Protein 5WHM (pdb70)

Foldseek 3Di:
DDDAQLLDDDPDDDDPPDDNLVVLLVVLLVVADPVRFWAALVVSCVVNVNDSVSSVVSVVVCCVVFQWPADPPPRIIGGGCVVVVVLVVLVVDLCVVVVVLLVLQQVLQFKKFDDDDHQKFTSDIDGHPVGPPDRGGPIFGQQQAQQNLQLLLPDPVVSVVSLVVVCVVCVVCSVVSVVLSVVQNVCCVVPQKGKRCCRRHNQKIKIKHWDADPPPGIDMMMTMDGCVSPPPCCCRPPSVVSNVVNVSSNVVDD/DDDAQLQDPCPCVVPVPDDVLVVLLVVLLVPADPVRFKAALVVSCVVNVHDSVSSVVSVVVCCVVFQWPADPPPRIIGGGCVVVVVLVCLVVDLCVVVVVLLVLLQVLQWKKFDDDDHQWFTSDIDHYCHPDGGGPIFGQQQAQQNLQQLLPPVVVSVVSLVVVCVVCVDCSVVSVVLSVVQSVCCVVPQKGWRCCRRPNQKIKIKHWDQDPPPGIDMMMTMDGCVSCPPCCCVVPSVVSNVVNVSSNVDD/DDDAQLQDPQPCPVPVPDDNLVVLLVLLVVVDDPVRFKAALVRSCVSNVNDSVSSVVSVVVCCVVFQWPADPVPRIIGGGDVVVVVPVVCLPDLCVVVVVLLVLQQVLQWKKFDDDDHQKFTSDIDHHDVHADDDGGDIAGQQQAQQNLQNLLPDPVVSVVSLVVVCVVDVPCSVVSVVLSVVQSVCCVVPQKGKRCCRRPNQKIKIKHWDADPPPGIDMMMTMDGCVSCPPCCCRPPSVVSNVVNVSSVVVRD/DAAQLLDPCPCVVPVPDDVLVVLLVLLLVVADPVRFKAALVVSCVVNVNDSVSSVVSVVVCCVQFQWPADPPVRIIGGGPSVCVVPVVCLPDLCVVVVVLLVLQQVLQFKKFDDDDHQWFTSDIDGHCQDDDGGDIFGQQQAQQNLQLLLPDPVVNCVSLVVVCVPPVPCNVVSVVLSVVQSVVCVVPQKGWRQCRRPNQKIKIKHWDQDPPPGIDMMMTMDGCVSCPPVCCVPPSVVSNVCNVSSVVVDD

Structure (mmCIF, N/CA/C/O backbone):
data_5WHM
#
_entry.id   5WHM
#
_cell.length_a   74.152
_cell.length_b   112.462
_cell.length_c   83.649
_cell.angle_alpha   90.00
_cell.angle_beta   115.86
_cell.angle_gamma   90.00
#
_symmetry.space_group_name_H-M   'P 1 21 1'
#
loop_
_entity.id
_entity.type
_entity.pdbx_description
1 polymer 'IclR family transcriptional regulator'
2 non-polymer 'ACETIC ACID'
3 non-polymer 'CALCIUM ION'
4 non-polymer 1,2-ETHANEDIOL
5 water water
#
loop_
_atom_site.group_PDB
_atom_site.id
_atom_site.type_symbol
_atom_site.label_atom_id
_atom_site.label_alt_id
_atom_site.label_comp_id
_atom_site.label_asym_id
_atom_site.label_entity_id
_atom_site.label_seq_id
_atom_site.pdbx_PDB_ins_code
_atom_site.Cartn_x
_atom_site.Cartn_y
_atom_site.Cartn_z
_atom_site.occupancy
_atom_site.B_iso_or_equiv
_atom_site.auth_seq_id
_atom_site.auth_comp_id
_atom_site.auth_asym_id
_atom_site.auth_atom_id
_atom_site.pdbx_PDB_model_num
ATOM 1 N N . LYS A 1 4 ? 61.022 30.748 51.789 1.00 73.63 21 LYS A N 1
ATOM 2 C CA . LYS A 1 4 ? 60.655 31.925 52.577 1.00 73.44 21 LYS A CA 1
ATOM 3 C C . LYS A 1 4 ? 60.213 33.107 51.685 1.00 69.51 21 LYS A C 1
ATOM 4 O O . LYS A 1 4 ? 59.084 33.583 51.850 1.00 65.07 21 LYS A O 1
ATOM 10 N N . PRO A 1 5 ? 61.050 33.579 50.744 1.00 67.88 22 PRO A N 1
ATOM 11 C CA . PRO A 1 5 ? 60.572 34.637 49.841 1.00 63.13 22 PRO A CA 1
ATOM 12 C C . PRO A 1 5 ? 59.477 34.110 48.925 1.00 57.46 22 PRO A C 1
ATOM 13 O O . PRO A 1 5 ? 59.428 32.922 48.597 1.00 56.06 22 PRO A O 1
ATOM 17 N N . THR A 1 6 ? 58.570 35.008 48.536 1.00 49.97 23 THR A N 1
ATOM 18 C CA . THR A 1 6 ? 57.528 34.662 47.576 1.00 42.43 23 THR A CA 1
ATOM 19 C C . THR A 1 6 ? 58.131 34.136 46.279 1.00 44.24 23 THR A C 1
ATOM 20 O O . THR A 1 6 ? 59.123 34.683 45.763 1.00 43.24 23 THR A O 1
ATOM 32 N N . LEU A 1 8 ? 58.905 33.448 42.582 1.00 43.67 25 LEU A N 1
ATOM 33 C CA . LEU A 1 8 ? 58.904 34.221 41.353 1.00 44.49 25 LEU A CA 1
ATOM 34 C C . LEU A 1 8 ? 58.436 33.390 40.172 1.00 52.92 25 LEU A C 1
ATOM 35 O O . LEU A 1 8 ? 57.906 33.945 39.201 1.00 43.80 25 LEU A O 1
ATOM 40 N N . THR A 1 9 ? 58.660 32.074 40.223 1.00 44.98 26 THR A N 1
ATOM 41 C CA . THR A 1 9 ? 58.493 31.199 39.059 1.00 51.96 26 THR A CA 1
ATOM 42 C C . THR A 1 9 ? 57.944 29.870 39.544 1.00 48.22 26 THR A C 1
ATOM 43 O O . THR A 1 9 ? 58.636 28.842 39.533 1.00 47.58 26 THR A O 1
ATOM 47 N N . PRO A 1 10 ? 56.679 29.846 39.954 1.00 40.91 27 PRO A N 1
ATOM 48 C CA . PRO A 1 10 ? 56.163 28.663 40.664 1.00 40.70 27 PRO A CA 1
ATOM 49 C C . PRO A 1 10 ? 55.942 27.449 39.779 1.00 40.57 27 PRO A C 1
ATOM 50 O O . PRO A 1 10 ? 55.741 26.351 40.321 1.00 45.29 27 PRO A O 1
ATOM 54 N N . LEU A 1 11 ? 55.903 27.610 38.459 1.00 41.62 28 LEU A N 1
ATOM 55 C CA . LEU A 1 11 ? 55.789 26.470 37.553 1.00 56.20 28 LEU A CA 1
ATOM 56 C C . LEU A 1 11 ? 57.149 25.889 37.176 1.00 64.17 28 LEU A C 1
ATOM 57 O O . LEU A 1 11 ? 57.199 24.888 36.453 1.00 67.88 28 LEU A O 1
ATOM 62 N N . GLU A 1 12 ? 58.243 26.495 37.637 1.00 67.22 29 GLU A N 1
ATOM 63 C CA . GLU A 1 12 ? 59.599 26.053 37.325 1.00 75.81 29 GLU A CA 1
ATOM 64 C C . GLU A 1 12 ? 60.192 25.326 38.523 1.00 73.03 29 GLU A C 1
ATOM 65 O O . GLU A 1 12 ? 60.195 25.860 39.637 1.00 67.56 29 GLU A O 1
ATOM 71 N N . ALA A 1 13 ? 60.714 24.125 38.291 1.00 75.75 30 ALA A N 1
ATOM 72 C CA . ALA A 1 13 ? 61.542 23.473 39.295 1.00 79.04 30 ALA A CA 1
ATOM 73 C C . ALA A 1 13 ? 62.947 24.070 39.255 1.00 86.99 30 ALA A C 1
ATOM 74 O O . ALA A 1 13 ? 63.476 24.392 38.184 1.00 90.76 30 ALA A O 1
ATOM 76 N N . GLY A 1 14 ? 63.541 24.245 40.428 1.00 90.48 31 GLY A N 1
ATOM 77 C CA . GLY A 1 14 ? 64.878 24.814 40.540 1.00 95.84 31 GLY A CA 1
ATOM 78 C C . GLY A 1 14 ? 65.633 24.203 41.684 1.00 100.70 31 GLY A C 1
ATOM 79 O O . GLY A 1 14 ? 65.476 23.009 41.977 1.00 98.45 31 GLY A O 1
ATOM 80 N N . VAL A 1 15 ? 66.456 25.018 42.348 1.00 110.26 32 VAL A N 1
ATOM 81 C CA . VAL A 1 15 ? 67.270 24.532 43.457 1.00 119.22 32 VAL A CA 1
ATOM 82 C C . VAL A 1 15 ? 66.428 24.282 44.705 1.00 116.15 32 VAL A C 1
ATOM 83 O O . VAL A 1 15 ? 66.894 23.613 45.637 1.00 118.23 32 VAL A O 1
ATOM 87 N N . GLU A 1 16 ? 65.198 24.802 44.735 1.00 110.16 33 GLU A N 1
ATOM 88 C CA . GLU A 1 16 ? 64.272 24.625 45.852 1.00 105.48 33 GLU A CA 1
ATOM 89 C C . GLU A 1 16 ? 64.161 23.164 46.268 1.00 99.76 33 GLU A C 1
ATOM 90 O O . GLU A 1 16 ? 63.822 22.302 45.451 1.00 98.46 33 GLU A O 1
ATOM 96 N N . GLU A 1 17 ? 64.438 22.884 47.540 1.00 91.91 34 GLU A N 1
ATOM 97 C CA . GLU A 1 17 ? 64.189 21.544 48.046 1.00 84.16 34 GLU A CA 1
ATOM 98 C C . GLU A 1 17 ? 62.686 21.270 48.060 1.00 71.68 34 GLU A C 1
ATOM 99 O O . GLU A 1 17 ? 61.858 22.183 48.089 1.00 60.71 34 GLU A O 1
ATOM 105 N N . GLU A 1 18 ? 62.339 19.990 48.012 1.00 53.87 35 GLU A N 1
ATOM 106 C CA . GLU A 1 18 ? 60.976 19.617 47.718 1.00 50.30 35 GLU A CA 1
ATOM 107 C C . GLU A 1 18 ? 60.056 20.080 48.846 1.00 47.30 35 GLU A C 1
ATOM 108 O O . GLU A 1 18 ? 60.461 20.270 49.996 1.00 48.14 35 GLU A O 1
ATOM 114 N N . ASP A 1 19 ? 58.824 20.329 48.485 1.00 44.20 36 ASP A N 1
ATOM 115 C CA . ASP A 1 19 ? 57.842 20.830 49.429 1.00 41.58 36 ASP A CA 1
ATOM 116 C C . ASP A 1 19 ? 56.636 19.920 49.282 1.00 39.41 36 ASP A C 1
ATOM 117 O O . ASP A 1 19 ? 55.901 20.026 48.298 1.00 38.00 36 ASP A O 1
ATOM 122 N N . ARG A 1 20 ? 56.449 19.019 50.240 1.00 39.47 37 ARG A N 1
ATOM 123 C CA . ARG A 1 20 ? 55.356 18.067 50.137 1.00 37.88 37 ARG A CA 1
ATOM 124 C C . ARG A 1 20 ? 54.011 18.664 50.535 1.00 36.68 37 ARG A C 1
ATOM 125 O O . ARG A 1 20 ? 52.983 18.020 50.306 1.00 34.80 37 ARG A O 1
ATOM 133 N N A GLN A 1 21 ? 53.992 19.870 51.103 0.45 37.21 38 GLN A N 1
ATOM 134 N N B GLN A 1 21 ? 53.998 19.876 51.110 0.55 37.41 38 GLN A N 1
ATOM 135 C CA A GLN A 1 21 ? 52.752 20.571 51.409 0.45 33.73 38 GLN A CA 1
ATOM 136 C CA B GLN A 1 21 ? 52.757 20.589 51.402 0.55 33.68 38 GLN A CA 1
ATOM 137 C C A GLN A 1 21 ? 52.251 21.430 50.249 0.45 32.05 38 GLN A C 1
ATOM 138 C C B GLN A 1 21 ? 52.209 21.329 50.185 0.55 32.23 38 GLN A C 1
ATOM 139 O O A GLN A 1 21 ? 51.112 21.903 50.297 0.45 29.95 38 GLN A O 1
ATOM 140 O O B GLN A 1 21 ? 51.007 21.618 50.135 0.55 29.55 38 GLN A O 1
ATOM 151 N N . PHE A 1 22 ? 53.058 21.638 49.212 1.00 32.21 39 PHE A N 1
ATOM 152 C CA . PHE A 1 22 ? 52.678 22.531 48.124 1.00 31.24 39 PHE A CA 1
ATOM 153 C C . PHE A 1 22 ? 51.630 21.871 47.226 1.00 30.60 39 PHE A C 1
ATOM 154 O O . PHE A 1 22 ? 51.809 20.726 46.795 1.00 31.08 39 PHE A O 1
ATOM 162 N N . VAL A 1 23 ? 50.557 22.601 46.913 1.00 28.44 40 VAL A N 1
ATOM 163 C CA . VAL A 1 23 ? 49.444 22.047 46.136 1.00 29.76 40 VAL A CA 1
ATOM 164 C C . VAL A 1 23 ? 49.583 22.532 44.700 1.00 32.83 40 VAL A C 1
ATOM 165 O O . VAL A 1 23 ? 49.105 23.612 44.335 1.00 27.08 40 VAL A O 1
ATOM 169 N N . THR A 1 24 ? 50.183 21.680 43.874 1.00 22.21 41 THR A N 1
ATOM 170 C CA . THR A 1 24 ? 50.575 22.049 42.517 1.00 25.22 41 THR A CA 1
ATOM 171 C C . THR A 1 24 ? 49.380 22.456 41.654 1.00 26.06 41 THR A C 1
ATOM 172 O O . THR A 1 24 ? 49.479 23.411 40.872 1.00 23.51 41 THR A O 1
ATOM 176 N N . ALA A 1 25 ? 48.236 21.755 41.778 1.00 26.08 42 ALA A N 1
ATOM 177 C CA . ALA A 1 25 ? 47.085 22.062 40.928 1.00 27.41 42 ALA A CA 1
ATOM 178 C C . ALA A 1 25 ? 46.530 23.451 41.214 1.00 26.47 42 ALA A C 1
ATOM 179 O O . ALA A 1 25 ? 46.002 24.113 40.307 1.00 23.65 42 ALA A O 1
ATOM 181 N N . LEU A 1 26 ? 46.602 23.885 42.470 1.00 26.10 43 LEU A N 1
ATOM 182 C CA . LEU A 1 26 ? 46.150 25.224 42.825 1.00 25.13 43 LEU A CA 1
ATOM 183 C C . LEU A 1 26 ? 47.062 26.261 42.190 1.00 26.82 43 LEU A C 1
ATOM 184 O O . LEU A 1 26 ? 46.588 27.235 41.586 1.00 25.87 43 LEU A O 1
ATOM 189 N N . ALA A 1 27 ? 48.375 26.050 42.301 1.00 25.54 44 ALA A N 1
ATOM 190 C CA . ALA A 1 27 ? 49.341 26.962 41.688 1.00 26.29 44 ALA A CA 1
ATOM 191 C C . ALA A 1 27 ? 49.070 27.101 40.200 1.00 26.14 44 ALA A C 1
ATOM 192 O O . ALA A 1 27 ? 48.964 28.212 39.681 1.00 21.70 44 ALA A O 1
ATOM 194 N N . ARG A 1 28 ? 48.887 25.969 39.510 1.00 23.32 45 ARG A N 1
ATOM 195 C CA . ARG A 1 28 ? 48.722 25.994 38.065 1.00 23.05 45 ARG A CA 1
ATOM 196 C C . ARG A 1 28 ? 47.445 26.712 37.652 1.00 24.11 45 ARG A C 1
ATOM 197 O O . ARG A 1 28 ? 47.445 27.470 36.679 1.00 22.66 45 ARG A O 1
ATOM 205 N N . GLY A 1 29 ? 46.321 26.397 38.312 1.00 22.14 46 GLY A N 1
ATOM 206 C CA . GLY A 1 29 ? 45.055 27.033 37.949 1.00 24.41 46 GLY A CA 1
ATOM 207 C C . GLY A 1 29 ? 45.077 28.543 38.136 1.00 24.78 46 GLY A C 1
ATOM 208 O O . GLY A 1 29 ? 44.550 29.284 37.302 1.00 24.83 46 GLY A O 1
ATOM 209 N N . LEU A 1 30 ? 45.700 29.026 39.219 1.00 22.97 47 LEU A N 1
ATOM 210 C CA . LEU A 1 30 ? 45.834 30.485 39.362 1.00 25.30 47 LEU A CA 1
ATOM 211 C C . LEU A 1 30 ? 46.784 31.074 38.309 1.00 27.50 47 LEU A C 1
ATOM 212 O O . LEU A 1 30 ? 46.545 32.185 37.814 1.00 25.69 47 LEU A O 1
ATOM 217 N N . GLU A 1 31 ? 47.837 30.340 37.917 1.00 24.20 48 GLU A N 1
ATOM 218 C CA . GLU A 1 31 ? 48.703 30.820 36.839 1.00 25.54 48 GLU A CA 1
ATOM 219 C C . GLU A 1 31 ? 47.951 30.953 35.530 1.00 27.62 48 GLU A C 1
ATOM 220 O O . GLU A 1 31 ? 48.293 31.812 34.707 1.00 25.55 48 GLU A O 1
ATOM 226 N N . VAL A 1 32 ? 46.970 30.079 35.281 1.00 25.56 49 VAL A N 1
ATOM 227 C CA . VAL A 1 32 ? 46.177 30.205 34.060 1.00 24.96 49 VAL A CA 1
ATOM 228 C C . VAL A 1 32 ? 45.484 31.577 34.018 1.00 22.26 49 VAL A C 1
ATOM 229 O O . VAL A 1 32 ? 45.494 32.275 32.994 1.00 23.90 49 VAL A O 1
ATOM 233 N N . LEU A 1 33 ? 44.890 31.985 35.138 1.00 20.21 50 LEU A N 1
ATOM 234 C CA . LEU A 1 33 ? 44.209 33.286 35.175 1.00 24.45 50 LEU A CA 1
ATOM 235 C C . LEU A 1 33 ? 45.178 34.429 34.885 1.00 28.69 50 LEU A C 1
ATOM 236 O O . LEU A 1 33 ? 44.807 35.422 34.239 1.00 27.31 50 LEU A O 1
ATOM 241 N N . ARG A 1 34 ? 46.428 34.301 35.339 1.00 26.38 51 ARG A N 1
ATOM 242 C CA . ARG A 1 34 ? 47.452 35.319 35.099 1.00 31.83 51 ARG A CA 1
ATOM 243 C C . ARG A 1 34 ? 47.909 35.417 33.651 1.00 36.56 51 ARG A C 1
ATOM 244 O O . ARG A 1 34 ? 48.581 36.401 33.325 1.00 32.45 51 ARG A O 1
ATOM 252 N N . CYS A 1 35 ? 47.574 34.448 32.778 1.00 34.22 52 CYS A N 1
ATOM 253 C CA . CYS A 1 35 ? 47.927 34.557 31.356 1.00 34.32 52 CYS A CA 1
ATOM 254 C C . CYS A 1 35 ? 47.177 35.667 30.631 1.00 35.40 52 CYS A C 1
ATOM 255 O O . CYS A 1 35 ? 47.645 36.135 29.586 1.00 34.44 52 CYS A O 1
ATOM 258 N N . PHE A 1 36 ? 46.010 36.054 31.117 1.00 28.74 53 PHE A N 1
ATOM 259 C CA . PHE A 1 36 ? 45.166 36.985 30.384 1.00 35.13 53 PHE A CA 1
ATOM 260 C C . PHE A 1 36 ? 45.655 38.412 30.618 1.00 36.99 53 PHE A C 1
ATOM 261 O O . PHE A 1 36 ? 45.954 38.793 31.748 1.00 32.72 53 PHE A O 1
ATOM 269 N N . THR A 1 37 ? 45.739 39.190 29.546 1.00 39.04 54 THR A N 1
ATOM 270 C CA . THR A 1 37 ? 46.220 40.564 29.563 1.00 42.10 54 THR A CA 1
ATOM 271 C C . THR A 1 37 ? 45.279 41.406 28.737 1.00 44.31 54 THR A C 1
ATOM 272 O O . THR A 1 37 ? 44.476 40.873 27.947 1.00 45.17 54 THR A O 1
ATOM 276 N N . PRO A 1 38 ? 45.305 42.738 28.893 1.00 45.96 55 PRO A N 1
ATOM 277 C CA . PRO A 1 38 ? 44.388 43.582 28.114 1.00 49.00 55 PRO A CA 1
ATOM 278 C C . PRO A 1 38 ? 44.453 43.329 26.611 1.00 54.56 55 PRO A C 1
ATOM 279 O O . PRO A 1 38 ? 43.406 43.296 25.950 1.00 58.95 55 PRO A O 1
ATOM 283 N N . THR A 1 39 ? 45.641 43.118 26.045 1.00 56.53 56 THR A N 1
ATOM 284 C CA . THR A 1 39 ? 45.677 42.806 24.617 1.00 62.79 56 THR A CA 1
ATOM 285 C C . THR A 1 39 ? 45.389 41.335 24.343 1.00 65.01 56 THR A C 1
ATOM 286 O O . THR A 1 39 ? 44.735 41.017 23.342 1.00 67.28 56 THR A O 1
ATOM 290 N N . GLU A 1 40 ? 45.817 40.432 25.223 1.00 61.12 57 GLU A N 1
ATOM 291 C CA . GLU A 1 40 ? 45.566 39.000 25.054 1.00 59.97 57 GLU A CA 1
ATOM 292 C C . GLU A 1 40 ? 44.486 38.575 26.049 1.00 53.10 57 GLU A C 1
ATOM 293 O O . GLU A 1 40 ? 44.756 37.924 27.066 1.00 43.97 57 GLU A O 1
ATOM 299 N N . ASN A 1 41 ? 43.244 38.949 25.738 1.00 49.41 58 ASN A N 1
ATOM 300 C CA . ASN A 1 41 ? 42.129 38.868 26.670 1.00 47.69 58 ASN A CA 1
ATOM 301 C C . ASN A 1 41 ? 41.200 37.716 26.352 1.00 44.79 58 ASN A C 1
ATOM 302 O O . ASN A 1 41 ? 40.249 37.463 27.104 1.00 43.44 58 ASN A O 1
ATOM 307 N N . THR A 1 42 ? 41.452 37.011 25.256 1.00 43.32 59 THR A N 1
ATOM 308 C CA . THR A 1 42 ? 40.650 35.868 24.859 1.00 48.28 59 THR A CA 1
ATOM 309 C C . THR A 1 42 ? 41.605 34.754 24.424 1.00 48.67 59 THR A C 1
ATOM 310 O O . THR A 1 42 ? 42.359 34.920 23.461 1.00 51.29 59 THR A O 1
ATOM 314 N N . LEU A 1 43 ? 41.612 33.638 25.156 1.00 40.39 60 LEU A N 1
ATOM 315 C CA . LEU A 1 43 ? 42.655 32.625 24.975 1.00 40.93 60 LEU A CA 1
ATOM 316 C C . LEU A 1 43 ? 42.064 31.224 24.949 1.00 40.96 60 LEU A C 1
ATOM 317 O O . LEU A 1 43 ? 41.105 30.936 25.665 1.00 47.17 60 LEU A O 1
ATOM 322 N N . GLY A 1 44 ? 42.650 30.343 24.131 1.00 41.49 61 GLY A N 1
ATOM 323 C CA . GLY A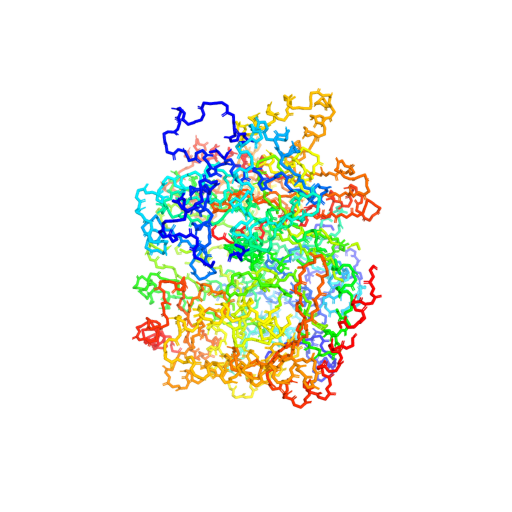 1 44 ? 42.322 28.936 24.154 1.00 39.48 61 GLY A CA 1
ATOM 324 C C . GLY A 1 44 ? 43.346 28.100 24.933 1.00 36.87 61 GLY A C 1
ATOM 325 O O . GLY A 1 44 ? 44.351 28.596 25.435 1.00 39.72 61 GLY A O 1
ATOM 326 N N . ASN A 1 45 ? 43.073 26.790 25.004 1.00 37.32 62 ASN A N 1
ATOM 327 C CA . ASN A 1 45 ? 43.947 25.893 25.761 1.00 39.39 62 ASN A CA 1
ATOM 328 C C . ASN A 1 45 ? 45.357 25.853 25.182 1.00 38.72 62 ASN A C 1
ATOM 329 O O . ASN A 1 45 ? 46.331 25.752 25.934 1.00 39.38 62 ASN A O 1
ATOM 334 N N . GLN A 1 46 ? 45.483 25.956 23.857 1.00 40.65 63 GLN A N 1
ATOM 335 C CA . GLN A 1 46 ? 46.795 25.880 23.221 1.00 46.05 63 GLN A CA 1
ATOM 336 C C . GLN A 1 46 ? 47.662 27.076 23.593 1.00 45.39 63 GLN A C 1
ATOM 337 O O . GLN A 1 46 ? 48.830 26.912 23.963 1.00 42.61 63 GLN A O 1
ATOM 343 N N . GLU A 1 47 ? 47.113 28.293 23.508 1.00 42.79 64 GLU A N 1
ATOM 344 C CA . GLU A 1 47 ? 47.914 29.456 23.859 1.00 42.46 64 GLU A CA 1
ATOM 345 C C . GLU A 1 47 ? 48.250 29.461 25.335 1.00 37.99 64 GLU A C 1
ATOM 346 O O . GLU A 1 47 ? 49.352 29.870 25.720 1.00 41.36 64 GLU A O 1
ATOM 352 N N . ILE A 1 48 ? 47.311 29.038 26.184 1.00 35.20 65 ILE A N 1
ATOM 353 C CA . ILE A 1 48 ? 47.609 28.990 27.614 1.00 34.06 65 ILE A CA 1
ATOM 354 C C . ILE A 1 48 ? 48.711 27.969 27.886 1.00 35.92 65 ILE A C 1
ATOM 355 O O . ILE A 1 48 ? 49.600 28.202 28.713 1.00 35.20 65 ILE A O 1
ATOM 360 N N . ALA A 1 49 ? 48.689 26.839 27.173 1.00 35.69 66 ALA A N 1
ATOM 361 C CA . ALA A 1 49 ? 49.737 25.834 27.362 1.00 36.24 66 ALA A CA 1
ATOM 362 C C . ALA A 1 49 ? 51.094 26.362 26.916 1.00 37.04 66 ALA A C 1
ATOM 363 O O . ALA A 1 49 ? 52.103 26.147 27.594 1.00 36.53 66 ALA A O 1
ATOM 365 N N . HIS A 1 50 ? 51.136 27.056 25.776 1.00 40.49 67 HIS A N 1
ATOM 366 C CA . HIS A 1 50 ? 52.379 27.687 25.331 1.00 41.57 67 HIS A CA 1
ATOM 367 C C . HIS A 1 50 ? 52.851 28.755 26.319 1.00 41.90 67 HIS A C 1
ATOM 368 O O . HIS A 1 50 ? 54.053 28.869 26.585 1.00 43.90 67 HIS A O 1
ATOM 375 N N . LYS A 1 51 ? 51.925 29.527 26.907 1.00 38.66 68 LYS A N 1
ATOM 376 C CA . LYS A 1 51 ? 52.349 30.575 27.840 1.00 39.87 68 LYS A CA 1
ATOM 377 C C . LYS A 1 51 ? 52.858 29.999 29.158 1.00 42.10 68 LYS A C 1
ATOM 378 O O . LYS A 1 51 ? 53.830 30.507 29.726 1.00 43.98 68 LYS A O 1
ATOM 384 N N . THR A 1 52 ? 52.173 28.990 29.696 1.00 35.73 69 THR A N 1
ATOM 385 C CA . THR A 1 52 ? 52.534 28.417 30.984 1.00 29.93 69 THR A CA 1
ATOM 386 C C . THR A 1 52 ? 53.572 27.311 30.865 1.00 34.04 69 THR A C 1
ATOM 387 O O . THR A 1 52 ? 54.171 26.937 31.877 1.00 38.40 69 THR A O 1
ATOM 391 N N . GLY A 1 53 ? 53.791 26.777 29.670 1.00 35.91 70 GLY A N 1
ATOM 392 C CA . GLY A 1 53 ? 54.624 25.594 29.521 1.00 36.08 70 GLY A CA 1
ATOM 393 C C . GLY A 1 53 ? 53.985 24.302 29.997 1.00 36.59 70 GLY A C 1
ATOM 394 O O . GLY A 1 53 ? 54.652 23.259 29.993 1.00 35.43 70 GLY A O 1
ATOM 395 N N . LEU A 1 54 ? 52.703 24.332 30.384 1.00 32.70 71 LEU A N 1
ATOM 396 C CA . LEU A 1 54 ? 51.991 23.142 30.856 1.00 35.12 71 LEU A CA 1
ATOM 397 C C . LEU A 1 54 ? 51.499 22.304 29.684 1.00 34.79 71 LEU A C 1
ATOM 398 O O . LEU A 1 54 ? 51.202 22.842 28.611 1.00 36.06 71 LEU A O 1
ATOM 403 N N . PRO A 1 55 ? 51.375 20.985 29.869 1.00 34.40 72 PRO A N 1
ATOM 404 C CA . PRO A 1 55 ? 50.766 20.156 28.818 1.00 37.82 72 PRO A CA 1
ATOM 405 C C . PRO A 1 55 ? 49.354 20.642 28.518 1.00 29.71 72 PRO A C 1
ATOM 406 O O . PRO A 1 55 ? 48.626 21.023 29.420 1.00 28.27 72 PRO A O 1
ATOM 410 N N . LYS A 1 56 ? 48.982 20.634 27.242 1.00 31.29 73 LYS A N 1
ATOM 411 C CA . LYS A 1 56 ? 47.624 21.028 26.865 1.00 42.92 73 LYS A CA 1
ATOM 412 C C . LYS A 1 56 ? 46.535 20.221 27.572 1.00 37.02 73 LYS A C 1
ATOM 413 O O . LYS A 1 56 ? 45.548 20.838 28.015 1.00 31.54 73 LYS A O 1
ATOM 419 N N . PRO A 1 57 ? 46.626 18.887 27.724 1.00 33.22 74 PRO A N 1
ATOM 420 C CA . PRO A 1 57 ? 45.588 18.187 28.508 1.00 35.60 74 PRO A CA 1
ATOM 421 C C . PRO A 1 57 ? 45.508 18.649 29.952 1.00 33.69 74 PRO A C 1
ATOM 422 O O . PRO A 1 57 ? 44.426 18.618 30.555 1.00 32.30 74 PRO A O 1
ATOM 426 N N . THR A 1 58 ? 46.616 19.099 30.528 1.00 27.42 75 THR A N 1
ATOM 427 C CA . THR A 1 58 ? 46.562 19.644 31.876 1.00 28.38 75 THR A CA 1
ATOM 428 C C . THR A 1 58 ? 45.835 20.986 31.890 1.00 27.05 75 THR A C 1
ATOM 429 O O . THR A 1 58 ? 44.984 21.234 32.751 1.00 24.40 75 THR A O 1
ATOM 433 N N . VAL A 1 59 ? 46.210 21.877 30.975 1.00 26.63 76 VAL A N 1
ATOM 434 C CA . VAL A 1 59 ? 45.499 23.143 30.802 1.00 26.86 76 VAL A CA 1
ATOM 435 C C . VAL A 1 59 ? 44.002 22.896 30.605 1.00 29.19 76 VAL A C 1
ATOM 436 O O . VAL A 1 59 ? 43.153 23.586 31.178 1.00 28.68 76 VAL A O 1
ATOM 440 N N . SER A 1 60 ? 43.656 21.920 29.768 1.00 31.22 77 SER A N 1
ATOM 441 C CA . SER A 1 60 ? 42.248 21.633 29.501 1.00 31.07 77 SER A CA 1
ATOM 442 C C . SER A 1 60 ? 41.459 21.341 30.779 1.00 30.47 77 SER A C 1
ATOM 443 O O . SER A 1 60 ? 40.325 21.820 30.937 1.00 33.15 77 SER A O 1
ATOM 446 N N . ARG A 1 61 ? 42.027 20.566 31.704 1.00 28.81 78 ARG A N 1
ATOM 447 C CA . ARG A 1 61 ? 41.338 20.328 32.976 1.00 30.33 78 ARG A CA 1
ATOM 448 C C . ARG A 1 61 ? 41.193 21.616 33.783 1.00 31.49 78 ARG A C 1
ATOM 449 O O . ARG A 1 61 ? 40.173 21.827 34.459 1.00 25.38 78 ARG A O 1
ATOM 457 N N . LEU A 1 62 ? 42.233 22.460 33.785 1.00 26.36 79 LEU A N 1
ATOM 458 C CA . LEU A 1 62 ? 42.167 23.666 34.603 1.00 24.04 79 LEU A CA 1
ATOM 459 C C . LEU A 1 62 ? 41.135 24.646 34.063 1.00 26.04 79 LEU A C 1
ATOM 460 O O . LEU A 1 62 ? 40.394 25.251 34.842 1.00 25.19 79 LEU A O 1
ATOM 465 N N . THR A 1 63 ? 41.094 24.859 32.745 1.00 26.65 80 THR A N 1
ATOM 466 C CA . THR A 1 63 ? 40.135 25.836 32.236 1.00 28.55 80 THR A CA 1
ATOM 467 C C . THR A 1 63 ? 38.713 25.314 32.372 1.00 31.05 80 THR A C 1
ATOM 468 O O . THR A 1 63 ? 37.794 26.090 32.644 1.00 34.38 80 THR A O 1
ATOM 472 N N . HIS A 1 64 ? 38.504 24.014 32.159 1.00 30.40 81 HIS A N 1
ATOM 473 C CA . HIS A 1 64 ? 37.190 23.426 32.416 1.00 33.52 81 HIS A CA 1
ATOM 474 C C . HIS A 1 64 ? 36.754 23.686 33.851 1.00 33.67 81 HIS A C 1
ATOM 475 O O . HIS A 1 64 ? 35.621 24.104 34.106 1.00 33.36 81 HIS A O 1
ATOM 482 N N . THR A 1 65 ? 37.651 23.441 34.802 1.00 24.36 82 THR A N 1
ATOM 483 C CA . THR A 1 65 ? 37.349 23.667 36.214 1.00 30.58 82 THR A CA 1
ATOM 484 C C . THR A 1 65 ? 37.111 25.154 36.500 1.00 31.32 82 THR A C 1
ATOM 485 O O . THR A 1 65 ? 36.160 25.509 37.206 1.00 28.88 82 THR A O 1
ATOM 489 N N . LEU A 1 66 ? 37.958 26.044 35.958 1.00 29.98 83 LEU A N 1
ATOM 490 C CA . LEU A 1 66 ? 37.760 27.466 36.229 1.00 31.15 83 LEU A CA 1
ATOM 491 C C . LEU A 1 66 ? 36.422 27.956 35.681 1.00 30.04 83 LEU A C 1
ATOM 492 O O . LEU A 1 66 ? 35.778 28.815 36.290 1.00 28.58 83 LEU A O 1
ATOM 497 N N . VAL A 1 67 ? 35.984 27.425 34.541 1.00 27.04 84 VAL A N 1
ATOM 498 C CA . VAL A 1 67 ? 34.675 27.798 34.029 1.00 29.94 84 VAL A CA 1
ATOM 499 C C . VAL A 1 67 ? 33.587 27.337 34.992 1.00 35.90 84 VAL A C 1
ATOM 500 O O . VAL A 1 67 ? 32.689 28.108 35.357 1.00 34.70 84 VAL A O 1
ATOM 504 N N . ARG A 1 68 ? 33.669 26.090 35.461 1.00 32.62 85 ARG A N 1
ATOM 505 C CA . ARG A 1 68 ? 32.614 25.608 36.349 1.00 37.60 85 ARG A CA 1
ATOM 506 C C . ARG A 1 68 ? 32.565 26.393 37.659 1.00 38.02 85 ARG A C 1
ATOM 507 O O . ARG A 1 68 ? 31.500 26.486 38.276 1.00 37.90 85 ARG A O 1
ATOM 515 N N . LEU A 1 69 ? 33.687 26.970 38.092 1.00 33.55 86 LEU A N 1
ATOM 516 C CA . LEU A 1 69 ? 33.719 27.740 39.329 1.00 30.60 86 LEU A CA 1
ATOM 517 C C . LEU A 1 69 ? 33.418 29.215 39.127 1.00 32.84 86 LEU A C 1
ATOM 518 O O . LEU A 1 69 ? 33.341 29.951 40.116 1.00 33.55 86 LEU A O 1
ATOM 523 N N . GLY A 1 70 ? 33.277 29.678 37.889 1.00 34.19 87 GLY A N 1
ATOM 524 C CA . GLY A 1 70 ? 32.933 31.079 37.659 1.00 30.22 87 GLY A CA 1
ATOM 525 C C . GLY A 1 70 ? 34.099 32.028 37.520 1.00 31.98 87 GLY A C 1
ATOM 526 O O . GLY A 1 70 ? 33.883 33.243 37.547 1.00 31.09 87 GLY A O 1
ATOM 527 N N . TYR A 1 71 ? 35.337 31.526 37.367 1.00 28.15 88 TYR A N 1
ATOM 528 C CA . TYR A 1 71 ? 36.475 32.413 37.158 1.00 25.06 88 TYR A CA 1
ATOM 529 C C . TYR A 1 71 ? 36.824 32.609 35.683 1.00 29.90 88 TYR A C 1
ATOM 530 O O . TYR A 1 71 ? 37.445 33.618 35.346 1.00 29.38 88 TYR A O 1
ATOM 539 N N . LEU A 1 72 ? 36.439 31.683 34.806 1.00 28.27 89 LEU A N 1
ATOM 540 C CA . LEU A 1 72 ? 36.470 31.876 33.363 1.00 29.57 89 LEU A CA 1
ATOM 541 C C . LEU A 1 72 ? 35.076 31.697 32.786 1.00 30.35 89 LEU A C 1
ATOM 542 O O . LEU A 1 72 ? 34.213 31.051 33.376 1.00 31.14 89 LEU A O 1
ATOM 547 N N . ARG A 1 73 ? 34.891 32.208 31.580 1.00 32.40 90 ARG A N 1
ATOM 548 C CA . ARG A 1 73 ? 33.729 31.859 30.796 1.00 40.22 90 ARG A CA 1
ATOM 549 C C . ARG A 1 73 ? 34.189 31.496 29.396 1.00 39.57 90 ARG A C 1
ATOM 550 O O . ARG A 1 73 ? 35.222 31.975 28.929 1.00 41.95 90 ARG A O 1
ATOM 558 N N . GLN A 1 74 ? 33.420 30.631 28.735 1.00 44.33 91 GLN A N 1
ATOM 559 C CA . GLN A 1 74 ? 33.799 30.093 27.435 1.00 47.43 91 GLN A CA 1
ATOM 560 C C . GLN A 1 74 ? 32.771 30.532 26.401 1.00 50.59 91 GLN A C 1
ATOM 561 O O . GLN A 1 74 ? 31.567 30.312 26.580 1.00 50.13 91 GLN A O 1
ATOM 567 N N . ASP A 1 75 ? 33.247 31.177 25.341 1.00 53.32 92 ASP A N 1
ATOM 568 C CA . ASP A 1 75 ? 32.380 31.562 24.239 1.00 56.32 92 ASP A CA 1
ATOM 569 C C . ASP A 1 75 ? 31.846 30.317 23.532 1.00 62.04 92 ASP A C 1
ATOM 570 O O . ASP A 1 75 ? 32.580 29.353 23.287 1.00 64.68 92 ASP A O 1
ATOM 575 N N . ALA A 1 76 ? 30.549 30.333 23.212 1.00 66.72 93 ALA A N 1
ATOM 576 C CA . ALA A 1 76 ? 29.916 29.147 22.637 1.00 71.35 93 ALA A CA 1
ATOM 577 C C . ALA A 1 76 ? 30.469 28.823 21.251 1.00 73.42 93 ALA A C 1
ATOM 578 O O . ALA A 1 76 ? 30.669 27.652 20.909 1.00 72.11 93 ALA A O 1
ATOM 580 N N . LEU A 1 77 ? 30.719 29.850 20.436 1.00 78.67 94 LEU A N 1
ATOM 581 C CA . LEU A 1 77 ? 31.085 29.637 19.038 1.00 80.09 94 LEU A CA 1
ATOM 582 C C . LEU A 1 77 ? 32.561 29.297 18.887 1.00 78.24 94 LEU A C 1
ATOM 583 O O . LEU A 1 77 ? 32.920 28.338 18.195 1.00 78.15 94 LEU A O 1
ATOM 588 N N . SER A 1 78 ? 33.429 30.083 19.525 1.00 76.32 95 SER A N 1
ATOM 589 C CA . SER A 1 78 ? 34.865 29.996 19.310 1.00 73.68 95 SER A CA 1
ATOM 590 C C . SER A 1 78 ? 35.549 28.977 20.202 1.00 70.21 95 SER A C 1
ATOM 591 O O . SER A 1 78 ? 36.624 28.487 19.841 1.00 73.07 95 SER A O 1
ATOM 594 N N . GLY A 1 79 ? 34.957 28.650 21.350 1.00 63.85 96 GLY A N 1
ATOM 595 C CA . GLY A 1 79 ? 35.622 27.865 22.364 1.00 59.21 96 GLY A CA 1
ATOM 596 C C . GLY A 1 79 ? 36.628 28.615 23.217 1.00 51.57 96 GLY A C 1
ATOM 597 O O . GLY A 1 79 ? 37.108 28.053 24.204 1.00 53.43 96 GLY A O 1
ATOM 598 N N . LEU A 1 80 ? 36.968 29.852 22.871 1.00 49.07 97 LEU A N 1
ATOM 599 C CA . LEU A 1 80 ? 37.959 30.619 23.610 1.00 49.37 97 LEU A CA 1
ATOM 600 C C . LEU A 1 80 ? 37.435 31.008 24.992 1.00 49.98 97 LEU A C 1
ATOM 601 O O . LEU A 1 80 ? 36.222 31.111 25.221 1.00 49.61 97 LEU A O 1
ATOM 606 N N . TYR A 1 81 ? 38.372 31.243 25.917 1.00 42.06 98 TYR A N 1
ATOM 607 C CA . TYR A 1 81 ? 38.054 31.625 27.286 1.00 38.82 98 TYR A CA 1
ATOM 608 C C . TYR A 1 81 ? 38.320 33.110 27.522 1.00 37.90 98 TYR A C 1
ATOM 609 O O . TYR A 1 81 ? 39.129 33.744 26.841 1.00 41.13 98 TYR A O 1
ATOM 618 N N . GLN A 1 82 ? 37.643 33.639 28.539 1.00 36.69 99 GLN A N 1
ATOM 619 C CA . GLN A 1 82 ? 37.813 34.996 29.044 1.00 28.74 99 GLN A CA 1
ATOM 620 C C . GLN A 1 82 ? 37.614 34.970 30.545 1.00 26.95 99 GLN A C 1
ATOM 621 O O . GLN A 1 82 ? 36.904 34.109 31.071 1.00 30.08 99 GLN A O 1
ATOM 627 N N . LEU A 1 83 ? 38.208 35.955 31.221 1.00 32.35 100 LEU A N 1
ATOM 628 C CA . LEU A 1 83 ? 38.050 36.107 32.660 1.00 30.54 100 LEU A CA 1
ATOM 629 C C . LEU A 1 83 ? 36.586 36.395 32.983 1.00 31.40 100 LEU A C 1
ATOM 630 O O . LEU A 1 83 ? 35.884 37.023 32.199 1.00 28.39 100 LEU A O 1
ATOM 635 N N . ASP A 1 84 ? 36.120 35.909 34.133 1.00 31.16 101 ASP A N 1
ATOM 636 C CA . ASP A 1 84 ? 34.758 36.187 34.568 1.00 33.12 101 ASP A CA 1
ATOM 637 C C . ASP A 1 84 ? 34.784 36.943 35.897 1.00 30.48 101 ASP A C 1
ATOM 638 O O . ASP A 1 84 ? 35.834 37.106 36.525 1.00 29.23 101 ASP A O 1
ATOM 643 N N . ILE A 1 85 ? 33.615 37.407 36.345 1.00 29.19 102 ILE A N 1
ATOM 644 C CA . ILE A 1 85 ? 33.617 38.513 37.299 1.00 34.14 102 ILE A CA 1
ATOM 645 C C . ILE A 1 85 ? 33.857 38.097 38.745 1.00 25.96 102 ILE A C 1
ATOM 646 O O . ILE A 1 85 ? 34.117 38.972 39.588 1.00 31.81 102 ILE A O 1
ATOM 651 N N . GLY A 1 86 ? 33.819 36.807 39.050 1.00 25.99 103 GLY A N 1
ATOM 652 C CA . GLY A 1 86 ? 34.384 36.293 40.291 1.00 32.45 103 GLY A CA 1
ATOM 653 C C . GLY A 1 86 ? 35.772 36.845 40.629 1.00 32.64 103 GLY A C 1
ATOM 654 O O . GLY A 1 86 ? 36.119 37.020 41.808 1.00 28.40 103 GLY A O 1
ATOM 655 N N . ILE A 1 87 ? 36.585 37.099 39.602 1.00 28.54 104 ILE A N 1
ATOM 656 C CA . ILE A 1 87 ? 37.925 37.644 39.830 1.00 27.50 104 ILE A CA 1
ATOM 657 C C . ILE A 1 87 ? 37.840 39.073 40.355 1.00 24.39 104 ILE A C 1
ATOM 658 O O . ILE A 1 87 ? 38.652 39.499 41.195 1.00 24.17 104 ILE A O 1
ATOM 663 N N . LEU A 1 88 ? 36.848 39.842 39.874 1.00 20.58 105 LEU A N 1
ATOM 664 C CA . LEU A 1 88 ? 36.695 41.206 40.361 1.00 20.69 105 LEU A CA 1
ATOM 665 C C . LEU A 1 88 ? 36.274 41.195 41.821 1.00 24.91 105 LEU A C 1
ATOM 666 O O . LEU A 1 88 ? 36.706 42.033 42.624 1.00 22.74 105 LEU A O 1
ATOM 671 N N . ARG A 1 89 ? 35.463 40.225 42.195 1.00 25.62 106 ARG A N 1
ATOM 672 C CA . ARG A 1 89 ? 35.000 40.137 43.575 1.00 27.08 106 ARG A CA 1
ATOM 673 C C . ARG A 1 89 ? 36.160 39.808 44.509 1.00 21.87 106 ARG A C 1
ATOM 674 O O . ARG A 1 89 ? 36.264 40.360 45.614 1.00 22.75 106 ARG A O 1
ATOM 682 N N . LEU A 1 90 ? 37.003 38.862 44.097 1.00 19.76 107 LEU A N 1
ATOM 683 C CA . LEU A 1 90 ? 38.207 38.541 44.848 1.00 22.45 107 LEU A CA 1
ATOM 684 C C . LEU A 1 90 ? 39.114 39.777 45.015 1.00 22.61 107 LEU A C 1
ATOM 685 O O . LEU A 1 90 ? 39.614 40.046 46.107 1.00 21.01 107 LEU A O 1
ATOM 690 N N . GLY A 1 91 ? 39.316 40.548 43.945 1.00 20.32 108 GLY A N 1
ATOM 691 C CA . GLY A 1 91 ? 40.204 41.712 44.028 1.00 20.48 108 GLY A CA 1
ATOM 692 C C . GLY A 1 91 ? 39.714 42.765 44.992 1.00 22.39 108 GLY A C 1
ATOM 693 O O . GLY A 1 91 ? 40.498 43.342 45.759 1.00 20.62 108 GLY A O 1
ATOM 694 N N . TYR A 1 92 ? 38.407 43.045 44.966 1.00 19.70 109 TYR A N 1
ATOM 695 C CA . TYR A 1 92 ? 37.838 43.998 45.905 1.00 19.96 109 TYR A CA 1
ATOM 696 C C . TYR A 1 92 ? 37.958 43.513 47.346 1.00 23.84 109 TYR A C 1
ATOM 697 O O . TYR A 1 92 ? 38.217 44.320 48.242 1.00 20.85 109 TYR A O 1
ATOM 706 N N . ALA A 1 93 ? 37.732 42.201 47.600 1.00 21.93 110 ALA A N 1
ATOM 707 C CA . ALA A 1 93 ? 37.946 41.675 48.953 1.00 25.67 110 ALA A CA 1
ATOM 708 C C . ALA A 1 93 ? 39.390 41.941 49.407 1.00 24.21 110 ALA A C 1
ATOM 709 O O . ALA A 1 93 ? 39.636 42.319 50.564 1.00 21.85 110 ALA A O 1
ATOM 719 N N . LEU A 1 95 ? 41.535 44.468 48.214 1.00 25.30 112 LEU A N 1
ATOM 720 C CA . LEU A 1 95 ? 41.666 45.914 48.390 1.00 26.30 112 LEU A CA 1
ATOM 721 C C . LEU A 1 95 ? 41.048 46.384 49.689 1.00 25.84 112 LEU A C 1
ATOM 722 O O . LEU A 1 95 ? 41.536 47.343 50.300 1.00 25.59 112 LEU A O 1
ATOM 727 N N A SER A 1 96 ? 39.990 45.710 50.147 0.52 23.31 113 SER A N 1
ATOM 728 N N B SER A 1 96 ? 39.990 45.713 50.150 0.48 23.40 113 SER A N 1
ATOM 729 C CA A SER A 1 96 ? 39.276 46.161 51.331 0.52 24.51 113 SER A CA 1
ATOM 730 C CA B SER A 1 96 ? 39.292 46.178 51.338 0.48 24.47 113 SER A CA 1
ATOM 731 C C A SER A 1 96 ? 40.053 45.917 52.614 0.52 24.60 113 SER A C 1
ATOM 732 C C B SER A 1 96 ? 40.107 45.979 52.602 0.48 24.48 113 SER A C 1
ATOM 733 O O A SER A 1 96 ? 39.680 46.482 53.638 0.52 27.61 113 SER A O 1
ATOM 734 O O B SER A 1 96 ? 39.820 46.637 53.600 0.48 27.12 113 SER A O 1
ATOM 739 N N . ASN A 1 97 ? 41.105 45.088 52.599 1.00 22.97 114 ASN A N 1
ATOM 740 C CA . ASN A 1 97 ? 41.914 44.921 53.811 1.00 27.80 114 ASN A CA 1
ATOM 741 C C . ASN A 1 97 ? 43.010 45.991 53.934 1.00 26.08 114 ASN A C 1
ATOM 742 O O . ASN A 1 97 ? 43.727 46.003 54.934 1.00 27.84 114 ASN A O 1
ATOM 747 N N . LEU A 1 98 ? 43.137 46.904 52.962 1.00 24.90 115 LEU A N 1
ATOM 748 C CA . LEU A 1 98 ? 44.161 47.968 53.021 1.00 26.75 115 LEU A CA 1
ATOM 749 C C . LEU A 1 98 ? 43.609 49.135 53.841 1.00 27.65 115 LEU A C 1
ATOM 750 O O . LEU A 1 98 ? 43.202 50.170 53.318 1.00 28.32 115 LEU A O 1
ATOM 763 N N . ILE A 1 100 ? 45.124 51.252 55.576 1.00 29.63 117 ILE A N 1
ATOM 764 C CA . ILE A 1 100 ? 45.993 52.420 55.464 1.00 28.44 117 ILE A CA 1
ATOM 765 C C . ILE A 1 100 ? 45.398 53.457 54.513 1.00 31.03 117 ILE A C 1
ATOM 766 O O . ILE A 1 100 ? 45.685 54.653 54.642 1.00 31.68 117 ILE A O 1
ATOM 771 N N . ARG A 1 101 ? 44.542 53.019 53.575 1.00 31.54 118 ARG A N 1
ATOM 772 C CA . ARG A 1 101 ? 44.011 53.941 52.567 1.00 31.33 118 ARG A CA 1
ATOM 773 C C . ARG A 1 101 ? 43.211 55.063 53.191 1.00 31.92 118 ARG A C 1
ATOM 774 O O . ARG A 1 101 ? 43.187 56.167 52.643 1.00 33.05 118 ARG A O 1
ATOM 782 N N . THR A 1 102 ? 42.580 54.834 54.345 1.00 35.53 119 THR A N 1
ATOM 783 C CA . THR A 1 102 ? 41.781 55.924 54.898 1.00 39.24 119 THR A CA 1
ATOM 784 C C . THR A 1 102 ? 42.653 57.048 55.412 1.00 39.81 119 THR A C 1
ATOM 785 O O . THR A 1 102 ? 42.232 58.200 55.361 1.00 33.26 119 THR A O 1
ATOM 789 N N . VAL A 1 103 ? 43.854 56.739 55.919 1.00 41.15 120 VAL A N 1
ATOM 790 C CA . VAL A 1 103 ? 44.793 57.789 56.310 1.00 40.76 120 VAL A CA 1
ATOM 791 C C . VAL A 1 103 ? 45.487 58.373 55.082 1.00 39.44 120 VAL A C 1
ATOM 792 O O . VAL A 1 103 ? 45.661 59.591 54.975 1.00 36.92 120 VAL A O 1
ATOM 796 N N . ALA A 1 104 ? 45.904 57.511 54.147 1.00 32.51 121 ALA A N 1
ATOM 797 C CA . ALA A 1 104 ? 46.788 57.938 53.063 1.00 30.54 121 ALA A CA 1
ATOM 798 C C . ALA A 1 104 ? 46.041 58.727 51.989 1.00 30.95 121 ALA A C 1
ATOM 799 O O . ALA A 1 104 ? 46.567 59.720 51.478 1.00 30.09 121 ALA A O 1
ATOM 801 N N . SER A 1 105 ? 44.833 58.285 51.605 1.00 30.21 122 SER A N 1
ATOM 802 C CA . SER A 1 105 ? 44.139 58.903 50.469 1.00 36.87 122 SER A CA 1
ATOM 803 C C . SER A 1 105 ? 43.915 60.403 50.595 1.00 36.42 122 SER A C 1
ATOM 804 O O . SER A 1 105 ? 44.137 61.116 49.597 1.00 33.97 122 SER A O 1
ATOM 807 N N . PRO A 1 106 ? 43.410 60.940 51.718 1.00 37.84 123 PRO A N 1
ATOM 808 C CA . PRO A 1 106 ? 43.261 62.406 51.807 1.00 37.39 123 PRO A CA 1
ATOM 809 C C . PRO A 1 106 ? 44.572 63.145 51.629 1.00 35.99 123 PRO A C 1
ATOM 810 O O . PRO A 1 106 ? 44.609 64.202 50.982 1.00 32.04 123 PRO A O 1
ATOM 814 N N . LEU A 1 107 ? 45.659 62.599 52.190 1.00 34.81 124 LEU A N 1
ATOM 815 C CA . LEU A 1 107 ? 46.970 63.224 52.072 1.00 32.16 124 LEU A CA 1
ATOM 816 C C . LEU A 1 107 ? 47.496 63.155 50.643 1.00 31.44 124 LEU A C 1
ATOM 817 O O . LEU A 1 107 ? 48.164 64.089 50.176 1.00 30.88 124 LEU A O 1
ATOM 830 N N . GLN A 1 109 ? 45.545 63.091 47.928 1.00 30.24 126 GLN A N 1
ATOM 831 C CA . GLN A 1 109 ? 44.768 64.070 47.164 1.00 31.23 126 GLN A CA 1
ATOM 832 C C . GLN A 1 109 ? 45.323 65.487 47.332 1.00 31.99 126 GLN A C 1
ATOM 833 O O . GLN A 1 109 ? 45.338 66.278 46.375 1.00 30.45 126 GLN A O 1
ATOM 839 N N . VAL A 1 110 ? 45.780 65.837 48.538 1.00 31.26 127 VAL A N 1
ATOM 840 C CA . VAL A 1 110 ? 46.372 67.160 48.738 1.00 31.71 127 VAL A CA 1
ATOM 841 C C . VAL A 1 110 ? 47.640 67.305 47.899 1.00 32.89 127 VAL A C 1
ATOM 842 O O . VAL A 1 110 ? 47.855 68.328 47.231 1.00 33.28 127 VAL A O 1
ATOM 846 N N . LEU A 1 111 ? 48.478 66.274 47.877 1.00 28.95 128 LEU A N 1
ATOM 847 C CA . LEU A 1 111 ? 49.678 66.374 47.054 1.00 30.36 128 LEU A CA 1
ATOM 848 C C . LEU A 1 111 ? 49.319 66.384 45.574 1.00 29.67 128 LEU A C 1
ATOM 849 O O . LEU A 1 111 ? 49.871 67.180 44.808 1.00 33.13 128 LEU A O 1
ATOM 854 N N . ALA A 1 112 ? 48.385 65.511 45.157 1.00 27.25 129 ALA A N 1
ATOM 855 C CA . ALA A 1 112 ? 47.987 65.482 43.751 1.00 30.19 129 ALA A CA 1
ATOM 856 C C . ALA A 1 112 ? 47.441 66.826 43.309 1.00 34.64 129 ALA A C 1
ATOM 857 O O . ALA A 1 112 ? 47.716 67.272 42.191 1.00 34.18 129 ALA A O 1
ATOM 859 N N . ASP A 1 113 ? 46.705 67.509 44.191 1.00 31.52 130 ASP A N 1
ATOM 860 C CA . ASP A 1 113 ? 46.152 68.818 43.835 1.00 36.21 130 ASP A CA 1
ATOM 861 C C . ASP A 1 113 ? 47.250 69.870 43.712 1.00 37.10 130 ASP A C 1
ATOM 862 O O . ASP A 1 113 ? 47.221 70.694 42.795 1.00 36.57 130 ASP A O 1
ATOM 867 N N . TYR A 1 114 ? 48.243 69.837 44.605 1.00 40.26 131 TYR A N 1
ATOM 868 C CA . TYR A 1 114 ? 49.363 70.764 44.512 1.00 39.12 131 TYR A CA 1
ATOM 869 C C . TYR A 1 114 ? 50.175 70.556 43.237 1.00 37.20 131 TYR A C 1
ATOM 870 O O . TYR A 1 114 ? 50.525 71.520 42.553 1.00 36.28 131 TYR A O 1
ATOM 879 N N . ALA A 1 115 ? 50.544 69.308 42.940 1.00 32.95 132 ALA A N 1
ATOM 880 C CA . ALA A 1 115 ? 51.436 69.021 41.816 1.00 36.07 132 ALA A CA 1
ATOM 881 C C . ALA A 1 115 ? 50.698 68.978 40.489 1.00 38.39 132 ALA A C 1
ATOM 882 O O . ALA A 1 115 ? 51.349 68.857 39.440 1.00 37.50 132 ALA A O 1
ATOM 884 N N . LYS A 1 116 ? 49.365 69.000 40.535 1.00 35.14 133 LYS A N 1
ATOM 885 C CA . LYS A 1 116 ? 48.508 68.789 39.376 1.00 37.82 133 LYS A CA 1
ATOM 886 C C . LYS A 1 116 ? 48.937 67.532 38.609 1.00 35.38 133 LYS A C 1
ATOM 887 O O . LYS A 1 116 ? 49.146 67.538 37.403 1.00 38.82 133 LYS A O 1
ATOM 893 N N . ALA A 1 117 ? 49.026 66.425 39.338 1.00 34.93 134 ALA A N 1
ATOM 894 C CA . ALA A 1 117 ? 49.547 65.175 38.803 1.00 34.22 134 ALA A CA 1
ATOM 895 C C . ALA A 1 117 ? 49.020 64.033 39.652 1.00 32.28 134 ALA A C 1
ATOM 896 O O . ALA A 1 117 ? 48.505 64.246 40.743 1.00 38.02 134 ALA A O 1
ATOM 898 N N . ALA A 1 118 ? 49.227 62.805 39.174 1.00 31.27 135 ALA A N 1
ATOM 899 C CA . ALA A 1 118 ? 48.697 61.637 39.851 1.00 28.71 135 ALA A CA 1
ATOM 900 C C . ALA A 1 118 ? 49.602 61.254 41.017 1.00 32.38 135 ALA A C 1
ATOM 901 O O . ALA A 1 118 ? 50.832 61.336 40.907 1.00 28.08 135 ALA A O 1
ATOM 903 N N . VAL A 1 119 ? 48.992 60.830 42.126 1.00 24.69 136 VAL A N 1
ATOM 904 C CA . VAL A 1 119 ? 49.708 60.252 43.259 1.00 27.81 136 VAL A CA 1
ATOM 905 C C . VAL A 1 119 ? 49.147 58.856 43.500 1.00 29.20 136 VAL A C 1
ATOM 906 O O . VAL A 1 119 ? 47.925 58.670 43.504 1.00 25.78 136 VAL A O 1
ATOM 910 N N . ALA A 1 120 ? 50.029 57.870 43.665 1.00 25.40 137 ALA A N 1
ATOM 911 C CA . ALA A 1 120 ? 49.575 56.485 43.759 1.00 26.38 137 ALA A CA 1
ATOM 912 C C . ALA A 1 120 ? 50.294 55.779 44.895 1.00 26.12 137 ALA A C 1
ATOM 913 O O . ALA A 1 120 ? 51.354 56.206 45.352 1.00 23.47 137 ALA A O 1
ATOM 923 N N . ALA A 1 122 ? 51.589 51.778 45.799 1.00 21.05 139 ALA A N 1
ATOM 924 C CA . ALA A 1 122 ? 51.886 50.545 45.065 1.00 20.02 139 ALA A CA 1
ATOM 925 C C . ALA A 1 122 ? 52.569 49.537 45.993 1.00 20.63 139 ALA A C 1
ATOM 926 O O . ALA A 1 122 ? 53.125 49.902 47.022 1.00 24.77 139 ALA A O 1
ATOM 928 N N . ALA A 1 123 ? 52.539 48.253 45.601 1.00 22.70 140 ALA A N 1
ATOM 929 C CA . ALA A 1 123 ? 53.314 47.210 46.271 1.00 24.50 140 ALA A CA 1
ATOM 930 C C . ALA A 1 123 ? 53.735 46.181 45.234 1.00 23.80 140 ALA A C 1
ATOM 931 O O . ALA A 1 123 ? 53.138 46.068 44.164 1.00 22.82 140 ALA A O 1
ATOM 933 N N . ARG A 1 124 ? 54.768 45.421 45.570 1.00 21.53 141 ARG A N 1
ATOM 934 C CA . ARG A 1 124 ? 55.368 44.490 44.622 1.00 24.75 141 ARG A CA 1
ATOM 935 C C . ARG A 1 124 ? 54.600 43.175 44.568 1.00 25.90 141 ARG A C 1
ATOM 936 O O . ARG A 1 124 ? 54.094 42.684 45.584 1.00 25.49 141 ARG A O 1
ATOM 944 N N . ASP A 1 125 ? 54.487 42.628 43.363 1.00 23.88 142 ASP A N 1
ATOM 945 C CA . ASP A 1 125 ? 54.164 41.213 43.192 1.00 27.32 142 ASP A CA 1
ATOM 946 C C . ASP A 1 125 ? 55.089 40.660 42.123 1.00 23.70 142 ASP A C 1
ATOM 947 O O . ASP A 1 125 ? 55.096 41.160 40.993 1.00 23.35 142 ASP A O 1
ATOM 952 N N . ARG A 1 126 ? 55.924 39.692 42.508 1.00 24.62 143 ARG A N 1
ATOM 953 C CA . ARG A 1 126 ? 56.922 39.073 41.626 1.00 24.23 143 ARG A CA 1
ATOM 954 C C . ARG A 1 126 ? 57.837 40.165 41.082 1.00 25.34 143 ARG A C 1
ATOM 955 O O . ARG A 1 126 ? 58.505 40.829 41.888 1.00 29.20 143 ARG A O 1
ATOM 963 N N . LEU A 1 127 ? 57.910 40.373 39.766 1.00 24.89 144 LEU A N 1
ATOM 964 C CA . LEU A 1 127 ? 58.769 41.373 39.141 1.00 26.47 144 LEU A CA 1
ATOM 965 C C . LEU A 1 127 ? 57.995 42.634 38.722 1.00 28.28 144 LEU A C 1
ATOM 966 O O . LEU A 1 127 ? 58.449 43.372 37.845 1.00 30.46 144 LEU A O 1
ATOM 971 N N . SER A 1 128 ? 56.849 42.913 39.339 1.00 25.18 145 SER A N 1
ATOM 972 C CA . SER A 1 128 ? 56.083 44.107 38.994 1.00 27.25 145 SER A CA 1
ATOM 973 C C . SER A 1 128 ? 55.682 44.853 40.251 1.00 25.24 145 SER A C 1
ATOM 974 O O . SER A 1 128 ? 55.556 44.274 41.323 1.00 24.42 145 SER A O 1
ATOM 985 N N . VAL A 1 130 ? 52.328 46.898 41.638 1.00 20.59 147 VAL A N 1
ATOM 986 C CA . VAL A 1 130 ? 50.895 46.895 41.363 1.00 19.03 147 VAL A CA 1
ATOM 987 C C . VAL A 1 130 ? 50.285 48.123 42.026 1.00 18.99 147 VAL A C 1
ATOM 988 O O . VAL A 1 130 ? 50.462 48.320 43.228 1.00 22.03 147 VAL A O 1
ATOM 992 N N . TYR A 1 131 ? 49.589 48.954 41.256 1.00 19.27 148 TYR A N 1
ATOM 993 C CA . TYR A 1 131 ? 48.862 50.086 41.849 1.00 20.02 148 TYR A CA 1
ATOM 994 C C . TYR A 1 131 ? 47.708 49.618 42.736 1.00 25.20 148 TYR A C 1
ATOM 995 O O . TYR A 1 131 ? 46.854 48.848 42.300 1.00 20.98 148 TYR A O 1
ATOM 1004 N N . LEU A 1 132 ? 47.684 50.100 43.986 1.00 23.65 149 LEU A N 1
ATOM 1005 C CA . LEU A 1 132 ? 46.662 49.767 44.964 1.00 24.18 149 LEU A CA 1
ATOM 1006 C C . LEU A 1 132 ? 45.680 50.894 45.192 1.00 27.70 149 LEU A C 1
ATOM 1007 O O . LEU A 1 132 ? 44.542 50.637 45.620 1.00 27.63 149 LEU A O 1
ATOM 1012 N N . ASP A 1 133 ? 46.081 52.127 44.898 1.00 21.79 150 ASP A N 1
ATOM 1013 C CA . ASP A 1 133 ? 45.204 53.286 45.053 1.00 24.14 150 ASP A CA 1
ATOM 1014 C C . ASP A 1 133 ? 45.831 54.410 44.245 1.00 26.23 150 ASP A C 1
ATOM 1015 O O . ASP A 1 133 ? 47.069 54.533 44.216 1.00 25.57 150 ASP A O 1
ATOM 1020 N N . VAL A 1 134 ? 45.008 55.148 43.517 1.00 25.41 151 VAL A N 1
ATOM 1021 C CA . VAL A 1 134 ? 45.465 56.211 42.628 1.00 29.46 151 VAL A CA 1
ATOM 1022 C C . VAL A 1 134 ? 44.553 57.413 42.813 1.00 31.66 151 VAL A C 1
ATOM 1023 O O . VAL A 1 134 ? 43.334 57.273 42.700 1.00 27.42 151 VAL A O 1
ATOM 1027 N N . VAL A 1 135 ? 45.128 58.604 43.049 1.00 22.90 152 VAL A N 1
ATOM 1028 C CA . VAL A 1 135 ? 44.333 59.840 43.047 1.00 31.85 152 VAL A CA 1
ATOM 1029 C C . VAL A 1 135 ? 44.884 60.753 41.963 1.00 34.15 152 VAL A C 1
ATOM 1030 O O . VAL A 1 135 ? 46.091 60.758 41.674 1.00 33.50 152 VAL A O 1
ATOM 1034 N N . GLN A 1 136 ? 43.998 61.526 41.350 1.00 39.60 153 GLN A N 1
ATOM 1035 C CA . GLN A 1 136 ? 44.373 62.421 40.265 1.00 43.22 153 GLN A CA 1
ATOM 1036 C C . GLN A 1 136 ? 44.253 63.864 40.721 1.00 50.07 153 GLN A C 1
ATOM 1037 O O . GLN A 1 136 ? 43.423 64.195 41.576 1.00 56.05 153 GLN A O 1
ATOM 1043 N N . GLY A 1 137 ? 45.092 64.729 40.146 1.00 52.95 154 GLY A N 1
ATOM 1044 C CA . GLY A 1 137 ? 44.901 66.155 40.344 1.00 64.84 154 GLY A CA 1
ATOM 1045 C C . GLY A 1 137 ? 43.482 66.507 39.955 1.00 77.48 154 GLY A C 1
ATOM 1046 O O . GLY A 1 137 ? 42.889 65.817 39.119 1.00 78.76 154 GLY A O 1
ATOM 1047 N N . GLU A 1 138 ? 42.898 67.549 40.550 1.00 89.39 155 GLU A N 1
ATOM 1048 C CA . GLU A 1 138 ? 41.520 67.875 40.196 1.00 101.71 155 GLU A CA 1
ATOM 1049 C C . GLU A 1 138 ? 41.363 68.168 38.704 1.00 106.34 155 GLU A C 1
ATOM 1050 O O . GLU A 1 138 ? 40.243 68.098 38.185 1.00 110.13 155 GLU A O 1
ATOM 1056 N N . GLY A 1 139 ? 42.461 68.469 38.004 1.00 105.82 156 GLY A N 1
ATOM 1057 C CA . GLY A 1 139 ? 42.534 68.306 36.561 1.00 104.13 156 GLY A CA 1
ATOM 1058 C C . GLY A 1 139 ? 42.708 66.835 36.234 1.00 98.13 156 GLY A C 1
ATOM 1059 O O . GLY A 1 139 ? 43.837 66.338 36.118 1.00 91.39 156 GLY A O 1
ATOM 1060 N N . ASN A 1 140 ? 41.581 66.140 36.084 1.00 99.63 157 ASN A N 1
ATOM 1061 C CA . ASN A 1 140 ? 41.497 64.681 36.234 1.00 96.31 157 ASN A CA 1
ATOM 1062 C C . ASN A 1 140 ? 42.013 63.866 35.034 1.00 92.94 157 ASN A C 1
ATOM 1063 O O . ASN A 1 140 ? 42.592 62.777 35.195 1.00 86.91 157 ASN A O 1
ATOM 1068 N N . THR A 1 142 ? 41.883 58.507 33.365 1.00 68.65 159 THR A N 1
ATOM 1069 C CA . THR A 1 142 ? 40.658 58.983 32.712 1.00 66.47 159 THR A CA 1
ATOM 1070 C C . THR A 1 142 ? 39.554 57.914 32.859 1.00 51.99 159 THR A C 1
ATOM 1071 O O . THR A 1 142 ? 39.338 57.434 33.984 1.00 52.58 159 THR A O 1
ATOM 1083 N N . ARG A 1 144 ? 39.785 54.800 31.801 1.00 36.58 161 ARG A N 1
ATOM 1084 C CA . ARG A 1 144 ? 40.492 53.577 32.189 1.00 33.63 161 ARG A CA 1
ATOM 1085 C C . ARG A 1 144 ? 40.838 53.606 33.671 1.00 36.46 161 ARG A C 1
ATOM 1086 O O . ARG A 1 144 ? 41.499 54.533 34.148 1.00 36.72 161 ARG A O 1
ATOM 1094 N N . ARG A 1 145 ? 40.407 52.588 34.404 1.00 30.82 162 ARG A N 1
ATOM 1095 C CA . ARG A 1 145 ? 40.752 52.496 35.816 1.00 29.33 162 ARG A CA 1
ATOM 1096 C C . ARG A 1 145 ? 42.134 51.870 35.976 1.00 26.82 162 ARG A C 1
ATOM 1097 O O . ARG A 1 145 ? 42.513 50.978 35.213 1.00 30.59 162 ARG A O 1
ATOM 1105 N N . GLN A 1 146 ? 42.906 52.371 36.951 1.00 25.95 163 GLN A N 1
ATOM 1106 C CA . GLN A 1 146 ? 44.303 51.991 37.082 1.00 26.71 163 GLN A CA 1
ATOM 1107 C C . GLN A 1 146 ? 44.601 51.143 38.296 1.00 22.57 163 GLN A C 1
ATOM 1108 O O . GLN A 1 146 ? 45.732 50.693 38.428 1.00 22.72 163 GLN A O 1
ATOM 1114 N N . ILE A 1 147 ? 43.647 50.948 39.204 1.00 22.61 164 ILE A N 1
ATOM 1115 C CA . ILE A 1 147 ? 43.907 50.097 40.361 1.00 23.71 164 ILE A CA 1
ATOM 1116 C C . ILE A 1 147 ? 44.074 48.660 39.882 1.00 23.39 164 ILE A C 1
ATOM 1117 O O . ILE A 1 147 ? 43.305 48.164 39.046 1.00 21.60 164 ILE A O 1
ATOM 1122 N N . GLY A 1 148 ? 45.158 48.016 40.328 1.00 23.35 165 GLY A N 1
ATOM 1123 C CA . GLY A 1 148 ? 45.537 46.714 39.826 1.00 17.44 165 GLY A CA 1
ATOM 1124 C C . GLY A 1 148 ? 46.374 46.713 38.565 1.00 24.14 165 GLY A C 1
ATOM 1125 O O . GLY A 1 148 ? 46.751 45.633 38.093 1.00 24.57 165 GLY A O 1
ATOM 1126 N N . SER A 1 149 ? 46.627 47.857 37.947 1.00 22.91 166 SER A N 1
ATOM 1127 C CA . SER A 1 149 ? 47.545 47.785 36.815 1.00 22.68 166 SER A CA 1
ATOM 1128 C C . SER A 1 149 ? 48.987 47.678 37.329 1.00 23.32 166 SER A C 1
ATOM 1129 O O . SER A 1 149 ? 49.265 47.865 38.518 1.00 20.25 166 SER A O 1
ATOM 1132 N N . THR A 1 150 ? 49.914 47.343 36.423 1.00 24.22 167 THR A N 1
ATOM 1133 C CA . THR A 1 150 ? 51.255 46.962 36.845 1.00 26.88 167 THR A CA 1
ATOM 1134 C C . THR A 1 150 ? 52.311 47.776 36.101 1.00 24.41 167 THR A C 1
ATOM 1135 O O . THR A 1 150 ? 52.074 48.281 35.004 1.00 25.44 167 THR A O 1
ATOM 1139 N N . LEU A 1 151 ? 53.464 47.927 36.735 1.00 23.83 168 LEU A N 1
ATOM 1140 C CA . LEU A 1 151 ? 54.642 48.579 36.174 1.00 22.69 168 LEU A CA 1
ATOM 1141 C C . LEU A 1 151 ? 55.858 47.686 36.402 1.00 23.03 168 LEU A C 1
ATOM 1142 O O . LEU A 1 151 ? 55.948 47.031 37.438 1.00 23.21 168 LEU A O 1
ATOM 1147 N N . PRO A 1 152 ? 56.829 47.675 35.487 1.00 27.20 169 PRO A N 1
ATOM 1148 C CA . PRO A 1 152 ? 58.056 46.904 35.735 1.00 32.04 169 PRO A CA 1
ATOM 1149 C C . PRO A 1 152 ? 58.890 47.497 36.867 1.00 28.54 169 PRO A C 1
ATOM 1150 O O . PRO A 1 152 ? 58.893 48.703 37.125 1.00 32.19 169 PRO A O 1
ATOM 1154 N N . LEU A 1 153 ? 59.645 46.613 37.517 1.00 29.81 170 LEU A N 1
ATOM 1155 C CA . LEU A 1 153 ? 60.402 46.949 38.719 1.00 27.90 170 LEU A CA 1
ATOM 1156 C C . LEU A 1 153 ? 61.570 47.891 38.414 1.00 30.66 170 LEU A C 1
ATOM 1157 O O . LEU A 1 153 ? 61.771 48.890 39.113 1.00 33.17 170 LEU A O 1
ATOM 1162 N N . ALA A 1 154 ? 62.363 47.592 37.379 1.00 28.00 171 ALA A N 1
ATOM 1163 C CA . ALA A 1 154 ? 63.690 48.211 37.310 1.00 30.41 171 ALA A CA 1
ATOM 1164 C C . ALA A 1 154 ? 63.657 49.652 36.821 1.00 30.56 171 ALA A C 1
ATOM 1165 O O . ALA A 1 154 ? 64.541 50.438 37.191 1.00 32.94 171 ALA A O 1
ATOM 1167 N N . GLY A 1 155 ? 62.699 49.994 35.957 1.00 27.84 172 GLY A N 1
ATOM 1168 C CA . GLY A 1 155 ? 62.674 51.290 35.306 1.00 28.91 172 GLY A CA 1
ATOM 1169 C C . GLY A 1 155 ? 61.662 52.277 35.873 1.00 27.74 172 GLY A C 1
ATOM 1170 O O . GLY A 1 155 ? 61.736 53.460 35.551 1.00 28.44 172 GLY A O 1
ATOM 1171 N N . SER A 1 156 ? 60.721 51.831 36.708 1.00 22.70 173 SER A N 1
ATOM 1172 C CA . SER A 1 156 ? 59.773 52.781 37.286 1.00 24.63 173 SER A CA 1
ATOM 1173 C C . SER A 1 156 ? 60.292 53.353 38.599 1.00 28.74 173 SER A C 1
ATOM 1174 O O . SER A 1 156 ? 60.984 52.675 39.356 1.00 21.66 173 SER A O 1
ATOM 1177 N N . SER A 1 157 ? 59.810 54.556 38.951 1.00 24.57 174 SER A N 1
ATOM 1178 C CA . SER A 1 157 ? 60.207 55.098 40.247 1.00 22.99 174 SER A CA 1
ATOM 1179 C C . SER A 1 157 ? 59.677 54.230 41.386 1.00 19.11 174 SER A C 1
ATOM 1180 O O . SER A 1 157 ? 60.406 53.993 42.359 1.00 20.66 174 SER A O 1
ATOM 1183 N N . VAL A 1 158 ? 58.451 53.691 41.260 1.00 21.17 175 VAL A N 1
ATOM 1184 C CA . VAL A 1 158 ? 57.924 52.866 42.352 1.00 19.77 175 VAL A CA 1
ATOM 1185 C C . VAL A 1 158 ? 58.753 51.592 42.528 1.00 18.24 175 VAL A C 1
ATOM 1186 O O . VAL A 1 158 ? 58.968 51.152 43.652 1.00 22.35 175 VAL A O 1
ATOM 1190 N N . GLY A 1 159 ? 59.138 50.935 41.440 1.00 20.37 176 GLY A N 1
ATOM 1191 C CA . GLY A 1 159 ? 59.946 49.715 41.587 1.00 20.85 176 GLY A CA 1
ATOM 1192 C C . GLY A 1 159 ? 61.334 50.007 42.129 1.00 23.18 176 GLY A C 1
ATOM 1193 O O . GLY A 1 159 ? 61.879 49.247 42.929 1.00 21.86 176 GLY A O 1
ATOM 1194 N N . ARG A 1 160 ? 61.927 51.123 41.707 1.00 24.18 177 ARG A N 1
ATOM 1195 C CA . ARG A 1 160 ? 63.248 51.480 42.200 1.00 24.18 177 ARG A CA 1
ATOM 1196 C C . ARG A 1 160 ? 63.202 51.756 43.683 1.00 24.27 177 ARG A C 1
ATOM 1197 O O . ARG A 1 160 ? 64.076 51.316 44.420 1.00 23.12 177 ARG A O 1
ATOM 1205 N N . ALA A 1 161 ? 62.165 52.445 44.156 1.00 22.42 178 ALA A N 1
ATOM 1206 C CA . ALA A 1 161 ? 62.099 52.684 45.594 1.00 23.82 178 ALA A CA 1
ATOM 1207 C C . ALA A 1 161 ? 61.841 51.398 46.356 1.00 21.52 178 ALA A C 1
ATOM 1208 O O . ALA A 1 161 ? 62.292 51.249 47.492 1.00 25.90 178 ALA A O 1
ATOM 1210 N N . CYS A 1 162 ? 61.049 50.497 45.784 1.00 23.94 179 CYS A N 1
ATOM 1211 C CA . CYS A 1 162 ? 60.793 49.216 46.435 1.00 22.41 179 CYS A CA 1
ATOM 1212 C C . CYS A 1 162 ? 62.091 48.423 46.567 1.00 23.65 179 CYS A C 1
ATOM 1213 O O . CYS A 1 162 ? 62.403 47.883 47.629 1.00 25.81 179 CYS A O 1
ATOM 1216 N N . LEU A 1 163 ? 62.853 48.335 45.475 1.00 24.19 180 LEU A N 1
ATOM 1217 C CA . LEU A 1 163 ? 64.167 47.677 45.511 1.00 26.09 180 LEU A CA 1
ATOM 1218 C C . LEU A 1 163 ? 65.114 48.370 46.479 1.00 30.74 180 LEU A C 1
ATOM 1219 O O . LEU A 1 163 ? 65.927 47.713 47.153 1.00 30.63 180 LEU A O 1
ATOM 1224 N N . ALA A 1 164 ? 65.040 49.704 46.559 1.00 30.71 181 ALA A N 1
ATOM 1225 C CA . ALA A 1 164 ? 65.959 50.423 47.433 1.00 26.95 181 ALA A CA 1
ATOM 1226 C C . ALA A 1 164 ? 65.701 50.081 48.887 1.00 33.42 181 ALA A C 1
ATOM 1227 O O . ALA A 1 164 ? 66.634 49.981 49.679 1.00 36.05 181 ALA A O 1
ATOM 1229 N N . ALA A 1 165 ? 64.441 49.890 49.257 1.00 31.67 182 ALA A N 1
ATOM 1230 C CA . ALA A 1 165 ? 64.089 49.683 50.652 1.00 36.62 182 ALA A CA 1
ATOM 1231 C C . ALA A 1 165 ? 64.237 48.232 51.054 1.00 46.01 182 ALA A C 1
ATOM 1232 O O . ALA A 1 165 ? 64.125 47.908 52.242 1.00 49.94 182 ALA A O 1
ATOM 1242 N N . PRO A 1 167 ? 66.121 44.591 51.726 1.00 61.15 184 PRO A N 1
ATOM 1243 C CA . PRO A 1 167 ? 67.403 44.017 52.164 1.00 57.98 184 PRO A CA 1
ATOM 1244 C C . PRO A 1 167 ? 68.320 43.695 50.988 1.00 59.22 184 PRO A C 1
ATOM 1245 O O . PRO A 1 167 ? 67.866 43.396 49.887 1.00 55.73 184 PRO A O 1
ATOM 1249 N N . GLU A 1 168 ? 69.628 43.704 51.248 1.00 67.75 185 GLU A N 1
ATOM 1250 C CA . GLU A 1 168 ? 70.603 43.611 50.161 1.00 72.87 185 GLU A CA 1
ATOM 1251 C C . GLU A 1 168 ? 70.552 42.254 49.457 1.00 70.00 185 GLU A C 1
ATOM 1252 O O . GLU A 1 168 ? 70.627 42.186 48.222 1.00 63.65 185 GLU A O 1
ATOM 1258 N N . ASP A 1 169 ? 70.451 41.158 50.218 1.00 71.23 186 ASP A N 1
ATOM 1259 C CA . ASP A 1 169 ? 70.429 39.844 49.578 1.00 69.36 186 ASP A CA 1
ATOM 1260 C C . ASP A 1 169 ? 69.152 39.643 48.762 1.00 61.47 186 ASP A C 1
ATOM 1261 O O . ASP A 1 169 ? 69.196 39.069 47.669 1.00 54.21 186 ASP A O 1
ATOM 1266 N N . GLU A 1 170 ? 68.016 40.163 49.246 1.00 58.91 187 GLU A N 1
ATOM 1267 C CA . GLU A 1 170 ? 66.754 39.986 48.527 1.00 59.84 187 GLU A CA 1
ATOM 1268 C C . GLU A 1 170 ? 66.718 40.800 47.241 1.00 51.34 187 GLU A C 1
ATOM 1269 O O . GLU A 1 170 ? 66.233 40.325 46.207 1.00 49.74 187 GLU A O 1
ATOM 1275 N N . ARG A 1 171 ? 67.177 42.045 47.296 1.00 47.88 188 ARG A N 1
ATOM 1276 C CA . ARG A 1 171 ? 67.358 42.801 46.067 1.00 43.25 188 ARG A CA 1
ATOM 1277 C C . ARG A 1 171 ? 68.269 42.045 45.094 1.00 46.61 188 ARG A C 1
ATOM 1278 O O . ARG A 1 171 ? 67.946 41.908 43.909 1.00 46.28 188 ARG A O 1
ATOM 1286 N N . THR A 1 172 ? 69.388 41.493 45.592 1.00 45.86 189 THR A N 1
ATOM 1287 C CA . THR A 1 172 ? 70.294 40.764 44.709 1.00 46.79 189 THR A CA 1
ATOM 1288 C C . THR A 1 172 ? 69.589 39.596 44.027 1.00 48.27 189 THR A C 1
ATOM 1289 O O . THR A 1 172 ? 69.726 39.402 42.816 1.00 48.13 189 THR A O 1
ATOM 1293 N N . PHE A 1 173 ? 68.800 38.831 44.779 1.00 42.95 190 PHE A N 1
ATOM 1294 C CA . PHE A 1 173 ? 68.091 37.699 44.198 1.00 48.22 190 PHE A CA 1
ATOM 1295 C C . PHE A 1 173 ? 67.125 38.145 43.097 1.00 47.77 190 PHE A C 1
ATOM 1296 O O . PHE A 1 173 ? 67.118 37.588 41.991 1.00 41.09 190 PHE A O 1
ATOM 1304 N N . ILE A 1 174 ? 66.279 39.134 43.390 1.00 37.70 191 ILE A N 1
ATOM 1305 C CA . ILE A 1 174 ? 65.338 39.598 42.372 1.00 37.84 191 ILE A CA 1
ATOM 1306 C C . ILE A 1 174 ? 66.091 40.138 41.164 1.00 34.39 191 ILE A C 1
ATOM 1307 O O . ILE A 1 174 ? 65.757 39.815 40.015 1.00 34.74 191 ILE A O 1
ATOM 1312 N N . LEU A 1 175 ? 67.186 40.872 41.412 1.00 33.48 192 LEU A N 1
ATOM 1313 C CA . LEU A 1 175 ? 67.996 41.442 40.328 1.00 39.01 192 LEU A CA 1
ATOM 1314 C C . LEU A 1 175 ? 68.672 40.363 39.483 1.00 37.23 192 LEU A C 1
ATOM 1315 O O . LEU A 1 175 ? 68.797 40.521 38.263 1.00 36.68 192 LEU A O 1
ATOM 1320 N N . GLU A 1 176 ? 69.117 39.264 40.104 1.00 38.39 193 GLU A N 1
ATOM 1321 C CA . GLU A 1 176 ? 69.559 38.104 39.329 1.00 48.16 193 GLU A CA 1
ATOM 1322 C C . GLU A 1 176 ? 68.493 37.686 38.324 1.00 48.07 193 GLU A C 1
ATOM 1323 O O . GLU A 1 176 ? 68.787 37.389 37.157 1.00 43.65 193 GLU A O 1
ATOM 1329 N N . HIS A 1 177 ? 67.243 37.624 38.780 1.00 48.18 194 HIS A N 1
ATOM 1330 C CA . HIS A 1 177 ? 66.159 37.186 37.911 1.00 44.71 194 HIS A CA 1
ATOM 1331 C C . HIS A 1 177 ? 66.005 38.108 36.720 1.00 38.16 194 HIS A C 1
ATOM 1332 O O . HIS A 1 177 ? 65.889 37.658 35.576 1.00 54.93 194 HIS A O 1
ATOM 1339 N N . ILE A 1 178 ? 65.988 39.406 36.981 1.00 35.09 195 ILE A N 1
ATOM 1340 C CA . ILE A 1 178 ? 65.851 40.380 35.906 1.00 38.30 195 ILE A CA 1
ATOM 1341 C C . ILE A 1 178 ? 67.042 40.299 34.962 1.00 42.02 195 ILE A C 1
ATOM 1342 O O . ILE A 1 178 ? 66.894 40.343 33.734 1.00 46.26 195 ILE A O 1
ATOM 1347 N N . ARG A 1 179 ? 68.234 40.143 35.529 1.00 39.06 196 ARG A N 1
ATOM 1348 C CA . ARG A 1 179 ? 69.454 40.086 34.724 1.00 40.19 196 ARG A CA 1
ATOM 1349 C C . ARG A 1 179 ? 69.412 38.903 33.761 1.00 49.85 196 ARG A C 1
ATOM 1350 O O . ARG A 1 179 ? 69.679 39.055 32.564 1.00 55.24 196 ARG A O 1
ATOM 1358 N N . GLU A 1 180 ? 69.027 37.721 34.254 1.00 53.11 197 GLU A N 1
ATOM 1359 C CA . GLU A 1 180 ? 69.041 36.551 33.383 1.00 57.07 197 GLU A CA 1
ATOM 1360 C C . GLU A 1 180 ? 67.915 36.582 32.350 1.00 59.09 197 GLU A C 1
ATOM 1361 O O . GLU A 1 180 ? 68.020 35.894 31.329 1.00 66.62 197 GLU A O 1
ATOM 1367 N N . ARG A 1 181 ? 66.877 37.394 32.558 1.00 59.87 198 ARG A N 1
ATOM 1368 C CA . ARG A 1 181 ? 65.777 37.530 31.601 1.00 69.36 198 ARG A CA 1
ATOM 1369 C C . ARG A 1 181 ? 66.017 38.586 30.529 1.00 71.28 198 ARG A C 1
ATOM 1370 O O . ARG A 1 181 ? 65.322 38.578 29.507 1.00 74.13 198 ARG A O 1
ATOM 1378 N N . GLU A 1 182 ? 66.942 39.516 30.738 1.00 71.38 199 GLU A N 1
ATOM 1379 C CA . GLU A 1 182 ? 67.199 40.577 29.764 1.00 73.37 199 GLU A CA 1
ATOM 1380 C C . GLU A 1 182 ? 68.700 40.762 29.613 1.00 67.93 199 GLU A C 1
ATOM 1381 O O . GLU A 1 182 ? 69.245 41.823 29.919 1.00 64.35 199 GLU A O 1
ATOM 1387 N N . PRO A 1 183 ? 69.401 39.738 29.128 1.00 65.12 200 PRO A N 1
ATOM 1388 C CA . PRO A 1 183 ? 70.871 39.816 29.133 1.00 63.03 200 PRO A CA 1
ATOM 1389 C C . PRO A 1 183 ? 71.422 40.927 28.253 1.00 66.16 200 PRO A C 1
ATOM 1390 O O . PRO A 1 183 ? 72.426 41.549 28.623 1.00 65.60 200 PRO A O 1
ATOM 1394 N N . GLU A 1 184 ? 70.789 41.205 27.108 1.00 65.18 201 GLU A N 1
ATOM 1395 C CA . GLU A 1 184 ? 71.298 42.228 26.196 1.00 65.09 201 GLU A CA 1
ATOM 1396 C C . GLU A 1 184 ? 71.304 43.617 26.837 1.00 54.89 201 GLU A C 1
ATOM 1397 O O . GLU A 1 184 ? 72.295 44.348 26.746 1.00 54.31 201 GLU A O 1
ATOM 1403 N N . ASN A 1 185 ? 70.217 44.003 27.493 1.00 40.73 202 ASN A N 1
ATOM 1404 C CA . ASN A 1 185 ? 70.060 45.361 28.000 1.00 47.65 202 ASN A CA 1
ATOM 1405 C C . ASN A 1 185 ? 70.441 45.528 29.466 1.00 44.83 202 ASN A C 1
ATOM 1406 O O . ASN A 1 185 ? 70.370 46.645 29.983 1.00 45.25 202 ASN A O 1
ATOM 1411 N N . TRP A 1 186 ? 70.799 44.456 30.160 1.00 45.08 203 TRP A N 1
ATOM 1412 C CA . TRP A 1 186 ? 71.027 44.551 31.601 1.00 43.12 203 TRP A CA 1
ATOM 1413 C C . TRP A 1 186 ? 72.052 45.616 32.033 1.00 40.22 203 TRP A C 1
ATOM 1414 O O . TRP A 1 186 ? 71.776 46.315 33.026 1.00 41.56 203 TRP A O 1
ATOM 1425 N N . PRO A 1 187 ? 73.211 45.804 31.381 1.00 38.66 204 PRO A N 1
ATOM 1426 C CA . PRO A 1 187 ? 74.126 46.870 31.871 1.00 37.09 204 PRO A CA 1
ATOM 1427 C C . PRO A 1 187 ? 73.451 48.234 31.928 1.00 39.15 204 PRO A C 1
ATOM 1428 O O . PRO A 1 187 ? 73.601 48.973 32.912 1.00 37.11 204 PRO A O 1
ATOM 1432 N N . SER A 1 188 ? 72.674 48.571 30.897 1.00 39.26 205 SER A N 1
ATOM 1433 C CA . SER A 1 188 ? 71.941 49.833 30.891 1.00 42.03 205 SER A CA 1
ATOM 1434 C C . SER A 1 188 ? 70.860 49.849 31.962 1.00 37.49 205 SER A C 1
ATOM 1435 O O . SER A 1 188 ? 70.704 50.846 32.680 1.00 35.55 205 SER A O 1
ATOM 1438 N N . ILE A 1 189 ? 70.111 48.751 32.091 1.00 32.41 206 ILE A N 1
ATOM 1439 C CA . ILE A 1 189 ? 69.088 48.678 33.129 1.00 36.45 206 ILE A CA 1
ATOM 1440 C C . ILE A 1 189 ? 69.718 48.884 34.498 1.00 35.04 206 ILE A C 1
ATOM 1441 O O . ILE A 1 189 ? 69.224 49.664 35.323 1.00 33.57 206 ILE A O 1
ATOM 1446 N N . ARG A 1 190 ? 70.824 48.189 34.753 1.00 33.86 207 ARG A N 1
ATOM 1447 C CA . ARG A 1 190 ? 71.490 48.268 36.051 1.00 36.23 207 ARG A CA 1
ATOM 1448 C C . ARG A 1 190 ? 72.052 49.662 36.328 1.00 36.98 207 ARG A C 1
ATOM 1449 O O . ARG A 1 190 ? 72.024 50.124 37.471 1.00 39.30 207 ARG A O 1
ATOM 1457 N N . LYS A 1 191 ? 72.576 50.350 35.315 1.00 37.55 208 LYS A N 1
ATOM 1458 C CA . LYS A 1 191 ? 73.090 51.695 35.587 1.00 35.31 208 LYS A CA 1
ATOM 1459 C C . LYS A 1 191 ? 71.960 52.617 36.042 1.00 38.00 208 LYS A C 1
ATOM 1460 O O . LYS A 1 191 ? 72.129 53.402 36.986 1.00 32.89 208 LYS A O 1
ATOM 1466 N N . GLY A 1 192 ? 70.793 52.510 35.391 1.00 33.23 209 GLY A N 1
ATOM 1467 C CA . GLY A 1 192 ? 69.642 53.306 35.799 1.00 39.07 209 GLY A CA 1
ATOM 1468 C C . GLY A 1 192 ? 69.227 53.014 37.223 1.00 37.47 209 GLY A C 1
ATOM 1469 O O . GLY A 1 192 ? 68.880 53.923 37.988 1.00 34.22 209 GLY A O 1
ATOM 1470 N N . LEU A 1 193 ? 69.269 51.749 37.596 1.00 33.75 210 LEU A N 1
ATOM 1471 C CA . LEU A 1 193 ? 68.966 51.346 38.958 1.00 36.10 210 LEU A CA 1
ATOM 1472 C C . LEU A 1 193 ? 70.001 51.870 39.935 1.00 36.99 210 LEU A C 1
ATOM 1473 O O . LEU A 1 193 ? 69.642 52.385 41.004 1.00 36.86 210 LEU A O 1
ATOM 1478 N N . ASP A 1 194 ? 71.297 51.734 39.592 1.00 32.64 211 ASP A N 1
ATOM 1479 C CA . ASP A 1 194 ? 72.344 52.215 40.484 1.00 36.61 211 ASP A CA 1
ATOM 1480 C C . ASP A 1 194 ? 72.164 53.698 40.763 1.00 30.77 211 ASP A C 1
ATOM 1481 O O . ASP A 1 194 ? 72.306 54.136 41.906 1.00 38.54 211 ASP A O 1
ATOM 1486 N N . ARG A 1 195 ? 71.861 54.488 39.729 1.00 34.43 212 ARG A N 1
ATOM 1487 C CA . ARG A 1 195 ? 71.624 55.912 39.958 1.00 38.35 212 ARG A CA 1
ATOM 1488 C C . ARG A 1 195 ? 70.474 56.127 40.928 1.00 37.75 212 ARG A C 1
ATOM 1489 O O . ARG A 1 195 ? 70.576 56.958 41.838 1.00 37.83 212 ARG A O 1
ATOM 1497 N N . ALA A 1 196 ? 69.372 55.374 40.760 1.00 33.23 213 ALA A N 1
ATOM 1498 C CA . ALA A 1 196 ? 68.222 55.546 41.645 1.00 32.10 213 ALA A CA 1
ATOM 1499 C C . ALA A 1 196 ? 68.562 55.149 43.085 1.00 34.74 213 ALA A C 1
ATOM 1500 O O . ALA A 1 196 ? 68.139 55.829 44.039 1.00 32.05 213 ALA A O 1
ATOM 1502 N N . LEU A 1 197 ? 69.389 54.107 43.262 1.00 35.53 214 LEU A N 1
ATOM 1503 C CA . LEU A 1 197 ? 69.827 53.708 44.600 1.00 32.87 214 LEU A CA 1
ATOM 1504 C C . LEU A 1 197 ? 70.682 54.793 45.268 1.00 33.86 214 LEU A C 1
ATOM 1505 O O . LEU A 1 197 ? 70.612 54.977 46.486 1.00 33.48 214 LEU A O 1
ATOM 1510 N N . ARG A 1 198 ? 71.521 55.490 44.501 1.00 34.75 215 ARG A N 1
ATOM 1511 C CA . ARG A 1 198 ? 72.293 56.590 45.083 1.00 40.30 215 ARG A CA 1
ATOM 1512 C C . ARG A 1 198 ? 71.361 57.704 45.544 1.00 37.61 215 ARG A C 1
ATOM 1513 O O . ARG A 1 198 ? 71.540 58.262 46.637 1.00 35.77 215 ARG A O 1
ATOM 1521 N N . ASP A 1 199 ? 70.363 58.045 44.711 1.00 37.08 216 ASP A N 1
ATOM 1522 C CA . ASP A 1 199 ? 69.390 59.049 45.114 1.00 38.27 216 ASP A CA 1
ATOM 1523 C C . ASP A 1 199 ? 68.686 58.634 46.392 1.00 35.13 216 ASP A C 1
ATOM 1524 O O . ASP A 1 199 ? 68.470 59.469 47.280 1.00 31.62 216 ASP A O 1
ATOM 1529 N N . PHE A 1 200 ? 68.363 57.345 46.536 1.00 30.86 217 PHE A N 1
ATOM 1530 C CA . PHE A 1 200 ? 67.676 56.926 47.757 1.00 35.14 217 PHE A CA 1
ATOM 1531 C C . PHE A 1 200 ? 68.551 57.157 48.975 1.00 37.40 217 PHE A C 1
ATOM 1532 O O . PHE A 1 200 ? 68.103 57.713 49.981 1.00 34.08 217 PHE A O 1
ATOM 1540 N N . GLU A 1 201 ? 69.812 56.725 48.905 1.00 37.11 218 GLU A N 1
ATOM 1541 C CA . GLU A 1 201 ? 70.731 56.957 50.009 1.00 38.85 218 GLU A CA 1
ATOM 1542 C C . GLU A 1 201 ? 70.944 58.446 50.253 1.00 39.12 218 GLU A C 1
ATOM 1543 O O . GLU A 1 201 ? 71.008 58.887 51.405 1.00 39.25 218 GLU A O 1
ATOM 1549 N N . ASP A 1 202 ? 71.048 59.245 49.191 1.00 39.43 219 ASP A N 1
ATOM 1550 C CA . ASP A 1 202 ? 71.389 60.654 49.404 1.00 39.23 219 ASP A CA 1
ATOM 1551 C C . ASP A 1 202 ? 70.185 61.481 49.843 1.00 41.13 219 ASP A C 1
ATOM 1552 O O . ASP A 1 202 ? 70.329 62.413 50.638 1.00 40.26 219 ASP A O 1
ATOM 1557 N N . TYR A 1 203 ? 69.004 61.187 49.295 1.00 33.41 220 TYR A N 1
ATOM 1558 C CA . TYR A 1 203 ? 67.853 62.066 49.430 1.00 37.80 220 TYR A CA 1
ATOM 1559 C C . TYR A 1 203 ? 66.587 61.369 49.901 1.00 41.99 220 TYR A C 1
ATOM 1560 O O . TYR A 1 203 ? 65.608 62.065 50.193 1.00 40.00 220 TYR A O 1
ATOM 1569 N N . GLY A 1 204 ? 66.554 60.038 49.958 1.00 35.42 221 GLY A N 1
ATOM 1570 C CA . GLY A 1 204 ? 65.352 59.336 50.407 1.00 34.85 221 GLY A CA 1
ATOM 1571 C C . GLY A 1 204 ? 64.238 59.161 49.391 1.00 29.36 221 GLY A C 1
ATOM 1572 O O . GLY A 1 204 ? 63.130 58.766 49.770 1.00 31.86 221 GLY A O 1
ATOM 1573 N N . TYR A 1 205 ? 64.477 59.412 48.113 1.00 26.34 222 TYR A N 1
ATOM 1574 C CA . TYR A 1 205 ? 63.485 59.064 47.104 1.00 24.52 222 TYR A CA 1
ATOM 1575 C C . TYR A 1 205 ? 64.203 58.406 45.930 1.00 24.08 222 TYR A C 1
ATOM 1576 O O . TYR A 1 205 ? 65.434 58.401 45.854 1.00 28.53 222 TYR A O 1
ATOM 1585 N N . CYS A 1 206 ? 63.426 57.849 45.000 1.00 24.08 223 CYS A N 1
ATOM 1586 C CA . CYS A 1 206 ? 63.963 57.423 43.711 1.00 25.38 223 CYS A CA 1
ATOM 1587 C C . CYS A 1 206 ? 63.187 58.126 42.609 1.00 22.81 223 CYS A C 1
ATOM 1588 O O . CYS A 1 206 ? 61.985 58.315 42.722 1.00 22.43 223 CYS A O 1
ATOM 1591 N N . LEU A 1 207 ? 63.876 58.425 41.512 1.00 21.42 224 LEU A N 1
ATOM 1592 C CA . LEU A 1 207 ? 63.311 59.054 40.335 1.00 22.76 224 LEU A CA 1
ATOM 1593 C C . LEU A 1 207 ? 63.217 58.047 39.207 1.00 24.79 224 LEU A C 1
ATOM 1594 O O . LEU A 1 207 ? 63.987 57.091 39.141 1.00 25.19 224 LEU A O 1
ATOM 1599 N N . SER A 1 208 ? 62.279 58.306 38.295 1.00 23.83 225 SER A N 1
ATOM 1600 C CA . SER A 1 208 ? 62.322 57.751 36.949 1.00 25.46 225 SER A CA 1
ATOM 1601 C C . SER A 1 208 ? 62.039 58.899 35.999 1.00 26.37 225 SER A C 1
ATOM 1602 O O . SER A 1 208 ? 60.888 59.343 35.886 1.00 28.30 225 SER A O 1
ATOM 1605 N N . ILE A 1 209 ? 63.079 59.362 35.322 1.00 23.28 226 ILE A N 1
ATOM 1606 C CA . ILE A 1 209 ? 63.010 60.536 34.446 1.00 27.06 226 ILE A CA 1
ATOM 1607 C C . ILE A 1 209 ? 62.916 59.973 33.033 1.00 28.71 226 ILE A C 1
ATOM 1608 O O . ILE A 1 209 ? 63.911 59.771 32.357 1.00 29.66 226 ILE A O 1
ATOM 1613 N N . GLY A 1 210 ? 61.699 59.681 32.586 1.00 24.57 227 GLY A N 1
ATOM 1614 C CA . GLY A 1 210 ? 61.558 59.134 31.252 1.00 27.12 227 GLY A CA 1
ATOM 1615 C C . GLY A 1 210 ? 62.041 57.709 31.071 1.00 28.74 227 GLY A C 1
ATOM 1616 O O . GLY A 1 210 ? 62.197 57.272 29.930 1.00 29.25 227 GLY A O 1
ATOM 1617 N N . GLU A 1 211 ? 62.233 56.954 32.152 1.00 27.55 228 GLU A N 1
ATOM 1618 C CA . GLU A 1 211 ? 62.809 55.615 32.049 1.00 31.37 228 GLU A CA 1
ATOM 1619 C C . GLU A 1 211 ? 61.779 54.496 32.125 1.00 33.70 228 GLU A C 1
ATOM 1620 O O . GLU A 1 211 ? 62.136 53.335 31.907 1.00 35.85 228 GLU A O 1
ATOM 1626 N N . TRP A 1 212 ? 60.529 54.812 32.440 1.00 29.84 229 TRP A N 1
ATOM 1627 C CA . TRP A 1 212 ? 59.408 53.895 32.266 1.00 29.13 229 TRP A CA 1
ATOM 1628 C C . TRP A 1 212 ? 58.678 54.219 30.966 1.00 30.31 229 TRP A C 1
ATOM 1629 O O . TRP A 1 212 ? 58.668 53.409 30.040 1.00 33.56 229 TRP A O 1
ATOM 1640 N N . HIS A 1 213 ? 58.132 55.433 30.856 1.00 29.19 230 HIS A N 1
ATOM 1641 C CA . HIS A 1 213 ? 57.678 55.991 29.585 1.00 30.95 230 HIS A CA 1
ATOM 1642 C C . HIS A 1 213 ? 58.457 57.266 29.294 1.00 28.28 230 HIS A C 1
ATOM 1643 O O . HIS A 1 213 ? 58.624 58.102 30.188 1.00 26.96 230 HIS A O 1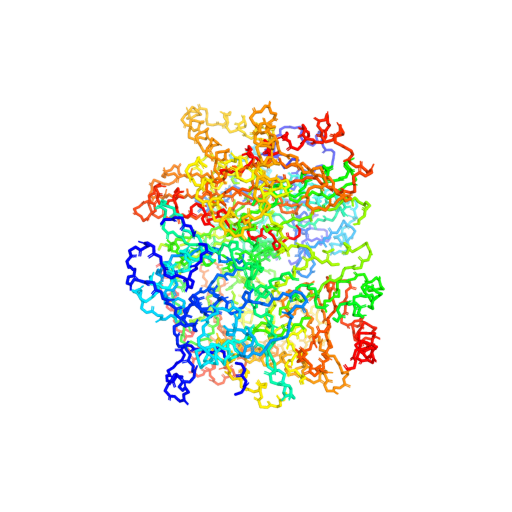
ATOM 1650 N N . ARG A 1 214 ? 58.862 57.442 28.033 1.00 28.14 231 ARG A N 1
ATOM 1651 C CA . ARG A 1 214 ? 59.758 58.547 27.679 1.00 35.00 231 ARG A CA 1
ATOM 1652 C C . ARG A 1 214 ? 59.171 59.917 28.019 1.00 36.62 231 ARG A C 1
ATOM 1653 O O . ARG A 1 214 ? 59.924 60.851 28.283 1.00 29.06 231 ARG A O 1
ATOM 1661 N N . ASP A 1 215 ? 57.844 60.077 27.984 1.00 28.83 232 ASP A N 1
ATOM 1662 C CA . ASP A 1 215 ? 57.226 61.381 28.194 1.00 29.31 232 ASP A CA 1
ATOM 1663 C C . ASP A 1 215 ? 56.818 61.618 29.637 1.00 26.58 232 ASP A C 1
ATOM 1664 O O . ASP A 1 215 ? 56.094 62.590 29.908 1.00 32.59 232 ASP A O 1
ATOM 1669 N N . VAL A 1 216 ? 57.177 60.711 30.538 1.00 24.16 233 VAL A N 1
ATOM 1670 C CA . VAL A 1 216 ? 56.692 60.668 31.911 1.00 26.11 233 VAL A CA 1
ATOM 1671 C C . VAL A 1 216 ? 57.889 60.734 32.862 1.00 26.19 233 VAL A C 1
ATOM 1672 O O . VAL A 1 216 ? 58.883 60.010 32.686 1.00 26.41 233 VAL A O 1
ATOM 1676 N N . ASN A 1 217 ? 57.778 61.588 33.877 1.00 24.64 234 ASN A N 1
ATOM 1677 C CA . ASN A 1 217 ? 58.673 61.641 35.019 1.00 22.65 234 ASN A CA 1
ATOM 1678 C C . ASN A 1 217 ? 57.913 61.332 36.306 1.00 23.21 234 ASN A C 1
ATOM 1679 O O . ASN A 1 217 ? 56.769 61.765 36.499 1.00 24.46 234 ASN A O 1
ATOM 1684 N N . SER A 1 218 ? 58.611 60.731 37.253 1.00 20.89 235 SER A N 1
ATOM 1685 C CA . SER A 1 218 ? 57.957 60.422 38.507 1.00 23.88 235 SER A CA 1
ATOM 1686 C C . SER A 1 218 ? 58.995 60.293 39.618 1.00 25.17 235 SER A C 1
ATOM 1687 O O . SER A 1 218 ? 60.188 60.026 39.368 1.00 22.06 235 SER A O 1
ATOM 1690 N N . VAL A 1 219 ? 58.546 60.535 40.843 1.00 22.58 236 VAL A N 1
ATOM 1691 C CA . VAL A 1 219 ? 59.380 60.365 42.031 1.00 23.00 236 VAL A CA 1
ATOM 1692 C C . VAL A 1 219 ? 58.614 59.453 42.985 1.00 20.14 236 VAL A C 1
ATOM 1693 O O . VAL A 1 219 ? 57.386 59.526 43.059 1.00 19.06 236 VAL A O 1
ATOM 1697 N N . ALA A 1 220 ? 59.344 58.664 43.786 1.00 21.25 237 ALA A N 1
ATOM 1698 C CA . ALA A 1 220 ? 58.684 57.687 44.661 1.00 22.15 237 ALA A CA 1
ATOM 1699 C C . ALA A 1 220 ? 59.438 57.533 45.986 1.00 20.88 237 ALA A C 1
ATOM 1700 O O . ALA A 1 220 ? 60.664 57.680 46.049 1.00 24.39 237 ALA A O 1
ATOM 1702 N N . VAL A 1 221 ? 58.682 57.228 47.044 1.00 23.12 238 VAL A N 1
ATOM 1703 C CA . VAL A 1 221 ? 59.217 57.092 48.401 1.00 21.33 238 VAL A CA 1
ATOM 1704 C C . VAL A 1 221 ? 58.636 55.832 49.023 1.00 22.41 238 VAL A C 1
ATOM 1705 O O . VAL A 1 221 ? 57.405 55.672 49.006 1.00 22.65 238 VAL A O 1
ATOM 1709 N N . PRO A 1 222 ? 59.450 54.921 49.569 1.00 22.94 239 PRO A N 1
ATOM 1710 C CA . PRO A 1 222 ? 58.906 53.693 50.158 1.00 24.21 239 PRO A CA 1
ATOM 1711 C C . PRO A 1 222 ? 58.472 53.895 51.607 1.00 28.57 239 PRO A C 1
ATOM 1712 O O . PRO A 1 222 ? 58.904 54.804 52.306 1.00 25.73 239 PRO A O 1
ATOM 1716 N N . LEU A 1 223 ? 57.588 53.017 52.050 1.00 26.99 240 LEU A N 1
ATOM 1717 C CA . LEU A 1 223 ? 57.185 52.914 53.450 1.00 29.65 240 LEU A CA 1
ATOM 1718 C C . LEU A 1 223 ? 57.221 51.431 53.786 1.00 34.45 240 LEU A C 1
ATOM 1719 O O . LEU A 1 223 ? 56.418 50.661 53.255 1.00 33.94 240 LEU A O 1
ATOM 1724 N N . VAL A 1 224 ? 58.132 51.023 54.661 1.00 41.24 241 VAL A N 1
ATOM 1725 C CA . VAL A 1 224 ? 58.196 49.623 55.070 1.00 42.19 241 VAL A CA 1
ATOM 1726 C C . VAL A 1 224 ? 57.181 49.418 56.180 1.00 46.59 241 VAL A C 1
ATOM 1727 O O . VAL A 1 224 ? 57.248 50.084 57.214 1.00 49.27 241 VAL A O 1
ATOM 1731 N N . HIS A 1 225 ? 56.229 48.510 55.966 1.00 46.71 242 HIS A N 1
ATOM 1732 C CA . HIS A 1 225 ? 55.162 48.280 56.929 1.00 50.85 242 HIS A CA 1
ATOM 1733 C C . HIS A 1 225 ? 55.134 46.812 57.331 1.00 52.94 242 HIS A C 1
ATOM 1734 O O . HIS A 1 225 ? 55.225 45.928 56.473 1.00 49.44 242 HIS A O 1
ATOM 1741 N N . LYS A 1 226 ? 54.993 46.564 58.639 1.00 61.66 243 LYS A N 1
ATOM 1742 C CA . LYS A 1 226 ? 55.065 45.203 59.167 1.00 68.87 243 LYS A CA 1
ATOM 1743 C C . LYS A 1 226 ? 53.955 44.317 58.611 1.00 68.26 243 LYS A C 1
ATOM 1744 O O . LYS A 1 226 ? 54.192 43.147 58.291 1.00 70.98 243 LYS A O 1
ATOM 1750 N N . GLN A 1 227 ? 52.735 44.849 58.500 1.00 65.23 244 GLN A N 1
ATOM 1751 C CA . GLN A 1 227 ? 51.618 44.062 57.984 1.00 64.73 244 GLN A CA 1
ATOM 1752 C C . GLN A 1 227 ? 51.612 44.030 56.456 1.00 56.79 244 GLN A C 1
ATOM 1753 O O . GLN A 1 227 ? 51.587 42.954 55.847 1.00 57.57 244 GLN A O 1
ATOM 1759 N N . TYR A 1 228 ? 51.630 45.197 55.825 1.00 46.59 245 TYR A N 1
ATOM 1760 C CA . TYR A 1 228 ? 51.456 45.282 54.378 1.00 52.58 245 TYR A CA 1
ATOM 1761 C C . TYR A 1 228 ? 52.714 44.933 53.579 1.00 49.28 245 TYR A C 1
ATOM 1762 O O . TYR A 1 228 ? 52.600 44.660 52.380 1.00 48.88 245 TYR A O 1
ATOM 1771 N N . GLY A 1 229 ? 53.895 44.936 54.195 1.00 46.61 246 GLY A N 1
ATOM 1772 C CA . GLY A 1 229 ? 55.139 44.828 53.441 1.00 43.06 246 GLY A CA 1
ATOM 1773 C C . GLY A 1 229 ? 55.616 46.201 53.005 1.00 41.65 246 GLY A C 1
ATOM 1774 O O . GLY A 1 229 ? 55.244 47.226 53.584 1.00 45.19 246 GLY A O 1
ATOM 1775 N N . VAL A 1 230 ? 56.425 46.231 51.951 1.00 37.56 247 VAL A N 1
ATOM 1776 C CA . VAL A 1 230 ? 56.949 47.505 51.466 1.00 35.64 247 VAL A CA 1
ATOM 1777 C C . VAL A 1 230 ? 55.899 48.157 50.564 1.00 36.33 247 VAL A C 1
ATOM 1778 O O . VAL A 1 230 ? 55.637 47.690 49.452 1.00 36.71 247 VAL A O 1
ATOM 1782 N N . LEU A 1 231 ? 55.311 49.243 51.039 1.00 28.17 248 LEU A N 1
ATOM 1783 C CA . LEU A 1 231 ? 54.435 50.089 50.246 1.00 28.61 248 LEU A CA 1
ATOM 1784 C C . LEU A 1 231 ? 55.261 51.216 49.644 1.00 29.43 248 LEU A C 1
ATOM 1785 O O . LEU A 1 231 ? 56.199 51.707 50.272 1.00 34.33 248 LEU A O 1
ATOM 1790 N N . VAL A 1 232 ? 54.912 51.634 48.433 1.00 24.38 249 VAL A N 1
ATOM 1791 C CA . VAL A 1 232 ? 55.627 52.727 47.780 1.00 20.59 249 VAL A CA 1
ATOM 1792 C C . VAL A 1 232 ? 54.598 53.751 47.311 1.00 19.82 249 VAL A C 1
ATOM 1793 O O . VAL A 1 232 ? 53.575 53.374 46.738 1.00 21.33 249 VAL A O 1
ATOM 1797 N N . PHE A 1 233 ? 54.859 55.025 47.572 1.00 22.18 250 PHE A N 1
ATOM 1798 C CA . PHE A 1 233 ? 54.007 56.126 47.116 1.00 19.97 250 PHE A CA 1
ATOM 1799 C C . PHE A 1 233 ? 54.734 56.893 46.025 1.00 23.52 250 PHE A C 1
ATOM 1800 O O . PHE A 1 233 ? 55.934 57.144 46.148 1.00 24.95 250 PHE A O 1
ATOM 1808 N N . ASN A 1 234 ? 54.033 57.296 44.959 1.00 22.56 251 ASN A N 1
ATOM 1809 C CA . ASN A 1 234 ? 54.750 58.052 43.930 1.00 20.77 251 ASN A CA 1
ATOM 1810 C C . ASN A 1 234 ? 53.921 59.263 43.531 1.00 27.63 251 ASN A C 1
ATOM 1811 O O . ASN A 1 234 ? 52.754 59.406 43.911 1.00 24.67 251 ASN A O 1
ATOM 1816 N N . CYS A 1 235 ? 54.568 60.178 42.811 1.00 25.40 252 CYS A N 1
ATOM 1817 C CA . CYS A 1 235 ? 53.858 61.280 42.179 1.00 26.70 252 CYS A CA 1
ATOM 1818 C C . CYS A 1 235 ? 54.498 61.448 40.812 1.00 28.09 252 CYS A C 1
ATOM 1819 O O . CYS A 1 235 ? 55.718 61.587 40.724 1.00 25.59 252 CYS A O 1
ATOM 1822 N N . GLY A 1 236 ? 53.702 61.420 39.753 1.00 25.34 253 GLY A N 1
ATOM 1823 C CA . GLY A 1 236 ? 54.291 61.437 38.426 1.00 27.99 253 GLY A CA 1
ATOM 1824 C C . GLY A 1 236 ? 53.298 61.927 37.398 1.00 33.30 253 GLY A C 1
ATOM 1825 O O . GLY A 1 236 ? 52.120 62.137 37.688 1.00 29.98 253 GLY A O 1
ATOM 1826 N N . GLY A 1 237 ? 53.798 62.129 36.184 1.00 31.05 254 GLY A N 1
ATOM 1827 C CA . GLY A 1 237 ? 52.979 62.658 35.123 1.00 30.48 254 GLY A CA 1
ATOM 1828 C C . GLY A 1 237 ? 53.853 63.097 33.972 1.00 26.18 254 GLY A C 1
ATOM 1829 O O . GLY A 1 237 ? 55.045 62.745 33.893 1.00 31.06 254 GLY A O 1
ATOM 1830 N N . PRO A 1 238 ? 53.275 63.887 33.068 1.00 28.45 255 PRO A N 1
ATOM 1831 C CA . PRO A 1 238 ? 54.030 64.351 31.902 1.00 30.52 255 PRO A CA 1
ATOM 1832 C C . PRO A 1 238 ? 55.290 65.068 32.345 1.00 32.76 255 PRO A C 1
ATOM 1833 O O . PRO A 1 238 ? 55.262 65.906 33.254 1.00 28.30 255 PRO A O 1
ATOM 1837 N N . SER A 1 239 ? 56.403 64.717 31.697 1.00 31.42 256 SER A N 1
ATOM 1838 C CA . SER A 1 239 ? 57.682 65.343 32.012 1.00 33.50 256 SER A CA 1
ATOM 1839 C C . SER A 1 239 ? 57.648 66.847 31.761 1.00 38.30 256 SER A C 1
ATOM 1840 O O . SER A 1 239 ? 58.418 67.589 32.379 1.00 41.23 256 SER A O 1
ATOM 1843 N N . PHE A 1 240 ? 56.766 67.319 30.871 1.00 36.79 257 PHE A N 1
ATOM 1844 C CA . PHE A 1 240 ? 56.623 68.759 30.684 1.00 41.72 257 PHE A CA 1
ATOM 1845 C C . PHE A 1 240 ? 56.021 69.422 31.922 1.00 42.03 257 PHE A C 1
ATOM 1846 O O . PHE A 1 240 ? 56.415 70.530 32.290 1.00 40.79 257 PHE A O 1
ATOM 1854 N N . GLN A 1 241 ? 55.054 68.768 32.565 1.00 41.91 258 GLN A N 1
ATOM 1855 C CA . GLN A 1 241 ? 54.487 69.286 33.805 1.00 46.34 258 GLN A CA 1
ATOM 1856 C C . GLN A 1 241 ? 55.408 69.033 34.995 1.00 42.74 258 GLN A C 1
ATOM 1857 O O . GLN A 1 241 ? 55.415 69.835 35.940 1.00 41.88 258 GLN A O 1
ATOM 1863 N N . LEU A 1 242 ? 56.201 67.952 34.970 1.00 30.23 259 LEU A N 1
ATOM 1864 C CA . LEU A 1 242 ? 57.025 67.558 36.116 1.00 31.30 259 LEU A CA 1
ATOM 1865 C C . LEU A 1 242 ? 58.480 67.351 35.713 1.00 27.53 259 LEU A C 1
ATOM 1866 O O . LEU A 1 242 ? 58.979 66.216 35.741 1.00 29.51 259 LEU A O 1
ATOM 1871 N N . PRO A 1 243 ? 59.209 68.422 35.404 1.00 33.70 260 PRO A N 1
ATOM 1872 C CA . PRO A 1 243 ? 60.639 68.259 35.098 1.00 30.59 260 PRO A CA 1
ATOM 1873 C C . PRO A 1 243 ? 61.425 67.733 36.290 1.00 29.71 260 PRO A C 1
ATOM 1874 O O . PRO A 1 243 ? 61.030 67.862 37.449 1.00 29.51 260 PRO A O 1
ATOM 1878 N N . ARG A 1 244 ? 62.593 67.168 35.987 1.00 30.40 261 ARG A N 1
ATOM 1879 C CA . ARG A 1 244 ? 63.429 66.568 37.025 1.00 28.74 261 ARG A CA 1
ATOM 1880 C C . ARG A 1 244 ? 63.682 67.532 38.189 1.00 31.17 261 ARG A C 1
ATOM 1881 O O . ARG A 1 244 ? 63.558 67.142 39.352 1.00 30.69 261 ARG A O 1
ATOM 1889 N N . GLU A 1 245 ? 64.035 68.794 37.895 1.00 30.92 262 GLU A N 1
ATOM 1890 C CA . GLU A 1 245 ? 64.320 69.770 38.960 1.00 37.20 262 GLU A CA 1
ATOM 1891 C C . GLU A 1 245 ? 63.112 70.000 39.865 1.00 33.81 262 GLU A C 1
ATOM 1892 O O . GLU A 1 245 ? 63.269 70.277 41.061 1.00 30.43 262 GLU A O 1
ATOM 1898 N N . LYS A 1 246 ? 61.904 69.953 39.302 1.00 32.90 263 LYS A N 1
ATOM 1899 C CA . LYS A 1 246 ? 60.708 70.094 40.118 1.00 31.30 263 LYS A CA 1
ATOM 1900 C C . LYS A 1 246 ? 60.564 68.915 41.066 1.00 27.33 263 LYS A C 1
ATOM 1901 O O . LYS A 1 246 ? 60.216 69.085 42.237 1.00 30.62 263 LYS A O 1
ATOM 1907 N N . LEU A 1 247 ? 60.785 67.697 40.561 1.00 26.98 264 LEU A N 1
ATOM 1908 C CA . LEU A 1 247 ? 60.709 66.524 41.432 1.00 29.91 264 LEU A CA 1
ATOM 1909 C C . LEU A 1 247 ? 61.792 66.556 42.499 1.00 29.15 264 LEU A C 1
ATOM 1910 O O . LEU A 1 247 ? 61.546 66.198 43.653 1.00 28.94 264 LEU A O 1
ATOM 1915 N N . GLU A 1 248 ? 63.009 66.971 42.134 1.00 25.89 265 GLU A N 1
ATOM 1916 C CA . GLU A 1 248 ? 64.090 66.968 43.115 1.00 29.04 265 GLU A CA 1
ATOM 1917 C C . GLU A 1 248 ? 63.899 68.063 44.156 1.00 33.11 265 GLU A C 1
ATOM 1918 O O . GLU A 1 248 ? 64.212 67.870 45.336 1.00 32.70 265 GLU A O 1
ATOM 1924 N N . ASP A 1 249 ? 63.445 69.243 43.734 1.00 27.85 266 ASP A N 1
ATOM 1925 C CA . ASP A 1 249 ? 63.505 70.400 44.614 1.00 30.13 266 ASP A CA 1
ATOM 1926 C C . ASP A 1 249 ? 62.206 70.642 45.376 1.00 29.04 266 ASP A C 1
ATOM 1927 O O . ASP A 1 249 ? 62.204 71.464 46.308 1.00 32.22 266 ASP A O 1
ATOM 1932 N N . ASP A 1 250 ? 61.104 69.994 44.970 1.00 28.86 267 ASP A N 1
ATOM 1933 C CA . ASP A 1 250 ? 59.779 70.389 45.446 1.00 31.23 267 ASP A CA 1
ATOM 1934 C C . ASP A 1 250 ? 58.897 69.164 45.734 1.00 28.64 267 ASP A C 1
ATOM 1935 O O . ASP A 1 250 ? 58.529 68.930 46.888 1.00 30.59 267 ASP A O 1
ATOM 1940 N N . ILE A 1 251 ? 58.579 68.365 44.711 1.00 26.18 268 ILE A N 1
ATOM 1941 C CA . ILE A 1 251 ? 57.638 67.249 44.870 1.00 27.08 268 ILE A CA 1
ATOM 1942 C C . ILE A 1 251 ? 58.254 66.118 45.700 1.00 30.43 268 ILE A C 1
ATOM 1943 O O . ILE A 1 251 ? 57.603 65.539 46.582 1.00 29.56 268 ILE A O 1
ATOM 1948 N N . GLY A 1 252 ? 59.492 65.743 45.398 1.00 25.32 269 GLY A N 1
ATOM 1949 C CA . GLY A 1 252 ? 60.171 64.738 46.182 1.00 25.84 269 GLY A CA 1
ATOM 1950 C C . GLY A 1 252 ? 60.169 65.039 47.673 1.00 31.48 269 GLY A C 1
ATOM 1951 O O . GLY A 1 252 ? 59.783 64.187 48.480 1.00 28.61 269 GLY A O 1
ATOM 1952 N N . PRO A 1 253 ? 60.620 66.244 48.078 1.00 30.08 270 PRO A N 1
ATOM 1953 C CA . PRO A 1 253 ? 60.528 66.595 49.508 1.00 30.81 270 PRO A CA 1
ATOM 1954 C C . PRO A 1 253 ? 59.108 66.560 50.059 1.00 31.01 270 PRO A C 1
ATOM 1955 O O . PRO A 1 253 ? 58.907 66.140 51.207 1.00 29.11 270 PRO A O 1
ATOM 1959 N N . ARG A 1 254 ? 58.116 67.019 49.292 1.00 32.49 271 ARG A N 1
ATOM 1960 C CA . ARG A 1 254 ? 56.741 66.944 49.774 1.00 29.67 271 ARG A CA 1
ATOM 1961 C C . ARG A 1 254 ? 56.285 65.495 49.907 1.00 29.46 271 ARG A C 1
ATOM 1962 O O . ARG A 1 254 ? 55.514 65.165 50.816 1.00 31.57 271 ARG A O 1
ATOM 1970 N N . LEU A 1 255 ? 56.722 64.622 48.990 1.00 27.55 272 LEU A N 1
ATOM 1971 C CA . LEU A 1 255 ? 56.326 63.222 49.062 1.00 25.55 272 LEU A CA 1
ATOM 1972 C C . LEU A 1 255 ? 56.944 62.553 50.283 1.00 28.05 272 LEU A C 1
ATOM 1973 O O . LEU A 1 255 ? 56.273 61.791 50.978 1.00 23.99 272 LEU A O 1
ATOM 1978 N N . ILE A 1 256 ? 58.229 62.851 50.563 1.00 26.72 273 ILE A N 1
ATOM 1979 C CA . ILE A 1 256 ? 58.889 62.370 51.780 1.00 27.47 273 ILE A CA 1
ATOM 1980 C C . ILE A 1 256 ? 58.105 62.769 53.022 1.00 33.10 273 ILE A C 1
ATOM 1981 O O . ILE A 1 256 ? 57.817 61.931 53.890 1.00 37.51 273 ILE A O 1
ATOM 1986 N N . GLU A 1 257 ? 57.778 64.066 53.155 1.00 28.88 274 GLU A N 1
ATOM 1987 C CA . GLU A 1 257 ? 57.002 64.492 54.312 1.00 31.33 274 GLU A CA 1
ATOM 1988 C C . GLU A 1 257 ? 55.624 63.797 54.353 1.00 32.07 274 GLU A C 1
ATOM 1989 O O . GLU A 1 257 ? 55.118 63.452 55.434 1.00 30.92 274 GLU A O 1
ATOM 2003 N N . VAL A 1 259 ? 54.895 60.772 53.340 1.00 32.47 276 VAL A N 1
ATOM 2004 C CA . VAL A 1 259 ? 55.065 59.387 53.784 1.00 29.75 276 VAL A CA 1
ATOM 2005 C C . VAL A 1 259 ? 55.373 59.325 55.277 1.00 32.46 276 VAL A C 1
ATOM 2006 O O . VAL A 1 259 ? 54.875 58.435 55.983 1.00 33.42 276 VAL A O 1
ATOM 2010 N N A HIS A 1 260 ? 56.185 60.265 55.792 0.58 30.35 277 HIS A N 1
ATOM 2011 N N B HIS A 1 260 ? 56.198 60.258 55.776 0.42 30.49 277 HIS A N 1
ATOM 2012 C CA A HIS A 1 260 ? 56.410 60.328 57.239 0.58 33.34 277 HIS A CA 1
ATOM 2013 C CA B HIS A 1 260 ? 56.430 60.364 57.215 0.42 33.81 277 HIS A CA 1
ATOM 2014 C C A HIS A 1 260 ? 55.104 60.560 57.986 0.58 36.80 277 HIS A C 1
ATOM 2015 C C B HIS A 1 260 ? 55.119 60.562 57.970 0.42 36.67 277 HIS A C 1
ATOM 2016 O O A HIS A 1 260 ? 54.886 59.995 59.069 0.58 38.84 277 HIS A O 1
ATOM 2017 O O B HIS A 1 260 ? 54.907 59.962 59.033 0.42 38.86 277 HIS A O 1
ATOM 2030 N N . ASN A 1 261 ? 54.232 61.413 57.442 1.00 36.27 278 ASN A N 1
ATOM 2031 C CA . ASN A 1 261 ? 52.942 61.635 58.082 1.00 37.29 278 ASN A CA 1
ATOM 2032 C C . ASN A 1 261 ? 52.109 60.353 58.067 1.00 36.08 278 ASN A C 1
ATOM 2033 O O . ASN A 1 261 ? 51.550 59.944 59.089 1.00 39.63 278 ASN A O 1
ATOM 2038 N N . ILE A 1 262 ? 52.036 59.694 56.920 1.00 33.06 279 ILE A N 1
ATOM 2039 C CA . ILE A 1 262 ? 51.291 58.434 56.857 1.00 35.08 279 ILE A CA 1
ATOM 2040 C C . ILE A 1 262 ? 51.891 57.425 57.834 1.00 34.78 279 ILE A C 1
ATOM 2041 O O . ILE A 1 262 ? 51.191 56.838 58.661 1.00 37.52 279 ILE A O 1
ATOM 2046 N N . SER A 1 263 ? 53.220 57.280 57.805 1.00 39.04 280 SER A N 1
ATOM 2047 C CA . SER A 1 263 ? 53.894 56.314 58.666 1.00 41.91 280 SER A CA 1
ATOM 2048 C C . SER A 1 263 ? 53.667 56.598 60.148 1.00 46.78 280 SER A C 1
ATOM 2049 O O . SER A 1 263 ? 53.554 55.666 60.951 1.00 51.99 280 SER A O 1
ATOM 2052 N N . SER A 1 264 ? 53.584 57.869 60.538 1.00 45.70 281 SER A N 1
ATOM 2053 C CA . SER A 1 264 ? 53.386 58.166 61.951 1.00 55.29 281 SER A CA 1
ATOM 2054 C C . SER A 1 264 ? 51.956 57.917 62.403 1.00 59.17 281 SER A C 1
ATOM 2055 O O . SER A 1 264 ? 51.722 57.737 63.602 1.00 60.97 281 SER A O 1
ATOM 2058 N N . ALA A 1 265 ? 51.002 57.884 61.476 1.00 59.94 282 ALA A N 1
ATOM 2059 C CA . ALA A 1 265 ? 49.598 57.719 61.828 1.00 63.34 282 ALA A CA 1
ATOM 2060 C C . ALA A 1 265 ? 49.141 56.262 61.829 1.00 66.57 282 ALA A C 1
ATOM 2061 O O . ALA A 1 265 ? 48.069 55.968 62.368 1.00 71.75 282 ALA A O 1
ATOM 2063 N N . VAL A 1 266 ? 49.924 55.358 61.257 1.00 65.93 283 VAL A N 1
ATOM 2064 C CA . VAL A 1 266 ? 49.558 53.963 61.020 1.00 65.79 283 VAL A CA 1
ATOM 2065 C C . VAL A 1 266 ? 50.293 53.102 62.044 1.00 67.25 283 VAL A C 1
ATOM 2066 O O . VAL A 1 266 ? 51.529 53.133 62.088 1.00 69.32 283 VAL A O 1
ATOM 2070 N N . PRO A 1 267 ? 49.592 52.300 62.869 1.00 67.45 284 PRO A N 1
ATOM 2071 C CA . PRO A 1 267 ? 50.293 51.612 63.972 1.00 69.24 284 PRO A CA 1
ATOM 2072 C C . PRO A 1 267 ? 51.354 50.578 63.539 1.00 68.23 284 PRO A C 1
ATOM 2073 O O . PRO A 1 267 ? 51.355 50.062 62.413 1.00 65.61 284 PRO A O 1
ATOM 2077 N N . LYS B 1 4 ? -6.544 61.558 89.892 1.00 86.32 21 LYS B N 1
ATOM 2078 C CA . LYS B 1 4 ? -6.384 60.182 90.359 1.00 89.00 21 LYS B CA 1
ATOM 2079 C C . LYS B 1 4 ? -5.789 59.283 89.253 1.00 89.34 21 LYS B C 1
ATOM 2080 O O . LYS B 1 4 ? -4.736 58.678 89.475 1.00 87.05 21 LYS B O 1
ATOM 2086 N N . PRO B 1 5 ? -6.426 59.184 88.075 1.00 92.32 22 PRO B N 1
ATOM 2087 C CA . PRO B 1 5 ? -5.806 58.407 86.996 1.00 88.35 22 PRO B CA 1
ATOM 2088 C C . PRO B 1 5 ? -4.680 59.194 86.345 1.00 79.67 22 PRO B C 1
ATOM 2089 O O . PRO B 1 5 ? -4.662 60.428 86.360 1.00 78.06 22 PRO B O 1
ATOM 2093 N N . THR B 1 6 ? -3.715 58.462 85.791 1.00 72.09 23 THR B N 1
ATOM 2094 C CA . THR B 1 6 ? -2.680 59.105 84.989 1.00 64.15 23 THR B CA 1
ATOM 2095 C C . THR B 1 6 ? -3.328 59.910 83.865 1.00 59.16 23 THR B C 1
ATOM 2096 O O . THR B 1 6 ? -4.265 59.443 83.204 1.00 57.41 23 THR B O 1
ATOM 2108 N N . LEU B 1 8 ? -4.333 61.428 80.486 1.00 46.53 25 LEU B N 1
ATOM 2109 C CA . LEU B 1 8 ? -4.277 61.025 79.089 1.00 47.66 25 LEU B CA 1
ATOM 2110 C C . LEU B 1 8 ? -3.833 62.179 78.192 1.00 52.11 25 LEU B C 1
ATOM 2111 O O . LEU B 1 8 ? -3.258 61.940 77.124 1.00 50.09 25 LEU B O 1
ATOM 2116 N N . THR B 1 9 ? -4.078 63.426 78.608 1.00 54.37 26 THR B N 1
ATOM 2117 C CA . THR B 1 9 ? -3.810 64.608 77.785 1.00 57.34 26 THR B CA 1
ATOM 2118 C C . THR B 1 9 ? -3.258 65.720 78.669 1.00 54.97 26 THR B C 1
ATOM 2119 O O . THR B 1 9 ? -3.970 66.671 79.036 1.00 54.49 26 THR B O 1
ATOM 2123 N N . PRO B 1 10 ? -1.967 65.652 79.002 1.00 52.52 27 PRO B N 1
ATOM 2124 C CA . PRO B 1 10 ? -1.404 66.561 80.015 1.00 51.43 27 PRO B CA 1
ATOM 2125 C C . PRO B 1 10 ? -1.250 68.002 79.564 1.00 54.91 27 PRO B C 1
ATOM 2126 O O . PRO B 1 10 ? -0.970 68.859 80.413 1.00 59.14 27 PRO B O 1
ATOM 2130 N N . LEU B 1 11 ? -1.347 68.294 78.271 1.00 54.34 28 LEU B N 1
ATOM 2131 C CA . LEU B 1 11 ? -1.275 69.671 77.799 1.00 60.24 28 LEU B CA 1
ATOM 2132 C C . LEU B 1 11 ? -2.649 70.334 77.774 1.00 66.00 28 LEU B C 1
ATOM 2133 O O . LEU B 1 11 ? -2.810 71.396 77.160 1.00 67.56 28 LEU B O 1
ATOM 2138 N N . GLU B 1 12 ? -3.626 69.727 78.450 1.00 68.83 29 GLU B N 1
ATOM 2139 C CA . GLU B 1 12 ? -4.978 70.258 78.562 1.00 74.65 29 GLU B CA 1
ATOM 2140 C C . GLU B 1 12 ? -4.989 71.627 79.229 1.00 72.88 29 GLU B C 1
ATOM 2141 O O . GLU B 1 12 ? -4.136 71.949 80.062 1.00 68.48 29 GLU B O 1
ATOM 2147 N N . ALA B 1 13 ? -6.009 72.415 78.894 1.00 77.31 30 ALA B N 1
ATOM 2148 C CA . ALA B 1 13 ? -6.177 73.722 79.507 1.00 78.94 30 ALA B CA 1
ATOM 2149 C C . ALA B 1 13 ? -6.634 73.574 80.954 1.00 83.47 30 ALA B C 1
ATOM 2150 O O . ALA B 1 13 ? -7.468 72.723 81.276 1.00 85.96 30 ALA B O 1
ATOM 2152 N N . GLY B 1 14 ? -6.069 74.402 81.832 1.00 83.44 31 GLY B N 1
ATOM 2153 C CA . GLY B 1 14 ? -6.534 74.475 83.205 1.00 86.10 31 GLY B CA 1
ATOM 2154 C C . GLY B 1 14 ? -6.069 73.367 84.124 1.00 83.53 31 GLY B C 1
ATOM 2155 O O . GLY B 1 14 ? -6.713 73.119 85.148 1.00 85.07 31 GLY B O 1
ATOM 2156 N N . VAL B 1 15 ? -4.972 72.684 83.796 1.00 77.39 32 VAL B N 1
ATOM 2157 C CA . VAL B 1 15 ? -4.395 71.725 84.735 1.00 73.12 32 VAL B CA 1
ATOM 2158 C C . VAL B 1 15 ? -3.819 72.453 85.942 1.00 75.40 32 VAL B C 1
ATOM 2159 O O . VAL B 1 15 ? -4.240 72.233 87.086 1.00 73.68 32 VAL B O 1
ATOM 2163 N N . GLU B 1 16 ? -2.843 73.332 85.692 1.00 80.12 33 GLU B N 1
ATOM 2164 C CA . GLU B 1 16 ? -2.206 74.109 86.751 1.00 89.39 33 GLU B CA 1
ATOM 2165 C C . GLU B 1 16 ? -3.217 74.954 87.529 1.00 95.13 33 GLU B C 1
ATOM 2166 O O . GLU B 1 16 ? -2.997 75.253 88.710 1.00 96.08 33 GLU B O 1
ATOM 2172 N N . GLU B 1 17 ? -4.330 75.334 86.894 1.00 101.01 34 GLU B N 1
ATOM 2173 C CA . GLU B 1 17 ? -5.372 76.076 87.601 1.00 108.62 34 GLU B CA 1
ATOM 2174 C C . GLU B 1 17 ? -5.990 75.237 88.716 1.00 104.27 34 GLU B C 1
ATOM 2175 O O . GLU B 1 17 ? -6.196 75.727 89.832 1.00 108.12 34 GLU B O 1
ATOM 2181 N N . GLU B 1 18 ? -6.303 73.975 88.426 1.00 95.45 35 GLU B N 1
ATOM 2182 C CA . GLU B 1 18 ? -6.869 73.057 89.403 1.00 92.61 35 GLU B CA 1
ATOM 2183 C C . GLU B 1 18 ? -5.820 72.354 90.249 1.00 84.04 35 GLU B C 1
ATOM 2184 O O . GLU B 1 18 ? -6.184 71.722 91.247 1.00 84.07 35 GLU B O 1
ATOM 2190 N N . ASP B 1 19 ? -4.536 72.434 89.868 1.00 74.59 36 ASP B N 1
ATOM 2191 C CA . ASP B 1 19 ? -3.451 71.709 90.538 1.00 63.71 36 ASP B CA 1
ATOM 2192 C C . ASP B 1 19 ? -2.240 72.642 90.588 1.00 57.79 36 ASP B C 1
ATOM 2193 O O . ASP B 1 19 ? -1.425 72.683 89.661 1.00 50.20 36 ASP B O 1
ATOM 2198 N N . ARG B 1 20 ? -2.126 73.387 91.687 1.00 60.35 37 ARG B N 1
ATOM 2199 C CA . ARG B 1 20 ? -1.032 74.338 91.830 1.00 61.50 37 ARG B CA 1
ATOM 2200 C C . ARG B 1 20 ? 0.320 73.650 91.963 1.00 55.22 37 ARG B C 1
ATOM 2201 O O . ARG B 1 20 ? 1.351 74.313 91.812 1.00 56.07 37 ARG B O 1
ATOM 2209 N N . GLN B 1 21 ? 0.342 72.342 92.238 1.00 52.29 38 GLN B N 1
ATOM 2210 C CA . GLN B 1 21 ? 1.591 71.595 92.316 1.00 47.66 38 GLN B CA 1
ATOM 2211 C C . GLN B 1 21 ? 2.081 71.113 90.962 1.00 42.25 38 GLN B C 1
ATOM 2212 O O . GLN B 1 21 ? 3.178 70.551 90.885 1.00 42.21 38 GLN B O 1
ATOM 2218 N N . PHE B 1 22 ? 1.302 71.297 89.899 1.00 42.29 39 PHE B N 1
ATOM 2219 C CA . PHE B 1 22 ? 1.659 70.767 88.587 1.00 39.65 39 PHE B CA 1
ATOM 2220 C C . PHE B 1 22 ? 2.660 71.693 87.901 1.00 38.31 39 PHE B C 1
ATOM 2221 O O . PHE B 1 22 ? 2.406 72.888 87.756 1.00 39.64 39 PHE B O 1
ATOM 2229 N N . VAL B 1 23 ? 3.796 71.152 87.477 1.00 33.03 40 VAL B N 1
ATOM 2230 C CA . VAL B 1 23 ? 4.863 71.956 86.888 1.00 34.64 40 VAL B CA 1
ATOM 2231 C C . VAL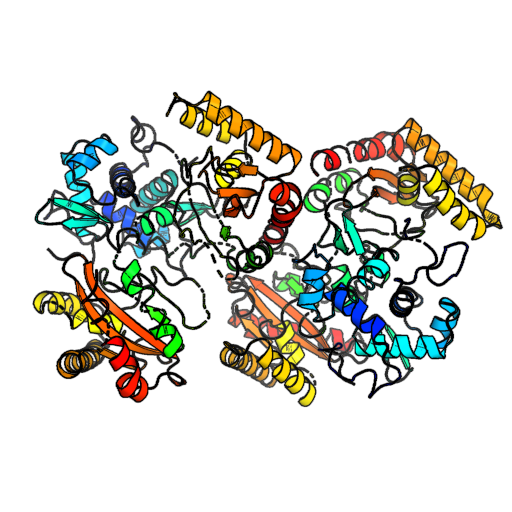 B 1 23 ? 4.745 71.864 85.369 1.00 32.94 40 VAL B C 1
ATOM 2232 O O . VAL B 1 23 ? 5.261 70.934 84.735 1.00 31.80 40 VAL B O 1
ATOM 2236 N N . THR B 1 24 ? 4.098 72.874 84.780 1.00 35.22 41 THR B N 1
ATOM 2237 C CA . THR B 1 24 ? 3.736 72.827 83.365 1.00 36.67 41 THR B CA 1
ATOM 2238 C C . THR B 1 24 ? 4.957 72.698 82.456 1.00 34.88 41 THR B C 1
ATOM 2239 O O . THR B 1 24 ? 4.920 71.961 81.463 1.00 33.81 41 THR B O 1
ATOM 2243 N N . ALA B 1 25 ? 6.037 73.432 82.751 1.00 33.47 42 ALA B N 1
ATOM 2244 C CA . ALA B 1 25 ? 7.200 73.406 81.856 1.00 34.45 42 ALA B CA 1
ATOM 2245 C C . ALA B 1 25 ? 7.816 72.018 81.787 1.00 31.95 42 ALA B C 1
ATOM 2246 O O . ALA B 1 25 ? 8.333 71.613 80.738 1.00 32.15 42 ALA B O 1
ATOM 2248 N N . LEU B 1 26 ? 7.787 71.277 82.895 1.00 30.37 43 LEU B N 1
ATOM 2249 C CA . LEU B 1 26 ? 8.266 69.903 82.863 1.00 26.96 43 LEU B CA 1
ATOM 2250 C C . LEU B 1 26 ? 7.380 69.039 81.977 1.00 29.97 43 LEU B C 1
ATOM 2251 O O . LEU B 1 26 ? 7.890 68.295 81.125 1.00 28.58 43 LEU B O 1
ATOM 2256 N N . ALA B 1 27 ? 6.052 69.159 82.132 1.00 32.77 44 ALA B N 1
ATOM 2257 C CA . ALA B 1 27 ? 5.127 68.398 81.297 1.00 30.75 44 ALA B CA 1
ATOM 2258 C C . ALA B 1 27 ? 5.324 68.720 79.824 1.00 29.71 44 ALA B C 1
ATOM 2259 O O . ALA B 1 27 ? 5.349 67.821 78.982 1.00 29.31 44 ALA B O 1
ATOM 2261 N N . ARG B 1 28 ? 5.460 70.006 79.489 1.00 31.97 45 ARG B N 1
ATOM 2262 C CA . ARG B 1 28 ? 5.642 70.375 78.090 1.00 31.83 45 ARG B CA 1
ATOM 2263 C C . ARG B 1 28 ? 6.947 69.828 77.523 1.00 29.75 45 ARG B C 1
ATOM 2264 O O . ARG B 1 28 ? 6.974 69.330 76.393 1.00 30.70 45 ARG B O 1
ATOM 2272 N N . GLY B 1 29 ? 8.043 69.925 78.278 1.00 28.05 46 GLY B N 1
ATOM 2273 C CA . GLY B 1 29 ? 9.313 69.432 77.760 1.00 27.21 46 GLY B CA 1
ATOM 2274 C C . GLY B 1 29 ? 9.313 67.931 77.537 1.00 27.33 46 GLY B C 1
ATOM 2275 O O . GLY B 1 29 ? 9.874 67.433 76.551 1.00 32.22 46 GLY B O 1
ATOM 2276 N N . LEU B 1 30 ? 8.697 67.181 78.445 1.00 29.45 47 LEU B N 1
ATOM 2277 C CA . LEU B 1 30 ? 8.576 65.743 78.214 1.00 29.79 47 LEU B CA 1
ATOM 2278 C C . LEU B 1 30 ? 7.624 65.425 77.053 1.00 32.11 47 LEU B C 1
ATOM 2279 O O . LEU B 1 30 ? 7.837 64.441 76.316 1.00 29.74 47 LEU B O 1
ATOM 2284 N N . GLU B 1 31 ? 6.564 66.228 76.866 1.00 31.71 48 GLU B N 1
ATOM 2285 C CA . GLU B 1 31 ? 5.691 66.005 75.723 1.00 34.53 48 GLU B CA 1
ATOM 2286 C C . GLU B 1 31 ? 6.418 66.273 74.400 1.00 34.74 48 GLU B C 1
ATOM 2287 O O . GLU B 1 31 ? 6.099 65.647 73.384 1.00 36.47 48 GLU B O 1
ATOM 2293 N N . VAL B 1 32 ? 7.413 67.165 74.395 1.00 32.28 49 VAL B N 1
ATOM 2294 C CA . VAL B 1 32 ? 8.264 67.343 73.213 1.00 30.65 49 VAL B CA 1
ATOM 2295 C C . VAL B 1 32 ? 8.992 66.043 72.865 1.00 32.03 49 VAL B C 1
ATOM 2296 O O . VAL B 1 32 ? 9.024 65.618 71.700 1.00 32.80 49 VAL B O 1
ATOM 2300 N N . LEU B 1 33 ? 9.586 65.379 73.868 1.00 28.44 50 LEU B N 1
ATOM 2301 C CA . LEU B 1 33 ? 10.303 64.132 73.581 1.00 30.73 50 LEU B CA 1
ATOM 2302 C C . LEU B 1 33 ? 9.361 63.074 73.041 1.00 32.64 50 LEU B C 1
ATOM 2303 O O . LEU B 1 33 ? 9.742 62.269 72.180 1.00 34.35 50 LEU B O 1
ATOM 2308 N N . ARG B 1 34 ? 8.113 63.076 73.503 1.00 31.11 51 ARG B N 1
ATOM 2309 C CA . ARG B 1 34 ? 7.156 62.084 73.028 1.00 32.81 51 ARG B CA 1
ATOM 2310 C C . ARG B 1 34 ? 6.788 62.261 71.557 1.00 33.43 51 ARG B C 1
ATOM 2311 O O . ARG B 1 34 ? 6.240 61.329 70.969 1.00 34.97 51 ARG B O 1
ATOM 2319 N N . CYS B 1 35 ? 7.051 63.440 70.963 1.00 36.86 52 CYS B N 1
ATOM 2320 C CA . CYS B 1 35 ? 6.719 63.702 69.560 1.00 36.38 52 CYS B CA 1
ATOM 2321 C C . CYS B 1 35 ? 7.474 62.816 68.593 1.00 39.09 52 CYS B C 1
ATOM 2322 O O . CYS B 1 35 ? 7.032 62.629 67.457 1.00 42.02 52 CYS B O 1
ATOM 2325 N N . PHE B 1 36 ? 8.646 62.336 68.978 1.00 39.69 53 PHE B N 1
ATOM 2326 C CA . PHE B 1 36 ? 9.484 61.599 68.050 1.00 38.80 53 PHE B CA 1
ATOM 2327 C C . PHE B 1 36 ? 9.000 60.159 67.933 1.00 43.99 53 PHE B C 1
ATOM 2328 O O . PHE B 1 36 ? 8.682 59.525 68.937 1.00 49.44 53 PHE B O 1
ATOM 2336 N N . THR B 1 37 ? 8.922 59.672 66.708 1.00 46.08 54 THR B N 1
ATOM 2337 C CA . THR B 1 37 ? 8.501 58.291 66.395 1.00 52.17 54 THR B CA 1
ATOM 2338 C C . THR B 1 37 ? 9.508 57.685 65.449 1.00 59.04 54 THR B C 1
ATOM 2339 O O . THR B 1 37 ? 10.370 58.384 64.894 1.00 61.69 54 THR B O 1
ATOM 2343 N N . PRO B 1 38 ? 9.468 56.358 65.250 1.00 58.54 55 PRO B N 1
ATOM 2344 C CA . PRO B 1 38 ? 10.354 55.752 64.246 1.00 60.39 55 PRO B CA 1
ATOM 2345 C C . PRO B 1 38 ? 10.232 56.380 62.871 1.00 64.17 55 PRO B C 1
ATOM 2346 O O . PRO B 1 38 ? 11.253 56.585 62.202 1.00 64.98 55 PRO B O 1
ATOM 2350 N N . THR B 1 39 ? 9.010 56.695 62.428 1.00 67.59 56 THR B N 1
ATOM 2351 C CA . THR B 1 39 ? 8.829 57.345 61.133 1.00 71.22 56 THR B CA 1
ATOM 2352 C C . THR B 1 39 ? 9.212 58.817 61.174 1.00 71.51 56 THR B C 1
ATOM 2353 O O . THR B 1 39 ? 9.760 59.339 60.195 1.00 74.20 56 THR B O 1
ATOM 2357 N N . GLU B 1 40 ? 8.967 59.491 62.298 1.00 67.25 57 GLU B N 1
ATOM 2358 C CA . GLU B 1 40 ? 9.255 60.915 62.451 1.00 64.89 57 GLU B CA 1
ATOM 2359 C C . GLU B 1 40 ? 10.319 61.069 63.537 1.00 59.57 57 GLU B C 1
ATOM 2360 O O . GLU B 1 40 ? 10.037 61.458 64.672 1.00 56.27 57 GLU B O 1
ATOM 2366 N N . ASN B 1 41 ? 11.558 60.755 63.168 1.00 56.70 58 ASN B N 1
ATOM 2367 C CA . ASN B 1 41 ? 12.685 60.719 64.087 1.00 48.95 58 ASN B CA 1
ATOM 2368 C C . ASN B 1 41 ? 13.518 61.994 64.054 1.00 46.40 58 ASN B C 1
ATOM 2369 O O . ASN B 1 41 ? 14.398 62.159 64.904 1.00 44.51 58 ASN B O 1
ATOM 2374 N N . THR B 1 42 ? 13.265 62.883 63.092 1.00 46.92 59 THR B N 1
ATOM 2375 C CA . THR B 1 42 ? 13.955 64.159 62.940 1.00 50.61 59 THR B CA 1
ATOM 2376 C C . THR B 1 42 ? 12.894 65.243 62.808 1.00 51.76 59 THR B C 1
ATOM 2377 O O . THR B 1 42 ? 12.020 65.143 61.940 1.00 53.86 59 THR B O 1
ATOM 2381 N N . LEU B 1 43 ? 12.956 66.267 63.660 1.00 45.53 60 LEU B N 1
ATOM 2382 C CA . LEU B 1 43 ? 11.872 67.237 63.732 1.00 45.76 60 LEU B CA 1
ATOM 2383 C C . LEU B 1 43 ? 12.423 68.615 64.052 1.00 44.28 60 LEU B C 1
ATOM 2384 O O . LEU B 1 43 ? 13.360 68.743 64.842 1.00 40.43 60 LEU B O 1
ATOM 2389 N N . GLY B 1 44 ? 11.807 69.648 63.469 1.00 44.59 61 GLY B N 1
ATOM 2390 C CA . GLY B 1 44 ? 12.138 71.018 63.796 1.00 46.80 61 GLY B CA 1
ATOM 2391 C C . GLY B 1 44 ? 11.150 71.618 64.792 1.00 44.88 61 GLY B C 1
ATOM 2392 O O . GLY B 1 44 ? 10.143 71.018 65.146 1.00 43.97 61 GLY B O 1
ATOM 2393 N N . ASN B 1 45 ? 11.452 72.848 65.215 1.00 44.81 62 ASN B N 1
ATOM 2394 C CA . ASN B 1 45 ? 10.619 73.529 66.203 1.00 43.12 62 ASN B CA 1
ATOM 2395 C C . ASN B 1 45 ? 9.187 73.707 65.708 1.00 45.46 62 ASN B C 1
ATOM 2396 O O . ASN B 1 45 ? 8.234 73.520 66.474 1.00 47.35 62 ASN B O 1
ATOM 2401 N N . GLN B 1 46 ? 9.012 74.057 64.431 1.00 42.72 63 GLN B N 1
ATOM 2402 C CA . GLN B 1 46 ? 7.670 74.309 63.918 1.00 50.54 63 GLN B CA 1
ATOM 2403 C C . GLN B 1 46 ? 6.817 73.042 63.918 1.00 48.87 63 GLN B C 1
ATOM 2404 O O . GLN B 1 46 ? 5.648 73.080 64.307 1.00 51.28 63 GLN B O 1
ATOM 2410 N N . GLU B 1 47 ? 7.374 71.915 63.466 1.00 50.52 64 GLU B N 1
ATOM 2411 C CA . GLU B 1 47 ? 6.613 70.660 63.485 1.00 53.90 64 GLU B CA 1
ATOM 2412 C C . GLU B 1 47 ? 6.301 70.215 64.907 1.00 47.34 64 GLU B C 1
ATOM 2413 O O . GLU B 1 47 ? 5.206 69.714 65.183 1.00 48.11 64 GLU B O 1
ATOM 2419 N N . ILE B 1 48 ? 7.255 70.367 65.826 1.00 43.88 65 ILE B N 1
ATOM 2420 C CA . ILE B 1 48 ? 6.964 70.058 67.223 1.00 39.69 65 ILE B CA 1
ATOM 2421 C C . ILE B 1 48 ? 5.843 70.956 67.739 1.00 43.51 65 ILE B C 1
ATOM 2422 O O . ILE B 1 48 ? 4.927 70.502 68.431 1.00 46.35 65 ILE B O 1
ATOM 2427 N N . ALA B 1 49 ? 5.899 72.242 67.406 1.00 44.03 66 ALA B N 1
ATOM 2428 C CA . ALA B 1 49 ? 4.816 73.149 67.765 1.00 41.29 66 ALA B CA 1
ATOM 2429 C C . ALA B 1 49 ? 3.481 72.652 67.215 1.00 46.29 66 ALA B C 1
ATOM 2430 O O . ALA B 1 49 ? 2.474 72.626 67.930 1.00 47.66 66 ALA B O 1
ATOM 2432 N N . HIS B 1 50 ? 3.459 72.215 65.953 1.00 47.07 67 HIS B N 1
ATOM 2433 C CA . HIS B 1 50 ? 2.212 71.720 65.370 1.00 50.53 67 HIS B CA 1
ATOM 2434 C C . HIS B 1 50 ? 1.734 70.434 66.050 1.00 48.87 67 HIS B C 1
ATOM 2435 O O . HIS B 1 50 ? 0.533 70.261 66.279 1.00 53.11 67 HIS B O 1
ATOM 2442 N N . LYS B 1 51 ? 2.652 69.532 66.400 1.00 45.94 68 LYS B N 1
ATOM 2443 C CA . LYS B 1 51 ? 2.245 68.287 67.051 1.00 49.76 68 LYS B CA 1
ATOM 2444 C C . LYS B 1 51 ? 1.756 68.516 68.483 1.00 50.38 68 LYS B C 1
ATOM 2445 O O . LYS B 1 51 ? 0.757 67.922 68.896 1.00 48.00 68 LYS B O 1
ATOM 2451 N N . THR B 1 52 ? 2.444 69.362 69.261 1.00 46.34 69 THR B N 1
ATOM 2452 C CA . THR B 1 52 ? 2.063 69.589 70.654 1.00 44.21 69 THR B CA 1
ATOM 2453 C C . THR B 1 52 ? 0.960 70.629 70.842 1.00 46.54 69 THR B C 1
ATOM 2454 O O . THR B 1 52 ? 0.422 70.725 71.949 1.00 49.69 69 THR B O 1
ATOM 2458 N N . GLY B 1 53 ? 0.628 71.418 69.822 1.00 43.24 70 GLY B N 1
ATOM 2459 C CA . GLY B 1 53 ? -0.250 72.551 70.009 1.00 48.74 70 GLY B CA 1
ATOM 2460 C C . GLY B 1 53 ? 0.352 73.719 70.768 1.00 50.78 70 GLY B C 1
ATOM 2461 O O . GLY B 1 53 ? -0.367 74.677 71.053 1.00 53.96 70 GLY B O 1
ATOM 2462 N N . LEU B 1 54 ? 1.651 73.675 71.100 1.00 47.45 71 LEU B N 1
ATOM 2463 C CA . LEU B 1 54 ? 2.340 74.728 71.836 1.00 45.95 71 LEU B CA 1
ATOM 2464 C C . LEU B 1 54 ? 2.839 75.811 70.888 1.00 47.49 71 LEU B C 1
ATOM 2465 O O . LEU B 1 54 ? 3.166 75.527 69.733 1.00 50.18 71 LEU B O 1
ATOM 2470 N N . PRO B 1 55 ? 2.919 77.063 71.348 1.00 50.53 72 PRO B N 1
ATOM 2471 C CA . PRO B 1 55 ? 3.503 78.114 70.500 1.00 50.68 72 PRO B CA 1
ATOM 2472 C C . PRO B 1 55 ? 4.938 77.764 70.128 1.00 47.38 72 PRO B C 1
ATOM 2473 O O . PRO B 1 55 ? 5.684 77.197 70.929 1.00 43.92 72 PRO B O 1
ATOM 2477 N N . LYS B 1 56 ? 5.314 78.078 68.890 1.00 49.66 73 LYS B N 1
ATOM 2478 C CA . LYS B 1 56 ? 6.675 77.781 68.450 1.00 51.43 73 LYS B CA 1
ATOM 2479 C C . LYS B 1 56 ? 7.740 78.438 69.323 1.00 51.07 73 LYS B C 1
ATOM 2480 O O . LYS B 1 56 ? 8.762 77.780 69.591 1.00 49.28 73 LYS B O 1
ATOM 2486 N N . PRO B 1 57 ? 7.595 79.689 69.783 1.00 52.68 74 PRO B N 1
ATOM 2487 C CA . PRO B 1 57 ? 8.616 80.241 70.691 1.00 54.09 74 PRO B CA 1
ATOM 2488 C C . PRO B 1 57 ? 8.659 79.549 72.046 1.00 51.08 74 PRO B C 1
ATOM 2489 O O . PRO B 1 57 ? 9.682 79.639 72.739 1.00 48.85 74 PRO B O 1
ATOM 2493 N N . THR B 1 58 ? 7.584 78.871 72.457 1.00 46.32 75 THR B N 1
ATOM 2494 C CA . THR B 1 58 ? 7.668 78.052 73.658 1.00 42.41 75 THR B CA 1
ATOM 2495 C C . THR B 1 58 ? 8.489 76.797 73.389 1.00 40.73 75 THR B C 1
ATOM 2496 O O . THR B 1 58 ? 9.333 76.412 74.209 1.00 37.40 75 THR B O 1
ATOM 2500 N N . VAL B 1 59 ? 8.243 76.151 72.237 1.00 41.61 76 VAL B N 1
ATOM 2501 C CA . VAL B 1 59 ? 8.965 74.940 71.846 1.00 37.40 76 VAL B CA 1
ATOM 2502 C C . VAL B 1 59 ? 10.461 75.217 71.722 1.00 39.51 76 VAL B C 1
ATOM 2503 O O . VAL B 1 59 ? 11.299 74.397 72.122 1.00 37.73 76 VAL B O 1
ATOM 2507 N N . SER B 1 60 ? 10.825 76.373 71.173 1.00 41.93 77 SER B N 1
ATOM 2508 C CA . SER B 1 60 ? 12.235 76.596 70.891 1.00 42.62 77 SER B CA 1
ATOM 2509 C C . SER B 1 60 ? 13.053 76.640 72.174 1.00 43.49 77 SER B C 1
ATOM 2510 O O . SER B 1 60 ? 14.205 76.203 72.185 1.00 41.29 77 SER B O 1
ATOM 2513 N N . ARG B 1 61 ? 12.470 77.136 73.268 1.00 41.99 78 ARG B N 1
ATOM 2514 C CA . ARG B 1 61 ? 13.194 77.152 74.533 1.00 39.84 78 ARG B CA 1
ATOM 2515 C C . ARG B 1 61 ? 13.256 75.763 75.150 1.00 37.71 78 ARG B C 1
ATOM 2516 O O . ARG B 1 61 ? 14.250 75.415 75.795 1.00 36.64 78 ARG B O 1
ATOM 2524 N N . LEU B 1 62 ? 12.201 74.958 74.970 1.00 34.82 79 LEU B N 1
ATOM 2525 C CA . LEU B 1 62 ? 12.233 73.586 75.464 1.00 33.22 79 LEU B CA 1
ATOM 2526 C C . LEU B 1 62 ? 13.280 72.759 74.722 1.00 32.72 79 LEU B C 1
ATOM 2527 O O . LEU B 1 62 ? 14.055 72.030 75.349 1.00 30.69 79 LEU B O 1
ATOM 2532 N N . THR B 1 63 ? 13.305 72.834 73.386 1.00 30.43 80 THR B N 1
ATOM 2533 C CA . THR B 1 63 ? 14.252 71.998 72.646 1.00 32.16 80 THR B CA 1
ATOM 2534 C C . THR B 1 63 ? 15.683 72.448 72.904 1.00 35.98 80 THR B C 1
ATOM 2535 O O . THR B 1 63 ? 16.587 71.613 73.044 1.00 37.03 80 THR B O 1
ATOM 2539 N N . HIS B 1 64 ? 15.902 73.769 72.954 1.00 35.49 81 HIS B N 1
ATOM 2540 C CA . HIS B 1 64 ? 17.191 74.308 73.382 1.00 36.57 81 HIS B CA 1
ATOM 2541 C C . HIS B 1 64 ? 17.641 73.676 74.694 1.00 40.22 81 HIS B C 1
ATOM 2542 O O . HIS B 1 64 ? 18.776 73.192 74.809 1.00 35.49 81 HIS B O 1
ATOM 2549 N N . THR B 1 65 ? 16.754 73.676 75.699 1.00 37.50 82 THR B N 1
ATOM 2550 C CA . THR B 1 65 ? 1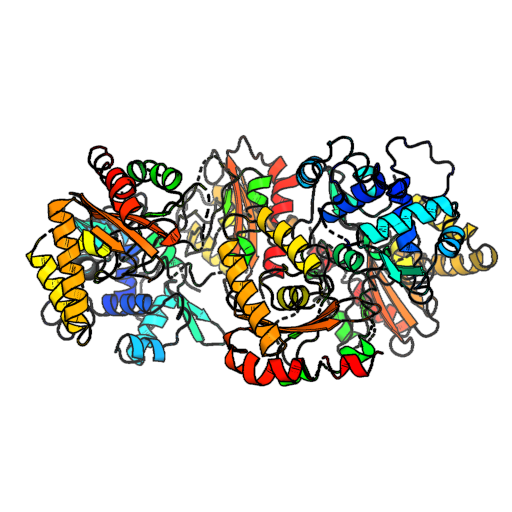7.098 73.121 77.006 1.00 34.03 82 THR B CA 1
ATOM 2551 C C . THR B 1 65 ? 17.365 71.619 76.918 1.00 34.47 82 THR B C 1
ATOM 2552 O O . THR B 1 65 ? 18.311 71.123 77.534 1.00 36.30 82 THR B O 1
ATOM 2556 N N . LEU B 1 66 ? 16.552 70.882 76.148 1.00 31.63 83 LEU B N 1
ATOM 2557 C CA . LEU B 1 66 ? 16.775 69.441 76.009 1.00 31.07 83 LEU B CA 1
ATOM 2558 C C . LEU B 1 66 ? 18.106 69.144 75.325 1.00 32.88 83 LEU B C 1
ATOM 2559 O O . LEU B 1 66 ? 18.776 68.163 75.674 1.00 34.56 83 LEU B O 1
ATOM 2564 N N . VAL B 1 67 ? 18.502 69.959 74.337 1.00 31.59 84 VAL B N 1
ATOM 2565 C CA . VAL B 1 67 ? 19.830 69.782 73.748 1.00 36.99 84 VAL B CA 1
ATOM 2566 C C . VAL B 1 67 ? 20.911 69.985 74.809 1.00 40.19 84 VAL B C 1
ATOM 2567 O O . VAL B 1 67 ? 21.799 69.140 74.978 1.00 36.09 84 VAL B O 1
ATOM 2571 N N . ARG B 1 68 ? 20.847 71.097 75.562 1.00 37.18 85 ARG B N 1
ATOM 2572 C CA . ARG B 1 68 ? 21.905 71.342 76.552 1.00 38.05 85 ARG B CA 1
ATOM 2573 C C . ARG B 1 68 ? 21.965 70.239 77.614 1.00 40.46 85 ARG B C 1
ATOM 2574 O O . ARG B 1 68 ? 23.042 69.971 78.161 1.00 38.83 85 ARG B O 1
ATOM 2582 N N . LEU B 1 69 ? 20.842 69.586 77.908 1.00 36.83 86 LEU B N 1
ATOM 2583 C CA . LEU B 1 69 ? 20.802 68.508 78.891 1.00 41.05 86 LEU B CA 1
ATOM 2584 C C . LEU B 1 69 ? 21.158 67.138 78.320 1.00 42.18 86 LEU B C 1
ATOM 2585 O O . LEU B 1 69 ? 21.227 66.173 79.090 1.00 42.98 86 LEU B O 1
ATOM 2590 N N . GLY B 1 70 ? 21.320 67.017 77.001 1.00 39.44 87 GLY B N 1
ATOM 2591 C CA . GLY B 1 70 ? 21.643 65.746 76.373 1.00 34.66 87 GLY B CA 1
ATOM 2592 C C . GLY B 1 70 ? 20.472 64.830 76.059 1.00 36.41 87 GLY B C 1
ATOM 2593 O O . GLY B 1 70 ? 20.694 63.643 75.830 1.00 36.41 87 GLY B O 1
ATOM 2594 N N . TYR B 1 71 ? 19.229 65.329 76.019 1.00 31.92 88 TYR B N 1
ATOM 2595 C CA . TYR B 1 71 ? 18.105 64.483 75.620 1.00 31.87 88 TYR B CA 1
ATOM 2596 C C . TYR B 1 71 ? 17.701 64.649 74.162 1.00 30.97 88 TYR B C 1
ATOM 2597 O O . TYR B 1 71 ? 17.049 63.756 73.603 1.00 30.67 88 TYR B O 1
ATOM 2606 N N . LEU B 1 72 ? 18.050 65.770 73.549 1.00 28.81 89 LEU B N 1
ATOM 2607 C CA . LEU B 1 72 ? 17.960 65.960 72.112 1.00 30.41 89 LEU B CA 1
ATOM 2608 C C . LEU B 1 72 ? 19.356 66.304 71.624 1.00 35.63 89 LEU B C 1
ATOM 2609 O O . LEU B 1 72 ? 20.199 66.779 72.387 1.00 31.30 89 LEU B O 1
ATOM 2614 N N . ARG B 1 73 ? 19.596 66.072 70.348 1.00 38.79 90 ARG B N 1
ATOM 2615 C CA . ARG B 1 73 ? 20.776 66.605 69.700 1.00 41.01 90 ARG B CA 1
ATOM 2616 C C . ARG B 1 73 ? 20.338 67.291 68.416 1.00 43.47 90 ARG B C 1
ATOM 2617 O O . ARG B 1 73 ? 19.264 67.003 67.866 1.00 42.94 90 ARG B O 1
ATOM 2625 N N . GLN B 1 74 ? 21.164 68.224 67.953 1.00 44.64 91 GLN B N 1
ATOM 2626 C CA . GLN B 1 74 ? 20.802 69.085 66.841 1.00 50.10 91 GLN B CA 1
ATOM 2627 C C . GLN B 1 74 ? 21.842 68.973 65.735 1.00 53.95 91 GLN B C 1
ATOM 2628 O O . GLN B 1 74 ? 23.051 69.027 65.992 1.00 54.97 91 GLN B O 1
ATOM 2634 N N . ASP B 1 75 ? 21.368 68.811 64.505 1.00 57.60 92 ASP B N 1
ATOM 2635 C CA . ASP B 1 75 ? 22.269 68.681 63.373 1.00 65.21 92 ASP B CA 1
ATOM 2636 C C . ASP B 1 75 ? 22.853 70.041 62.996 1.00 68.30 92 ASP B C 1
ATOM 2637 O O . ASP B 1 75 ? 22.151 71.058 62.980 1.00 66.93 92 ASP B O 1
ATOM 2642 N N . ALA B 1 76 ? 24.154 70.048 62.697 1.00 72.36 93 ALA B N 1
ATOM 2643 C CA . ALA B 1 76 ? 24.873 71.306 62.506 1.00 77.24 93 ALA B CA 1
ATOM 2644 C C . ALA B 1 76 ? 24.290 72.119 61.354 1.00 83.00 93 ALA B C 1
ATOM 2645 O O . ALA B 1 76 ? 24.067 73.329 61.483 1.00 85.30 93 ALA B O 1
ATOM 2647 N N . LEU B 1 77 ? 24.029 71.468 60.221 1.00 83.85 94 LEU B N 1
ATOM 2648 C CA . LEU B 1 77 ? 23.575 72.176 59.029 1.00 85.42 94 LEU B CA 1
ATOM 2649 C C . LEU B 1 77 ? 22.056 72.294 58.951 1.00 80.63 94 LEU B C 1
ATOM 2650 O O . LEU B 1 77 ? 21.538 73.355 58.584 1.00 80.19 94 LEU B O 1
ATOM 2655 N N . SER B 1 78 ? 21.326 71.228 59.290 1.00 75.27 95 SER B N 1
ATOM 2656 C CA . SER B 1 78 ? 19.878 71.240 59.119 1.00 72.60 95 SER B CA 1
ATOM 2657 C C . SER B 1 78 ? 19.152 71.955 60.250 1.00 66.89 95 SER B C 1
ATOM 2658 O O . SER B 1 78 ? 18.029 72.429 60.041 1.00 66.50 95 SER B O 1
ATOM 2661 N N . GLY B 1 79 ? 19.753 72.042 61.435 1.00 61.65 96 GLY B N 1
ATOM 2662 C CA . GLY B 1 79 ? 19.060 72.575 62.585 1.00 58.21 96 GLY B CA 1
ATOM 2663 C C . GLY B 1 79 ? 17.938 71.707 63.115 1.00 53.99 96 GLY B C 1
ATOM 2664 O O . GLY B 1 79 ? 17.256 72.113 64.067 1.00 53.71 96 GLY B O 1
ATOM 2665 N N . LEU B 1 80 ? 17.720 70.531 62.541 1.00 50.37 97 LEU B N 1
ATOM 2666 C CA . LEU B 1 80 ? 16.682 69.643 63.045 1.00 48.98 97 LEU B CA 1
ATOM 2667 C C . LEU B 1 80 ? 17.169 68.866 64.268 1.00 45.66 97 LEU B C 1
ATOM 2668 O O . LEU B 1 80 ? 18.368 68.604 64.432 1.00 46.10 97 LEU B O 1
ATOM 2673 N N . TYR B 1 81 ? 16.220 68.481 65.125 1.00 40.47 98 TYR B N 1
ATOM 2674 C CA . TYR B 1 81 ? 16.512 67.738 66.343 1.00 38.38 98 TYR B CA 1
ATOM 2675 C C . TYR B 1 81 ? 16.201 66.246 66.202 1.00 40.69 98 TYR B C 1
ATOM 2676 O O . TYR B 1 81 ? 15.324 65.832 65.432 1.00 38.97 98 TYR B O 1
ATOM 2685 N N . GLN B 1 82 ? 16.919 65.447 66.991 1.00 38.44 99 GLN B N 1
ATOM 2686 C CA . GLN B 1 82 ? 16.669 64.019 67.157 1.00 38.58 99 GLN B CA 1
ATOM 2687 C C . GLN B 1 82 ? 16.870 63.656 68.622 1.00 34.46 99 GLN B C 1
ATOM 2688 O O . GLN B 1 82 ? 17.627 64.317 69.332 1.00 35.19 99 GLN B O 1
ATOM 2694 N N . LEU B 1 83 ? 16.227 62.573 69.060 1.00 33.55 100 LEU B N 1
ATOM 2695 C CA . LEU B 1 83 ? 16.474 62.040 70.405 1.00 32.15 100 LEU B CA 1
ATOM 2696 C C . LEU B 1 83 ? 17.943 61.673 70.617 1.00 34.78 100 LEU B C 1
ATOM 2697 O O . LEU B 1 83 ? 18.651 61.284 69.689 1.00 34.08 100 LEU B O 1
ATOM 2702 N N . ASP B 1 84 ? 18.405 61.786 71.863 1.00 33.83 101 ASP B N 1
ATOM 2703 C CA . ASP B 1 84 ? 19.808 61.531 72.182 1.00 34.00 101 ASP B CA 1
ATOM 2704 C C . ASP B 1 84 ? 19.841 60.626 73.406 1.00 31.95 101 ASP B C 1
ATOM 2705 O O . ASP B 1 84 ? 18.818 60.362 74.027 1.00 34.64 101 ASP B O 1
ATOM 2710 N N . ILE B 1 85 ? 21.029 60.129 73.758 1.00 37.56 102 ILE B N 1
ATOM 2711 C CA . ILE B 1 85 ? 21.060 58.878 74.508 1.00 41.20 102 ILE B CA 1
ATOM 2712 C C . ILE B 1 85 ? 20.820 59.010 76.008 1.00 37.91 102 ILE B C 1
ATOM 2713 O O . ILE B 1 85 ? 20.769 57.975 76.678 1.00 37.58 102 ILE B O 1
ATOM 2718 N N . GLY B 1 86 ? 20.623 60.215 76.566 1.00 43.83 103 GLY B N 1
ATOM 2719 C CA . GLY B 1 86 ? 20.144 60.290 77.952 1.00 41.70 103 GLY B CA 1
ATOM 2720 C C . GLY B 1 86 ? 18.878 59.472 78.165 1.00 49.30 103 GLY B C 1
ATOM 2721 O O . GLY B 1 86 ? 18.680 58.849 79.212 1.00 53.59 103 GLY B O 1
ATOM 2722 N N . ILE B 1 87 ? 18.035 59.421 77.145 1.00 42.93 104 ILE B N 1
ATOM 2723 C CA . ILE B 1 87 ? 16.744 58.759 77.228 1.00 42.92 104 ILE B CA 1
ATOM 2724 C C . ILE B 1 87 ? 16.895 57.245 77.384 1.00 46.34 104 ILE B C 1
ATOM 2725 O O . ILE B 1 87 ? 16.069 56.571 78.032 1.00 41.98 104 ILE B O 1
ATOM 2730 N N . LEU B 1 88 ? 17.899 56.677 76.714 1.00 47.44 105 LEU B N 1
ATOM 2731 C CA . LEU B 1 88 ? 18.179 55.252 76.832 1.00 46.82 105 LEU B CA 1
ATOM 2732 C C . LEU B 1 88 ? 18.507 54.900 78.261 1.00 44.47 105 LEU B C 1
ATOM 2733 O O . LEU B 1 88 ? 18.111 53.834 78.767 1.00 41.11 105 LEU B O 1
ATOM 2738 N N . ARG B 1 89 ? 19.226 55.811 78.918 1.00 39.59 106 ARG B N 1
ATOM 2739 C CA . ARG B 1 89 ? 19.676 55.619 80.283 1.00 41.89 106 ARG B CA 1
ATOM 2740 C C . ARG B 1 89 ? 18.498 55.497 81.233 1.00 37.84 106 ARG B C 1
ATOM 2741 O O . ARG B 1 89 ? 18.464 54.613 82.102 1.00 39.77 106 ARG B O 1
ATOM 2749 N N . LEU B 1 90 ? 17.552 56.426 81.129 1.00 37.29 107 LEU B N 1
ATOM 2750 C CA . LEU B 1 90 ? 16.356 56.360 81.963 1.00 39.78 107 LEU B CA 1
ATOM 2751 C C . LEU B 1 90 ? 15.609 55.048 81.729 1.00 39.26 107 LEU B C 1
ATOM 2752 O O . LEU B 1 90 ? 15.222 54.355 82.681 1.00 38.65 107 LEU B O 1
ATOM 2757 N N . GLY B 1 91 ? 15.417 54.690 80.454 1.00 39.13 108 GLY B N 1
ATOM 2758 C CA . GLY B 1 91 ? 14.627 53.512 80.129 1.00 38.04 108 GLY B CA 1
ATOM 2759 C C . GLY B 1 91 ? 15.156 52.268 80.799 1.00 39.93 108 GLY B C 1
ATOM 2760 O O . GLY B 1 91 ? 14.388 51.460 81.336 1.00 39.94 108 GLY B O 1
ATOM 2761 N N . TYR B 1 92 ? 16.474 52.108 80.807 1.00 34.82 109 TYR B N 1
ATOM 2762 C CA . TYR B 1 92 ? 17.039 50.947 81.475 1.00 30.52 109 TYR B CA 1
ATOM 2763 C C . TYR B 1 92 ? 16.946 51.044 83.000 1.00 37.37 109 TYR B C 1
ATOM 2764 O O . TYR B 1 92 ? 16.839 50.017 83.683 1.00 37.17 109 TYR B O 1
ATOM 2773 N N . ALA B 1 93 ? 17.049 52.251 83.563 1.00 35.32 110 ALA B N 1
ATOM 2774 C CA . ALA B 1 93 ? 16.846 52.391 85.004 1.00 35.25 110 ALA B CA 1
ATOM 2775 C C . ALA B 1 93 ? 15.431 51.972 85.384 1.00 33.25 110 ALA B C 1
ATOM 2776 O O . ALA B 1 93 ? 15.218 51.370 86.449 1.00 31.91 110 ALA B O 1
ATOM 2786 N N . LEU B 1 95 ? 13.187 49.784 83.433 1.00 33.40 112 LEU B N 1
ATOM 2787 C CA . LEU B 1 95 ? 13.222 48.339 83.189 1.00 36.54 112 LEU B CA 1
ATOM 2788 C C . LEU B 1 95 ? 13.865 47.573 84.339 1.00 36.46 112 LEU B C 1
ATOM 2789 O O . LEU B 1 95 ? 13.402 46.478 84.674 1.00 36.54 112 LEU B O 1
ATOM 2794 N N . SER B 1 96 ? 14.908 48.139 84.959 1.00 31.57 113 SER B N 1
ATOM 2795 C CA . SER B 1 96 ? 15.623 47.391 85.987 1.00 46.18 113 SER B CA 1
ATOM 2796 C C . SER B 1 96 ? 14.805 47.176 87.259 1.00 43.48 113 SER B C 1
ATOM 2797 O O . SER B 1 96 ? 15.156 46.294 88.053 1.00 40.18 113 SER B O 1
ATOM 2800 N N . ASN B 1 97 ? 13.740 47.949 87.496 1.00 38.67 114 ASN B N 1
ATOM 2801 C CA . ASN B 1 97 ? 12.991 47.737 88.729 1.00 42.53 114 ASN B CA 1
ATOM 2802 C C . ASN B 1 97 ? 11.907 46.670 88.552 1.00 43.94 114 ASN B C 1
ATOM 2803 O O . ASN B 1 97 ? 11.200 46.352 89.513 1.00 47.60 114 ASN B O 1
ATOM 2808 N N . LEU B 1 98 ? 11.813 46.071 87.356 1.00 39.67 115 LEU B N 1
ATOM 2809 C CA . LEU B 1 98 ? 10.920 44.937 87.087 1.00 46.04 115 LEU B CA 1
ATOM 2810 C C . LEU B 1 98 ? 11.603 43.632 87.521 1.00 47.82 115 LEU B C 1
ATOM 2811 O O . LEU B 1 98 ? 12.214 42.904 86.733 1.00 46.18 115 LEU B O 1
ATOM 2824 N N . ILE B 1 100 ? 10.279 40.957 88.336 1.00 41.99 117 ILE B N 1
ATOM 2825 C CA . ILE B 1 100 ? 9.533 39.814 87.833 1.00 41.74 117 ILE B CA 1
ATOM 2826 C C . ILE B 1 100 ? 10.206 39.150 86.632 1.00 43.56 117 ILE B C 1
ATOM 2827 O O . ILE B 1 100 ? 9.949 37.966 86.355 1.00 40.89 117 ILE B O 1
ATOM 2832 N N . ARG B 1 101 ? 11.075 39.868 85.912 1.00 40.47 118 ARG B N 1
ATOM 2833 C CA . ARG B 1 101 ? 11.655 39.305 84.692 1.00 42.01 118 ARG B CA 1
ATOM 2834 C C . ARG B 1 101 ? 12.537 38.091 84.972 1.00 45.20 118 ARG B C 1
ATOM 2835 O O . ARG B 1 101 ? 12.639 37.202 84.122 1.00 48.17 118 ARG B O 1
ATOM 2843 N N . THR B 1 102 ? 13.185 38.015 86.138 1.00 46.83 119 THR B N 1
ATOM 2844 C CA . THR B 1 102 ? 14.028 36.840 86.377 1.00 52.93 119 THR B CA 1
ATOM 2845 C C . THR B 1 102 ? 13.201 35.565 86.517 1.00 50.87 119 THR B C 1
ATOM 2846 O O . THR B 1 102 ? 13.700 34.472 86.224 1.00 49.59 119 THR B O 1
ATOM 2850 N N . VAL B 1 103 ? 11.958 35.675 86.986 1.00 48.66 120 VAL B N 1
ATOM 2851 C CA . VAL B 1 103 ? 11.060 34.521 86.986 1.00 47.54 120 VAL B CA 1
ATOM 2852 C C . VAL B 1 103 ? 10.379 34.372 85.629 1.00 45.01 120 VAL B C 1
ATOM 2853 O O . VAL B 1 103 ? 10.341 33.282 85.053 1.00 42.04 120 VAL B O 1
ATOM 2857 N N . ALA B 1 104 ? 9.848 35.475 85.087 1.00 42.31 121 ALA B N 1
ATOM 2858 C CA . ALA B 1 104 ? 8.989 35.387 83.905 1.00 38.53 121 ALA B CA 1
ATOM 2859 C C . ALA B 1 104 ? 9.778 35.031 82.643 1.00 38.09 121 ALA B C 1
ATOM 2860 O O . ALA B 1 104 ? 9.294 34.265 81.800 1.00 35.97 121 ALA B O 1
ATOM 2862 N N . SER B 1 105 ? 10.998 35.562 82.497 1.00 42.87 122 SER B N 1
ATOM 2863 C CA . SER B 1 105 ? 11.714 35.430 81.229 1.00 46.43 122 SER B CA 1
ATOM 2864 C C . SER B 1 105 ? 12.051 33.985 80.878 1.00 43.98 122 SER B C 1
ATOM 2865 O O . SER B 1 105 ? 11.828 33.590 79.717 1.00 38.30 122 SER B O 1
ATOM 2868 N N . PRO B 1 106 ? 12.569 33.149 81.783 1.00 45.04 123 PRO B N 1
ATOM 2869 C CA . PRO B 1 106 ? 12.778 31.745 81.387 1.00 45.25 123 PRO B CA 1
ATOM 2870 C C . PRO B 1 106 ? 11.481 31.002 81.101 1.00 43.88 123 PRO B C 1
ATOM 2871 O O . PRO B 1 106 ? 11.456 30.181 80.178 1.00 40.31 123 PRO B O 1
ATOM 2875 N N . LEU B 1 107 ? 10.392 31.283 81.823 1.00 40.11 124 LEU B N 1
ATOM 2876 C CA . LEU B 1 107 ? 9.125 30.636 81.486 1.00 43.17 124 LEU B CA 1
ATOM 2877 C C . LEU B 1 107 ? 8.616 31.111 80.124 1.00 40.65 124 LEU B C 1
ATOM 2878 O O . LEU B 1 107 ? 8.073 30.323 79.340 1.00 36.51 124 LEU B O 1
ATOM 2891 N N . GLN B 1 109 ? 10.524 32.045 77.611 1.00 37.92 126 GLN B N 1
ATOM 2892 C CA . GLN B 1 109 ? 11.377 31.381 76.622 1.00 45.19 126 GLN B CA 1
ATOM 2893 C C . GLN B 1 109 ? 10.866 29.986 76.286 1.00 44.16 126 GLN B C 1
ATOM 2894 O O . GLN B 1 109 ? 10.863 29.589 75.114 1.00 44.09 126 GLN B O 1
ATOM 2900 N N . VAL B 1 110 ? 10.413 29.235 77.297 1.00 43.23 127 VAL B N 1
ATOM 2901 C CA . VAL B 1 110 ? 9.900 27.884 77.070 1.00 45.65 127 VAL B CA 1
ATOM 2902 C C . VAL B 1 110 ? 8.647 27.916 76.205 1.00 47.66 127 VAL B C 1
ATOM 2903 O O . VAL B 1 110 ? 8.474 27.084 75.306 1.00 41.81 127 VAL B O 1
ATOM 2907 N N . LEU B 1 111 ? 7.746 28.866 76.456 1.00 46.02 128 LEU B N 1
ATOM 2908 C CA . LEU B 1 111 ? 6.567 28.957 75.605 1.00 37.74 128 LEU B CA 1
ATOM 2909 C C . LEU B 1 111 ? 6.940 29.413 74.200 1.00 41.18 128 LEU B C 1
ATOM 2910 O O . LEU B 1 111 ? 6.418 28.879 73.214 1.00 41.27 128 LEU B O 1
ATOM 2915 N N . ALA B 1 112 ? 7.842 30.398 74.084 1.00 38.28 129 ALA B N 1
ATOM 2916 C CA . ALA B 1 112 ? 8.244 30.875 72.760 1.00 43.03 129 ALA B CA 1
ATOM 2917 C C . ALA B 1 112 ? 8.904 29.774 71.936 1.00 50.69 129 ALA B C 1
ATOM 2918 O O . ALA B 1 112 ? 8.719 29.719 70.716 1.00 55.84 129 ALA B O 1
ATOM 2920 N N . ASP B 1 113 ? 9.670 28.889 72.577 1.00 54.32 130 ASP B N 1
ATOM 2921 C CA . ASP B 1 113 ? 10.246 27.752 71.857 1.00 57.00 130 ASP B CA 1
ATOM 2922 C C . ASP B 1 113 ? 9.165 26.781 71.397 1.00 59.37 130 ASP B C 1
ATOM 2923 O O . ASP B 1 113 ? 9.185 26.312 70.252 1.00 62.13 130 ASP B O 1
ATOM 2928 N N . TYR B 1 114 ? 8.223 26.451 72.283 1.00 56.68 131 TYR B N 1
ATOM 2929 C CA . TYR B 1 114 ? 7.170 25.507 71.923 1.00 55.31 131 TYR B CA 1
ATOM 2930 C C . TYR B 1 114 ? 6.308 26.054 70.797 1.00 56.52 131 TYR B C 1
ATOM 2931 O O . TYR B 1 114 ? 6.005 25.344 69.831 1.00 54.57 131 TYR B O 1
ATOM 2940 N N . ALA B 1 115 ? 5.867 27.313 70.929 1.00 54.15 132 ALA B N 1
ATOM 2941 C CA . ALA B 1 115 ? 4.947 27.914 69.970 1.00 54.88 132 ALA B CA 1
ATOM 2942 C C . ALA B 1 115 ? 5.638 28.338 68.682 1.00 56.94 132 ALA B C 1
ATOM 2943 O O . ALA B 1 115 ? 4.953 28.539 67.672 1.00 61.84 132 ALA B O 1
ATOM 2945 N N . LYS B 1 116 ? 6.969 28.454 68.688 1.00 53.71 133 LYS B N 1
ATOM 2946 C CA . LYS B 1 116 ? 7.704 29.081 67.595 1.00 54.95 133 LYS B CA 1
ATOM 2947 C C . LYS B 1 116 ? 7.087 30.438 67.285 1.00 55.17 133 LYS B C 1
ATOM 2948 O O . LYS B 1 116 ? 6.721 30.742 66.150 1.00 56.94 133 LYS B O 1
ATOM 2954 N N . ALA B 1 117 ? 6.946 31.250 68.331 1.00 52.16 134 ALA B N 1
ATOM 2955 C CA . ALA B 1 117 ? 6.265 32.532 68.244 1.00 50.36 134 ALA B CA 1
ATOM 2956 C C . ALA B 1 117 ? 6.750 33.403 69.389 1.00 49.34 134 ALA B C 1
ATOM 2957 O O . ALA B 1 117 ? 7.218 32.888 70.409 1.00 49.60 134 ALA B O 1
ATOM 2959 N N . ALA B 1 118 ? 6.637 34.723 69.214 1.00 45.72 135 ALA B N 1
ATOM 2960 C CA . ALA B 1 118 ? 7.100 35.649 70.238 1.00 42.39 135 ALA B CA 1
ATOM 2961 C C . ALA B 1 118 ? 6.155 35.649 71.428 1.00 41.23 135 ALA B C 1
ATOM 2962 O O . ALA B 1 118 ? 4.927 35.558 71.285 1.00 39.66 135 ALA B O 1
ATOM 2964 N N . VAL B 1 119 ? 6.740 35.755 72.611 1.00 40.14 136 VAL B N 1
ATOM 2965 C CA . VAL B 1 119 ? 6.006 35.928 73.851 1.00 36.87 136 VAL B CA 1
ATOM 2966 C C . VAL B 1 119 ? 6.480 37.239 74.465 1.00 33.32 136 VAL B C 1
ATOM 2967 O O . VAL B 1 119 ? 7.687 37.498 74.525 1.00 33.52 136 VAL B O 1
ATOM 2971 N N . ALA B 1 120 ? 5.547 38.073 74.899 1.00 30.21 137 ALA B N 1
ATOM 2972 C CA . ALA B 1 120 ? 5.930 39.371 75.432 1.00 31.54 137 ALA B CA 1
ATOM 2973 C C . ALA B 1 120 ? 5.215 39.633 76.748 1.00 31.46 137 ALA B C 1
ATOM 2974 O O . ALA B 1 120 ? 4.222 38.986 77.076 1.00 28.67 137 ALA B O 1
ATOM 2984 N N . ALA B 1 122 ? 3.693 43.064 78.814 1.00 28.00 139 ALA B N 1
ATOM 2985 C CA . ALA B 1 122 ? 3.351 44.448 78.513 1.00 28.17 139 ALA B CA 1
ATOM 2986 C C . ALA B 1 122 ? 2.581 45.054 79.675 1.00 31.79 139 ALA B C 1
ATOM 2987 O O . ALA B 1 122 ? 2.037 44.339 80.528 1.00 28.59 139 ALA B O 1
ATOM 2989 N N . ALA B 1 123 ? 2.553 46.390 79.700 1.00 27.03 140 ALA B N 1
ATOM 2990 C CA . ALA B 1 123 ? 1.774 47.157 80.658 1.00 28.32 140 ALA B CA 1
ATOM 2991 C C . ALA B 1 123 ? 1.223 48.408 79.963 1.00 26.98 140 ALA B C 1
ATOM 2992 O O . ALA B 1 123 ? 1.721 48.817 78.915 1.00 29.22 140 ALA B O 1
ATOM 2994 N N . ARG B 1 124 ? 0.179 49.010 80.547 1.00 27.73 141 ARG B N 1
ATOM 2995 C CA . ARG B 1 124 ? -0.492 50.145 79.910 1.00 28.37 141 ARG B CA 1
ATOM 2996 C C . ARG B 1 124 ? 0.217 51.456 80.233 1.00 32.53 141 ARG B C 1
ATOM 2997 O O . ARG B 1 124 ? 0.616 51.697 81.373 1.00 30.70 141 ARG B O 1
ATOM 3005 N N . ASP B 1 125 ? 0.374 52.303 79.225 1.00 29.74 142 ASP B N 1
ATOM 3006 C CA . ASP B 1 125 ? 0.682 53.712 79.452 1.00 31.61 142 ASP B CA 1
ATOM 3007 C C . ASP B 1 125 ? -0.282 54.537 78.615 1.00 32.92 142 ASP B C 1
ATOM 3008 O O . ASP B 1 125 ? -0.289 54.423 77.384 1.00 34.34 142 ASP B O 1
ATOM 3013 N N . ARG B 1 126 ? -1.057 55.376 79.285 1.00 31.92 143 ARG B N 1
ATOM 3014 C CA . ARG B 1 126 ? -2.114 56.179 78.675 1.00 35.66 143 ARG B CA 1
ATOM 3015 C C . ARG B 1 126 ? -3.026 55.280 77.853 1.00 36.80 143 ARG B C 1
ATOM 3016 O O . ARG B 1 126 ? -3.744 54.461 78.436 1.00 37.55 143 ARG B O 1
ATOM 3024 N N . LEU B 1 127 ? -3.027 55.411 76.520 1.00 37.50 144 LEU B N 1
ATOM 3025 C CA . LEU B 1 127 ? -3.978 54.659 75.698 1.00 39.92 144 LEU B CA 1
ATOM 3026 C C . LEU B 1 127 ? -3.302 53.555 74.906 1.00 39.77 144 LEU B C 1
ATOM 3027 O O . LEU B 1 127 ? -3.844 53.106 73.896 1.00 40.79 144 LEU B O 1
ATOM 3032 N N . SER B 1 128 ? -2.125 53.114 75.337 1.00 34.86 145 SER B N 1
ATOM 3033 C CA . SER B 1 128 ? -1.374 52.118 74.600 1.00 34.36 145 SER B CA 1
ATOM 3034 C C . SER B 1 128 ? -0.808 51.092 75.577 1.00 32.37 145 SER B C 1
ATOM 3035 O O . SER B 1 128 ? -0.656 51.360 76.773 1.00 33.31 145 SER B O 1
ATOM 3046 N N . VAL B 1 130 ? 2.625 48.890 76.364 1.00 28.05 147 VAL B N 1
ATOM 3047 C CA . VAL B 1 130 ? 4.062 49.024 76.100 1.00 27.38 147 VAL B CA 1
ATOM 3048 C C . VAL B 1 130 ? 4.721 47.691 76.396 1.00 26.31 147 VAL B C 1
ATOM 3049 O O . VAL B 1 130 ? 4.548 47.156 77.492 1.00 26.43 147 VAL B O 1
ATOM 3053 N N . TYR B 1 131 ? 5.526 47.193 75.465 1.00 26.67 148 TYR B N 1
ATOM 3054 C CA . TYR B 1 131 ? 6.294 45.972 75.705 1.00 27.15 148 TYR B CA 1
ATOM 3055 C C . TYR B 1 131 ? 7.430 46.216 76.707 1.00 33.26 148 TYR B C 1
ATOM 3056 O O . TYR B 1 131 ? 8.301 47.074 76.492 1.00 29.60 148 TYR B O 1
ATOM 3065 N N . LEU B 1 132 ? 7.422 45.446 77.799 1.00 29.30 149 LEU B N 1
ATOM 3066 C CA . LEU B 1 132 ? 8.455 45.477 78.822 1.00 30.30 149 LEU B CA 1
ATOM 3067 C C . LEU B 1 132 ? 9.499 44.387 78.646 1.00 31.93 149 LEU B C 1
ATOM 3068 O O . LEU B 1 132 ? 10.640 44.554 79.078 1.00 32.25 149 LEU B O 1
ATOM 3073 N N . ASP B 1 133 ? 9.143 43.277 78.022 1.00 31.65 150 ASP B N 1
ATOM 3074 C CA . ASP B 1 133 ? 10.107 42.216 77.764 1.00 30.99 150 ASP B CA 1
ATOM 3075 C C . ASP B 1 133 ? 9.522 41.398 76.634 1.00 34.82 150 ASP B C 1
ATOM 3076 O O . ASP B 1 133 ? 8.300 41.252 76.550 1.00 34.55 150 ASP B O 1
ATOM 3081 N N . VAL B 1 134 ? 10.378 40.922 75.743 1.00 36.72 151 VAL B N 1
ATOM 3082 C CA . VAL B 1 134 ? 9.967 40.137 74.584 1.00 34.02 151 VAL B CA 1
ATOM 3083 C C . VAL B 1 134 ? 10.994 39.038 74.399 1.00 41.09 151 VAL B C 1
ATOM 3084 O O . VAL B 1 134 ? 12.198 39.299 74.485 1.00 38.96 151 VAL B O 1
ATOM 3088 N N . VAL B 1 135 ? 10.532 37.820 74.120 1.00 40.80 152 VAL B N 1
ATOM 3089 C CA . VAL B 1 135 ? 11.417 36.736 73.713 1.00 47.42 152 VAL B CA 1
ATOM 3090 C C . VAL B 1 135 ? 10.863 36.119 72.444 1.00 50.25 152 VAL B C 1
ATOM 3091 O O . VAL B 1 135 ? 9.646 35.947 72.298 1.00 48.15 152 VAL B O 1
ATOM 3095 N N . GLN B 1 136 ? 11.759 35.826 71.511 1.00 55.80 153 GLN B N 1
ATOM 3096 C CA . GLN B 1 136 ? 11.414 35.164 70.265 1.00 61.98 153 GLN B CA 1
ATOM 3097 C C . GLN B 1 136 ? 11.777 33.694 70.385 1.00 66.55 153 GLN B C 1
ATOM 3098 O O . GLN B 1 136 ? 12.797 33.344 70.988 1.00 66.62 153 GLN B O 1
ATOM 3104 N N . GLY B 1 137 ? 10.938 32.836 69.817 1.00 74.10 154 GLY B N 1
ATOM 3105 C CA . GLY B 1 137 ? 11.202 31.410 69.847 1.00 80.08 154 GLY B CA 1
ATOM 3106 C C . GLY B 1 137 ? 12.534 31.026 69.230 1.00 87.41 154 GLY B C 1
ATOM 3107 O O . GLY B 1 137 ? 13.178 31.842 68.563 1.00 87.02 154 GLY B O 1
ATOM 3108 N N . GLU B 1 138 ? 12.963 29.787 69.449 1.00 95.79 155 GLU B N 1
ATOM 3109 C CA . GLU B 1 138 ? 14.185 29.290 68.824 1.00 102.07 155 GLU B CA 1
ATOM 3110 C C . GLU B 1 138 ? 14.030 29.230 67.304 1.00 102.88 155 GLU B C 1
ATOM 3111 O O . GLU B 1 138 ? 14.474 30.129 66.588 1.00 102.56 155 GLU B O 1
ATOM 3117 N N . THR B 1 142 ? 12.869 40.273 64.933 1.00 100.23 159 THR B N 1
ATOM 3118 C CA . THR B 1 142 ? 14.164 39.606 65.058 1.00 102.35 159 THR B CA 1
ATOM 3119 C C . THR B 1 142 ? 15.281 40.647 65.239 1.00 102.74 159 THR B C 1
ATOM 3120 O O . THR B 1 142 ? 15.737 40.861 66.364 1.00 102.50 159 THR B O 1
ATOM 3132 N N . ARG B 1 144 ? 15.008 44.082 64.653 1.00 93.91 161 ARG B N 1
ATOM 3133 C CA . ARG B 1 144 ? 14.420 45.239 65.323 1.00 95.51 161 ARG B CA 1
ATOM 3134 C C . ARG B 1 144 ? 14.005 44.883 66.752 1.00 91.35 161 ARG B C 1
ATOM 3135 O O . ARG B 1 144 ? 13.314 43.885 66.986 1.00 90.84 161 ARG B O 1
ATOM 3143 N N . ARG B 1 145 ? 14.449 45.697 67.711 1.00 83.63 162 ARG B N 1
ATOM 3144 C CA . ARG B 1 145 ? 14.198 45.450 69.124 1.00 71.17 162 ARG B CA 1
ATOM 3145 C C . ARG B 1 145 ? 12.856 46.048 69.515 1.00 60.29 162 ARG B C 1
ATOM 3146 O O . ARG B 1 145 ? 12.503 47.150 69.079 1.00 54.90 162 ARG B O 1
ATOM 3154 N N . GLN B 1 146 ? 12.104 45.302 70.336 1.00 48.55 163 GLN B N 1
ATOM 3155 C CA . GLN B 1 146 ? 10.704 45.598 70.580 1.00 44.50 163 GLN B CA 1
ATOM 3156 C C . GLN B 1 146 ? 10.407 46.072 71.987 1.00 39.93 163 GLN B C 1
ATOM 3157 O O . GLN B 1 146 ? 9.299 46.549 72.232 1.00 37.98 163 GLN B O 1
ATOM 3163 N N . ILE B 1 147 ? 11.339 45.947 72.928 1.00 36.83 164 ILE B N 1
ATOM 3164 C CA . ILE B 1 147 ? 11.107 46.551 74.236 1.00 36.64 164 ILE B CA 1
ATOM 3165 C C . ILE B 1 147 ? 10.875 48.051 74.067 1.00 36.73 164 ILE B C 1
ATOM 3166 O O . ILE B 1 147 ? 11.582 48.732 73.313 1.00 32.04 164 ILE B O 1
ATOM 3171 N N . GLY B 1 148 ? 9.832 48.564 74.714 1.00 31.82 165 GLY B N 1
ATOM 3172 C CA . GLY B 1 148 ? 9.419 49.931 74.515 1.00 31.30 165 GLY B CA 1
ATOM 3173 C C . GLY B 1 148 ? 8.461 50.172 73.359 1.00 33.56 165 GLY B C 1
ATOM 3174 O O . GLY B 1 148 ? 7.887 51.271 73.291 1.00 36.51 165 GLY B O 1
ATOM 3175 N N . SER B 1 149 ? 8.287 49.199 72.447 1.00 34.24 166 SER B N 1
ATOM 3176 C CA . SER B 1 149 ? 7.256 49.255 71.402 1.00 35.91 166 SER B CA 1
ATOM 3177 C C . SER B 1 149 ? 5.884 49.416 72.026 1.00 33.92 166 SER B C 1
ATOM 3178 O O . SER B 1 149 ? 5.659 49.035 73.174 1.00 31.66 166 SER B O 1
ATOM 3181 N N . THR B 1 150 ? 4.943 49.952 71.252 1.00 34.51 167 THR B N 1
ATOM 3182 C CA . THR B 1 150 ? 3.586 50.131 71.770 1.00 38.21 167 THR B CA 1
ATOM 3183 C C . THR B 1 150 ? 2.536 49.538 70.831 1.00 37.30 167 THR B C 1
ATOM 3184 O O . THR B 1 150 ? 2.740 49.403 69.629 1.00 40.29 167 THR B O 1
ATOM 3188 N N . LEU B 1 151 ? 1.390 49.206 71.412 1.00 35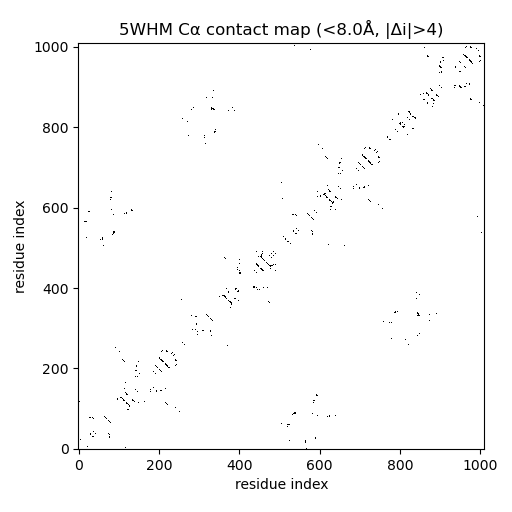.34 168 LEU B N 1
ATOM 3189 C CA . LEU B 1 151 ? 0.232 48.670 70.713 1.00 37.16 168 LEU B CA 1
ATOM 3190 C C . LEU B 1 151 ? -0.995 49.403 71.234 1.00 37.66 168 LEU B C 1
ATOM 3191 O O . LEU B 1 151 ? -1.003 49.834 72.394 1.00 36.98 168 LEU B O 1
ATOM 3196 N N . PRO B 1 152 ? -2.038 49.572 70.418 1.00 42.75 169 PRO B N 1
ATOM 3197 C CA . PRO B 1 152 ? -3.241 50.261 70.901 1.00 43.20 169 PRO B CA 1
ATOM 3198 C C . PRO B 1 152 ? -4.064 49.336 71.783 1.00 40.29 169 PRO B C 1
ATOM 3199 O O . PRO B 1 152 ? -3.978 48.110 71.697 1.00 39.39 169 PRO B O 1
ATOM 3203 N N . LEU B 1 153 ? -4.870 49.953 72.649 1.00 40.73 170 LEU B N 1
ATOM 3204 C CA . LEU B 1 153 ? -5.626 49.188 73.636 1.00 44.46 170 LEU B CA 1
ATOM 3205 C C . LEU B 1 153 ? -6.698 48.314 72.995 1.00 44.63 170 LEU B C 1
ATOM 3206 O O . LEU B 1 153 ? -6.786 47.112 73.279 1.00 42.68 170 LEU B O 1
ATOM 3211 N N . ALA B 1 154 ? -7.548 48.898 72.152 1.00 47.84 171 ALA B N 1
ATOM 3212 C CA . ALA B 1 154 ? -8.827 48.245 71.870 1.00 49.51 171 ALA B CA 1
ATOM 3213 C C . ALA B 1 154 ? -8.688 47.037 70.950 1.00 48.05 171 ALA B C 1
ATOM 3214 O O . ALA B 1 154 ? -9.484 46.094 71.044 1.00 48.79 171 ALA B O 1
ATOM 3216 N N . GLY B 1 155 ? -7.747 47.068 70.009 1.00 47.59 172 GLY B N 1
ATOM 3217 C CA . GLY B 1 155 ? -7.700 46.010 69.010 1.00 47.98 172 GLY B CA 1
ATOM 3218 C C . GLY B 1 155 ? -6.774 44.845 69.335 1.00 48.01 172 GLY B C 1
ATOM 3219 O O . GLY B 1 155 ? -6.955 43.735 68.815 1.00 48.80 172 GLY B O 1
ATOM 3220 N N . SER B 1 156 ? -5.794 45.069 70.206 1.00 37.15 173 SER B N 1
ATOM 3221 C CA . SER B 1 156 ? -4.759 44.076 70.444 1.00 35.69 173 SER B CA 1
ATOM 3222 C C . SER B 1 156 ? -5.156 43.148 71.582 1.00 38.06 173 SER B C 1
ATOM 3223 O O . SER B 1 156 ? -5.885 43.528 72.504 1.00 36.40 173 SER B O 1
ATOM 3226 N N . SER B 1 157 ? -4.599 41.934 71.555 1.00 39.03 174 SER B N 1
ATOM 3227 C CA . SER B 1 157 ? -4.924 41.002 72.626 1.00 37.64 174 SER B CA 1
ATOM 3228 C C . SER B 1 157 ? -4.386 41.507 73.958 1.00 33.32 174 SER B C 1
ATOM 3229 O O . SER B 1 157 ? -5.075 41.389 74.986 1.00 34.52 174 SER B O 1
ATOM 3232 N N . VAL B 1 158 ? -3.181 42.114 73.962 1.00 35.61 175 VAL B N 1
ATOM 3233 C CA . VAL B 1 158 ? -2.647 42.619 75.228 1.00 31.52 175 VAL B CA 1
ATOM 3234 C C . VAL B 1 158 ? -3.538 43.723 75.764 1.00 31.06 175 VAL B C 1
ATOM 3235 O O . VAL B 1 158 ? -3.826 43.769 76.959 1.00 35.54 175 VAL B O 1
ATOM 3239 N N . GLY B 1 159 ? -3.971 44.636 74.896 1.00 33.45 176 GLY B N 1
ATOM 3240 C CA . GLY B 1 159 ? -4.858 45.709 75.335 1.00 33.27 176 GLY B CA 1
ATOM 3241 C C . GLY B 1 159 ? -6.206 45.200 75.822 1.00 32.55 176 GLY B C 1
ATOM 3242 O O . GLY B 1 159 ? -6.749 45.695 76.814 1.00 34.60 176 GLY B O 1
ATOM 3243 N N . ARG B 1 160 ? -6.736 44.169 75.171 1.00 32.71 177 ARG B N 1
ATOM 3244 C CA . ARG B 1 160 ? -8.035 43.648 75.588 1.00 38.55 177 ARG B CA 1
ATOM 3245 C C . ARG B 1 160 ? -7.950 42.959 76.944 1.00 38.45 177 ARG B C 1
ATOM 3246 O O . ARG B 1 160 ? -8.812 43.174 77.813 1.00 35.55 177 ARG B O 1
ATOM 3254 N N . ALA B 1 161 ? -6.910 42.141 77.142 1.00 34.27 178 ALA B N 1
ATOM 3255 C CA . ALA B 1 161 ? -6.698 41.513 78.440 1.00 35.50 178 ALA B CA 1
ATOM 3256 C C . ALA B 1 161 ? -6.524 42.561 79.524 1.00 41.23 178 ALA B C 1
ATOM 3257 O O . ALA B 1 161 ? -7.035 42.403 80.647 1.00 40.17 178 ALA B O 1
ATOM 3259 N N . CYS B 1 162 ? -5.799 43.645 79.200 1.00 38.41 179 CYS B N 1
ATOM 3260 C CA . CYS B 1 162 ? -5.578 44.711 80.167 1.00 37.93 179 CYS B CA 1
ATOM 3261 C C . CYS B 1 162 ? -6.899 45.350 80.577 1.00 39.25 179 CYS B C 1
ATOM 3262 O O . CYS B 1 162 ? -7.171 45.536 81.773 1.00 44.54 179 CYS B O 1
ATOM 3265 N N . LEU B 1 163 ? -7.750 45.674 79.603 1.00 35.52 180 LEU B N 1
ATOM 3266 C CA . LEU B 1 163 ? -9.045 46.264 79.945 1.00 35.90 180 LEU B CA 1
ATOM 3267 C C . LEU B 1 163 ? -9.902 45.275 80.728 1.00 43.37 180 LEU B C 1
ATOM 3268 O O . LEU B 1 163 ? -10.632 45.661 81.650 1.00 46.33 180 LEU B O 1
ATOM 3273 N N . ALA B 1 164 ? -9.806 43.991 80.394 1.00 41.38 181 ALA B N 1
ATOM 3274 C CA . ALA B 1 164 ? -10.624 43.001 81.080 1.00 45.87 181 ALA B CA 1
ATOM 3275 C C . ALA B 1 164 ? -10.259 42.885 82.558 1.00 45.32 181 ALA B C 1
ATOM 3276 O O . ALA B 1 164 ? -11.133 42.617 83.380 1.00 46.87 181 ALA B O 1
ATOM 3278 N N . ALA B 1 165 ? -8.983 43.055 82.912 1.00 42.95 182 ALA B N 1
ATOM 3279 C CA . ALA B 1 165 ? -8.530 42.843 84.286 1.00 48.29 182 ALA B CA 1
ATOM 3280 C C . ALA B 1 165 ? -8.536 44.110 85.133 1.00 57.52 182 ALA B C 1
ATOM 3281 O O . ALA B 1 165 ? -8.365 44.024 86.356 1.00 55.36 182 ALA B O 1
ATOM 3291 N N . PRO B 1 167 ? -10.107 47.394 87.144 1.00 75.17 184 PRO B N 1
ATOM 3292 C CA . PRO B 1 167 ? -11.330 47.796 87.850 1.00 79.23 184 PRO B CA 1
ATOM 3293 C C . PRO B 1 167 ? -12.308 48.448 86.882 1.00 81.25 184 PRO B C 1
ATOM 3294 O O . PRO B 1 167 ? -11.908 49.181 85.975 1.00 79.78 184 PRO B O 1
ATOM 3298 N N . GLU B 1 168 ? -13.604 48.191 87.09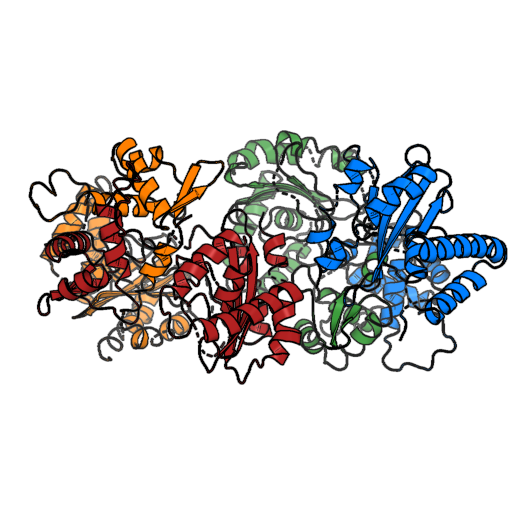7 1.00 88.21 185 GLU B N 1
ATOM 3299 C CA . GLU B 1 168 ? -14.629 48.518 86.104 1.00 91.68 185 GLU B CA 1
ATOM 3300 C C . GLU B 1 168 ? -14.808 50.021 85.907 1.00 93.61 185 GLU B C 1
ATOM 3301 O O . GLU B 1 168 ? -15.196 50.455 84.816 1.00 91.57 185 GLU B O 1
ATOM 3307 N N . ASP B 1 169 ? -14.555 50.828 86.940 1.00 97.88 186 ASP B N 1
ATOM 3308 C CA . ASP B 1 169 ? -14.645 52.278 86.776 1.00 100.23 186 ASP B CA 1
ATOM 3309 C C . ASP B 1 169 ? -13.494 52.806 85.925 1.00 94.94 186 ASP B C 1
ATOM 3310 O O . ASP B 1 169 ? -13.700 53.650 85.045 1.00 94.03 186 ASP B O 1
ATOM 3315 N N . GLU B 1 170 ? -12.277 52.313 86.175 1.00 89.57 187 GLU B N 1
ATOM 3316 C CA . GLU B 1 170 ? -11.113 52.711 85.388 1.00 85.23 187 GLU B CA 1
ATOM 3317 C C . GLU B 1 170 ? -11.245 52.294 83.923 1.00 76.12 187 GLU B C 1
ATOM 3318 O O . GLU B 1 170 ? -10.775 53.008 83.031 1.00 73.44 187 GLU B O 1
ATOM 3324 N N . ARG B 1 171 ? -11.880 51.152 83.653 1.00 71.04 188 ARG B N 1
ATOM 3325 C CA . ARG B 1 171 ? -12.106 50.739 82.272 1.00 64.99 188 ARG B CA 1
ATOM 3326 C C . ARG B 1 171 ? -13.075 51.678 81.572 1.00 68.81 188 ARG B C 1
ATOM 3327 O O . ARG B 1 171 ? -12.829 52.114 80.440 1.00 69.66 188 ARG B O 1
ATOM 3335 N N . THR B 1 172 ? -14.195 51.989 82.234 1.00 70.01 189 THR B N 1
ATOM 3336 C CA . THR B 1 172 ? -15.200 52.867 81.644 1.00 67.57 189 THR B CA 1
ATOM 3337 C C . THR B 1 172 ? -14.595 54.204 81.237 1.00 62.45 189 THR B C 1
ATOM 3338 O O . THR B 1 172 ? -14.888 54.725 80.152 1.00 57.97 189 THR B O 1
ATOM 3342 N N . PHE B 1 173 ? -13.752 54.772 82.105 1.00 64.16 190 PHE B N 1
ATOM 3343 C CA . PHE B 1 173 ? -13.117 56.062 81.842 1.00 65.86 190 PHE B CA 1
ATOM 3344 C C . PHE B 1 173 ? -12.282 56.013 80.567 1.00 59.22 190 PHE B C 1
ATOM 3345 O O . PHE B 1 173 ? -12.424 56.857 79.676 1.00 57.21 190 PHE B O 1
ATOM 3353 N N . ILE B 1 174 ? -11.428 55.003 80.454 1.00 53.65 191 ILE B N 1
ATOM 3354 C CA . ILE B 1 174 ? -10.537 54.892 79.304 1.00 51.12 191 ILE B CA 1
ATOM 3355 C C . ILE B 1 174 ? -11.338 54.729 78.022 1.00 46.87 191 ILE B C 1
ATOM 3356 O O . ILE B 1 174 ? -11.118 55.442 77.037 1.00 48.25 191 ILE B O 1
ATOM 3361 N N . LEU B 1 175 ? -12.309 53.816 78.033 1.00 48.54 192 LEU B N 1
ATOM 3362 C CA . LEU B 1 175 ? -13.166 53.627 76.868 1.00 51.76 192 LEU B CA 1
ATOM 3363 C C . LEU B 1 175 ? -13.915 54.903 76.499 1.00 51.29 192 LEU B C 1
ATOM 3364 O O . LEU B 1 175 ? -14.043 55.228 75.312 1.00 48.48 192 LEU B O 1
ATOM 3369 N N . GLU B 1 176 ? -14.412 55.648 77.496 1.00 49.67 193 GLU B N 1
ATOM 3370 C CA . GLU B 1 176 ? -15.040 56.935 77.200 1.00 60.28 193 GLU B CA 1
ATOM 3371 C C . GLU B 1 176 ? -14.098 57.812 76.392 1.00 56.76 193 GLU B C 1
ATOM 3372 O O . GLU B 1 176 ? -14.507 58.480 75.432 1.00 54.92 193 GLU B O 1
ATOM 3378 N N . HIS B 1 177 ? -12.818 57.801 76.758 1.00 53.13 194 HIS B N 1
ATOM 3379 C CA . HIS B 1 177 ? -11.844 58.613 76.049 1.00 55.85 194 HIS B CA 1
ATOM 3380 C C . HIS B 1 177 ? -11.587 58.070 74.646 1.00 52.22 194 HIS B C 1
ATOM 3381 O O . HIS B 1 177 ? -11.520 58.845 73.684 1.00 59.18 194 HIS B O 1
ATOM 3388 N N . ILE B 1 178 ? -11.431 56.750 74.510 1.00 47.97 195 ILE B N 1
ATOM 3389 C CA . ILE B 1 178 ? -11.266 56.147 73.189 1.00 47.55 195 ILE B CA 1
ATOM 3390 C C . ILE B 1 178 ? -12.520 56.372 72.344 1.00 56.52 195 ILE B C 1
ATOM 3391 O O . ILE B 1 178 ? -12.437 56.696 71.152 1.00 56.48 195 ILE B O 1
ATOM 3396 N N . ARG B 1 179 ? -13.702 56.213 72.956 1.00 54.18 196 ARG B N 1
ATOM 3397 C CA . ARG B 1 179 ? -14.958 56.496 72.260 1.00 58.11 196 ARG B CA 1
ATOM 3398 C C . ARG B 1 179 ? -14.917 57.872 71.610 1.00 62.69 196 ARG B C 1
ATOM 3399 O O . ARG B 1 179 ? -15.311 58.027 70.450 1.00 61.46 196 ARG B O 1
ATOM 3407 N N . GLU B 1 180 ? -14.375 58.870 72.320 1.00 67.49 197 GLU B N 1
ATOM 3408 C CA . GLU B 1 180 ? -14.336 60.230 71.784 1.00 75.45 197 GLU B CA 1
ATOM 3409 C C . GLU B 1 180 ? -13.378 60.361 70.607 1.00 76.49 197 GLU B C 1
ATOM 3410 O O . GLU B 1 180 ? -13.582 61.210 69.738 1.00 78.72 197 GLU B O 1
ATOM 3416 N N . ARG B 1 181 ? -12.337 59.548 70.548 1.00 80.91 198 ARG B N 1
ATOM 3417 C CA . ARG B 1 181 ? -11.396 59.680 69.448 1.00 87.90 198 ARG B CA 1
ATOM 3418 C C . ARG B 1 181 ? -11.779 58.845 68.231 1.00 89.31 198 ARG B C 1
ATOM 3419 O O . ARG B 1 181 ? -11.150 58.998 67.179 1.00 92.39 198 ARG B O 1
ATOM 3427 N N . GLU B 1 182 ? -12.811 58.003 68.338 1.00 88.61 199 GLU B N 1
ATOM 3428 C CA . GLU B 1 182 ? -13.183 57.050 67.288 1.00 88.45 199 GLU B CA 1
ATOM 3429 C C . GLU B 1 182 ? -14.643 57.227 66.886 1.00 85.20 199 GLU B C 1
ATOM 3430 O O . GLU B 1 182 ? -15.467 56.327 67.075 1.00 86.81 199 GLU B O 1
ATOM 3436 N N . PRO B 1 183 ? -14.997 58.367 66.291 1.00 78.57 200 PRO B N 1
ATOM 3437 C CA . PRO B 1 183 ? -16.423 58.607 65.996 1.00 76.03 200 PRO B CA 1
ATOM 3438 C C . PRO B 1 183 ? -16.994 57.658 64.956 1.00 76.21 200 PRO B C 1
ATOM 3439 O O . PRO B 1 183 ? -18.191 57.351 65.000 1.00 79.45 200 PRO B O 1
ATOM 3443 N N . GLU B 1 184 ? -16.175 57.175 64.025 1.00 73.19 201 GLU B N 1
ATOM 3444 C CA . GLU B 1 184 ? -16.689 56.333 62.950 1.00 80.43 201 GLU B CA 1
ATOM 3445 C C . GLU B 1 184 ? -16.833 54.879 63.386 1.00 77.24 201 GLU B C 1
ATOM 3446 O O . GLU B 1 184 ? -17.867 54.246 63.148 1.00 77.19 201 GLU B O 1
ATOM 3452 N N . ASN B 1 185 ? -15.800 54.332 64.003 1.00 65.63 202 ASN B N 1
ATOM 3453 C CA . ASN B 1 185 ? -15.682 52.897 64.200 1.00 63.46 202 ASN B CA 1
ATOM 3454 C C . ASN B 1 185 ? -15.966 52.460 65.623 1.00 62.11 202 ASN B C 1
ATOM 3455 O O . ASN B 1 185 ? -15.885 51.260 65.906 1.00 61.91 202 ASN B O 1
ATOM 3460 N N . TRP B 1 186 ? -16.297 53.383 66.523 1.00 59.75 203 TRP B N 1
ATOM 3461 C CA . TRP B 1 186 ? -16.516 52.988 67.910 1.00 58.82 203 TRP B CA 1
ATOM 3462 C C . TRP B 1 186 ? -17.542 51.865 68.095 1.00 58.71 203 TRP B C 1
ATOM 3463 O O . TRP B 1 186 ? -17.281 50.972 68.918 1.00 56.66 203 TRP B O 1
ATOM 3474 N N . PRO B 1 187 ? -18.694 51.831 67.403 1.00 61.56 204 PRO B N 1
ATOM 3475 C CA . PRO B 1 187 ? -19.583 50.660 67.566 1.00 62.70 204 PRO B CA 1
ATOM 3476 C C . PRO B 1 187 ? -18.917 49.333 67.202 1.00 62.67 204 PRO B C 1
ATOM 3477 O O . PRO B 1 187 ? -19.124 48.335 67.906 1.00 60.41 204 PRO B O 1
ATOM 3481 N N . SER B 1 188 ? -18.117 49.306 66.126 1.00 62.05 205 SER B N 1
ATOM 3482 C CA . SER B 1 188 ? -17.357 48.110 65.759 1.00 60.53 205 SER B CA 1
ATOM 3483 C C . SER B 1 188 ? -16.295 47.790 66.806 1.00 56.32 205 SER B C 1
ATOM 3484 O O . SER B 1 188 ? -16.166 46.645 67.252 1.00 55.08 205 SER B O 1
ATOM 3487 N N . ILE B 1 189 ? -15.508 48.796 67.194 1.00 54.12 206 ILE B N 1
ATOM 3488 C CA . ILE B 1 189 ? -14.485 48.592 68.211 1.00 50.43 206 ILE B CA 1
ATOM 3489 C C . ILE B 1 189 ? -15.117 48.105 69.506 1.00 53.51 206 ILE B C 1
ATOM 3490 O O . ILE B 1 189 ? -14.603 47.183 70.155 1.00 47.33 206 ILE B O 1
ATOM 3495 N N . ARG B 1 190 ? -16.256 48.698 69.894 1.00 51.06 207 ARG B N 1
ATOM 3496 C CA . ARG B 1 190 ? -16.875 48.330 71.166 1.00 50.70 207 ARG B CA 1
ATOM 3497 C C . ARG B 1 190 ? -17.339 46.880 71.159 1.00 55.98 207 ARG B C 1
ATOM 3498 O O . ARG B 1 190 ? -17.203 46.180 72.168 1.00 58.96 207 ARG B O 1
ATOM 3506 N N . LYS B 1 191 ? -17.895 46.411 70.039 1.00 54.37 208 LYS B N 1
ATOM 3507 C CA . LYS B 1 191 ? -18.387 45.035 69.985 1.00 59.58 208 LYS B CA 1
ATOM 3508 C C . LYS B 1 191 ? -17.225 44.041 70.062 1.00 57.21 208 LYS B C 1
ATOM 3509 O O . LYS B 1 191 ? -17.269 43.077 70.833 1.00 56.87 208 LYS B O 1
ATOM 3515 N N . GLY B 1 192 ? -16.162 44.278 69.291 1.00 55.44 209 GLY B N 1
ATOM 3516 C CA . GLY B 1 192 ? -14.964 43.462 69.427 1.00 56.66 209 GLY B CA 1
ATOM 3517 C C . GLY B 1 192 ? -14.445 43.429 70.849 1.00 52.68 209 GLY B C 1
ATOM 3518 O O . GLY B 1 192 ? -14.075 42.374 71.371 1.00 52.59 209 GLY B O 1
ATOM 3519 N N . LEU B 1 193 ? -14.440 44.582 71.509 1.00 48.29 210 LEU B N 1
ATOM 3520 C CA . LEU B 1 193 ? -14.038 44.641 72.910 1.00 44.06 210 LEU B CA 1
ATOM 3521 C C . LEU B 1 193 ? -14.970 43.815 73.798 1.00 52.63 210 LEU B C 1
ATOM 3522 O O . LEU B 1 193 ? -14.506 43.048 74.652 1.00 53.37 210 LEU B O 1
ATOM 3527 N N . ASP B 1 194 ? -16.293 43.948 73.599 1.00 52.56 211 ASP B N 1
ATOM 3528 C CA . ASP B 1 194 ? -17.257 43.174 74.382 1.00 55.98 211 ASP B CA 1
ATOM 3529 C C . ASP B 1 194 ? -17.011 41.675 74.229 1.00 59.16 211 ASP B C 1
ATOM 3530 O O . ASP B 1 194 ? -17.030 40.928 75.219 1.00 57.26 211 ASP B O 1
ATOM 3535 N N . ARG B 1 195 ? -16.819 41.210 72.985 1.00 51.71 212 ARG B N 1
ATOM 3536 C CA . ARG B 1 195 ? -16.579 39.784 72.765 1.00 58.53 212 ARG B CA 1
ATOM 3537 C C . ARG B 1 195 ? -15.335 39.318 73.517 1.00 51.39 212 ARG B C 1
ATOM 3538 O O . ARG B 1 195 ? -15.339 38.249 74.142 1.00 50.89 212 ARG B O 1
ATOM 3546 N N . ALA B 1 196 ? -14.271 40.126 73.493 1.00 46.65 213 ALA B N 1
ATOM 3547 C CA . ALA B 1 196 ? -13.046 39.761 74.191 1.00 48.69 213 ALA B CA 1
ATOM 3548 C C . ALA B 1 196 ? -13.263 39.725 75.703 1.00 48.55 213 ALA B C 1
ATOM 3549 O O . ALA B 1 196 ? -12.723 38.850 76.396 1.00 45.70 213 ALA B O 1
ATOM 3551 N N . LEU B 1 197 ? -14.045 40.672 76.237 1.00 45.80 214 LEU B N 1
ATOM 3552 C CA . LEU B 1 197 ? -14.315 40.672 77.673 1.00 49.99 214 LEU B CA 1
ATOM 3553 C C . LEU B 1 197 ? -15.101 39.428 78.088 1.00 50.80 214 LEU B C 1
ATOM 3554 O O . LEU B 1 197 ? -14.864 38.873 79.166 1.00 50.94 214 LEU B O 1
ATOM 3559 N N . ARG B 1 198 ? -16.031 38.967 77.240 1.00 52.92 215 ARG B N 1
ATOM 3560 C CA . ARG B 1 198 ? -16.731 37.705 77.498 1.00 58.24 215 ARG B CA 1
ATOM 3561 C C . ARG B 1 198 ? -15.763 36.521 77.518 1.00 53.57 215 ARG B C 1
ATOM 3562 O O . ARG B 1 198 ? -15.887 35.620 78.354 1.00 55.58 215 ARG B O 1
ATOM 3570 N N . ASP B 1 199 ? -14.802 36.503 76.589 1.00 51.28 216 ASP B N 1
ATOM 3571 C CA . ASP B 1 199 ? -13.778 35.456 76.573 1.00 51.96 216 ASP B CA 1
ATOM 3572 C C . ASP B 1 199 ? -12.973 35.441 77.864 1.00 48.84 216 ASP B C 1
ATOM 3573 O O . ASP B 1 199 ? -12.703 34.371 78.419 1.00 50.81 216 ASP B O 1
ATOM 3578 N N . PHE B 1 200 ? -12.589 36.614 78.372 1.00 46.10 217 PHE B N 1
ATOM 3579 C CA . PHE B 1 200 ? -11.870 36.626 79.642 1.00 50.71 217 PHE B CA 1
ATOM 3580 C C . PHE B 1 200 ? -12.711 36.019 80.776 1.00 54.52 217 PHE B C 1
ATOM 3581 O O . PHE B 1 200 ? -12.209 35.195 81.550 1.00 53.26 217 PHE B O 1
ATOM 3589 N N . GLU B 1 201 ? -13.999 36.384 80.878 1.00 58.44 218 GLU B N 1
ATOM 3590 C CA . GLU B 1 201 ? -14.830 35.803 81.937 1.00 70.56 218 GLU B CA 1
ATOM 3591 C C . GLU B 1 201 ? -14.948 34.293 81.773 1.00 71.15 218 GLU B C 1
ATOM 3592 O O . GLU B 1 201 ? -14.918 33.543 82.756 1.00 75.38 218 GLU B O 1
ATOM 3598 N N . ASP B 1 202 ? -15.070 33.828 80.534 1.00 67.81 219 ASP B N 1
ATOM 3599 C CA . ASP B 1 202 ? -15.377 32.434 80.255 1.00 69.96 219 ASP B CA 1
ATOM 3600 C C . ASP B 1 202 ? -14.146 31.541 80.227 1.00 65.61 219 ASP B C 1
ATOM 3601 O O . ASP B 1 202 ? -14.210 30.384 80.668 1.00 67.59 219 ASP B O 1
ATOM 3606 N N . TYR B 1 203 ? -13.033 32.052 79.701 1.00 60.53 220 TYR B N 1
ATOM 3607 C CA . TYR B 1 203 ? -11.857 31.253 79.402 1.00 62.81 220 TYR B CA 1
ATOM 3608 C C . TYR B 1 203 ? -10.585 31.783 80.040 1.00 59.41 220 TYR B C 1
ATOM 3609 O O . TYR B 1 203 ? -9.567 31.084 80.022 1.00 60.25 220 TYR B O 1
ATOM 3618 N N . GLY B 1 204 ? -10.608 32.984 80.602 1.00 53.39 221 GLY B N 1
ATOM 3619 C CA . GLY B 1 204 ? -9.421 33.526 81.220 1.00 49.73 221 GLY B CA 1
ATOM 3620 C C . GLY B 1 204 ? -8.381 34.078 80.267 1.00 49.79 221 GLY B C 1
ATOM 3621 O O . GLY B 1 204 ? -7.247 34.309 80.699 1.00 44.49 221 GLY B O 1
ATOM 3622 N N . TYR B 1 205 ? -8.720 34.297 78.990 1.00 49.77 222 TYR B N 1
ATOM 3623 C CA . TYR B 1 205 ? -7.805 34.929 78.038 1.00 42.45 222 TYR B CA 1
ATOM 3624 C C . TYR B 1 205 ? -8.597 35.832 77.096 1.00 40.57 222 TYR B C 1
ATOM 3625 O O . TYR B 1 205 ? -9.829 35.743 77.011 1.00 44.78 222 TYR B O 1
ATOM 3634 N N . CYS B 1 206 ? -7.884 36.739 76.408 1.00 35.44 223 CYS B N 1
ATOM 3635 C CA . CYS B 1 206 ? -8.463 37.501 75.299 1.00 44.78 223 CYS B CA 1
ATOM 3636 C C . CYS B 1 206 ? -7.726 37.178 74.010 1.00 40.28 223 CYS B C 1
ATOM 3637 O O . CYS B 1 206 ? -6.518 36.948 74.014 1.00 38.43 223 CYS B O 1
ATOM 3640 N N . LEU B 1 207 ? -8.464 37.139 72.915 1.00 43.54 224 LEU B N 1
ATOM 3641 C CA . LEU B 1 207 ? -7.897 36.921 71.595 1.00 45.10 224 LEU B CA 1
ATOM 3642 C C . LEU B 1 207 ? -7.862 38.224 70.810 1.00 46.75 224 LEU B C 1
ATOM 3643 O O . LEU B 1 207 ? -8.643 39.151 71.049 1.00 44.61 224 LEU B O 1
ATOM 3648 N N . SER B 1 208 ? -6.977 38.258 69.823 1.00 42.10 225 SER B N 1
ATOM 3649 C CA . SER B 1 208 ? -7.061 39.248 68.752 1.00 42.52 225 SER B CA 1
ATOM 3650 C C . SER B 1 208 ? -6.742 38.474 67.482 1.00 52.53 225 SER B C 1
ATOM 3651 O O . SER B 1 208 ? -5.564 38.222 67.193 1.00 44.00 225 SER B O 1
ATOM 3654 N N . ILE B 1 209 ? -7.795 38.080 66.761 1.00 48.89 226 ILE B N 1
ATOM 3655 C CA . ILE B 1 209 ? -7.675 37.347 65.500 1.00 54.82 226 ILE B CA 1
ATOM 3656 C C . ILE B 1 209 ? -7.673 38.401 64.396 1.00 56.96 226 ILE B C 1
ATOM 3657 O O . ILE B 1 209 ? -8.724 38.811 63.887 1.00 60.47 226 ILE B O 1
ATOM 3662 N N . GLY B 1 210 ? -6.474 38.846 64.016 1.00 56.56 227 GLY B N 1
ATOM 3663 C CA . GLY B 1 210 ? -6.361 39.833 62.964 1.00 57.55 227 GLY B CA 1
ATOM 3664 C C . GLY B 1 210 ? -6.931 41.194 63.295 1.00 57.52 227 GLY B C 1
ATOM 3665 O O . GLY B 1 210 ? -7.092 42.010 62.387 1.00 58.91 227 GLY B O 1
ATOM 3666 N N . GLU B 1 211 ? -7.227 41.479 64.565 1.00 54.09 228 GLU B N 1
ATOM 3667 C CA . GLU B 1 211 ? -7.885 42.728 64.938 1.00 59.45 228 GLU B CA 1
ATOM 3668 C C . GLU B 1 211 ? -6.908 43.823 65.368 1.00 59.85 228 GLU B C 1
ATOM 3669 O O . GLU B 1 211 ? -7.345 44.941 65.664 1.00 61.05 228 GLU B O 1
ATOM 3675 N N . TRP B 1 212 ? -5.604 43.542 65.413 1.00 60.08 229 TRP B N 1
ATOM 3676 C CA . TRP B 1 212 ? -4.598 44.600 65.472 1.00 59.72 229 TRP B CA 1
ATOM 3677 C C . TRP B 1 212 ? -3.956 44.809 64.105 1.00 61.72 229 TRP B C 1
ATOM 3678 O O . TRP B 1 212 ? -4.103 45.878 63.508 1.00 65.49 229 TRP B O 1
ATOM 3689 N N . HIS B 1 213 ? -3.243 43.801 63.605 1.00 61.83 230 HIS B N 1
ATOM 3690 C CA . HIS B 1 213 ? -2.846 43.705 62.205 1.00 65.76 230 HIS B CA 1
ATOM 3691 C C . HIS B 1 213 ? -3.525 42.491 61.582 1.00 60.97 230 HIS B C 1
ATOM 3692 O O . HIS B 1 213 ? -3.631 41.432 62.215 1.00 55.17 230 HIS B O 1
ATOM 3699 N N . ARG B 1 214 ? -3.964 42.643 60.334 1.00 67.29 231 ARG B N 1
ATOM 3700 C CA . ARG B 1 214 ? -4.807 41.623 59.714 1.00 74.52 231 ARG B CA 1
ATOM 3701 C C . ARG B 1 214 ? -4.106 40.267 59.626 1.00 75.93 231 ARG B C 1
ATOM 3702 O O . ARG B 1 214 ? -4.764 39.222 59.707 1.00 77.67 231 ARG B O 1
ATOM 3710 N N . ASP B 1 215 ? -2.781 40.255 59.495 1.00 74.96 232 ASP B N 1
ATOM 3711 C CA . ASP B 1 215 ? -2.034 39.020 59.305 1.00 80.98 232 ASP B CA 1
ATOM 3712 C C . ASP B 1 215 ? -1.485 38.444 60.613 1.00 74.16 232 ASP B C 1
ATOM 3713 O O . ASP B 1 215 ? -0.665 37.520 60.577 1.00 74.11 232 ASP B O 1
ATOM 3718 N N . VAL B 1 216 ? -1.929 38.950 61.763 1.00 65.95 233 VAL B N 1
ATOM 3719 C CA . VAL B 1 216 ? -1.388 38.555 63.058 1.00 55.95 233 VAL B CA 1
ATOM 3720 C C . VAL B 1 216 ? -2.531 38.073 63.948 1.00 54.56 233 VAL B C 1
ATOM 3721 O O . VAL B 1 216 ? -3.578 38.728 64.050 1.00 49.47 233 VAL B O 1
ATOM 3725 N N . ASN B 1 217 ? -2.338 36.921 64.577 1.00 50.99 234 ASN B N 1
ATOM 3726 C CA . ASN B 1 217 ? -3.238 36.445 65.614 1.00 50.64 234 ASN B CA 1
ATOM 3727 C C . ASN B 1 217 ? -2.476 36.400 66.924 1.00 51.23 234 ASN B C 1
ATOM 3728 O O . ASN B 1 217 ? -1.281 36.089 66.936 1.00 52.08 234 ASN B O 1
ATOM 3733 N N . SER B 1 218 ? -3.153 36.735 68.023 1.00 39.90 235 SER B N 1
ATOM 3734 C CA . SER B 1 218 ? -2.492 36.660 69.323 1.00 39.84 235 SER B CA 1
ATOM 3735 C C . SER B 1 218 ? -3.502 36.305 70.401 1.00 39.07 235 SER B C 1
ATOM 3736 O O . SER B 1 218 ? -4.713 36.508 70.255 1.00 37.60 235 SER B O 1
ATOM 3739 N N . VAL B 1 219 ? -2.988 35.756 71.491 1.00 36.35 236 VAL B N 1
ATOM 3740 C CA . VAL B 1 219 ? -3.798 35.500 72.672 1.00 38.86 236 VAL B CA 1
ATOM 3741 C C . VAL B 1 219 ? -3.063 36.131 73.839 1.00 38.71 236 VAL B C 1
ATOM 3742 O O . VAL B 1 219 ? -1.827 36.196 73.842 1.00 35.66 236 VAL B O 1
ATOM 3746 N N . ALA B 1 220 ? -3.814 36.632 74.823 1.00 30.15 237 ALA B N 1
ATOM 3747 C CA . ALA B 1 220 ? -3.156 37.318 75.932 1.00 27.99 237 ALA B CA 1
ATOM 3748 C C . ALA B 1 220 ? -3.852 36.990 77.245 1.00 35.98 237 ALA B C 1
ATOM 3749 O O . ALA B 1 220 ? -5.063 36.740 77.293 1.00 37.20 237 ALA B O 1
ATOM 3751 N N . VAL B 1 221 ? -3.075 36.992 78.315 1.00 31.83 238 VAL B N 1
ATOM 3752 C CA . VAL B 1 221 ? -3.597 36.633 79.628 1.00 35.08 238 VAL B CA 1
ATOM 3753 C C . VAL B 1 221 ? -3.050 37.670 80.598 1.00 35.20 238 VAL B C 1
ATOM 3754 O O . VAL B 1 221 ? -1.835 37.920 80.604 1.00 33.72 238 VAL B O 1
ATOM 3758 N N . PRO B 1 222 ? -3.894 38.314 81.401 1.00 36.38 239 PRO B N 1
ATOM 3759 C CA . PRO B 1 222 ? -3.409 39.334 82.328 1.00 34.34 239 PRO B CA 1
ATOM 3760 C C . PRO B 1 222 ? -3.007 38.731 83.663 1.00 39.00 239 PRO B C 1
ATOM 3761 O O . PRO B 1 222 ? -3.391 37.616 84.027 1.00 43.37 239 PRO B O 1
ATOM 3765 N N . LEU B 1 223 ? -2.247 39.518 84.405 1.00 37.71 240 LEU B N 1
ATOM 3766 C CA . LEU B 1 223 ? -1.783 39.148 85.736 1.00 41.36 240 LEU B CA 1
ATOM 3767 C C . LEU B 1 223 ? -1.873 40.402 86.587 1.00 41.69 240 LEU B C 1
ATOM 3768 O O . LEU B 1 223 ? -1.116 41.351 86.367 1.00 42.18 240 LEU B O 1
ATOM 3773 N N . VAL B 1 224 ? -2.821 40.432 87.519 1.00 45.35 241 VAL B N 1
ATOM 3774 C CA . VAL B 1 224 ? -2.973 41.584 88.400 1.00 49.64 241 VAL B CA 1
ATOM 3775 C C . VAL B 1 224 ? -1.922 41.463 89.498 1.00 52.83 241 VAL B C 1
ATOM 3776 O O . VAL B 1 224 ? -2.044 40.632 90.398 1.00 59.45 241 VAL B O 1
ATOM 3780 N N . HIS B 1 225 ? -0.881 42.281 89.425 1.00 51.66 242 HIS B N 1
ATOM 3781 C CA . HIS B 1 225 ? 0.256 42.154 90.323 1.00 57.61 242 HIS B CA 1
ATOM 3782 C C . HIS B 1 225 ? 0.258 43.270 91.364 1.00 59.82 242 HIS B C 1
ATOM 3783 O O . HIS B 1 225 ? 0.255 44.457 91.013 1.00 58.05 242 HIS B O 1
ATOM 3790 N N . LYS B 1 226 ? 0.328 42.876 92.641 1.00 63.97 243 LYS B N 1
ATOM 3791 C CA . LYS B 1 226 ? 0.168 43.804 93.756 1.00 68.21 243 LYS B CA 1
ATOM 3792 C C . LYS B 1 226 ? 1.199 44.932 93.762 1.00 68.99 243 LYS B C 1
ATOM 3793 O O . LYS B 1 226 ? 0.928 45.987 94.346 1.00 71.97 243 LYS B O 1
ATOM 3799 N N . GLN B 1 227 ? 2.363 44.751 93.131 1.00 67.65 244 GLN B N 1
ATOM 3800 C CA . GLN B 1 227 ? 3.323 45.843 92.981 1.00 76.14 244 GLN B CA 1
ATOM 3801 C C . GLN B 1 227 ? 3.330 46.449 91.585 1.00 72.66 244 GLN B C 1
ATOM 3802 O O . GLN B 1 227 ? 3.470 47.666 91.448 1.00 72.96 244 GLN B O 1
ATOM 3808 N N . TYR B 1 228 ? 3.220 45.625 90.541 1.00 67.44 245 TYR B N 1
ATOM 3809 C CA . TYR B 1 228 ? 3.391 46.123 89.181 1.00 66.27 245 TYR B CA 1
ATOM 3810 C C . TYR B 1 228 ? 2.105 46.663 88.566 1.00 61.69 245 TYR B C 1
ATOM 3811 O O . TYR B 1 228 ? 2.170 47.367 87.553 1.00 62.60 245 TYR B O 1
ATOM 3820 N N . GLY B 1 229 ? 0.953 46.376 89.156 1.00 57.62 246 GLY B N 1
ATOM 3821 C CA . GLY B 1 229 ? -0.309 46.644 88.499 1.00 52.74 246 GLY B CA 1
ATOM 3822 C C . GLY B 1 229 ? -0.678 45.514 87.557 1.00 50.97 246 GLY B C 1
ATOM 3823 O O . GLY B 1 229 ? -0.219 44.370 87.696 1.00 51.15 246 GLY B O 1
ATOM 3824 N N . VAL B 1 230 ? -1.508 45.838 86.570 1.00 45.52 247 VAL B N 1
ATOM 3825 C CA . VAL B 1 230 ? -1.900 44.834 85.585 1.00 41.99 247 VAL B CA 1
ATOM 3826 C C . VAL B 1 230 ? -0.745 44.606 84.618 1.00 41.18 247 VAL B C 1
ATOM 3827 O O . VAL B 1 230 ? -0.294 45.533 83.935 1.00 44.90 247 VAL B O 1
ATOM 3831 N N . LEU B 1 231 ? -0.239 43.386 84.579 1.00 39.29 248 LEU B N 1
ATOM 3832 C CA . LEU B 1 231 ? 0.745 43.000 83.584 1.00 38.05 248 LEU B CA 1
ATOM 3833 C C . LEU B 1 231 ? 0.027 42.085 82.616 1.00 38.67 248 LEU B C 1
ATOM 3834 O O . LEU B 1 231 ? -0.880 41.356 83.015 1.00 39.22 248 LEU B O 1
ATOM 3839 N N . VAL B 1 232 ? 0.403 42.126 81.343 1.00 33.35 249 VAL B N 1
ATOM 3840 C CA . VAL B 1 232 ? -0.213 41.238 80.363 1.00 31.28 249 VAL B CA 1
ATOM 3841 C C . VAL B 1 232 ? 0.869 40.458 79.632 1.00 27.24 249 VAL B C 1
ATOM 3842 O O . VAL B 1 232 ? 1.868 41.034 79.198 1.00 28.31 249 VAL B O 1
ATOM 3846 N N . PHE B 1 233 ? 0.655 39.150 79.466 1.00 26.95 250 PHE B N 1
ATOM 3847 C CA . PHE B 1 233 ? 1.540 38.332 78.664 1.00 26.96 250 PHE B CA 1
ATOM 3848 C C . PHE B 1 233 ? 0.801 37.890 77.418 1.00 31.94 250 PHE B C 1
ATOM 3849 O O . PHE B 1 233 ? -0.370 37.511 77.490 1.00 36.19 250 PHE B O 1
ATOM 3857 N N . ASN B 1 234 ? 1.476 37.926 76.274 1.00 29.55 251 ASN B N 1
ATOM 3858 C CA . ASN B 1 234 ? 0.820 37.483 75.055 1.00 26.26 251 ASN B CA 1
ATOM 3859 C C . ASN B 1 234 ? 1.740 36.530 74.308 1.00 32.71 251 ASN B C 1
ATOM 3860 O O . ASN B 1 234 ? 2.923 36.370 74.628 1.00 31.91 251 ASN B O 1
ATOM 3865 N N . CYS B 1 235 ? 1.158 35.899 73.298 1.00 34.80 252 CYS B N 1
ATOM 3866 C CA . CYS B 1 235 ? 1.870 35.046 72.367 1.00 38.11 252 CYS B CA 1
ATOM 3867 C C . CYS B 1 235 ? 1.146 35.190 71.043 1.00 41.12 252 CYS B C 1
ATOM 3868 O O . CYS B 1 235 ? -0.081 35.055 70.986 1.00 43.23 252 CYS B O 1
ATOM 3871 N N . GLY B 1 236 ? 1.887 35.498 69.996 1.00 37.82 253 GLY B N 1
ATOM 3872 C CA . GLY B 1 236 ? 1.233 35.733 68.725 1.00 43.17 253 GLY B CA 1
ATOM 3873 C C . GLY B 1 236 ? 2.253 35.693 67.618 1.00 46.91 253 GLY B C 1
ATOM 3874 O O . GLY B 1 236 ? 3.462 35.602 67.857 1.00 47.21 253 GLY B O 1
ATOM 3875 N N . GLY B 1 237 ? 1.743 35.756 66.398 1.00 47.75 254 GLY B N 1
ATOM 3876 C CA . GLY B 1 237 ? 2.573 35.652 65.223 1.00 51.28 254 GLY B CA 1
ATOM 3877 C C . GLY B 1 237 ? 1.715 35.634 63.980 1.00 58.30 254 GLY B C 1
ATOM 3878 O O . GLY B 1 237 ? 0.530 35.996 64.014 1.00 60.18 254 GLY B O 1
ATOM 3879 N N . PRO B 1 238 ? 2.296 35.215 62.856 1.00 61.39 255 PRO B N 1
ATOM 3880 C CA . PRO B 1 238 ? 1.520 35.116 61.614 1.00 63.81 255 PRO B CA 1
ATOM 3881 C C . PRO B 1 238 ? 0.290 34.228 61.780 1.00 61.10 255 PRO B C 1
ATOM 3882 O O . PRO B 1 238 ? 0.326 33.182 62.440 1.00 56.48 255 PRO B O 1
ATOM 3886 N N . SER B 1 239 ? -0.816 34.675 61.177 1.00 62.66 256 SER B N 1
ATOM 3887 C CA . SER B 1 239 ? -2.102 34.005 61.350 1.00 66.24 256 SER B CA 1
ATOM 3888 C C . SER B 1 239 ? -2.106 32.607 60.739 1.00 71.60 256 SER B C 1
ATOM 3889 O O . SER B 1 239 ? -2.671 31.675 61.325 1.00 72.27 256 SER B O 1
ATOM 3892 N N . PHE B 1 240 ? -1.496 32.440 59.558 1.00 75.97 257 PHE B N 1
ATOM 3893 C CA . PHE B 1 240 ? -1.424 31.106 58.960 1.00 84.63 257 PHE B CA 1
ATOM 3894 C C . PHE B 1 240 ? -0.834 30.114 59.953 1.00 81.11 257 PHE B C 1
ATOM 3895 O O . PHE B 1 240 ? -1.265 28.958 60.031 1.00 82.03 257 PHE B O 1
ATOM 3903 N N . GLN B 1 241 ? 0.121 30.572 60.757 1.00 77.48 258 GLN B N 1
ATOM 3904 C CA . GLN B 1 241 ? 0.820 29.697 61.680 1.00 77.99 258 GLN B CA 1
ATOM 3905 C C . GLN B 1 241 ? 0.042 29.491 62.974 1.00 76.02 258 GLN B C 1
ATOM 3906 O O . GLN B 1 241 ? 0.125 28.413 63.579 1.00 78.44 258 GLN B O 1
ATOM 3912 N N . LEU B 1 242 ? -0.714 30.497 63.412 1.00 68.69 259 LEU B N 1
ATOM 3913 C CA . LEU B 1 242 ? -1.458 30.442 64.671 1.00 61.69 259 LEU B CA 1
ATOM 3914 C C . LEU B 1 242 ? -2.926 30.759 64.415 1.00 63.63 259 LEU B C 1
ATOM 3915 O O . LEU B 1 242 ? -3.404 31.841 64.778 1.00 63.09 259 LEU B O 1
ATOM 3920 N N . PRO B 1 243 ? -3.681 29.832 63.827 1.00 60.69 260 PRO B N 1
ATOM 3921 C CA . PRO B 1 243 ? -5.121 30.057 63.672 1.00 62.82 260 PRO B CA 1
ATOM 3922 C C . PRO B 1 243 ? -5.812 30.064 65.028 1.00 59.99 260 PRO B C 1
ATOM 3923 O O . PRO B 1 243 ? -5.226 29.745 66.068 1.00 56.84 260 PRO B O 1
ATOM 3927 N N . ARG B 1 244 ? -7.100 30.422 64.995 1.00 67.01 261 ARG B N 1
ATOM 3928 C CA . ARG B 1 244 ? -7.858 30.603 66.231 1.00 64.77 261 ARG B CA 1
ATOM 3929 C C . ARG B 1 244 ? -7.951 29.313 67.048 1.00 64.38 261 ARG B C 1
ATOM 3930 O O . ARG B 1 244 ? -7.839 29.343 68.277 1.00 57.20 261 ARG B O 1
ATOM 3938 N N . GLU B 1 245 ? -8.204 28.173 66.401 1.00 68.29 262 GLU B N 1
ATOM 3939 C CA . GLU B 1 245 ? -8.373 26.953 67.190 1.00 73.51 262 GLU B CA 1
ATOM 3940 C C . GLU B 1 245 ? -7.072 26.539 67.866 1.00 69.92 262 GLU B C 1
ATOM 3941 O O . GLU B 1 245 ? -7.098 26.012 68.982 1.00 73.93 262 GLU B O 1
ATOM 3947 N N . LYS B 1 246 ? -5.933 26.763 67.208 1.00 62.62 263 LYS B N 1
ATOM 3948 C CA . LYS B 1 246 ? -4.654 26.496 67.843 1.00 58.80 263 LYS B CA 1
ATOM 3949 C C . LYS B 1 246 ? -4.445 27.412 69.051 1.00 59.44 263 LYS B C 1
ATOM 3950 O O . LYS B 1 246 ? -3.956 26.973 70.099 1.00 54.78 263 LYS B O 1
ATOM 3956 N N . LEU B 1 247 ? -4.834 28.681 68.937 1.00 51.71 264 LEU B N 1
ATOM 3957 C CA . LEU B 1 247 ? -4.736 29.566 70.095 1.00 51.39 264 LEU B CA 1
ATOM 3958 C C . LEU B 1 247 ? -5.727 29.178 71.193 1.00 53.15 264 LEU B C 1
ATOM 3959 O O . LEU B 1 247 ? -5.456 29.401 72.379 1.00 52.61 264 LEU B O 1
ATOM 3964 N N . GLU B 1 248 ? -6.888 28.630 70.826 1.00 54.99 265 GLU B N 1
ATOM 3965 C CA . GLU B 1 248 ? -7.860 28.250 71.847 1.00 59.47 265 GLU B CA 1
ATOM 3966 C C . GLU B 1 248 ? -7.570 26.859 72.411 1.00 60.48 265 GLU B C 1
ATOM 3967 O O . GLU B 1 248 ? -7.731 26.638 73.617 1.00 59.70 265 GLU B O 1
ATOM 3973 N N . ASP B 1 249 ? -7.129 25.920 71.557 1.00 61.76 266 ASP B N 1
ATOM 3974 C CA . ASP B 1 249 ? -6.842 24.546 71.976 1.00 68.67 266 ASP B CA 1
ATOM 3975 C C . ASP B 1 249 ? -5.472 24.399 72.624 1.00 68.72 266 ASP B C 1
ATOM 3976 O O . ASP B 1 249 ? -5.280 23.506 73.457 1.00 71.56 266 ASP B O 1
ATOM 3981 N N . ASP B 1 250 ? -4.511 25.236 72.246 1.00 67.66 267 ASP B N 1
ATOM 3982 C CA . ASP B 1 250 ? -3.120 24.948 72.568 1.00 68.15 267 ASP B CA 1
ATOM 3983 C C . ASP B 1 250 ? -2.390 26.119 73.230 1.00 59.41 267 ASP B C 1
ATOM 3984 O O . ASP B 1 250 ? -2.005 26.010 74.397 1.00 60.91 267 ASP B O 1
ATOM 3989 N N . ILE B 1 251 ? -2.190 27.233 72.513 1.00 54.34 268 ILE B N 1
ATOM 3990 C CA . ILE B 1 251 ? -1.330 28.312 73.023 1.00 49.46 268 ILE B CA 1
ATOM 3991 C C . ILE B 1 251 ? -1.975 29.022 74.211 1.00 46.49 268 ILE B C 1
ATOM 3992 O O . ILE B 1 251 ? -1.320 29.286 75.223 1.00 47.75 268 ILE B O 1
ATOM 3997 N N . GLY B 1 252 ? -3.250 29.380 74.095 1.00 45.89 269 GLY B N 1
ATOM 3998 C CA . GLY B 1 252 ? -3.944 30.041 75.179 1.00 46.59 269 GLY B CA 1
ATOM 3999 C C . GLY B 1 252 ? -3.918 29.255 76.483 1.00 48.38 269 GLY B C 1
ATOM 4000 O O . GLY B 1 252 ? -3.608 29.803 77.552 1.00 47.60 269 GLY B O 1
ATOM 4001 N N . PRO B 1 253 ? -4.267 27.953 76.422 1.00 49.75 270 PRO B N 1
ATOM 4002 C CA . PRO B 1 253 ? -4.090 27.099 77.610 1.00 49.87 270 PRO B CA 1
ATOM 4003 C C . PRO B 1 253 ? -2.674 27.085 78.162 1.00 49.57 270 PRO B C 1
ATOM 4004 O O . PRO B 1 253 ? -2.510 27.127 79.388 1.00 51.03 270 PRO B O 1
ATOM 4008 N N . ARG B 1 254 ? -1.645 27.024 77.308 1.00 47.61 271 ARG B N 1
ATOM 4009 C CA . ARG B 1 254 ? -0.278 27.094 77.824 1.00 44.93 271 ARG B CA 1
ATOM 4010 C C . ARG B 1 254 ? 0.007 28.452 78.435 1.00 41.78 271 ARG B C 1
ATOM 4011 O O . ARG B 1 254 ? 0.658 28.544 79.481 1.00 42.19 271 ARG B O 1
ATOM 4019 N N . LEU B 1 255 ? -0.489 29.521 77.810 1.00 41.91 272 LEU B N 1
ATOM 4020 C CA . LEU B 1 255 ? -0.229 30.848 78.349 1.00 35.83 272 LEU B CA 1
ATOM 4021 C C . LEU B 1 255 ? -0.940 31.043 79.683 1.00 37.62 272 LEU B C 1
ATOM 4022 O O . LEU B 1 255 ? -0.425 31.730 80.575 1.00 37.06 272 LEU B O 1
ATOM 4027 N N . ILE B 1 256 ? -2.119 30.437 79.835 1.00 37.46 273 ILE B N 1
ATOM 4028 C CA . ILE B 1 256 ? -2.830 30.519 81.101 1.00 39.97 273 ILE B CA 1
ATOM 4029 C C . ILE B 1 256 ? -2.000 29.866 82.196 1.00 43.31 273 ILE B C 1
ATOM 4030 O O . ILE B 1 256 ? -1.790 30.443 83.268 1.00 42.32 273 ILE B O 1
ATOM 4035 N N . GLU B 1 257 ? -1.489 28.655 81.929 1.00 42.86 274 GLU B N 1
ATOM 4036 C CA . GLU B 1 257 ? -0.665 27.973 82.918 1.00 37.65 274 GLU B CA 1
ATOM 4037 C C . GLU B 1 257 ? 0.634 28.726 83.160 1.00 37.70 274 GLU B C 1
ATOM 4038 O O . GLU B 1 257 ? 1.100 28.810 84.300 1.00 41.74 274 GLU B O 1
ATOM 4052 N N . VAL B 1 259 ? 1.170 31.988 83.061 1.00 32.86 276 VAL B N 1
ATOM 4053 C CA . VAL B 1 259 ? 0.904 33.116 83.951 1.00 37.13 276 VAL B CA 1
ATOM 4054 C C . VAL B 1 259 ? 0.615 32.630 85.363 1.00 40.78 276 VAL B C 1
ATOM 4055 O O . VAL B 1 259 ? 1.064 33.238 86.341 1.00 41.71 276 VAL B O 1
ATOM 4059 N N A HIS B 1 260 ? -0.118 31.520 85.505 0.60 41.61 277 HIS B N 1
ATOM 4060 N N B HIS B 1 260 ? -0.133 31.526 85.487 0.40 41.61 277 HIS B N 1
ATOM 4061 C CA A HIS B 1 260 ? -0.296 30.964 86.840 0.60 43.85 277 HIS B CA 1
ATOM 4062 C CA B HIS B 1 260 ? -0.335 30.885 86.782 0.40 44.10 277 HIS B CA 1
ATOM 4063 C C A HIS B 1 260 ? 1.047 30.613 87.461 0.60 46.02 277 HIS B C 1
ATOM 4064 C C B HIS B 1 260 ? 1.003 30.564 87.447 0.40 45.74 277 HIS B C 1
ATOM 4065 O O A HIS B 1 260 ? 1.285 30.889 88.644 0.60 47.77 277 HIS B O 1
ATOM 4066 O O B HIS B 1 260 ? 1.197 30.819 88.642 0.40 47.77 277 HIS B O 1
ATOM 4079 N N . ASN B 1 261 ? 1.945 30.011 86.675 1.00 40.44 278 ASN B N 1
ATOM 4080 C CA . ASN B 1 261 ? 3.250 29.650 87.214 1.00 43.32 278 ASN B CA 1
ATOM 4081 C C . ASN B 1 261 ? 4.050 30.887 87.605 1.00 45.44 278 ASN B C 1
ATOM 4082 O O . ASN B 1 261 ? 4.765 30.872 88.612 1.00 49.12 278 ASN B O 1
ATOM 4087 N N . ILE B 1 262 ? 3.933 31.966 86.822 1.00 42.30 279 ILE B N 1
ATOM 4088 C CA . ILE B 1 262 ? 4.597 33.221 87.165 1.00 45.78 279 ILE B CA 1
ATOM 4089 C C . ILE B 1 262 ? 4.013 33.785 88.451 1.00 46.80 279 ILE B C 1
ATOM 4090 O O . ILE B 1 262 ? 4.740 34.137 89.389 1.00 45.51 279 ILE B O 1
ATOM 4095 N N . SER B 1 263 ? 2.682 33.829 88.525 1.00 47.23 280 SER B N 1
ATOM 4096 C CA . SER B 1 263 ? 1.969 34.336 89.687 1.00 49.30 280 SER B CA 1
ATOM 4097 C C . SER B 1 263 ? 2.214 33.509 90.942 1.00 56.27 280 SER B C 1
ATOM 4098 O O . SER B 1 263 ? 2.021 34.019 92.048 1.00 60.96 280 SER B O 1
ATOM 4101 N N . SER B 1 264 ? 2.623 32.249 90.807 1.00 57.08 281 SER B N 1
ATOM 4102 C CA . SER B 1 264 ? 2.862 31.397 91.965 1.00 62.71 281 SER B CA 1
ATOM 4103 C C . SER B 1 264 ? 4.302 31.457 92.443 1.00 66.17 281 SER B C 1
ATOM 4104 O O . SER B 1 264 ? 4.642 30.787 93.424 1.00 71.02 281 SER B O 1
ATOM 4107 N N . ALA B 1 265 ? 5.148 32.234 91.772 1.00 65.20 282 ALA B N 1
ATOM 4108 C CA . ALA B 1 265 ? 6.573 32.275 92.049 1.00 66.41 282 ALA B CA 1
ATOM 4109 C C . ALA B 1 265 ? 7.014 33.700 92.356 1.00 71.50 282 ALA B C 1
ATOM 4110 O O . ALA B 1 265 ? 6.424 34.671 91.865 1.00 69.98 282 ALA B O 1
ATOM 4112 N N . VAL B 1 266 ? 8.045 33.813 93.193 1.00 81.12 283 VAL B N 1
ATOM 4113 C CA . VAL B 1 266 ? 8.753 35.075 93.402 1.00 90.60 283 VAL B CA 1
ATOM 4114 C C . VAL B 1 266 ? 10.252 34.795 93.516 1.00 95.88 283 VAL B C 1
ATOM 4115 O O . VAL B 1 266 ? 10.726 33.709 93.170 1.00 97.56 283 VAL B O 1
ATOM 4119 N N . LYS C 1 4 ? 26.145 22.503 33.416 1.00 96.07 21 LYS C N 1
ATOM 4120 C CA . LYS C 1 4 ? 26.385 23.696 32.607 1.00 94.11 21 LYS C CA 1
ATOM 4121 C C . LYS C 1 4 ? 26.135 25.043 33.338 1.00 92.28 21 LYS C C 1
ATOM 4122 O O . LYS C 1 4 ? 26.790 26.037 33.007 1.00 90.94 21 LYS C O 1
ATOM 4128 N N . PRO C 1 5 ? 25.198 25.106 34.299 1.00 89.84 22 PRO C N 1
ATOM 4129 C CA . PRO C 1 5 ? 25.146 26.295 35.169 1.00 82.45 22 PRO C CA 1
ATOM 4130 C C . PRO C 1 5 ? 26.326 26.342 36.140 1.00 71.12 22 PRO C C 1
ATOM 4131 O O . PRO C 1 5 ? 26.799 25.312 36.630 1.00 69.76 22 PRO C O 1
ATOM 4135 N N . THR C 1 6 ? 26.811 27.555 36.402 1.00 63.30 23 THR C N 1
ATOM 4136 C CA . THR C 1 6 ? 27.949 27.737 37.302 1.00 56.84 23 THR C CA 1
ATOM 4137 C C . THR C 1 6 ? 27.650 27.119 38.664 1.00 55.54 23 THR C C 1
ATOM 4138 O O . THR C 1 6 ? 26.551 27.279 39.210 1.00 56.54 23 THR C O 1
ATOM 4150 N N . LEU C 1 8 ? 27.248 26.422 42.471 1.00 53.38 25 LEU C N 1
ATOM 4151 C CA . LEU C 1 8 ? 27.048 27.137 43.725 1.00 53.41 25 LEU C CA 1
ATOM 4152 C C . LEU C 1 8 ? 27.724 26.454 44.901 1.00 59.15 25 LEU C C 1
ATOM 4153 O O . LEU C 1 8 ? 28.073 27.125 45.878 1.00 63.00 25 LEU C O 1
ATOM 4158 N N . THR C 1 9 ? 27.888 25.132 44.841 1.00 58.98 26 THR C N 1
ATOM 4159 C CA . THR C 1 9 ? 28.474 24.344 45.927 1.00 61.08 26 THR C CA 1
ATOM 4160 C C . THR C 1 9 ? 29.547 23.418 45.365 1.00 59.26 26 THR C C 1
ATOM 4161 O O . THR C 1 9 ? 29.366 22.190 45.316 1.00 56.47 26 THR C O 1
ATOM 4165 N N . PRO C 1 10 ? 30.686 23.972 44.939 1.00 51.50 27 PRO C N 1
ATOM 4166 C CA . PRO C 1 10 ? 31.694 23.149 44.254 1.00 51.31 27 PRO C CA 1
ATOM 4167 C C . PRO C 1 10 ? 32.370 22.115 45.142 1.00 53.86 27 PRO C C 1
ATOM 4168 O O . PRO C 1 10 ? 33.056 21.229 44.609 1.00 50.18 27 PRO C O 1
ATOM 4172 N N . LEU C 1 11 ? 32.218 22.184 46.461 1.00 50.89 28 LEU C N 1
ATOM 4173 C CA . LEU C 1 11 ? 32.865 21.192 47.306 1.00 52.83 28 LEU C CA 1
ATOM 4174 C C . LEU C 1 11 ? 31.928 20.024 47.614 1.00 58.73 28 LEU C C 1
ATOM 4175 O O . LEU C 1 11 ? 32.305 19.115 48.364 1.00 60.19 28 LEU C O 1
ATOM 4180 N N . GLU C 1 12 ? 30.740 20.017 47.010 1.00 62.05 29 GLU C N 1
ATOM 4181 C CA . GLU C 1 12 ? 29.760 18.935 47.133 1.00 70.17 29 GLU C CA 1
ATOM 4182 C C . GLU C 1 12 ? 30.345 17.563 46.818 1.00 74.77 29 GLU C C 1
ATOM 4183 O O . GLU C 1 12 ? 31.427 17.454 46.227 1.00 72.25 29 GLU C O 1
ATOM 4189 N N . ALA C 1 13 ? 29.611 16.511 47.178 1.00 84.62 30 ALA C N 1
ATOM 4190 C CA . ALA C 1 13 ? 30.101 15.153 47.003 1.00 91.59 30 ALA C CA 1
ATOM 4191 C C . ALA C 1 13 ? 30.132 14.763 45.528 1.00 97.28 30 ALA C C 1
ATOM 4192 O O . ALA C 1 13 ? 29.217 15.080 44.760 1.00 98.55 30 ALA C O 1
ATOM 4194 N N . GLY C 1 14 ? 31.215 14.095 45.134 1.00 101.84 31 GLY C N 1
ATOM 4195 C CA . GLY C 1 14 ? 31.263 13.363 43.881 1.00 106.49 31 GLY C CA 1
ATOM 4196 C C . GLY C 1 14 ? 31.337 14.180 42.609 1.00 103.22 31 GLY C C 1
ATOM 4197 O O . GLY C 1 14 ? 30.825 13.737 41.576 1.00 107.59 31 GLY C O 1
ATOM 4198 N N . VAL C 1 15 ? 31.973 15.353 42.641 1.00 94.29 32 VAL C N 1
ATOM 4199 C CA . VAL C 1 15 ? 32.133 16.135 41.417 1.00 86.02 32 VAL C CA 1
ATOM 4200 C C . VAL C 1 15 ? 33.171 15.487 40.506 1.00 84.98 32 VAL C C 1
ATOM 4201 O O . VAL C 1 15 ? 32.882 15.153 39.351 1.00 82.06 32 VAL C O 1
ATOM 4205 N N . GLU C 1 16 ? 34.401 15.313 41.016 1.00 87.45 33 GLU C N 1
ATOM 4206 C CA . GLU C 1 16 ? 35.489 14.736 40.226 1.00 91.63 33 GLU C CA 1
ATOM 4207 C C . GLU C 1 16 ? 35.160 13.332 39.716 1.00 100.14 33 GLU C C 1
ATOM 4208 O O . GLU C 1 16 ? 35.745 12.891 38.720 1.00 101.78 33 GLU C O 1
ATOM 4214 N N . GLU C 1 17 ? 34.227 12.629 40.362 1.00 108.43 34 GLU C N 1
ATOM 4215 C CA . GLU C 1 17 ? 33.836 11.301 39.896 1.00 116.02 34 GLU C CA 1
ATOM 4216 C C . GLU C 1 17 ? 33.013 11.378 38.613 1.00 115.73 34 GLU C C 1
ATOM 4217 O O . GLU C 1 17 ? 33.331 10.712 37.620 1.00 117.57 34 GLU C O 1
ATOM 4223 N N . GLU C 1 18 ? 31.937 12.171 38.620 1.00 112.53 35 GLU C N 1
ATOM 4224 C CA . GLU C 1 18 ? 31.122 12.377 37.426 1.00 109.11 35 GLU C CA 1
ATOM 4225 C C . GLU C 1 18 ? 31.870 13.095 36.307 1.00 97.92 35 GLU C C 1
ATOM 4226 O O . GLU C 1 18 ? 31.371 13.126 35.175 1.00 99.32 35 GLU C O 1
ATOM 4232 N N . ASP C 1 19 ? 33.043 13.674 36.591 1.00 83.50 36 ASP C N 1
ATOM 4233 C CA . ASP C 1 19 ? 33.664 14.660 35.705 1.00 72.74 36 ASP C CA 1
ATOM 4234 C C . ASP C 1 19 ? 35.175 14.598 35.945 1.00 68.20 36 ASP C C 1
ATOM 4235 O O . ASP C 1 19 ? 35.709 15.305 36.802 1.00 66.54 36 ASP C O 1
ATOM 4240 N N . ARG C 1 20 ? 35.854 13.737 35.179 1.00 68.59 37 ARG C N 1
ATOM 4241 C CA . ARG C 1 20 ? 37.296 13.514 35.335 1.00 66.00 37 ARG C CA 1
ATOM 4242 C C . ARG C 1 20 ? 38.118 14.775 35.061 1.00 58.28 37 ARG C C 1
ATOM 4243 O O . ARG C 1 20 ? 39.242 14.903 35.564 1.00 57.08 37 ARG C O 1
ATOM 4251 N N . GLN C 1 21 ? 37.559 15.729 34.317 1.00 55.52 38 GLN C N 1
ATOM 4252 C CA . GLN C 1 21 ? 38.218 17.001 34.039 1.00 46.66 38 GLN C CA 1
ATOM 4253 C C . GLN C 1 21 ? 38.201 17.969 35.222 1.00 50.87 38 GLN C C 1
ATOM 4254 O O . GLN C 1 21 ? 38.953 18.953 35.206 1.00 41.13 38 GLN C O 1
ATOM 4260 N N . PHE C 1 22 ? 37.370 17.729 36.234 1.00 45.96 39 PHE C N 1
ATOM 4261 C CA . PHE C 1 22 ? 37.252 18.646 37.364 1.00 44.12 39 PHE C CA 1
ATOM 4262 C C . PHE C 1 22 ? 38.445 18.471 38.310 1.00 42.79 39 PHE C C 1
ATOM 4263 O O . PHE C 1 22 ? 38.709 17.363 38.801 1.00 45.07 39 PHE C O 1
ATOM 4271 N N . VAL C 1 23 ? 39.162 19.566 38.577 1.00 39.58 40 VAL C N 1
ATOM 4272 C CA . VAL C 1 23 ? 40.372 19.528 39.398 1.00 38.41 40 VAL C CA 1
ATOM 4273 C C . VAL C 1 23 ? 39.982 19.950 40.811 1.00 38.57 40 VAL C C 1
ATOM 4274 O O . VAL C 1 23 ? 39.882 21.138 41.119 1.00 36.56 40 VAL C O 1
ATOM 4278 N N . THR C 1 24 ? 39.805 18.961 41.689 1.00 30.87 41 THR C N 1
ATOM 4279 C CA . THR C 1 24 ? 39.293 19.207 43.037 1.00 30.13 41 THR C CA 1
ATOM 4280 C C . THR C 1 24 ? 40.213 20.119 43.850 1.00 30.79 41 THR C C 1
ATOM 4281 O O . THR C 1 24 ? 39.737 21.009 44.556 1.00 29.46 41 THR C O 1
ATOM 4285 N N . ALA C 1 25 ? 41.535 19.916 43.777 1.00 28.31 42 ALA C N 1
ATOM 4286 C CA . ALA C 1 25 ? 42.444 20.757 44.566 1.00 31.00 42 ALA C CA 1
ATOM 4287 C C . ALA C 1 25 ? 42.355 22.233 44.178 1.00 26.98 42 ALA C C 1
ATOM 4288 O O . ALA C 1 25 ? 42.518 23.110 45.034 1.00 27.90 42 ALA C O 1
ATOM 4290 N N . LEU C 1 26 ? 42.126 22.526 42.900 1.00 26.04 43 LEU C N 1
ATOM 4291 C CA . LEU C 1 26 ? 41.924 23.905 42.467 1.00 27.90 43 LEU C CA 1
ATOM 4292 C C . LEU C 1 26 ? 40.617 24.472 43.030 1.00 30.60 43 LEU C C 1
ATOM 4293 O O . LEU C 1 26 ? 40.599 25.591 43.552 1.00 28.34 43 LEU C O 1
ATOM 4298 N N . ALA C 1 27 ? 39.515 23.703 42.947 1.00 26.63 44 ALA C N 1
ATOM 4299 C CA . ALA C 1 27 ? 38.254 24.145 43.547 1.00 28.13 44 ALA C CA 1
ATOM 4300 C C . ALA C 1 27 ? 38.423 24.434 45.032 1.00 28.80 44 ALA C C 1
ATOM 4301 O O . ALA C 1 27 ? 37.891 25.423 45.545 1.00 22.46 44 ALA C O 1
ATOM 4303 N N . ARG C 1 28 ? 39.170 23.584 45.745 1.00 24.55 45 ARG C N 1
ATOM 4304 C CA . ARG C 1 28 ? 39.275 23.755 47.190 1.00 24.71 45 ARG C CA 1
ATOM 4305 C C . ARG C 1 28 ? 40.073 25.008 47.538 1.00 25.13 45 ARG C C 1
ATOM 4306 O O . ARG C 1 28 ? 39.743 25.717 48.495 1.00 25.27 45 ARG C O 1
ATOM 4314 N N . GLY C 1 29 ? 41.152 25.274 46.798 1.00 24.79 46 GLY C N 1
ATOM 4315 C CA . GLY C 1 29 ? 41.912 26.496 47.034 1.00 20.74 46 GLY C CA 1
ATOM 4316 C C . GLY C 1 29 ? 41.118 27.756 46.737 1.00 25.51 46 GLY C C 1
ATOM 4317 O O . GLY C 1 29 ? 41.217 28.746 47.468 1.00 23.83 46 GLY C O 1
ATOM 4318 N N . LEU C 1 30 ? 40.327 27.749 45.657 1.00 22.50 47 LEU C N 1
ATOM 4319 C CA . LEU C 1 30 ? 39.523 28.942 45.369 1.00 26.99 47 LEU C CA 1
ATOM 4320 C C . LEU C 1 30 ? 38.417 29.118 46.402 1.00 27.60 47 LEU C C 1
ATOM 4321 O O . LEU C 1 30 ? 38.076 30.256 46.759 1.00 26.80 47 LEU C O 1
ATOM 4326 N N . GLU C 1 31 ? 37.869 28.011 46.908 1.00 26.58 48 GLU C N 1
ATOM 4327 C CA . GLU C 1 31 ? 36.901 28.089 48.000 1.00 30.12 48 GLU C CA 1
ATOM 4328 C C . GLU C 1 31 ? 37.535 28.694 49.258 1.00 29.50 48 GLU C C 1
ATOM 4329 O O . GLU C 1 31 ? 36.885 29.460 49.979 1.00 22.97 48 GLU C O 1
ATOM 4335 N N . VAL C 1 32 ? 38.800 28.358 49.547 1.00 23.83 49 VAL C N 1
ATOM 4336 C CA . VAL C 1 32 ? 39.527 29.021 50.632 1.00 24.26 49 VAL C CA 1
ATOM 4337 C C . VAL C 1 32 ? 39.624 30.529 50.373 1.00 22.54 49 VAL C C 1
ATOM 4338 O O . VAL C 1 32 ? 39.353 31.346 51.257 1.00 25.89 49 VAL C O 1
ATOM 4342 N N . LEU C 1 33 ? 40.036 30.923 49.168 1.00 21.19 50 LEU C N 1
ATOM 4343 C CA . LEU C 1 33 ? 40.148 32.358 48.891 1.00 22.90 50 LEU C CA 1
ATOM 4344 C C . LEU C 1 33 ? 38.795 33.055 48.990 1.00 22.81 50 LEU C C 1
ATOM 4345 O O . LEU C 1 33 ? 38.730 34.219 49.401 1.00 22.47 50 LEU C O 1
ATOM 4350 N N . ARG C 1 34 ? 37.702 32.354 48.663 1.00 22.50 51 ARG C N 1
ATOM 4351 C CA . ARG C 1 34 ? 36.374 32.976 48.780 1.00 27.11 51 ARG C CA 1
ATOM 4352 C C . ARG C 1 34 ? 35.933 33.190 50.225 1.00 29.68 51 ARG C C 1
ATOM 4353 O O . ARG C 1 34 ? 34.917 33.867 50.446 1.00 27.72 51 ARG C O 1
ATOM 4361 N N . CYS C 1 35 ? 36.633 32.607 51.204 1.00 25.72 52 CYS C N 1
ATOM 4362 C CA . CYS C 1 35 ? 36.279 32.825 52.608 1.00 28.55 52 CYS C CA 1
ATOM 4363 C C . CYS C 1 35 ? 36.542 34.255 53.037 1.00 30.39 52 CYS C C 1
ATOM 4364 O O . CYS C 1 35 ? 35.955 34.716 54.016 1.00 26.49 52 CYS C O 1
ATOM 4367 N N . PHE C 1 36 ? 37.469 34.932 52.361 1.00 24.16 53 PHE C N 1
ATOM 4368 C CA . PHE C 1 36 ? 37.837 36.305 52.683 1.00 31.03 53 PHE C CA 1
ATOM 4369 C C . PHE C 1 36 ? 36.872 37.251 51.987 1.00 32.55 53 PHE C C 1
ATOM 4370 O O . PHE C 1 36 ? 36.584 37.098 50.791 1.00 33.90 53 PHE C O 1
ATOM 4378 N N . THR C 1 37 ? 36.306 38.171 52.750 1.00 27.21 54 THR C N 1
ATOM 4379 C CA . THR C 1 37 ? 35.340 39.074 52.147 1.00 27.12 54 THR C CA 1
ATOM 4380 C C . THR C 1 37 ? 35.709 40.496 52.527 1.00 26.75 54 THR C C 1
ATOM 4381 O O . THR C 1 37 ? 36.622 40.683 53.342 1.00 30.62 54 THR C O 1
ATOM 4385 N N . PRO C 1 38 ? 35.007 41.520 52.006 1.00 28.30 55 PRO C N 1
ATOM 4386 C CA . PRO C 1 38 ? 35.291 42.895 52.461 1.00 31.19 55 PRO C CA 1
ATOM 4387 C C . PRO C 1 38 ? 35.136 43.102 53.962 1.00 34.97 55 PRO C C 1
ATOM 4388 O O . PRO C 1 38 ? 35.779 44.004 54.510 1.00 35.16 55 PRO C O 1
ATOM 4392 N N . THR C 1 39 ? 34.322 42.306 54.654 1.00 36.24 56 THR C N 1
ATOM 4393 C CA . THR C 1 39 ? 34.139 42.495 56.089 1.00 36.83 56 THR C CA 1
ATOM 4394 C C . THR C 1 39 ? 34.712 41.351 56.929 1.00 35.09 56 THR C C 1
ATOM 4395 O O . THR C 1 39 ? 34.571 41.373 58.157 1.00 40.27 56 THR C O 1
ATOM 4399 N N . GLU C 1 40 ? 35.341 40.358 56.313 1.00 36.10 57 GLU C N 1
ATOM 4400 C CA . GLU C 1 40 ? 36.041 39.279 57.020 1.00 36.26 57 GLU C CA 1
ATOM 4401 C C . GLU C 1 40 ? 37.446 39.230 56.436 1.00 32.15 57 GLU C C 1
ATOM 4402 O O . GLU C 1 40 ? 37.700 38.511 55.468 1.00 29.64 57 GLU C O 1
ATOM 4408 N N . ASN C 1 41 ? 38.356 40.015 57.007 1.00 29.41 58 ASN C N 1
ATOM 4409 C CA . ASN C 1 41 ? 39.621 40.256 56.318 1.00 27.68 58 ASN C CA 1
ATOM 4410 C C . ASN C 1 41 ? 40.746 39.353 56.795 1.00 30.78 58 ASN C C 1
ATOM 4411 O O . ASN C 1 41 ? 41.764 39.255 56.101 1.00 28.71 58 ASN C O 1
ATOM 4416 N N . THR C 1 42 ? 40.589 38.728 57.963 1.00 28.37 59 THR C N 1
ATOM 4417 C CA . THR C 1 42 ? 41.654 38.023 58.675 1.00 30.02 59 THR C CA 1
ATOM 4418 C C . THR C 1 42 ? 41.086 36.699 59.153 1.00 29.12 59 THR C C 1
ATOM 4419 O O . THR C 1 42 ? 40.096 36.689 59.886 1.00 36.53 59 THR C O 1
ATOM 4423 N N . LEU C 1 43 ? 41.696 35.591 58.729 1.00 27.63 60 LEU C N 1
ATOM 4424 C CA . LEU C 1 43 ? 41.214 34.263 59.061 1.00 31.66 60 LEU C CA 1
ATOM 4425 C C . LEU C 1 43 ? 42.392 33.329 59.312 1.00 33.31 60 LEU C C 1
ATOM 4426 O O . LEU C 1 43 ? 43.419 33.405 58.629 1.00 28.45 60 LEU C O 1
ATOM 4431 N N . GLY C 1 44 ? 42.211 32.422 60.275 1.00 32.48 61 GLY C N 1
ATOM 4432 C CA . GLY C 1 44 ? 43.138 31.334 60.500 1.00 36.34 61 GLY C CA 1
ATOM 4433 C C . GLY C 1 44 ? 42.629 30.010 59.915 1.00 37.39 61 GLY C C 1
ATOM 4434 O O . GLY C 1 44 ? 41.508 29.908 59.428 1.00 33.44 61 GLY C O 1
ATOM 4435 N N . ASN C 1 45 ? 43.483 28.980 60.002 1.00 37.77 62 ASN C N 1
ATOM 4436 C CA . ASN C 1 45 ? 43.157 27.689 59.397 1.00 38.85 62 ASN C CA 1
ATOM 4437 C C . ASN C 1 45 ? 41.850 27.117 59.962 1.00 38.72 62 ASN C C 1
ATOM 4438 O O . ASN C 1 45 ? 41.045 26.557 59.214 1.00 34.90 62 ASN C O 1
ATOM 4443 N N . GLN C 1 46 ? 41.600 27.275 61.266 1.00 39.55 63 GLN C N 1
ATOM 4444 C CA . GLN C 1 46 ? 40.406 26.661 61.845 1.00 46.46 63 GLN C CA 1
ATOM 4445 C C . GLN C 1 46 ? 39.123 27.355 61.388 1.00 45.06 63 GLN C C 1
ATOM 4446 O O . GLN C 1 46 ? 38.110 26.689 61.141 1.00 40.10 63 GLN C O 1
ATOM 4452 N N . GLU C 1 47 ? 39.127 28.689 61.303 1.00 42.08 64 GLU C N 1
ATOM 4453 C CA . GLU C 1 47 ? 37.973 29.389 60.737 1.00 41.19 64 GLU C CA 1
ATOM 4454 C C . GLU C 1 47 ? 37.731 28.958 59.300 1.00 37.91 64 GLU C C 1
ATOM 4455 O O . GLU C 1 47 ? 36.582 28.801 58.873 1.00 38.67 64 GLU C O 1
ATOM 4461 N N . ILE C 1 48 ? 38.804 28.771 58.530 1.00 32.33 65 ILE C N 1
ATOM 4462 C CA . ILE C 1 48 ? 38.647 28.393 57.130 1.00 29.95 65 ILE C CA 1
ATOM 4463 C C . ILE C 1 48 ? 38.123 26.962 57.019 1.00 33.25 65 ILE C C 1
ATOM 4464 O O . ILE C 1 48 ? 37.287 26.669 56.157 1.00 29.59 65 ILE C O 1
ATOM 4469 N N . ALA C 1 49 ? 38.578 26.058 57.897 1.00 32.15 66 ALA C N 1
ATOM 4470 C CA . ALA C 1 49 ? 38.035 24.698 57.905 1.00 33.14 66 ALA C CA 1
ATOM 4471 C C . ALA C 1 49 ? 36.553 24.710 58.245 1.00 38.72 66 ALA C C 1
ATOM 4472 O O . ALA C 1 49 ? 35.765 23.946 57.668 1.00 38.86 66 ALA C O 1
ATOM 4474 N N . HIS C 1 50 ? 36.159 25.538 59.215 1.00 37.34 67 HIS C N 1
ATOM 4475 C CA . HIS C 1 50 ? 34.749 25.580 59.588 1.00 40.43 67 HIS C CA 1
ATOM 4476 C C . HIS C 1 50 ? 33.909 26.112 58.433 1.00 41.35 67 HIS C C 1
ATOM 4477 O O . HIS C 1 50 ? 32.865 25.542 58.108 1.00 43.75 67 HIS C O 1
ATOM 4484 N N . LYS C 1 51 ? 34.369 27.191 57.777 1.00 38.07 68 LYS C N 1
ATOM 4485 C CA . LYS C 1 51 ? 33.603 27.796 56.686 1.00 37.16 68 LYS C CA 1
ATOM 4486 C C . LYS C 1 51 ? 33.486 26.871 55.480 1.00 41.12 68 LYS C C 1
ATOM 4487 O O . LYS C 1 51 ? 32.458 26.864 54.792 1.00 40.36 68 LYS C O 1
ATOM 4493 N N . THR C 1 52 ? 34.556 26.158 55.149 1.00 35.49 69 THR C N 1
ATOM 4494 C CA . THR C 1 52 ? 34.577 25.356 53.935 1.00 35.75 69 THR C CA 1
ATOM 4495 C C . THR C 1 52 ? 34.122 23.923 54.155 1.00 36.08 69 THR C C 1
ATOM 4496 O O . THR C 1 52 ? 33.784 23.252 53.178 1.00 39.17 69 THR C O 1
ATOM 4500 N N . GLY C 1 53 ? 34.137 23.433 55.394 1.00 34.99 70 GLY C N 1
ATOM 4501 C CA . GLY C 1 53 ? 33.911 22.024 55.662 1.00 39.21 70 GLY C CA 1
ATOM 4502 C C . GLY C 1 53 ? 35.117 21.125 55.420 1.00 39.54 70 GLY C C 1
ATOM 4503 O O . GLY C 1 53 ? 35.038 19.931 55.705 1.00 40.06 70 GLY C O 1
ATOM 4504 N N . LEU C 1 54 ? 36.237 21.657 54.923 1.00 36.94 71 LEU C N 1
ATOM 4505 C CA . LEU C 1 54 ? 37.411 20.827 54.656 1.00 36.62 71 LEU C CA 1
ATOM 4506 C C . LEU C 1 54 ? 38.160 20.510 55.953 1.00 38.32 71 LEU C C 1
ATOM 4507 O O . LEU C 1 54 ? 38.201 21.331 56.879 1.00 33.71 71 LEU C O 1
ATOM 4512 N N . PRO C 1 55 ? 38.816 19.353 56.024 1.00 38.42 72 PRO C N 1
ATOM 4513 C CA . PRO C 1 55 ? 39.664 19.064 57.194 1.00 38.19 72 PRO C CA 1
ATOM 4514 C C . PRO C 1 55 ? 40.787 20.091 57.359 1.00 35.46 72 PRO C C 1
ATOM 4515 O O . PRO C 1 55 ? 41.326 20.639 56.390 1.00 32.40 72 PRO C O 1
ATOM 4519 N N . LYS C 1 56 ? 41.151 20.336 58.614 1.00 37.37 73 LYS C N 1
ATOM 4520 C CA . LYS C 1 56 ? 42.227 21.280 58.909 1.00 42.96 73 LYS C CA 1
ATOM 4521 C C . LYS C 1 56 ? 43.566 20.970 58.225 1.00 37.14 73 LYS C C 1
ATOM 4522 O O . LYS C 1 56 ? 44.201 21.924 57.739 1.00 36.19 73 LYS C O 1
ATOM 4528 N N . PRO C 1 57 ? 44.066 19.720 58.150 1.00 36.47 74 PRO C N 1
ATOM 4529 C CA . PRO C 1 57 ? 45.322 19.503 57.395 1.00 30.39 74 PRO C CA 1
ATOM 4530 C C . PRO C 1 57 ? 45.182 19.863 55.925 1.00 32.56 74 PRO C C 1
ATOM 4531 O O . PRO C 1 57 ? 46.148 20.315 55.303 1.00 31.64 74 PRO C O 1
ATOM 4535 N N . THR C 1 58 ? 43.987 19.696 55.353 1.00 32.07 75 THR C N 1
ATOM 4536 C CA . THR C 1 58 ? 43.780 20.060 53.956 1.00 31.93 75 THR C CA 1
ATOM 4537 C C . THR C 1 58 ? 43.841 21.567 53.776 1.00 28.30 75 THR C C 1
ATOM 4538 O O . THR C 1 58 ? 44.522 22.076 52.876 1.00 27.05 75 THR C O 1
ATOM 4542 N N . VAL C 1 59 ? 43.126 22.299 54.632 1.00 28.62 76 VAL C N 1
ATOM 4543 C CA . VAL C 1 59 ? 43.189 23.752 54.608 1.00 29.00 76 VAL C CA 1
ATOM 4544 C C . VAL C 1 59 ? 44.636 24.220 54.788 1.00 26.97 76 VAL C C 1
ATOM 4545 O O . VAL C 1 59 ? 45.087 25.133 54.086 1.00 26.82 76 VAL C O 1
ATOM 4549 N N A SER C 1 60 ? 45.368 23.574 55.710 0.54 24.01 77 SER C N 1
ATOM 4550 N N B SER C 1 60 ? 45.362 23.587 55.711 0.46 24.32 77 SER C N 1
ATOM 4551 C CA A SER C 1 60 ? 46.758 23.958 55.981 0.54 26.25 77 SER C CA 1
ATOM 4552 C CA B SER C 1 60 ? 46.725 24.029 55.996 0.46 26.19 77 SER C CA 1
ATOM 4553 C C A SER C 1 60 ? 47.625 23.884 54.734 0.54 25.86 77 SER C C 1
ATOM 4554 C C B SER C 1 60 ? 47.631 23.909 54.778 0.46 25.78 77 SER C C 1
ATOM 4555 O O A SER C 1 60 ? 48.466 24.763 54.511 0.54 26.94 77 SER C O 1
ATOM 4556 O O B SER C 1 60 ? 48.530 24.737 54.590 0.46 26.77 77 SER C O 1
ATOM 4561 N N A ARG C 1 61 ? 47.473 22.828 53.926 0.54 25.13 78 ARG C N 1
ATOM 4562 N N B ARG C 1 61 ? 47.442 22.873 53.953 0.46 25.15 78 ARG C N 1
ATOM 4563 C CA A ARG C 1 61 ? 48.238 22.751 52.679 0.54 25.49 78 ARG C CA 1
ATOM 4564 C CA B ARG C 1 61 ? 48.232 22.774 52.724 0.46 25.58 78 ARG C CA 1
ATOM 4565 C C A ARG C 1 61 ? 47.833 23.865 51.721 0.54 24.61 78 ARG C C 1
ATOM 4566 C C B ARG C 1 61 ? 47.831 23.861 51.730 0.46 24.51 78 ARG C C 1
ATOM 4567 O O A ARG C 1 61 ? 48.688 24.479 51.072 0.54 23.05 78 ARG C O 1
ATOM 4568 O O B ARG C 1 61 ? 48.692 24.463 51.077 0.46 23.00 78 ARG C O 1
ATOM 4583 N N . LEU C 1 62 ? 46.526 24.142 51.619 1.00 22.22 79 LEU C N 1
ATOM 4584 C CA . LEU C 1 62 ? 46.053 25.159 50.681 1.00 21.55 79 LEU C CA 1
ATOM 4585 C C . LEU C 1 62 ? 46.553 26.552 51.058 1.00 24.32 79 LEU C C 1
ATOM 4586 O O . LEU C 1 62 ? 47.059 27.293 50.194 1.00 22.12 79 LEU C O 1
ATOM 4591 N N . THR C 1 63 ? 46.441 26.920 52.343 1.00 22.52 80 THR C N 1
ATOM 4592 C CA . THR C 1 63 ? 46.904 28.241 52.751 1.00 24.80 80 THR C CA 1
ATOM 4593 C C . THR C 1 63 ? 48.421 28.352 52.652 1.00 24.50 80 THR C C 1
ATOM 4594 O O . THR C 1 63 ? 48.931 29.402 52.252 1.00 23.20 80 THR C O 1
ATOM 4598 N N . HIS C 1 64 ? 49.157 27.293 53.019 1.00 23.55 81 HIS C N 1
ATOM 4599 C CA . HIS C 1 64 ? 50.614 27.308 52.837 1.00 25.76 81 HIS C CA 1
ATOM 4600 C C . HIS C 1 64 ? 50.975 27.586 51.385 1.00 27.08 81 HIS C C 1
ATOM 4601 O O . HIS C 1 64 ? 51.843 28.423 51.090 1.00 22.88 81 HIS C O 1
ATOM 4608 N N . THR C 1 65 ? 50.312 26.878 50.461 1.00 18.68 82 THR C N 1
ATOM 4609 C CA . THR C 1 65 ? 50.537 27.101 49.035 1.00 22.16 82 THR C CA 1
ATOM 4610 C C . THR C 1 65 ? 50.217 28.546 48.631 1.00 25.76 82 THR C C 1
ATOM 4611 O O . THR C 1 65 ? 50.975 29.184 47.886 1.00 22.34 82 THR C O 1
ATOM 4615 N N . LEU C 1 66 ? 49.068 29.062 49.075 1.00 23.88 83 LEU C N 1
ATOM 4616 C CA . LEU C 1 66 ? 48.657 30.407 48.679 1.00 21.46 83 LEU C CA 1
ATOM 4617 C C . LEU C 1 66 ? 49.634 31.455 49.214 1.00 22.62 83 LEU C C 1
ATOM 4618 O O . LEU C 1 66 ? 49.920 32.447 48.535 1.00 21.66 83 LEU C O 1
ATOM 4623 N N . VAL C 1 67 ? 50.172 31.242 50.422 1.00 19.94 84 VAL C N 1
ATOM 4624 C CA . VAL C 1 67 ? 51.193 32.155 50.950 1.00 24.38 84 VAL C CA 1
ATOM 4625 C C . VAL C 1 67 ? 52.475 32.097 50.114 1.00 26.86 84 VAL C C 1
ATOM 4626 O O . VAL C 1 67 ? 53.043 33.133 49.748 1.00 21.99 84 VAL C O 1
ATOM 4630 N N A ARG C 1 68 ? 52.953 30.896 49.790 0.52 25.92 85 ARG C N 1
ATOM 4631 N N B ARG C 1 68 ? 52.955 30.887 49.805 0.48 25.86 85 ARG C N 1
ATOM 4632 C CA A ARG C 1 68 ? 54.194 30.846 49.014 0.52 24.77 85 ARG C CA 1
ATOM 4633 C CA B ARG C 1 68 ? 54.170 30.785 48.993 0.48 24.85 85 ARG C CA 1
ATOM 4634 C C A ARG C 1 68 ? 54.023 31.515 47.655 0.52 26.05 85 ARG C C 1
ATOM 4635 C C B ARG C 1 68 ? 54.012 31.517 47.669 0.48 25.99 85 ARG C C 1
ATOM 4636 O O A ARG C 1 68 ? 54.985 32.060 47.105 0.52 25.50 85 ARG C O 1
ATOM 4637 O O B ARG C 1 68 ? 54.973 32.097 47.155 0.48 25.50 85 ARG C O 1
ATOM 4652 N N . LEU C 1 69 ? 52.808 31.490 47.108 1.00 22.51 86 LEU C N 1
ATOM 4653 C CA . LEU C 1 69 ? 52.548 32.044 45.793 1.00 22.47 86 LEU C CA 1
ATOM 4654 C C . LEU C 1 69 ? 52.302 33.548 45.822 1.00 23.82 86 LEU C C 1
ATOM 4655 O O . LEU C 1 69 ? 52.365 34.167 44.767 1.00 23.34 86 LEU C O 1
ATOM 4660 N N . GLY C 1 70 ? 52.021 34.134 46.989 1.00 23.39 87 GLY C N 1
ATOM 4661 C CA . GLY C 1 70 ? 51.740 35.558 47.083 1.00 24.53 87 GLY C CA 1
ATOM 4662 C C . GLY C 1 70 ? 50.270 35.932 47.030 1.00 22.19 87 GLY C C 1
ATOM 4663 O O . GLY C 1 70 ? 49.972 37.122 46.900 1.00 21.83 87 GLY C O 1
ATOM 4664 N N . TYR C 1 71 ? 49.343 34.960 47.096 1.00 18.75 88 TYR C N 1
ATOM 4665 C CA . TYR C 1 71 ? 47.900 35.273 47.150 1.00 20.80 88 TYR C CA 1
ATOM 4666 C C . TYR C 1 71 ? 47.386 35.468 48.564 1.00 21.60 88 TYR C C 1
ATOM 4667 O O . TYR C 1 71 ? 46.339 36.107 48.755 1.00 21.78 88 TYR C O 1
ATOM 4676 N N . LEU C 1 72 ? 48.026 34.852 49.553 1.00 21.26 89 LEU C N 1
ATOM 4677 C CA . LEU C 1 72 ? 47.756 35.154 50.949 1.00 17.74 89 LEU C CA 1
ATOM 4678 C C . LEU C 1 72 ? 49.030 35.679 51.572 1.00 22.21 89 LEU C C 1
ATOM 4679 O O . LEU C 1 72 ? 50.128 35.351 51.125 1.00 22.22 89 LEU C O 1
ATOM 4684 N N . ARG C 1 73 ? 48.894 36.443 52.651 1.00 22.02 90 ARG C N 1
ATOM 4685 C CA . ARG C 1 73 ? 50.031 36.741 53.501 1.00 23.76 90 ARG C CA 1
ATOM 4686 C C . ARG C 1 73 ? 49.704 36.236 54.892 1.00 27.42 90 ARG C C 1
ATOM 4687 O O . ARG C 1 73 ? 48.535 36.057 55.235 1.00 29.66 90 ARG C O 1
ATOM 4695 N N . GLN C 1 74 ? 50.733 35.928 55.672 1.00 23.45 91 GLN C N 1
ATOM 4696 C CA . GLN C 1 74 ? 50.535 35.367 57.004 1.00 27.19 91 GLN C CA 1
ATOM 4697 C C . GLN C 1 74 ? 51.229 36.262 58.018 1.00 35.23 91 GLN C C 1
ATOM 4698 O O . GLN C 1 74 ? 52.402 36.614 57.837 1.00 36.07 91 GLN C O 1
ATOM 4704 N N . ASP C 1 75 ? 50.533 36.604 59.098 1.00 35.38 92 ASP C N 1
ATOM 4705 C CA . ASP C 1 75 ? 51.177 37.359 60.165 1.00 40.64 92 ASP C CA 1
ATOM 4706 C C . ASP C 1 75 ? 52.103 36.432 60.948 1.00 45.95 92 ASP C C 1
ATOM 4707 O O . ASP C 1 75 ? 51.683 35.353 61.389 1.00 40.59 92 ASP C O 1
ATOM 4712 N N . ALA C 1 76 ? 53.360 36.870 61.139 1.00 52.46 93 ALA C N 1
ATOM 4713 C CA . ALA C 1 76 ? 54.392 36.003 61.717 1.00 57.93 93 ALA C CA 1
ATOM 4714 C C . ALA C 1 76 ? 54.107 35.681 63.183 1.00 58.86 93 ALA C C 1
ATOM 4715 O O . ALA C 1 76 ? 54.370 34.562 63.639 1.00 57.05 93 ALA C O 1
ATOM 4717 N N . LEU C 1 77 ? 53.563 36.639 63.933 1.00 62.50 94 LEU C N 1
ATOM 4718 C CA . LEU C 1 77 ? 53.234 36.377 65.332 1.00 67.58 94 LEU C CA 1
ATOM 4719 C C . LEU C 1 77 ? 51.961 35.542 65.468 1.00 64.30 94 LEU C C 1
ATOM 4720 O O . LEU C 1 77 ? 51.965 34.482 66.106 1.00 65.34 94 LEU C O 1
ATOM 4725 N N . SER C 1 78 ? 50.866 35.987 64.841 1.00 59.43 95 SER C N 1
ATOM 4726 C CA . SER C 1 78 ? 49.554 35.383 65.062 1.00 52.26 95 SER C CA 1
ATOM 4727 C C . SER C 1 78 ? 49.278 34.153 64.194 1.00 47.19 95 SER C C 1
ATOM 4728 O O . SER C 1 78 ? 48.409 33.348 64.541 1.00 44.69 95 SER C O 1
ATOM 4731 N N . GLY C 1 79 ? 49.967 33.989 63.072 1.00 46.09 96 GLY C N 1
ATOM 4732 C CA . GLY C 1 79 ? 49.637 32.907 62.171 1.00 43.58 96 GLY C CA 1
ATOM 4733 C C . GLY C 1 79 ? 48.395 33.124 61.322 1.00 38.85 96 GLY C C 1
ATOM 4734 O O . GLY C 1 79 ? 48.054 32.241 60.518 1.00 37.18 96 GLY C O 1
ATOM 4735 N N . LEU C 1 80 ? 47.719 34.266 61.452 1.00 35.74 97 LEU C N 1
ATOM 4736 C CA . LEU C 1 80 ? 46.500 34.528 60.681 1.00 31.36 97 LEU C CA 1
ATOM 4737 C C . LEU C 1 80 ? 46.824 34.994 59.265 1.00 30.10 97 LEU C C 1
ATOM 4738 O O . LEU C 1 80 ? 47.885 35.578 59.008 1.00 34.36 97 LEU C O 1
ATOM 4743 N N . TYR C 1 81 ? 45.893 34.745 58.341 1.00 25.53 98 TYR C N 1
ATOM 4744 C CA . TYR C 1 81 ? 46.052 35.065 56.928 1.00 24.65 98 TYR C CA 1
ATOM 4745 C C . TYR C 1 81 ? 45.180 36.248 56.503 1.00 28.71 98 TYR C C 1
ATOM 4746 O O . TYR C 1 81 ? 44.101 36.492 57.059 1.00 28.54 98 TYR C O 1
ATOM 4755 N N . GLN C 1 82 ? 45.643 36.935 55.454 1.00 26.35 99 GLN C N 1
ATOM 4756 C CA . GLN C 1 82 ? 44.868 37.937 54.731 1.00 27.62 99 GLN C CA 1
ATOM 4757 C C . GLN C 1 82 ? 45.169 37.781 53.255 1.00 25.67 99 GLN C C 1
ATOM 4758 O O . GLN C 1 82 ? 46.246 37.281 52.883 1.00 24.37 99 GLN C O 1
ATOM 4764 N N . LEU C 1 83 ? 44.228 38.217 52.414 1.00 21.01 100 LEU C N 1
ATOM 4765 C CA . LEU C 1 83 ? 44.482 38.260 50.972 1.00 22.93 100 LEU C CA 1
ATOM 4766 C C . LEU C 1 83 ? 45.684 39.170 50.702 1.00 22.59 100 LEU C C 1
ATOM 4767 O O . LEU C 1 83 ? 45.854 40.204 51.353 1.00 21.13 100 LEU C O 1
ATOM 4772 N N . ASP C 1 84 ? 46.472 38.827 49.682 1.00 20.59 101 ASP C N 1
ATOM 4773 C CA . ASP C 1 84 ? 47.636 39.642 49.362 1.00 23.69 101 ASP C CA 1
ATOM 4774 C C . ASP C 1 84 ? 47.609 40.075 47.890 1.00 18.90 101 ASP C C 1
ATOM 4775 O O . ASP C 1 84 ? 46.722 39.695 47.108 1.00 21.68 101 ASP C O 1
ATOM 4780 N N . ILE C 1 85 ? 48.626 40.877 47.540 1.00 20.72 102 ILE C N 1
ATOM 4781 C CA . ILE C 1 85 ? 48.689 41.632 46.286 1.00 27.07 102 ILE C CA 1
ATOM 4782 C C . ILE C 1 85 ? 48.536 40.730 45.079 1.00 24.70 102 ILE C C 1
ATOM 4783 O O . ILE C 1 85 ? 48.017 41.156 44.036 1.00 22.97 102 ILE C O 1
ATOM 4788 N N . GLY C 1 86 ? 49.040 39.497 45.159 1.00 19.18 103 GLY C N 1
ATOM 4789 C CA . GLY C 1 86 ? 48.948 38.649 43.991 1.00 19.81 103 GLY C CA 1
ATOM 4790 C C . GLY C 1 86 ? 47.524 38.384 43.553 1.00 22.01 103 GLY C C 1
ATOM 4791 O O . GLY C 1 86 ? 47.301 38.058 42.386 1.00 23.11 103 GLY C O 1
ATOM 4792 N N . ILE C 1 87 ? 46.546 38.582 44.439 1.00 19.29 104 ILE C N 1
ATOM 4793 C CA . ILE C 1 87 ? 45.140 38.421 44.020 1.00 20.48 104 ILE C CA 1
ATOM 4794 C C . ILE C 1 87 ? 44.819 39.351 42.846 1.00 19.96 104 ILE C C 1
ATOM 4795 O O . ILE C 1 87 ? 44.082 38.979 41.918 1.00 19.36 104 ILE C O 1
ATOM 4800 N N . LEU C 1 88 ? 45.385 40.567 42.844 1.00 19.08 105 LEU C N 1
ATOM 4801 C CA . LEU C 1 88 ? 45.037 41.523 41.778 1.00 20.65 105 LEU C CA 1
ATOM 4802 C C . LEU C 1 88 ? 45.581 41.120 40.415 1.00 23.31 105 LEU C C 1
ATOM 4803 O O . LEU C 1 88 ? 45.028 41.537 39.393 1.00 25.87 105 LEU C O 1
ATOM 4808 N N . ARG C 1 89 ? 46.620 40.304 40.369 1.00 22.31 106 ARG C N 1
ATOM 4809 C CA . ARG C 1 89 ? 47.203 39.845 39.113 1.00 20.99 106 ARG C CA 1
ATOM 4810 C C . ARG C 1 89 ? 46.338 38.789 38.428 1.00 21.26 106 ARG C C 1
ATOM 4811 O O . ARG C 1 89 ? 46.659 38.366 37.310 1.00 23.74 106 ARG C O 1
ATOM 4819 N N . LEU C 1 90 ? 45.333 38.266 39.113 1.00 18.94 107 LEU C N 1
ATOM 4820 C CA . LEU C 1 90 ? 44.395 37.348 38.475 1.00 22.03 107 LEU C CA 1
ATOM 4821 C C . LEU C 1 90 ? 43.445 38.049 37.505 1.00 27.35 107 LEU C C 1
ATOM 4822 O O . LEU C 1 90 ? 42.697 37.367 36.784 1.00 23.96 107 LEU C O 1
ATOM 4827 N N . GLY C 1 91 ? 43.430 39.377 37.482 1.00 24.55 108 GLY C N 1
ATOM 4828 C CA . GLY C 1 91 ? 42.693 40.093 36.448 1.00 22.42 108 GLY C CA 1
ATOM 4829 C C . GLY C 1 91 ? 41.806 41.240 36.906 1.00 23.25 108 GLY C C 1
ATOM 4830 O O . GLY C 1 91 ? 40.966 41.689 36.115 1.00 21.88 108 GLY C O 1
ATOM 4831 N N . TYR C 1 92 ? 41.983 41.751 38.135 1.00 19.31 109 TYR C N 1
ATOM 4832 C CA . TYR C 1 92 ? 41.083 42.803 38.632 1.00 20.72 109 TYR C CA 1
ATOM 4833 C C . TYR C 1 92 ? 41.003 44.013 37.682 1.00 22.76 109 TYR C C 1
ATOM 4834 O O . TYR C 1 92 ? 39.899 44.477 37.348 1.00 22.51 109 TYR C O 1
ATOM 4843 N N . ALA C 1 93 ? 42.162 44.560 37.257 1.00 18.26 110 ALA C N 1
ATOM 4844 C CA . ALA C 1 93 ? 42.141 45.780 36.431 1.00 26.13 110 ALA C CA 1
ATOM 4845 C C . ALA C 1 93 ? 41.445 45.569 35.078 1.00 26.26 110 ALA C C 1
ATOM 4846 O O . ALA C 1 93 ? 40.705 46.435 34.598 1.00 24.15 110 ALA C O 1
ATOM 4856 N N . LEU C 1 95 ? 39.030 43.476 34.430 1.00 21.94 112 LEU C N 1
ATOM 4857 C CA . LEU C 1 95 ? 37.582 43.366 34.629 1.00 24.79 112 LEU C CA 1
ATOM 4858 C C . LEU C 1 95 ? 36.961 44.693 35.061 1.00 27.86 112 LEU C C 1
ATOM 4859 O O . LEU C 1 95 ? 35.754 44.885 34.899 1.00 29.09 112 LEU C O 1
ATOM 4864 N N . SER C 1 96 ? 37.751 45.599 35.626 1.00 23.09 113 SER C N 1
ATOM 4865 C CA . SER C 1 96 ? 37.250 46.940 35.907 1.00 22.97 113 SER C CA 1
ATOM 4866 C C . SER C 1 96 ? 37.169 47.784 34.645 1.00 21.86 113 SER C C 1
ATOM 4867 O O . SER C 1 96 ? 36.682 48.914 34.700 1.00 21.20 113 SER C O 1
ATOM 4870 N N . ASN C 1 97 ? 37.712 47.290 33.521 1.00 22.33 114 ASN C N 1
ATOM 4871 C CA . ASN C 1 97 ? 37.827 48.058 32.280 1.00 19.72 114 ASN C CA 1
ATOM 4872 C C . ASN C 1 97 ? 37.178 47.338 31.108 1.00 26.64 114 ASN C C 1
ATOM 4873 O O . ASN C 1 97 ? 37.668 47.402 29.983 1.00 25.09 114 ASN C O 1
ATOM 4878 N N . LEU C 1 98 ? 36.025 46.698 31.335 1.00 27.43 115 LEU C N 1
ATOM 4879 C CA . LEU C 1 98 ? 35.320 46.028 30.243 1.00 27.21 115 LEU C CA 1
ATOM 4880 C C . LEU C 1 98 ? 34.987 47.018 29.144 1.00 26.23 115 LEU C C 1
ATOM 4881 O O . LEU C 1 98 ? 34.600 48.160 29.415 1.00 31.50 115 LEU C O 1
ATOM 4902 N N . ILE C 1 100 ? 32.520 47.328 27.241 1.00 30.38 117 ILE C N 1
ATOM 4903 C CA . ILE C 1 100 ? 31.141 47.805 27.207 1.00 33.76 117 ILE C CA 1
ATOM 4904 C C . ILE C 1 100 ? 31.001 49.121 27.960 1.00 32.83 117 ILE C C 1
ATOM 4905 O O . ILE C 1 100 ? 30.102 49.911 27.656 1.00 33.67 117 ILE C O 1
ATOM 4910 N N . ARG C 1 101 ? 31.919 49.417 28.898 1.00 26.69 118 ARG C N 1
ATOM 4911 C CA . ARG C 1 101 ? 31.887 50.707 29.592 1.00 29.64 118 ARG C CA 1
ATOM 4912 C C . ARG C 1 101 ? 31.957 51.884 28.640 1.00 32.05 118 ARG C C 1
ATOM 4913 O O . ARG C 1 101 ? 31.428 52.951 28.958 1.00 33.74 118 ARG C O 1
ATOM 4921 N N . THR C 1 102 ? 32.638 51.755 27.498 1.00 32.43 119 THR C N 1
ATOM 4922 C CA . THR C 1 102 ? 32.718 52.928 26.629 1.00 36.93 119 THR C CA 1
ATOM 4923 C C . THR C 1 102 ? 31.372 53.264 25.994 1.00 38.18 119 THR C C 1
ATOM 4924 O O . THR C 1 102 ? 31.159 54.407 25.585 1.00 39.40 119 THR C O 1
ATOM 4928 N N . VAL C 1 103 ? 30.468 52.299 25.883 1.00 40.25 120 VAL C N 1
ATOM 4929 C CA . VAL C 1 103 ? 29.103 52.589 25.441 1.00 43.10 120 VAL C CA 1
ATOM 4930 C C . VAL C 1 103 ? 28.205 52.921 26.621 1.00 40.63 120 VAL C C 1
ATOM 4931 O O . VAL C 1 103 ? 27.436 53.880 26.581 1.00 38.73 120 VAL C O 1
ATOM 4935 N N . ALA C 1 104 ? 28.283 52.124 27.688 1.00 37.28 121 ALA C N 1
ATOM 4936 C CA . ALA C 1 104 ? 27.320 52.255 28.780 1.00 37.85 121 ALA C CA 1
ATOM 4937 C C . ALA C 1 104 ? 27.601 53.484 29.632 1.00 36.62 121 ALA C C 1
ATOM 4938 O O . ALA C 1 104 ? 26.672 54.205 30.009 1.00 34.27 121 ALA C O 1
ATOM 4940 N N . SER C 1 105 ? 28.875 53.748 29.926 1.00 35.50 122 SER C N 1
ATOM 4941 C CA . SER C 1 105 ? 29.209 54.763 30.920 1.00 36.71 122 SER C CA 1
ATOM 4942 C C . SER C 1 105 ? 28.663 56.142 30.584 1.00 38.79 122 SER C C 1
ATOM 4943 O O . SER C 1 105 ? 28.122 56.787 31.497 1.00 36.07 122 SER C O 1
ATOM 4946 N N . PRO C 1 106 ? 28.769 56.663 29.351 1.00 40.90 123 PRO C N 1
ATOM 4947 C CA . PRO C 1 106 ? 28.222 58.008 29.115 1.00 38.32 123 PRO C CA 1
ATOM 4948 C C . PRO C 1 106 ? 26.707 58.038 29.205 1.00 39.01 123 PRO C C 1
ATOM 4949 O O . PRO C 1 106 ? 26.140 59.054 29.629 1.00 39.03 123 PRO C O 1
ATOM 4953 N N . LEU C 1 107 ? 26.037 56.962 28.788 1.00 37.01 124 LEU C N 1
ATOM 4954 C CA . LEU C 1 107 ? 24.587 56.888 28.950 1.00 41.65 124 LEU C CA 1
ATOM 4955 C C . LEU C 1 107 ? 24.207 56.815 30.424 1.00 38.56 124 LEU C C 1
ATOM 4956 O O . LEU C 1 107 ? 23.188 57.379 30.845 1.00 39.17 124 LEU C O 1
ATOM 4969 N N . GLN C 1 109 ? 25.898 58.122 32.822 1.00 36.59 126 GLN C N 1
ATOM 4970 C CA . GLN C 1 109 ? 26.160 59.444 33.380 1.00 40.32 126 GLN C CA 1
ATOM 4971 C C . GLN C 1 109 ? 24.977 60.382 33.153 1.00 39.62 126 GLN C C 1
ATOM 4972 O O . GLN C 1 109 ? 24.561 61.096 34.074 1.00 42.14 126 GLN C O 1
ATOM 4978 N N . VAL C 1 110 ? 24.396 60.365 31.946 1.00 38.65 127 VAL C N 1
ATOM 4979 C CA . VAL C 1 110 ? 23.217 61.182 31.648 1.00 46.37 127 VAL C CA 1
ATOM 4980 C C . VAL C 1 110 ? 22.066 60.844 32.591 1.00 43.84 127 VAL C C 1
ATOM 4981 O O . VAL C 1 110 ? 21.391 61.738 33.116 1.00 46.31 127 VAL C O 1
ATOM 4985 N N . LEU C 1 111 ? 21.820 59.553 32.823 1.00 40.58 128 LEU C N 1
ATOM 4986 C CA . LEU C 1 111 ? 20.729 59.177 33.717 1.00 39.20 128 LEU C CA 1
ATOM 4987 C C . LEU C 1 111 ? 21.041 59.559 35.157 1.00 35.94 128 LEU C C 1
ATOM 4988 O O . LEU C 1 111 ? 20.181 60.100 35.865 1.00 38.83 128 LEU C O 1
ATOM 4993 N N . ALA C 1 112 ? 22.273 59.272 35.610 1.00 34.68 129 ALA C N 1
ATOM 4994 C CA . ALA C 1 112 ? 22.687 59.653 36.958 1.00 35.53 129 ALA C CA 1
ATOM 4995 C C . ALA C 1 112 ? 22.570 61.164 37.175 1.00 40.00 129 ALA C C 1
ATOM 4996 O O . ALA C 1 112 ? 22.123 61.601 38.238 1.00 41.90 129 ALA C O 1
ATOM 4998 N N . ASP C 1 113 ? 22.976 61.976 36.186 1.00 39.26 130 ASP C N 1
ATOM 4999 C CA . ASP C 1 113 ? 22.870 63.427 36.321 1.00 45.84 130 ASP C CA 1
ATOM 5000 C C . ASP C 1 113 ? 21.410 63.848 36.408 1.00 50.68 130 ASP C C 1
ATOM 5001 O O . ASP C 1 113 ? 21.037 64.656 37.263 1.00 52.88 130 ASP C O 1
ATOM 5006 N N . TYR C 1 114 ? 20.568 63.300 35.525 1.00 50.27 131 TYR C N 1
ATOM 5007 C CA . TYR C 1 114 ? 19.144 63.619 35.558 1.00 48.64 131 TYR C CA 1
ATOM 5008 C C . TYR C 1 114 ? 18.507 63.212 36.879 1.00 48.87 131 TYR C C 1
ATOM 5009 O O . TYR C 1 114 ? 17.707 63.965 37.450 1.00 50.21 131 TYR C O 1
ATOM 5018 N N . ALA C 1 115 ? 18.833 62.021 37.376 1.00 48.03 132 ALA C N 1
ATOM 5019 C CA . ALA C 1 115 ? 18.155 61.485 38.549 1.00 48.39 132 ALA C CA 1
ATOM 5020 C C . ALA C 1 115 ? 18.787 61.933 39.855 1.00 50.98 132 ALA C C 1
ATOM 5021 O O . ALA C 1 115 ? 18.218 61.649 40.923 1.00 43.76 132 ALA C O 1
ATOM 5023 N N . LYS C 1 116 ? 19.962 62.570 39.790 1.00 50.02 133 LYS C N 1
ATOM 5024 C CA . LYS C 1 116 ? 20.770 62.918 40.963 1.00 51.55 133 LYS C CA 1
ATOM 5025 C C . LYS C 1 116 ? 20.990 61.701 41.859 1.00 49.39 133 LYS C C 1
ATOM 5026 O O . LYS C 1 116 ? 20.904 61.768 43.085 1.00 50.87 133 LYS C O 1
ATOM 5032 N N . ALA C 1 117 ? 21.304 60.573 41.228 1.00 46.18 134 ALA C N 1
ATOM 5033 C CA . ALA C 1 117 ? 21.435 59.326 41.958 1.00 44.20 134 ALA C CA 1
ATOM 5034 C C . ALA C 1 117 ? 22.439 58.422 41.240 1.00 41.52 134 ALA C C 1
ATOM 5035 O O . ALA C 1 117 ? 22.721 58.596 40.054 1.00 54.38 134 ALA C O 1
ATOM 5037 N N . ALA C 1 118 ? 22.937 57.423 41.958 1.00 40.18 135 ALA C N 1
ATOM 5038 C CA . ALA C 1 118 ? 23.938 56.517 41.396 1.00 37.96 135 ALA C CA 1
ATOM 5039 C C . ALA C 1 118 ? 23.329 55.517 40.403 1.00 48.64 135 ALA C C 1
ATOM 5040 O O . ALA C 1 118 ? 22.265 54.934 40.648 1.00 35.41 135 ALA C O 1
ATOM 5042 N N . VAL C 1 119 ? 24.013 55.320 39.277 1.00 34.69 136 VAL C N 1
ATOM 5043 C CA . VAL C 1 119 ? 23.647 54.329 38.266 1.00 32.96 136 VAL C CA 1
ATOM 5044 C C . VAL C 1 119 ? 24.794 53.323 38.189 1.00 31.49 136 VAL C C 1
ATOM 5045 O O . VAL C 1 119 ? 25.966 53.726 38.132 1.00 31.88 136 VAL C O 1
ATOM 5049 N N . ALA C 1 120 ? 24.460 52.028 38.226 1.00 30.15 137 ALA C N 1
ATOM 5050 C CA . ALA C 1 120 ? 25.480 50.982 38.292 1.00 29.04 137 ALA C CA 1
ATOM 5051 C C . ALA C 1 120 ? 25.196 49.912 37.248 1.00 28.02 137 ALA C C 1
ATOM 5052 O O . ALA C 1 120 ? 24.064 49.762 36.756 1.00 28.34 137 ALA C O 1
ATOM 5062 N N . ALA C 1 122 ? 26.007 45.683 36.881 1.00 27.85 139 ALA C N 1
ATOM 5063 C CA . ALA C 1 122 ? 26.312 44.549 37.750 1.00 32.67 139 ALA C CA 1
ATOM 5064 C C . ALA C 1 122 ? 26.111 43.245 36.990 1.00 32.08 139 ALA C C 1
ATOM 5065 O O . ALA C 1 122 ? 25.382 43.197 35.997 1.00 27.30 139 ALA C O 1
ATOM 5067 N N . ALA C 1 123 ? 26.763 42.177 37.475 1.00 27.04 140 ALA C N 1
ATOM 5068 C CA . ALA C 1 123 ? 26.506 40.823 36.991 1.00 27.14 140 ALA C CA 1
ATOM 5069 C C . ALA C 1 123 ? 26.608 39.854 38.171 1.00 29.21 140 ALA C C 1
ATOM 5070 O O . ALA C 1 123 ? 27.203 40.163 39.211 1.00 28.27 140 ALA C O 1
ATOM 5072 N N . ARG C 1 124 ? 26.019 38.677 38.001 1.00 29.14 141 ARG C N 1
ATOM 5073 C CA . ARG C 1 124 ? 25.906 37.733 39.101 1.00 31.41 141 ARG C CA 1
ATOM 5074 C C . ARG C 1 124 ? 27.196 36.939 39.293 1.00 30.17 141 ARG C C 1
ATOM 5075 O O . ARG C 1 124 ? 27.842 36.542 38.317 1.00 30.31 141 ARG C O 1
ATOM 5083 N N . ASP C 1 125 ? 27.555 36.699 40.559 1.00 30.59 142 ASP C N 1
ATOM 5084 C CA . ASP C 1 125 ? 28.537 35.670 40.940 1.00 31.57 142 ASP C CA 1
ATOM 5085 C C . ASP C 1 125 ? 27.942 34.898 42.116 1.00 35.68 142 ASP C C 1
ATOM 5086 O O . ASP C 1 125 ? 27.768 35.462 43.205 1.00 33.13 142 ASP C O 1
ATOM 5091 N N . ARG C 1 126 ? 27.599 33.626 41.872 1.00 34.93 143 ARG C N 1
ATOM 5092 C CA . ARG C 1 126 ? 26.926 32.721 42.807 1.00 38.89 143 ARG C CA 1
ATOM 5093 C C . ARG C 1 126 ? 25.620 33.334 43.290 1.00 39.65 143 ARG C C 1
ATOM 5094 O O . ARG C 1 126 ? 24.692 33.488 42.493 1.00 37.82 143 ARG C O 1
ATOM 5102 N N . LEU C 1 127 ? 25.536 33.700 44.571 1.00 38.71 144 LEU C N 1
ATOM 5103 C CA . LEU C 1 127 ? 24.299 34.259 45.120 1.00 39.74 144 LEU C CA 1
ATOM 5104 C C . LEU C 1 127 ? 24.400 35.764 45.381 1.00 39.76 144 LEU C C 1
ATOM 5105 O O . LEU C 1 127 ? 23.649 36.301 46.204 1.00 42.67 144 LEU C O 1
ATOM 5110 N N . SER C 1 128 ? 25.309 36.463 44.687 1.00 34.98 145 SER C N 1
ATOM 5111 C CA . SER C 1 128 ? 25.480 37.902 44.830 1.00 34.56 145 SER C CA 1
ATOM 5112 C C . SER C 1 128 ? 25.539 38.572 43.457 1.00 34.31 145 SER C C 1
ATOM 5113 O O . SER C 1 128 ? 25.820 37.935 42.439 1.00 33.59 145 SER C O 1
ATOM 5124 N N . VAL C 1 130 ? 27.638 41.549 41.554 1.00 33.13 147 VAL C N 1
ATOM 5125 C CA . VAL C 1 130 ? 28.928 42.219 41.658 1.00 30.42 147 VAL C CA 1
ATOM 5126 C C . VAL C 1 130 ? 28.871 43.484 40.806 1.00 26.67 147 VAL C C 1
ATOM 5127 O O . VAL C 1 130 ? 28.607 43.410 39.605 1.00 26.24 147 VAL C O 1
ATOM 5131 N N . TYR C 1 131 ? 29.200 44.622 41.399 1.00 27.00 148 TYR C N 1
ATOM 5132 C CA . TYR C 1 131 ? 29.236 45.887 40.652 1.00 26.89 148 TYR C CA 1
ATOM 5133 C C . TYR C 1 131 ? 30.462 45.948 39.719 1.00 27.04 148 TYR C C 1
ATOM 5134 O O . TYR C 1 131 ? 31.607 45.894 40.186 1.00 27.14 148 TYR C O 1
ATOM 5143 N N . LEU C 1 132 ? 30.226 46.099 38.413 1.00 27.76 149 LEU C N 1
ATOM 5144 C CA . LEU C 1 132 ? 31.290 46.259 37.422 1.00 29.70 149 LEU C CA 1
ATOM 5145 C C . LEU C 1 132 ? 31.624 47.718 37.157 1.00 27.32 149 LEU C C 1
ATOM 5146 O O . LEU C 1 132 ? 32.771 48.040 36.784 1.00 28.21 149 LEU C O 1
ATOM 5151 N N . ASP C 1 133 ? 30.648 48.603 37.344 1.00 27.52 150 ASP C N 1
ATOM 5152 C CA . ASP C 1 133 ? 30.831 50.018 37.091 1.00 35.25 150 ASP C CA 1
ATOM 5153 C C . ASP C 1 133 ? 29.730 50.757 37.848 1.00 30.31 150 ASP C C 1
ATOM 5154 O O . ASP C 1 133 ? 28.638 50.212 38.067 1.00 28.36 150 ASP C O 1
ATOM 5159 N N . VAL C 1 134 ? 30.066 51.949 38.322 1.00 30.48 151 VAL C N 1
ATOM 5160 C CA . VAL C 1 134 ? 29.170 52.811 39.088 1.00 31.49 151 VAL C CA 1
ATOM 5161 C C . VAL C 1 134 ? 29.468 54.237 38.668 1.00 33.33 151 VAL C C 1
ATOM 5162 O O . VAL C 1 134 ? 30.634 54.648 38.633 1.00 34.38 151 VAL C O 1
ATOM 5166 N N . VAL C 1 135 ? 28.425 55.001 38.395 1.00 34.05 152 VAL C N 1
ATOM 5167 C CA . VAL C 1 135 ? 28.545 56.405 38.040 1.00 36.23 152 VAL C CA 1
ATOM 5168 C C . VAL C 1 135 ? 27.599 57.179 38.939 1.00 45.68 152 VAL C C 1
ATOM 5169 O O . VAL C 1 135 ? 26.451 56.767 39.135 1.00 38.57 152 VAL C O 1
ATOM 5173 N N . GLN C 1 136 ? 28.080 58.280 39.502 1.00 45.14 153 GLN C N 1
ATOM 5174 C CA . GLN C 1 136 ? 27.264 59.135 40.345 1.00 54.22 153 GLN C CA 1
ATOM 5175 C C . GLN C 1 136 ? 26.905 60.415 39.610 1.00 59.46 153 GLN C C 1
ATOM 5176 O O . GLN C 1 136 ? 27.713 60.958 38.841 1.00 60.79 153 GLN C O 1
ATOM 5182 N N . GLY C 1 137 ? 25.696 60.900 39.861 1.00 64.39 154 GLY C N 1
ATOM 5183 C CA . GLY C 1 137 ? 25.294 62.158 39.272 1.00 69.30 154 GLY C CA 1
ATOM 5184 C C . GLY C 1 137 ? 26.273 63.259 39.614 1.00 74.71 154 GLY C C 1
ATOM 5185 O O . GLY C 1 137 ? 26.866 63.248 40.697 1.00 74.00 154 GLY C O 1
ATOM 5186 N N . GLU C 1 138 ? 26.493 64.186 38.685 1.00 84.04 155 GLU C N 1
ATOM 5187 C CA . GLU C 1 138 ? 27.209 65.411 39.015 1.00 92.07 155 GLU C CA 1
ATOM 5188 C C . GLU C 1 138 ? 26.556 66.062 40.230 1.00 95.59 155 GLU C C 1
ATOM 5189 O O . GLU C 1 138 ? 25.334 66.224 40.277 1.00 94.28 155 GLU C O 1
ATOM 5195 N N . GLY C 1 139 ? 27.367 66.386 41.237 1.00 99.95 156 GLY C N 1
ATOM 5196 C CA . GLY C 1 139 ? 26.824 66.939 42.469 1.00 104.21 156 GLY C CA 1
ATOM 5197 C C . GLY C 1 139 ? 25.979 65.973 43.273 1.00 101.93 156 GLY C C 1
ATOM 5198 O O . GLY C 1 139 ? 25.021 66.393 43.934 1.00 104.30 156 GLY C O 1
ATOM 5199 N N . ASN C 1 140 ? 26.297 64.682 43.225 1.00 95.49 157 ASN C N 1
ATOM 5200 C CA . ASN C 1 140 ? 25.648 63.678 44.056 1.00 90.70 157 ASN C CA 1
ATOM 5201 C C . ASN C 1 140 ? 26.589 63.337 45.209 1.00 94.49 157 ASN C C 1
ATOM 5202 O O . ASN C 1 140 ? 27.753 62.982 44.986 1.00 93.27 157 ASN C O 1
ATOM 5215 N N . THR C 1 142 ? 26.124 61.070 47.680 1.00 92.36 159 THR C N 1
ATOM 5216 C CA . THR C 1 142 ? 25.976 59.732 48.235 1.00 86.55 159 THR C CA 1
ATOM 5217 C C . THR C 1 142 ? 27.310 59.001 48.115 1.00 81.10 159 THR C C 1
ATOM 5218 O O . THR C 1 142 ? 27.983 59.092 47.084 1.00 78.56 159 THR C O 1
ATOM 5230 N N . ARG C 1 144 ? 29.919 56.378 47.234 1.00 61.07 161 ARG C N 1
ATOM 5231 C CA . ARG C 1 144 ? 29.955 55.478 46.086 1.00 56.90 161 ARG C CA 1
ATOM 5232 C C . ARG C 1 144 ? 30.130 54.029 46.524 1.00 52.61 161 ARG C C 1
ATOM 5233 O O . ARG C 1 144 ? 30.959 53.726 47.389 1.00 52.90 161 ARG C O 1
ATOM 5241 N N . ARG C 1 145 ? 29.359 53.119 45.908 1.00 46.19 162 ARG C N 1
ATOM 5242 C CA . ARG C 1 145 ? 29.654 51.697 46.065 1.00 45.08 162 ARG C CA 1
ATOM 5243 C C . ARG C 1 145 ? 30.821 51.323 45.151 1.00 34.80 162 ARG C C 1
ATOM 5244 O O . ARG C 1 145 ? 31.008 51.898 44.075 1.00 37.09 162 ARG C O 1
ATOM 5252 N N . GLN C 1 146 ? 31.629 50.385 45.595 1.00 39.12 163 GLN C N 1
ATOM 5253 C CA . GLN C 1 146 ? 32.913 50.213 44.941 1.00 37.29 163 GLN C CA 1
ATOM 5254 C C . GLN C 1 146 ? 32.858 49.129 43.850 1.00 34.27 163 GLN C C 1
ATOM 5255 O O . GLN C 1 146 ? 31.993 48.255 43.834 1.00 31.93 163 GLN C O 1
ATOM 5261 N N . ILE C 1 147 ? 33.839 49.188 42.950 1.00 34.81 164 ILE C N 1
ATOM 5262 C CA . ILE C 1 147 ? 33.976 48.222 41.867 1.00 30.33 164 ILE C CA 1
ATOM 5263 C C . ILE C 1 147 ? 34.303 46.864 42.481 1.00 30.00 164 ILE C C 1
ATOM 5264 O O . ILE C 1 147 ? 35.327 46.713 43.154 1.00 38.84 164 ILE C O 1
ATOM 5269 N N . GLY C 1 148 ? 33.466 45.862 42.223 1.00 31.29 165 GLY C N 1
ATOM 5270 C CA . GLY C 1 148 ? 33.662 44.559 42.826 1.00 28.94 165 GLY C CA 1
ATOM 5271 C C . GLY C 1 148 ? 32.961 44.347 44.156 1.00 35.17 165 GLY C C 1
ATOM 5272 O O . GLY C 1 148 ? 33.001 43.232 44.671 1.00 29.92 165 GLY C O 1
ATOM 5273 N N . SER C 1 149 ? 32.342 45.383 44.741 1.00 32.13 166 SER C N 1
ATOM 5274 C CA . SER C 1 149 ? 31.463 45.177 45.882 1.00 34.64 166 SER C CA 1
ATOM 5275 C C . SER C 1 149 ? 30.242 44.392 45.423 1.00 33.17 166 SER C C 1
ATOM 5276 O O . SER C 1 149 ? 29.914 44.361 44.232 1.00 29.58 166 SER C O 1
ATOM 5279 N N . THR C 1 150 ? 29.540 43.787 46.380 1.00 31.17 167 THR C N 1
ATOM 5280 C CA . THR C 1 150 ? 28.436 42.906 46.048 1.00 36.32 167 THR C CA 1
ATOM 5281 C C . THR C 1 150 ? 27.161 43.317 46.782 1.00 37.18 167 THR C C 1
ATOM 5282 O O . THR C 1 150 ? 27.200 44.003 47.804 1.00 39.63 167 THR C O 1
ATOM 5286 N N . LEU C 1 151 ? 26.038 42.857 46.247 1.00 31.64 168 LEU C N 1
ATOM 5287 C CA . LEU C 1 151 ? 24.720 42.940 46.862 1.00 39.41 168 LEU C CA 1
ATOM 5288 C C . LEU C 1 151 ? 24.098 41.556 46.867 1.00 42.32 168 LEU C C 1
ATOM 5289 O O . LEU C 1 151 ? 24.256 40.807 45.901 1.00 37.11 168 LEU C O 1
ATOM 5294 N N . PRO C 1 152 ? 23.339 41.214 47.910 1.00 45.24 169 PRO C N 1
ATOM 5295 C CA . PRO C 1 152 ? 22.612 39.938 47.897 1.00 46.25 169 PRO C CA 1
ATOM 5296 C C . PRO C 1 152 ? 21.588 39.899 46.770 1.00 44.69 169 PRO C C 1
ATOM 5297 O O . PRO C 1 152 ? 21.033 40.921 46.358 1.00 45.27 169 PRO C O 1
ATOM 5301 N N . LEU C 1 153 ? 21.310 38.683 46.309 1.00 44.17 170 LEU C N 1
ATOM 5302 C CA . LEU C 1 153 ? 20.444 38.471 45.156 1.00 46.73 170 LEU C CA 1
ATOM 5303 C C . LEU C 1 153 ? 18.992 38.854 45.448 1.00 49.27 170 LEU C C 1
ATOM 5304 O O . LEU C 1 153 ? 18.377 39.612 44.693 1.00 48.79 170 LEU C O 1
ATOM 5309 N N . ALA C 1 154 ? 18.419 38.338 46.535 1.00 50.97 171 ALA C N 1
ATOM 5310 C CA . ALA C 1 154 ? 16.964 38.277 46.630 1.00 55.09 171 ALA C CA 1
ATOM 5311 C C . ALA C 1 154 ? 16.293 39.603 46.994 1.00 55.20 171 ALA C C 1
ATOM 5312 O O . ALA C 1 154 ? 15.116 39.795 46.653 1.00 57.51 171 ALA C O 1
ATOM 5314 N N . GLY C 1 155 ? 16.988 40.512 47.673 1.00 50.15 172 GLY C N 1
ATOM 5315 C CA . GLY C 1 155 ? 16.338 41.717 48.160 1.00 48.68 172 GLY C CA 1
ATOM 5316 C C . GLY C 1 155 ? 16.721 42.989 47.423 1.00 46.74 172 GLY C C 1
ATOM 5317 O O . GLY C 1 155 ? 16.125 44.046 47.664 1.00 50.95 172 GLY C O 1
ATOM 5318 N N . SER C 1 156 ? 17.709 42.903 46.533 1.00 40.88 173 SER C N 1
ATOM 5319 C CA . SER C 1 156 ? 18.169 44.054 45.773 1.00 40.01 173 SER C CA 1
ATOM 5320 C C . SER C 1 156 ? 17.444 44.145 44.439 1.00 40.77 173 SER C C 1
ATOM 5321 O O . SER C 1 156 ? 17.094 43.137 43.834 1.00 39.97 173 SER C O 1
ATOM 5324 N N . SER C 1 157 ? 17.284 45.373 43.946 1.00 36.51 174 SER C N 1
ATOM 5325 C CA . SER C 1 157 ? 16.716 45.515 42.616 1.00 36.67 174 SER C CA 1
ATOM 5326 C C . SER C 1 157 ? 17.583 44.811 41.566 1.00 34.92 174 SER C C 1
ATOM 5327 O O . SER C 1 157 ? 17.055 44.162 40.648 1.00 34.87 174 SER C O 1
ATOM 5330 N N . VAL C 1 158 ? 18.915 44.901 41.694 1.00 30.49 175 VAL C N 1
ATOM 5331 C CA . VAL C 1 158 ? 19.772 44.287 40.682 1.00 32.66 175 VAL C CA 1
ATOM 5332 C C . VAL C 1 158 ? 19.622 42.769 40.695 1.00 33.54 175 VAL C C 1
ATOM 5333 O O . VAL C 1 158 ? 19.560 42.143 39.632 1.00 31.76 175 VAL C O 1
ATOM 5337 N N . GLY C 1 159 ? 19.560 42.161 41.886 1.00 34.37 176 GLY C N 1
ATOM 5338 C CA . GLY C 1 159 ? 19.395 40.709 41.965 1.00 35.51 176 GLY C CA 1
ATOM 5339 C C . GLY C 1 159 ? 18.063 40.230 41.418 1.00 37.52 176 GLY C C 1
ATOM 5340 O O . GLY C 1 159 ? 17.982 39.175 40.776 1.00 35.66 176 GLY C O 1
ATOM 5341 N N . ARG C 1 160 ? 16.992 40.984 41.691 1.00 34.16 177 ARG C N 1
ATOM 5342 C CA . ARG C 1 160 ? 15.662 40.621 41.218 1.00 37.85 177 ARG C CA 1
ATOM 5343 C C . ARG C 1 160 ? 15.586 40.662 39.698 1.00 40.76 177 ARG C C 1
ATOM 5344 O O . ARG C 1 160 ? 15.043 39.749 39.063 1.00 33.70 177 ARG C O 1
ATOM 5352 N N . ALA C 1 161 ? 16.122 41.722 39.099 1.00 30.83 178 ALA C N 1
ATOM 5353 C CA . ALA C 1 161 ? 16.121 41.824 37.648 1.00 35.73 178 ALA C CA 1
ATOM 5354 C C . ALA C 1 161 ? 16.947 40.705 37.040 1.00 33.01 178 ALA C C 1
ATOM 5355 O O . ALA C 1 161 ? 16.598 40.171 35.985 1.00 32.32 178 ALA C O 1
ATOM 5357 N N . CYS C 1 162 ? 18.057 40.347 37.693 1.00 31.80 179 CYS C N 1
ATOM 5358 C CA . CYS C 1 162 ? 18.868 39.236 37.202 1.00 33.77 179 CYS C CA 1
ATOM 5359 C C . CYS C 1 162 ? 18.058 37.949 37.231 1.00 43.07 179 CYS C C 1
ATOM 5360 O O . CYS C 1 162 ? 18.029 37.198 36.248 1.00 35.95 179 CYS C O 1
ATOM 5363 N N . LEU C 1 163 ? 17.362 37.698 38.351 1.00 34.98 180 LEU C N 1
ATOM 5364 C CA . LEU C 1 163 ? 16.558 36.480 38.457 1.00 38.92 180 LEU C CA 1
ATOM 5365 C C . LEU C 1 163 ? 15.435 36.467 37.437 1.00 40.73 180 LEU C C 1
ATOM 5366 O O . LEU C 1 163 ? 15.087 35.397 36.920 1.00 42.08 180 LEU C O 1
ATOM 5371 N N . ALA C 1 164 ? 14.874 37.642 37.120 1.00 39.68 181 ALA C N 1
ATOM 5372 C CA . ALA C 1 164 ? 13.722 37.710 36.227 1.00 41.62 181 ALA C CA 1
ATOM 5373 C C . ALA C 1 164 ? 14.106 37.453 34.778 1.00 41.90 181 ALA C C 1
ATOM 5374 O O . ALA C 1 164 ? 13.265 36.998 34.002 1.00 44.33 181 ALA C O 1
ATOM 5376 N N . ALA C 1 165 ? 15.330 37.831 34.378 1.00 37.74 182 ALA C N 1
ATOM 5377 C CA . ALA C 1 165 ? 15.825 37.661 33.010 1.00 43.29 182 ALA C CA 1
ATOM 5378 C C . ALA C 1 165 ? 16.339 36.260 32.751 1.00 50.68 182 ALA C C 1
ATOM 5379 O O . ALA C 1 165 ? 16.636 35.919 31.601 1.00 53.59 182 ALA C O 1
ATOM 5389 N N . PRO C 1 167 ? 16.526 32.047 32.523 1.00 82.22 184 PRO C N 1
ATOM 5390 C CA . PRO C 1 167 ? 15.684 30.899 32.179 1.00 85.37 184 PRO C CA 1
ATOM 5391 C C . PRO C 1 167 ? 14.877 30.429 33.383 1.00 87.33 184 PRO C C 1
ATOM 5392 O O . PRO C 1 167 ? 15.299 30.561 34.535 1.00 84.04 184 PRO C O 1
ATOM 5396 N N . GLU C 1 168 ? 13.694 29.889 33.094 1.00 94.12 185 GLU C N 1
ATOM 5397 C CA . GLU C 1 168 ? 12.813 29.319 34.105 1.00 102.50 185 GLU C CA 1
ATOM 5398 C C . GLU C 1 168 ? 13.554 28.411 35.087 1.00 104.70 185 GLU C C 1
ATOM 5399 O O . GLU C 1 168 ? 13.490 28.606 36.307 1.00 104.91 185 GLU C O 1
ATOM 5405 N N . ASP C 1 169 ? 14.272 27.416 34.556 1.00 104.63 186 ASP C N 1
ATOM 5406 C CA . ASP C 1 169 ? 14.846 26.370 35.398 1.00 102.71 186 ASP C CA 1
ATOM 5407 C C . ASP C 1 169 ? 16.013 26.888 36.234 1.00 92.98 186 ASP C C 1
ATOM 5408 O O . ASP C 1 169 ? 16.122 26.555 37.421 1.00 90.14 186 ASP C O 1
ATOM 5413 N N . GLU C 1 170 ? 16.899 27.694 35.636 1.00 84.51 187 GLU C N 1
ATOM 5414 C CA . GLU C 1 170 ? 18.030 28.231 36.388 1.00 78.24 187 GLU C CA 1
ATOM 5415 C C . GLU C 1 170 ? 17.559 29.039 37.590 1.00 71.67 187 GLU C C 1
ATOM 5416 O O . GLU C 1 170 ? 18.112 28.905 38.689 1.00 72.25 187 GLU C O 1
ATOM 5422 N N . ARG C 1 171 ? 16.541 29.886 37.395 1.00 65.18 188 ARG C N 1
ATOM 5423 C CA . ARG C 1 171 ? 15.962 30.651 38.498 1.00 59.76 188 ARG C CA 1
ATOM 5424 C C . ARG C 1 171 ? 15.509 29.732 39.623 1.00 60.36 188 ARG C C 1
ATOM 5425 O O . ARG C 1 171 ? 15.835 29.951 40.793 1.00 56.99 188 ARG C O 1
ATOM 5433 N N . THR C 1 172 ? 14.760 28.685 39.280 1.00 68.50 189 THR C N 1
ATOM 5434 C CA . THR C 1 172 ? 14.233 27.791 40.307 1.00 68.53 189 THR C CA 1
ATOM 5435 C C . THR C 1 172 ? 15.360 27.088 41.059 1.00 66.60 189 THR C C 1
ATOM 5436 O O . THR C 1 172 ? 15.315 26.979 42.291 1.00 64.35 189 THR C O 1
ATOM 5440 N N . PHE C 1 173 ? 16.380 26.615 40.336 1.00 59.01 190 PHE C N 1
ATOM 5441 C CA . PHE C 1 173 ? 17.554 26.015 40.971 1.00 65.05 190 PHE C CA 1
ATOM 5442 C C . PHE C 1 173 ? 18.213 26.966 41.967 1.00 65.22 190 PHE C C 1
ATOM 5443 O O . PHE C 1 173 ? 18.531 26.577 43.096 1.00 69.42 190 PHE C O 1
ATOM 5451 N N . ILE C 1 174 ? 18.446 28.218 41.557 1.00 57.76 191 ILE C N 1
ATOM 5452 C CA . ILE C 1 174 ? 19.024 29.204 42.471 1.00 55.40 191 ILE C CA 1
ATOM 5453 C C . ILE C 1 174 ? 18.096 29.433 43.659 1.00 54.29 191 ILE C C 1
ATOM 5454 O O . ILE C 1 174 ? 18.537 29.466 44.814 1.00 57.87 191 ILE C O 1
ATOM 5459 N N . LEU C 1 175 ? 16.796 29.603 43.389 1.00 53.80 192 LEU C N 1
ATOM 5460 C CA . LEU C 1 175 ? 15.827 29.865 44.456 1.00 62.10 192 LEU C CA 1
ATOM 5461 C C . LEU C 1 175 ? 15.681 28.670 45.395 1.00 69.30 192 LEU C C 1
ATOM 5462 O O . LEU C 1 175 ? 15.618 28.843 46.619 1.00 73.51 192 LEU C O 1
ATOM 5467 N N . GLU C 1 176 ? 15.613 27.454 44.846 1.00 67.79 193 GLU C N 1
ATOM 5468 C CA . GLU C 1 176 ? 15.646 26.270 45.699 1.00 73.51 193 GLU C CA 1
ATOM 5469 C C . GLU C 1 176 ? 16.864 26.313 46.604 1.00 73.82 193 GLU C C 1
ATOM 5470 O O . GLU C 1 176 ? 16.782 25.985 47.789 1.00 75.11 193 GLU C O 1
ATOM 5472 N N . HIS C 1 177 ? 17.988 26.790 46.069 1.00 74.47 194 HIS C N 1
ATOM 5473 C CA . HIS C 1 177 ? 19.211 26.940 46.846 1.00 77.31 194 HIS C CA 1
ATOM 5474 C C . HIS C 1 177 ? 19.087 28.028 47.910 1.00 79.92 194 HIS C C 1
ATOM 5475 O O . HIS C 1 177 ? 19.668 27.909 48.995 1.00 83.84 194 HIS C O 1
ATOM 5482 N N . ILE C 1 178 ? 18.366 29.112 47.611 1.00 77.64 195 ILE C N 1
ATOM 5483 C CA . ILE C 1 178 ? 18.224 30.201 48.577 1.00 77.55 195 ILE C CA 1
ATOM 5484 C C . ILE C 1 178 ? 17.260 29.817 49.700 1.00 83.11 195 ILE C C 1
ATOM 5485 O O . ILE C 1 178 ? 17.390 30.294 50.837 1.00 86.01 195 ILE C O 1
ATOM 5490 N N . ARG C 1 179 ? 16.309 28.922 49.419 1.00 84.65 196 ARG C N 1
ATOM 5491 C CA . ARG C 1 179 ? 15.359 28.458 50.424 1.00 87.16 196 ARG C CA 1
ATOM 5492 C C . ARG C 1 179 ? 16.031 27.676 51.549 1.00 95.10 196 ARG C C 1
ATOM 5493 O O . ARG C 1 179 ? 15.457 27.560 52.637 1.00 96.76 196 ARG C O 1
ATOM 5501 N N . GLU C 1 180 ? 17.231 27.142 51.314 1.00 100.62 197 GLU C N 1
ATOM 5502 C CA . GLU C 1 180 ? 17.951 26.357 52.311 1.00 106.76 197 GLU C CA 1
ATOM 5503 C C . GLU C 1 180 ? 18.868 27.221 53.166 1.00 109.29 197 GLU C C 1
ATOM 5504 O O . GLU C 1 180 ? 18.977 27.004 54.377 1.00 112.35 197 GLU C O 1
ATOM 5510 N N . ARG C 1 181 ? 19.533 28.197 52.548 1.00 112.88 198 ARG C N 1
ATOM 5511 C CA . ARG C 1 181 ? 20.345 29.145 53.302 1.00 117.63 198 ARG C CA 1
ATOM 5512 C C . ARG C 1 181 ? 19.512 29.912 54.323 1.00 119.84 198 ARG C C 1
ATOM 5513 O O . ARG C 1 181 ? 20.046 30.360 55.345 1.00 123.87 198 ARG C O 1
ATOM 5521 N N . GLU C 1 182 ? 18.209 30.062 54.076 1.00 114.20 199 GLU C N 1
ATOM 5522 C CA . GLU C 1 182 ? 17.350 30.929 54.888 1.00 110.01 199 GLU C CA 1
ATOM 5523 C C . GLU C 1 182 ? 15.938 30.362 54.937 1.00 104.57 199 GLU C C 1
ATOM 5524 O O . GLU C 1 182 ? 15.033 30.826 54.231 1.00 101.19 199 GLU C O 1
ATOM 5530 N N . PRO C 1 183 ? 15.697 29.363 55.788 1.00 104.51 200 PRO C N 1
ATOM 5531 C CA . PRO C 1 183 ? 14.344 28.794 55.868 1.00 104.84 200 PRO C CA 1
ATOM 5532 C C . PRO C 1 183 ? 13.374 29.630 56.687 1.00 107.65 200 PRO C C 1
ATOM 5533 O O . PRO C 1 183 ? 12.162 29.547 56.444 1.00 103.64 200 PRO C O 1
ATOM 5537 N N . GLU C 1 184 ? 13.868 30.452 57.620 1.00 115.85 201 GLU C N 1
ATOM 5538 C CA . GLU C 1 184 ? 12.998 31.112 58.590 1.00 124.14 201 GLU C CA 1
ATOM 5539 C C . GLU C 1 184 ? 12.198 32.254 57.967 1.00 120.83 201 GLU C C 1
ATOM 5540 O O . GLU C 1 184 ? 11.037 32.470 58.332 1.00 123.61 201 GLU C O 1
ATOM 5546 N N . ASN C 1 185 ? 12.794 32.997 57.035 1.00 113.72 202 ASN C N 1
ATOM 5547 C CA . ASN C 1 185 ? 12.137 34.154 56.435 1.00 107.27 202 ASN C CA 1
ATOM 5548 C C . ASN C 1 185 ? 11.908 33.977 54.938 1.00 97.43 202 ASN C C 1
ATOM 5549 O O . ASN C 1 185 ? 11.632 34.957 54.238 1.00 93.50 202 ASN C O 1
ATOM 5554 N N . TRP C 1 186 ? 12.005 32.742 54.440 1.00 98.32 203 TRP C N 1
ATOM 5555 C CA . TRP C 1 186 ? 11.827 32.498 53.009 1.00 92.25 203 TRP C CA 1
ATOM 5556 C C . TRP C 1 186 ? 10.461 32.919 52.480 1.00 89.30 203 TRP C C 1
ATOM 5557 O O . TRP C 1 186 ? 10.417 33.557 51.414 1.00 86.67 203 TRP C O 1
ATOM 5568 N N . PRO C 1 187 ? 9.326 32.592 53.118 1.00 85.85 204 PRO C N 1
ATOM 5569 C CA . PRO C 1 187 ? 8.055 33.103 52.578 1.00 83.14 204 PRO C CA 1
ATOM 5570 C C . PRO C 1 187 ? 8.026 34.620 52.512 1.00 79.18 204 PRO C C 1
ATOM 5571 O O . PRO C 1 187 ? 7.341 35.183 51.651 1.00 76.50 204 PRO C O 1
ATOM 5575 N N . SER C 1 188 ? 8.784 35.297 53.378 1.00 80.73 205 SER C N 1
ATOM 5576 C CA . SER C 1 188 ? 8.916 36.747 53.297 1.00 80.10 205 SER C CA 1
ATOM 5577 C C . SER C 1 188 ? 9.822 37.167 52.142 1.00 74.50 205 SER C C 1
ATOM 5578 O O . SER C 1 188 ? 9.613 38.229 51.546 1.00 72.96 205 SER C O 1
ATOM 5581 N N . ILE C 1 189 ? 10.818 36.349 51.812 1.00 73.43 206 ILE C N 1
ATOM 5582 C CA . ILE C 1 189 ? 11.657 36.593 50.644 1.00 71.16 206 ILE C CA 1
ATOM 5583 C C . ILE C 1 189 ? 10.905 36.253 49.365 1.00 69.57 206 ILE C C 1
ATOM 5584 O O . ILE C 1 189 ? 10.996 36.975 48.363 1.00 64.55 206 ILE C O 1
ATOM 5589 N N . ARG C 1 190 ? 10.137 35.159 49.390 1.00 71.27 207 ARG C N 1
ATOM 5590 C CA . ARG C 1 190 ? 9.360 34.741 48.226 1.00 72.12 207 ARG C CA 1
ATOM 5591 C C . ARG C 1 190 ? 8.369 35.818 47.809 1.00 67.32 207 ARG C C 1
ATOM 5592 O O . ARG C 1 190 ? 8.254 36.140 46.622 1.00 64.85 207 ARG C O 1
ATOM 5600 N N . LYS C 1 191 ? 7.640 36.390 48.775 1.00 69.17 208 LYS C N 1
ATOM 5601 C CA . LYS C 1 191 ? 6.615 37.373 48.437 1.00 67.00 208 LYS C CA 1
ATOM 5602 C C . LYS C 1 191 ? 7.228 38.598 47.770 1.00 64.18 208 LYS C C 1
ATOM 5603 O O . LYS C 1 191 ? 6.745 39.057 46.727 1.00 63.11 208 LYS C O 1
ATOM 5609 N N . GLY C 1 192 ? 8.301 39.142 48.356 1.00 60.24 209 GLY C N 1
ATOM 5610 C CA . GLY C 1 192 ? 8.953 40.290 47.750 1.00 55.03 209 GLY C CA 1
ATOM 5611 C C . GLY C 1 192 ? 9.492 39.994 46.365 1.00 54.12 209 GLY C C 1
ATOM 5612 O O . GLY C 1 192 ? 9.456 40.854 45.480 1.00 47.99 209 GLY C O 1
ATOM 5613 N N . LEU C 1 193 ? 9.982 38.772 46.157 1.00 55.32 210 LEU C N 1
ATOM 5614 C CA . LEU C 1 193 ? 10.487 38.372 44.851 1.00 54.44 210 LEU C CA 1
ATOM 5615 C C . LEU C 1 193 ? 9.354 38.220 43.838 1.00 52.39 210 LEU C C 1
ATOM 5616 O O . LEU C 1 193 ? 9.479 38.665 42.690 1.00 49.18 210 LEU C O 1
ATOM 5621 N N . ASP C 1 194 ? 8.239 37.602 44.246 1.00 52.24 211 ASP C N 1
ATOM 5622 C CA . ASP C 1 194 ? 7.098 37.451 43.343 1.00 55.52 211 ASP C CA 1
ATOM 5623 C C . ASP C 1 194 ? 6.544 38.799 42.903 1.00 52.52 211 ASP C C 1
ATOM 5624 O O . ASP C 1 194 ? 6.098 38.946 41.760 1.00 49.50 211 ASP C O 1
ATOM 5629 N N . ARG C 1 195 ? 6.535 39.788 43.802 1.00 54.99 212 ARG C N 1
ATOM 5630 C CA . ARG C 1 195 ? 6.182 41.146 43.392 1.00 51.60 212 ARG C CA 1
ATOM 5631 C C . ARG C 1 195 ? 7.111 41.654 42.299 1.00 47.01 212 ARG C C 1
ATOM 5632 O O . ARG C 1 195 ? 6.658 42.257 41.318 1.00 44.63 212 ARG C O 1
ATOM 5640 N N . ALA C 1 196 ? 8.426 41.431 42.460 1.00 49.71 213 ALA C N 1
ATOM 5641 C CA . ALA C 1 196 ? 9.392 41.928 41.488 1.00 49.20 213 ALA C CA 1
ATOM 5642 C C . ALA C 1 196 ? 9.235 41.213 40.153 1.00 49.96 213 ALA C C 1
ATOM 5643 O O . ALA C 1 196 ? 9.247 41.849 39.088 1.00 46.91 213 ALA C O 1
ATOM 5645 N N . LEU C 1 197 ? 9.074 39.891 40.194 1.00 44.87 214 LEU C N 1
ATOM 5646 C CA . LEU C 1 197 ? 8.911 39.143 38.954 1.00 50.50 214 LEU C CA 1
ATOM 5647 C C . LEU C 1 197 ? 7.674 39.606 38.216 1.00 48.99 214 LEU C C 1
ATOM 5648 O O . LEU C 1 197 ? 7.667 39.689 36.984 1.00 49.11 214 LEU C O 1
ATOM 5653 N N . ARG C 1 198 ? 6.611 39.922 38.965 1.00 50.38 215 ARG C N 1
ATOM 5654 C CA . ARG C 1 198 ? 5.390 40.445 38.380 1.00 48.77 215 ARG C CA 1
ATOM 5655 C C . ARG C 1 198 ? 5.613 41.822 37.761 1.00 50.22 215 ARG C C 1
ATOM 5656 O O . ARG C 1 198 ? 5.124 42.107 36.656 1.00 43.94 215 ARG C O 1
ATOM 5664 N N . ASP C 1 199 ? 6.306 42.705 38.493 1.00 42.84 216 ASP C N 1
ATOM 5665 C CA . ASP C 1 199 ? 6.682 44.006 37.953 1.00 43.81 216 ASP C CA 1
ATOM 5666 C C . ASP C 1 199 ? 7.505 43.868 36.675 1.00 41.69 216 ASP C C 1
ATOM 5667 O O . ASP C 1 199 ? 7.340 44.650 35.736 1.00 41.11 216 ASP C O 1
ATOM 5672 N N . PHE C 1 200 ? 8.406 42.892 36.619 1.00 40.42 217 PHE C N 1
ATOM 5673 C CA . PHE C 1 200 ? 9.188 42.739 35.399 1.00 39.91 217 PHE C CA 1
ATOM 5674 C C . PHE C 1 200 ? 8.305 42.309 34.230 1.00 40.57 217 PHE C C 1
ATOM 5675 O O . PHE C 1 200 ? 8.391 42.878 33.138 1.00 39.92 217 PHE C O 1
ATOM 5683 N N . GLU C 1 201 ? 7.442 41.306 34.439 1.00 42.25 218 GLU C N 1
ATOM 5684 C CA . GLU C 1 201 ? 6.493 40.924 33.394 1.00 47.29 218 GLU C CA 1
ATOM 5685 C C . GLU C 1 201 ? 5.626 42.108 32.951 1.00 51.93 218 GLU C C 1
ATOM 5686 O O . GLU C 1 201 ? 5.403 42.310 31.751 1.00 44.46 218 GLU C O 1
ATOM 5692 N N . ASP C 1 202 ? 5.159 42.925 33.894 1.00 42.59 219 ASP C N 1
ATOM 5693 C CA . ASP C 1 202 ? 4.153 43.938 33.530 1.00 44.04 219 ASP C CA 1
ATOM 5694 C C . ASP C 1 202 ? 4.785 45.200 32.944 1.00 41.19 219 ASP C C 1
ATOM 5695 O O . ASP C 1 202 ? 4.269 45.756 31.968 1.00 43.07 219 ASP C O 1
ATOM 5700 N N . TYR C 1 203 ? 5.898 45.645 33.537 1.00 41.66 220 TYR C N 1
ATOM 5701 C CA . TYR C 1 203 ? 6.512 46.947 33.293 1.00 38.68 220 TYR C CA 1
ATOM 5702 C C . TYR C 1 203 ? 7.960 46.890 32.799 1.00 44.59 220 TYR C C 1
ATOM 5703 O O . TYR C 1 203 ? 8.476 47.920 32.346 1.00 44.53 220 TYR C O 1
ATOM 5712 N N . GLY C 1 204 ? 8.652 45.755 32.913 1.00 38.55 221 GLY C N 1
ATOM 5713 C CA . GLY C 1 204 ? 10.005 45.683 32.376 1.00 35.25 221 GLY C CA 1
ATOM 5714 C C . GLY C 1 204 ? 11.129 46.108 33.303 1.00 41.34 221 GLY C C 1
ATOM 5715 O O . GLY C 1 204 ? 12.294 46.163 32.861 1.00 42.47 221 GLY C O 1
ATOM 5716 N N . TYR C 1 205 ? 10.841 46.392 34.568 1.00 35.59 222 TYR C N 1
ATOM 5717 C CA . TYR C 1 205 ? 11.889 46.637 35.546 1.00 35.22 222 TYR C CA 1
ATOM 5718 C C . TYR C 1 205 ? 11.565 45.869 36.814 1.00 34.11 222 TYR C C 1
ATOM 5719 O O . TYR C 1 205 ? 10.457 45.322 36.976 1.00 36.80 222 TYR C O 1
ATOM 5728 N N . CYS C 1 206 ? 12.526 45.878 37.743 1.00 30.40 223 CYS C N 1
ATOM 5729 C CA . CYS C 1 206 ? 12.343 45.394 39.106 1.00 33.70 223 CYS C CA 1
ATOM 5730 C C . CYS C 1 206 ? 12.670 46.514 40.079 1.00 36.59 223 CYS C C 1
ATOM 5731 O O . CYS C 1 206 ? 13.644 47.236 39.884 1.00 33.63 223 CYS C O 1
ATOM 5734 N N . LEU C 1 207 ? 11.892 46.619 41.151 1.00 36.53 224 LEU C N 1
ATOM 5735 C CA . LEU C 1 207 ? 12.142 47.569 42.226 1.00 33.73 224 LEU C CA 1
ATOM 5736 C C . LEU C 1 207 ? 12.686 46.873 43.465 1.00 35.73 224 LEU C C 1
ATOM 5737 O O . LEU C 1 207 ? 12.445 45.682 43.711 1.00 35.40 224 LEU C O 1
ATOM 5742 N N . SER C 1 208 ? 13.386 47.661 44.279 1.00 36.87 225 SER C N 1
ATOM 5743 C CA . SER C 1 208 ? 13.614 47.325 45.684 1.00 37.99 225 SER C CA 1
ATOM 5744 C C . SER C 1 208 ? 13.338 48.588 46.487 1.00 40.60 225 SER C C 1
ATOM 5745 O O . SER C 1 208 ? 14.209 49.453 46.599 1.00 39.03 225 SER C O 1
ATOM 5748 N N . ILE C 1 209 ? 12.120 48.708 47.013 1.00 39.42 226 ILE C N 1
ATOM 5749 C CA . ILE C 1 209 ? 11.723 49.866 47.820 1.00 42.73 226 ILE C CA 1
ATOM 5750 C C . ILE C 1 209 ? 12.062 49.540 49.273 1.00 45.14 226 ILE C C 1
ATOM 5751 O O . ILE C 1 209 ? 11.240 49.000 50.030 1.00 46.30 226 ILE C O 1
ATOM 5756 N N . GLY C 1 210 ? 13.288 49.885 49.669 1.00 48.24 227 GLY C N 1
ATOM 5757 C CA . GLY C 1 210 ? 13.771 49.637 51.021 1.00 50.54 227 GLY C CA 1
ATOM 5758 C C . GLY C 1 210 ? 13.915 48.176 51.396 1.00 49.48 227 GLY C C 1
ATOM 5759 O O . GLY C 1 210 ? 13.939 47.851 52.588 1.00 52.43 227 GLY C O 1
ATOM 5760 N N . GLU C 1 211 ? 14.015 47.281 50.419 1.00 47.06 228 GLU C N 1
ATOM 5761 C CA . GLU C 1 211 ? 14.048 45.852 50.705 1.00 50.01 228 GLU C CA 1
ATOM 5762 C C . GLU C 1 211 ? 15.466 45.283 50.704 1.00 51.82 228 GLU C C 1
ATOM 5763 O O . GLU C 1 211 ? 15.648 44.081 50.932 1.00 52.80 228 GLU C O 1
ATOM 5769 N N . TRP C 1 212 ? 16.470 46.118 50.456 1.00 50.15 229 TRP C N 1
ATOM 5770 C CA . TRP C 1 212 ? 17.851 45.769 50.732 1.00 50.46 229 TRP C CA 1
ATOM 5771 C C . TRP C 1 212 ? 18.348 46.517 51.962 1.00 52.99 229 TRP C C 1
ATOM 5772 O O . TRP C 1 212 ? 18.693 45.887 52.964 1.00 53.86 229 TRP C O 1
ATOM 5783 N N . HIS C 1 213 ? 18.366 47.851 51.913 1.00 56.36 230 HIS C N 1
ATOM 5784 C CA . HIS C 1 213 ? 18.566 48.717 53.071 1.00 59.93 230 HIS C CA 1
ATOM 5785 C C . HIS C 1 213 ? 17.336 49.599 53.230 1.00 61.48 230 HIS C C 1
ATOM 5786 O O . HIS C 1 213 ? 16.792 50.094 52.238 1.00 55.65 230 HIS C O 1
ATOM 5793 N N . ARG C 1 214 ? 16.930 49.823 54.487 1.00 71.72 231 ARG C N 1
ATOM 5794 C CA . ARG C 1 214 ? 15.615 50.396 54.783 1.00 78.75 231 ARG C CA 1
ATOM 5795 C C . ARG C 1 214 ? 15.379 51.729 54.077 1.00 73.32 231 ARG C C 1
ATOM 5796 O O . ARG C 1 214 ? 14.273 51.986 53.589 1.00 73.35 231 ARG C O 1
ATOM 5804 N N . ASP C 1 215 ? 16.397 52.592 54.009 1.00 68.46 232 ASP C N 1
ATOM 5805 C CA . ASP C 1 215 ? 16.230 53.936 53.461 1.00 68.43 232 ASP C CA 1
ATOM 5806 C C . ASP C 1 215 ? 16.825 54.099 52.064 1.00 56.40 232 ASP C C 1
ATOM 5807 O O . ASP C 1 215 ? 17.127 55.223 51.653 1.00 53.58 232 ASP C O 1
ATOM 5812 N N . VAL C 1 216 ? 16.982 53.009 51.321 1.00 51.25 233 VAL C N 1
ATOM 5813 C CA . VAL C 1 216 ? 17.441 53.043 49.939 1.00 44.80 233 VAL C CA 1
ATOM 5814 C C . VAL C 1 216 ? 16.327 52.481 49.056 1.00 42.76 233 VAL C C 1
ATOM 5815 O O . VAL C 1 216 ? 15.751 51.434 49.366 1.00 42.27 233 VAL C O 1
ATOM 5819 N N . ASN C 1 217 ? 16.003 53.191 47.976 1.00 41.39 234 ASN C N 1
ATOM 5820 C CA . ASN C 1 217 ? 15.105 52.684 46.945 1.00 40.90 234 ASN C CA 1
ATOM 5821 C C . ASN C 1 217 ? 15.856 52.622 45.624 1.00 40.44 234 ASN C C 1
ATOM 5822 O O . ASN C 1 217 ? 16.733 53.447 45.358 1.00 39.78 234 ASN C O 1
ATOM 5827 N N . SER C 1 218 ? 15.466 51.675 44.775 1.00 35.06 235 SER C N 1
ATOM 5828 C CA . SER C 1 218 ? 16.207 51.476 43.547 1.00 30.09 235 SER C CA 1
ATOM 5829 C C . SER C 1 218 ? 15.359 50.694 42.556 1.00 34.93 235 SER C C 1
ATOM 5830 O O . SER C 1 218 ? 14.404 49.995 42.936 1.00 35.48 235 SER C O 1
ATOM 5833 N N . VAL C 1 219 ? 15.673 50.874 41.277 1.00 31.81 236 VAL C N 1
ATOM 5834 C CA . VAL C 1 219 ? 14.971 50.190 40.190 1.00 29.13 236 VAL C CA 1
ATOM 5835 C C . VAL C 1 219 ? 16.052 49.611 39.297 1.00 32.29 236 VAL C C 1
ATOM 5836 O O . VAL C 1 219 ? 17.114 50.214 39.148 1.00 28.46 236 VAL C O 1
ATOM 5840 N N . ALA C 1 220 ? 15.797 48.445 38.706 1.00 31.99 237 ALA C N 1
ATOM 5841 C CA . ALA C 1 220 ? 16.830 47.796 37.895 1.00 29.57 237 ALA C CA 1
ATOM 5842 C C . ALA C 1 220 ? 16.211 47.182 36.652 1.00 32.65 237 ALA C C 1
ATOM 5843 O O . ALA C 1 220 ? 15.028 46.793 36.646 1.00 32.54 237 ALA C O 1
ATOM 5845 N N . VAL C 1 221 ? 17.017 47.114 35.597 1.00 28.72 238 VAL C N 1
ATOM 5846 C CA . VAL C 1 221 ? 16.584 46.596 34.296 1.00 31.09 238 VAL C CA 1
ATOM 5847 C C . VAL C 1 221 ? 17.674 45.673 33.771 1.00 33.03 238 VAL C C 1
ATOM 5848 O O . VAL C 1 221 ? 18.842 46.095 33.685 1.00 30.31 238 VAL C O 1
ATOM 5852 N N . PRO C 1 222 ? 17.367 44.432 33.407 1.00 32.73 239 PRO C N 1
ATOM 5853 C CA . PRO C 1 222 ? 18.416 43.519 32.943 1.00 32.10 239 PRO C CA 1
ATOM 5854 C C . PRO C 1 222 ? 18.625 43.625 31.435 1.00 36.88 239 PRO C C 1
ATOM 5855 O O . PRO C 1 222 ? 17.790 44.140 30.692 1.00 35.42 239 PRO C O 1
ATOM 5859 N N . LEU C 1 223 ? 19.777 43.140 30.991 1.00 33.09 240 LEU C N 1
ATOM 5860 C CA . LEU C 1 223 ? 20.089 43.069 29.569 1.00 31.86 240 LEU C CA 1
ATOM 5861 C C . LEU C 1 223 ? 20.780 41.738 29.298 1.00 36.65 240 LEU C C 1
ATOM 5862 O O . LEU C 1 223 ? 21.797 41.437 29.926 1.00 44.70 240 LEU C O 1
ATOM 5867 N N . VAL C 1 224 ? 20.249 40.948 28.375 1.00 38.90 241 VAL C N 1
ATOM 5868 C CA . VAL C 1 224 ? 20.860 39.674 28.018 1.00 48.74 241 VAL C CA 1
ATOM 5869 C C . VAL C 1 224 ? 21.909 39.941 26.946 1.00 50.31 241 VAL C C 1
ATOM 5870 O O . VAL C 1 224 ? 21.579 40.419 25.860 1.00 53.40 241 VAL C O 1
ATOM 5874 N N . HIS C 1 225 ? 23.178 39.657 27.253 1.00 52.30 242 HIS C N 1
ATOM 5875 C CA . HIS C 1 225 ? 24.280 39.923 26.332 1.00 56.61 242 HIS C CA 1
ATOM 5876 C C . HIS C 1 225 ? 24.956 38.611 25.955 1.00 55.42 242 HIS C C 1
ATOM 5877 O O . HIS C 1 225 ? 25.237 37.782 26.826 1.00 49.23 242 HIS C O 1
ATOM 5884 N N . LYS C 1 226 ? 25.210 38.430 24.655 1.00 63.85 243 LYS C N 1
ATOM 5885 C CA . LYS C 1 226 ? 25.731 37.161 24.153 1.00 73.60 243 LYS C CA 1
ATOM 5886 C C . LYS C 1 226 ? 27.070 36.803 24.785 1.00 78.06 243 LYS C C 1
ATOM 5887 O O . LYS C 1 226 ? 27.344 35.621 25.021 1.00 82.31 243 LYS C O 1
ATOM 5893 N N . GLN C 1 227 ? 27.907 37.799 25.082 1.00 79.06 244 GLN C N 1
ATOM 5894 C CA . GLN C 1 227 ? 29.238 37.539 25.614 1.00 82.73 244 GLN C CA 1
ATOM 5895 C C . GLN C 1 227 ? 29.268 37.590 27.135 1.00 79.33 244 GLN C C 1
ATOM 5896 O O . GLN C 1 227 ? 29.792 36.676 27.779 1.00 80.26 244 GLN C O 1
ATOM 5902 N N . TYR C 1 228 ? 28.716 38.647 27.725 1.00 73.95 245 TYR C N 1
ATOM 5903 C CA . TYR C 1 228 ? 28.822 38.832 29.164 1.00 69.12 245 TYR C CA 1
ATOM 5904 C C . TYR C 1 228 ? 27.731 38.109 29.949 1.00 64.49 245 TYR C C 1
ATOM 5905 O O . TYR C 1 228 ? 27.799 38.074 31.183 1.00 65.20 245 TYR C O 1
ATOM 5914 N N . GLY C 1 229 ? 26.722 37.549 29.284 1.00 60.67 246 GLY C N 1
ATOM 5915 C CA . GLY C 1 229 ? 25.599 36.972 29.999 1.00 55.36 246 GLY C CA 1
ATOM 5916 C C . GLY C 1 229 ? 24.547 38.019 30.325 1.00 56.03 246 GLY C C 1
ATOM 5917 O O . GLY C 1 229 ? 24.303 38.923 29.515 1.00 61.11 246 GLY C O 1
ATOM 5918 N N . VAL C 1 230 ? 23.921 37.927 31.496 1.00 47.67 247 VAL C N 1
ATOM 5919 C CA . VAL C 1 230 ? 22.927 38.910 31.917 1.00 41.67 247 VAL C CA 1
ATOM 5920 C C . VAL C 1 230 ? 23.650 40.048 32.638 1.00 42.77 247 VAL C C 1
ATOM 5921 O O . VAL C 1 230 ? 24.214 39.853 33.721 1.00 47.30 247 VAL C O 1
ATOM 5925 N N . LEU C 1 231 ? 23.674 41.232 32.028 1.00 33.71 248 LEU C N 1
ATOM 5926 C CA . LEU C 1 231 ? 24.093 42.425 32.748 1.00 33.61 248 LEU C CA 1
ATOM 5927 C C . LEU C 1 231 ? 22.850 43.110 33.302 1.00 34.19 248 LEU C C 1
ATOM 5928 O O . LEU C 1 231 ? 21.758 42.976 32.757 1.00 34.88 248 LEU C O 1
ATOM 5933 N N . VAL C 1 232 ? 22.998 43.799 34.424 1.00 30.00 249 VAL C N 1
ATOM 5934 C CA . VAL C 1 232 ? 21.843 44.472 35.009 1.00 27.90 249 VAL C CA 1
ATOM 5935 C C . VAL C 1 232 ? 22.258 45.897 35.324 1.00 26.98 249 VAL C C 1
ATOM 5936 O O . VAL C 1 232 ? 23.349 46.119 35.868 1.00 30.20 249 VAL C O 1
ATOM 5940 N N . PHE C 1 233 ? 21.389 46.858 34.989 1.00 26.84 250 PHE C N 1
ATOM 5941 C CA . PHE C 1 233 ? 21.634 48.263 35.278 1.00 33.06 250 PHE C CA 1
ATOM 5942 C C . PHE C 1 233 ? 20.651 48.739 36.327 1.00 30.24 250 PHE C C 1
ATOM 5943 O O . PHE C 1 233 ? 19.476 48.364 36.297 1.00 31.65 250 PHE C O 1
ATOM 5951 N N . ASN C 1 234 ? 21.120 49.518 37.295 1.00 30.59 251 ASN C N 1
ATOM 5952 C CA . ASN C 1 234 ? 20.180 50.022 38.283 1.00 27.67 251 ASN C CA 1
ATOM 5953 C C . ASN C 1 234 ? 20.377 51.516 38.482 1.00 33.50 251 ASN C C 1
ATOM 5954 O O . ASN C 1 234 ? 21.322 52.137 37.983 1.00 32.14 251 ASN C O 1
ATOM 5959 N N . CYS C 1 235 ? 19.432 52.093 39.209 1.00 34.26 252 CYS C N 1
ATOM 5960 C CA . CYS C 1 235 ? 19.497 53.497 39.572 1.00 32.80 252 CYS C CA 1
ATOM 5961 C C . CYS C 1 235 ? 18.819 53.572 40.925 1.00 38.14 252 CYS C C 1
ATOM 5962 O O . CYS C 1 235 ? 17.675 53.123 41.064 1.00 35.27 252 CYS C O 1
ATOM 5965 N N . GLY C 1 236 ? 19.518 54.084 41.926 1.00 37.32 253 GLY C N 1
ATOM 5966 C CA . GLY C 1 236 ? 18.982 53.960 43.271 1.00 35.41 253 GLY C CA 1
ATOM 5967 C C . GLY C 1 236 ? 19.612 55.013 44.146 1.00 42.00 253 GLY C C 1
ATOM 5968 O O . GLY C 1 236 ? 20.552 55.699 43.743 1.00 39.58 253 GLY C O 1
ATOM 5969 N N . GLY C 1 237 ? 19.069 55.150 45.351 1.00 45.02 254 GLY C N 1
ATOM 5970 C CA . GLY C 1 237 ? 19.566 56.138 46.275 1.00 42.24 254 GLY C CA 1
ATOM 5971 C C . GLY C 1 237 ? 18.649 56.326 47.462 1.00 43.86 254 GLY C C 1
ATOM 5972 O O . GLY C 1 237 ? 17.785 55.495 47.744 1.00 39.61 254 GLY C O 1
ATOM 5973 N N . PRO C 1 238 ? 18.855 57.414 48.202 1.00 43.59 255 PRO C N 1
ATOM 5974 C CA . PRO C 1 238 ? 18.030 57.684 49.384 1.00 42.53 255 PRO C CA 1
ATOM 5975 C C . PRO C 1 238 ? 16.545 57.675 49.050 1.00 44.84 255 PRO C C 1
ATOM 5976 O O . PRO C 1 238 ? 16.101 58.292 48.081 1.00 42.41 255 PRO C O 1
ATOM 5980 N N . SER C 1 239 ? 15.784 56.956 49.872 1.00 48.25 256 SER C N 1
ATOM 5981 C CA . SER C 1 239 ? 14.368 56.759 49.607 1.00 49.80 256 SER C CA 1
ATOM 5982 C C . SER C 1 239 ? 13.610 58.076 49.587 1.00 53.29 256 SER C C 1
ATOM 5983 O O . SER C 1 239 ? 12.655 58.222 48.819 1.00 53.16 256 SER C O 1
ATOM 5986 N N . PHE C 1 240 ? 14.028 59.055 50.397 1.00 56.31 257 PHE C N 1
ATOM 5987 C CA . PHE C 1 240 ? 13.347 60.348 50.378 1.00 58.23 257 PHE C CA 1
ATOM 5988 C C . PHE C 1 240 ? 13.549 61.065 49.046 1.00 55.13 257 PHE C C 1
ATOM 5989 O O . PHE C 1 240 ? 12.730 61.899 48.663 1.00 55.14 257 PHE C O 1
ATOM 5997 N N . GLN C 1 241 ? 14.626 60.756 48.328 1.00 52.88 258 GLN C N 1
ATOM 5998 C CA . GLN C 1 241 ? 14.875 61.385 47.039 1.00 54.11 258 GLN C CA 1
ATOM 5999 C C . GLN C 1 241 ? 14.211 60.647 45.885 1.00 51.86 258 GLN C C 1
ATOM 6000 O O . GLN C 1 241 ? 13.843 61.272 44.878 1.00 52.75 258 GLN C O 1
ATOM 6006 N N . LEU C 1 242 ? 14.036 59.333 46.021 1.00 45.56 259 LEU C N 1
ATOM 6007 C CA . LEU C 1 242 ? 13.533 58.467 44.952 1.00 45.84 259 LEU C CA 1
ATOM 6008 C C . LEU C 1 242 ? 12.335 57.686 45.467 1.00 44.59 259 LEU C C 1
ATOM 6009 O O . LEU C 1 242 ? 12.438 56.490 45.749 1.00 42.86 259 LEU C O 1
ATOM 6014 N N . PRO C 1 243 ? 11.183 58.336 45.617 1.00 48.44 260 PRO C N 1
ATOM 6015 C CA . PRO C 1 243 ? 9.973 57.597 45.991 1.00 46.86 260 PRO C CA 1
ATOM 6016 C C . PRO C 1 243 ? 9.595 56.571 44.933 1.00 45.52 260 PRO C C 1
ATOM 6017 O O . PRO C 1 243 ? 9.984 56.670 43.766 1.00 42.19 260 PRO C O 1
ATOM 6021 N N . ARG C 1 244 ? 8.791 55.586 45.359 1.00 46.53 261 ARG C N 1
ATOM 6022 C CA . ARG C 1 244 ? 8.267 54.575 44.438 1.00 46.15 261 ARG C CA 1
ATOM 6023 C C . ARG C 1 244 ? 7.677 55.206 43.178 1.00 43.42 261 ARG C C 1
ATOM 6024 O O . ARG C 1 244 ? 7.979 54.778 42.055 1.00 44.33 261 ARG C O 1
ATOM 6032 N N . GLU C 1 245 ? 6.875 56.259 43.345 1.00 44.73 262 GLU C N 1
ATOM 6033 C CA . GLU C 1 245 ? 6.216 56.892 42.203 1.00 48.79 262 GLU C CA 1
ATOM 6034 C C . GLU C 1 245 ? 7.223 57.462 41.197 1.00 50.45 262 GLU C C 1
ATOM 6035 O O . GLU C 1 245 ? 7.050 57.314 39.979 1.00 44.36 262 GLU C O 1
ATOM 6041 N N . LYS C 1 246 ? 8.278 58.123 41.677 1.00 49.27 263 LYS C N 1
ATOM 6042 C CA . LYS C 1 246 ? 9.323 58.584 40.764 1.00 50.50 263 LYS C CA 1
ATOM 6043 C C . LYS C 1 246 ? 10.001 57.415 40.038 1.00 44.87 263 LYS C C 1
ATOM 6044 O O . LYS C 1 246 ? 10.306 57.506 38.841 1.00 43.64 263 LYS C O 1
ATOM 6050 N N . LEU C 1 247 ? 10.260 56.311 40.738 1.00 38.36 264 LEU C N 1
ATOM 6051 C CA . LEU C 1 247 ? 10.908 55.186 40.075 1.00 41.40 264 LEU C CA 1
ATOM 6052 C C . LEU C 1 247 ? 9.985 54.531 39.048 1.00 41.62 264 LEU C C 1
ATOM 6053 O O . LEU C 1 247 ? 10.438 54.165 37.959 1.00 40.26 264 LEU C O 1
ATOM 6058 N N . GLU C 1 248 ? 8.687 54.381 39.372 1.00 38.30 265 GLU C N 1
ATOM 6059 C CA . GLU C 1 248 ? 7.765 53.682 38.476 1.00 41.78 265 GLU C CA 1
ATOM 6060 C C . GLU C 1 248 ? 7.413 54.522 37.248 1.00 45.02 265 GLU C C 1
ATOM 6061 O O . GLU C 1 248 ? 7.250 53.986 36.143 1.00 43.69 265 GLU C O 1
ATOM 6067 N N . ASP C 1 249 ? 7.229 55.828 37.432 1.00 42.19 266 ASP C N 1
ATOM 6068 C CA . ASP C 1 249 ? 6.735 56.688 36.364 1.00 44.35 266 ASP C CA 1
ATOM 6069 C C . ASP C 1 249 ? 7.844 57.355 35.550 1.00 50.27 266 ASP C C 1
ATOM 6070 O O . ASP C 1 249 ? 7.597 57.769 34.410 1.00 50.83 266 ASP C O 1
ATOM 6075 N N . ASP C 1 250 ? 9.037 57.509 36.121 1.00 45.01 267 ASP C N 1
ATOM 6076 C CA . ASP C 1 250 ? 10.059 58.363 35.523 1.00 48.02 267 ASP C CA 1
ATOM 6077 C C . ASP C 1 250 ? 11.368 57.583 35.370 1.00 44.42 267 ASP C C 1
ATOM 6078 O O . ASP C 1 250 ? 11.809 57.306 34.250 1.00 42.47 267 ASP C O 1
ATOM 6083 N N . ILE C 1 251 ? 11.999 57.202 36.474 1.00 43.46 268 ILE C N 1
ATOM 6084 C CA . ILE C 1 251 ? 13.344 56.618 36.370 1.00 36.00 268 ILE C CA 1
ATOM 6085 C C . ILE C 1 251 ? 13.296 55.247 35.690 1.00 37.69 268 ILE C C 1
ATOM 6086 O O . ILE C 1 251 ? 14.133 54.925 34.828 1.00 40.21 268 ILE C O 1
ATOM 6091 N N . GLY C 1 252 ? 12.354 54.400 36.095 1.00 36.63 269 GLY C N 1
ATOM 6092 C CA . GLY C 1 252 ? 12.251 53.070 35.538 1.00 36.79 269 GLY C CA 1
ATOM 6093 C C . GLY C 1 252 ? 12.142 53.068 34.020 1.00 40.48 269 GLY C C 1
ATOM 6094 O O . GLY C 1 252 ? 12.948 52.428 33.328 1.00 38.40 269 GLY C O 1
ATOM 6095 N N . PRO C 1 253 ? 11.133 53.780 33.472 1.00 41.84 270 PRO C N 1
ATOM 6096 C CA . PRO C 1 253 ? 11.048 53.929 32.004 1.00 41.83 270 PRO C CA 1
ATOM 6097 C C . PRO C 1 253 ? 12.310 54.505 31.365 1.00 41.30 270 PRO C C 1
ATOM 6098 O O . PRO C 1 253 ? 12.762 53.994 30.331 1.00 46.02 270 PRO C O 1
ATOM 6102 N N . ARG C 1 254 ? 12.911 55.537 31.956 1.00 40.79 271 ARG C N 1
ATOM 6103 C CA . ARG C 1 254 ? 14.183 56.037 31.428 1.00 40.98 271 ARG C CA 1
ATOM 6104 C C . ARG C 1 254 ? 15.275 54.976 31.478 1.00 37.91 271 ARG C C 1
ATOM 6105 O O . ARG C 1 254 ? 16.129 54.913 30.587 1.00 38.20 271 ARG C O 1
ATOM 6113 N N . LEU C 1 255 ? 15.284 54.154 32.522 1.00 36.07 272 LEU C N 1
ATOM 6114 C CA . LEU C 1 255 ? 16.332 53.136 32.608 1.00 34.48 272 LEU C CA 1
ATOM 6115 C C . LEU C 1 255 ? 16.129 52.078 31.531 1.00 35.39 272 LEU C C 1
ATOM 6116 O O . LEU C 1 255 ? 17.102 51.575 30.950 1.00 35.06 272 LEU C O 1
ATOM 6121 N N . ILE C 1 256 ? 14.860 51.739 31.249 1.00 36.87 273 ILE C N 1
ATOM 6122 C CA . ILE C 1 256 ? 14.546 50.779 30.192 1.00 40.31 273 ILE C CA 1
ATOM 6123 C C . ILE C 1 256 ? 15.018 51.300 28.844 1.00 46.55 273 ILE C C 1
ATOM 6124 O O . ILE C 1 256 ? 15.565 50.548 28.029 1.00 46.10 273 ILE C O 1
ATOM 6129 N N . GLU C 1 257 ? 14.794 52.590 28.580 1.00 49.16 274 GLU C N 1
ATOM 6130 C CA . GLU C 1 257 ? 15.245 53.177 27.325 1.00 48.91 274 GLU C CA 1
ATOM 6131 C C . GLU C 1 257 ? 16.770 53.200 27.247 1.00 41.50 274 GLU C C 1
ATOM 6132 O O . GLU C 1 257 ? 17.340 52.960 26.179 1.00 46.73 274 GLU C O 1
ATOM 6146 N N . VAL C 1 259 ? 18.919 51.077 28.701 1.00 39.70 276 VAL C N 1
ATOM 6147 C CA . VAL C 1 259 ? 19.369 49.716 28.410 1.00 43.48 276 VAL C CA 1
ATOM 6148 C C . VAL C 1 259 ? 19.126 49.368 26.940 1.00 43.50 276 VAL C C 1
ATOM 6149 O O . VAL C 1 259 ? 19.958 48.713 26.299 1.00 43.57 276 VAL C O 1
ATOM 6153 N N A HIS C 1 260 ? 17.993 49.803 26.381 0.55 44.22 277 HIS C N 1
ATOM 6154 N N B HIS C 1 260 ? 17.981 49.792 26.388 0.45 44.16 277 HIS C N 1
ATOM 6155 C CA A HIS C 1 260 ? 17.759 49.591 24.956 0.55 46.31 277 HIS C CA 1
ATOM 6156 C CA B HIS C 1 260 ? 17.721 49.611 24.960 0.45 46.47 277 HIS C CA 1
ATOM 6157 C C A HIS C 1 260 ? 18.813 50.297 24.110 0.55 43.79 277 HIS C C 1
ATOM 6158 C C B HIS C 1 260 ? 18.788 50.302 24.109 0.45 43.82 277 HIS C C 1
ATOM 6159 O O A HIS C 1 260 ? 19.283 49.746 23.108 0.55 45.15 277 HIS C O 1
ATOM 6160 O O B HIS C 1 260 ? 19.249 49.744 23.107 0.45 45.19 277 HIS C O 1
ATOM 6173 N N . ASN C 1 261 ? 19.186 51.522 24.489 1.00 43.16 278 ASN C N 1
ATOM 6174 C CA . ASN C 1 261 ? 20.234 52.233 23.754 1.00 47.38 278 ASN C CA 1
ATOM 6175 C C . ASN C 1 261 ? 21.574 51.497 23.870 1.00 45.96 278 ASN C C 1
ATOM 6176 O O . ASN C 1 261 ? 22.274 51.312 22.870 1.00 43.72 278 ASN C O 1
ATOM 6181 N N . ILE C 1 262 ? 21.922 51.038 25.076 1.00 39.89 279 ILE C N 1
ATOM 6182 C CA . ILE C 1 262 ? 23.152 50.257 25.255 1.00 39.15 279 ILE C CA 1
ATOM 6183 C C . ILE C 1 262 ? 23.109 49.010 24.384 1.00 40.62 279 ILE C C 1
ATOM 6184 O O . ILE C 1 262 ? 24.071 48.685 23.676 1.00 43.74 279 ILE C O 1
ATOM 6189 N N . SER C 1 263 ? 21.959 48.322 24.396 1.00 40.41 280 SER C N 1
ATOM 6190 C CA . SER C 1 263 ? 21.781 47.077 23.660 1.00 44.32 280 SER C CA 1
ATOM 6191 C C . SER C 1 263 ? 21.949 47.273 22.155 1.00 48.36 280 SER C C 1
ATOM 6192 O O . SER C 1 263 ? 22.498 46.404 21.465 1.00 53.18 280 SER C O 1
ATOM 6195 N N . SER C 1 264 ? 21.509 48.412 21.626 1.00 51.01 281 SER C N 1
ATOM 6196 C CA . SER C 1 264 ? 21.646 48.635 20.192 1.00 58.54 281 SER C CA 1
ATOM 6197 C C . SER C 1 264 ? 23.055 49.057 19.789 1.00 56.17 281 SER C C 1
ATOM 6198 O O . SER C 1 264 ? 23.417 48.902 18.621 1.00 58.48 281 SER C O 1
ATOM 6201 N N . ALA C 1 265 ? 23.849 49.589 20.720 1.00 54.42 282 ALA C N 1
ATOM 6202 C CA . ALA C 1 265 ? 25.186 50.080 20.405 1.00 58.90 282 ALA C CA 1
ATOM 6203 C C . ALA C 1 265 ? 26.279 49.039 20.625 1.00 64.45 282 ALA C C 1
ATOM 6204 O O . ALA C 1 265 ? 27.368 49.174 20.055 1.00 65.25 282 ALA C O 1
ATOM 6206 N N . VAL C 1 266 ? 26.025 48.012 21.428 1.00 73.48 283 VAL C N 1
ATOM 6207 C CA . VAL C 1 266 ? 26.917 46.870 21.548 1.00 83.90 283 VAL C CA 1
ATOM 6208 C C . VAL C 1 266 ? 26.184 45.633 21.033 1.00 95.01 283 VAL C C 1
ATOM 6209 O O . VAL C 1 266 ? 25.357 45.044 21.725 1.00 93.82 283 VAL C O 1
ATOM 6213 N N . PRO C 1 267 ? 26.443 45.231 19.782 1.00 108.02 284 PRO C N 1
ATOM 6214 C CA . PRO C 1 267 ? 25.779 44.086 19.150 1.00 116.20 284 PRO C CA 1
ATOM 6215 C C . PRO C 1 267 ? 26.373 42.743 19.572 1.00 119.85 284 PRO C C 1
ATOM 6216 O O . PRO C 1 267 ? 27.546 42.693 19.950 1.00 121.33 284 PRO C O 1
ATOM 6220 N N . PRO D 1 5 ? 28.762 71.866 73.811 1.00 80.10 22 PRO D N 1
ATOM 6221 C CA . PRO D 1 5 ? 29.159 71.003 74.933 1.00 79.41 22 PRO D CA 1
ATOM 6222 C C . PRO D 1 5 ? 27.997 70.717 75.908 1.00 76.68 22 PRO D C 1
ATOM 6223 O O . PRO D 1 5 ? 27.497 71.635 76.573 1.00 78.30 22 PRO D O 1
ATOM 6227 N N . THR D 1 6 ? 27.563 69.456 75.970 1.00 66.79 23 THR D N 1
ATOM 6228 C CA . THR D 1 6 ? 26.486 69.086 76.877 1.00 63.96 23 THR D CA 1
ATOM 6229 C C . THR D 1 6 ? 26.882 69.381 78.320 1.00 62.81 23 THR D C 1
ATOM 6230 O O . THR D 1 6 ? 28.039 69.195 78.712 1.00 61.81 23 THR D O 1
ATOM 6242 N N . LEU D 1 8 ? 27.494 69.096 82.189 1.00 45.16 25 LEU D N 1
ATOM 6243 C CA . LEU D 1 8 ? 27.804 68.080 83.188 1.00 45.90 25 LEU D CA 1
ATOM 6244 C C . LEU D 1 8 ? 27.069 68.303 84.503 1.00 48.47 25 LEU D C 1
ATOM 6245 O O . LEU D 1 8 ? 26.827 67.342 85.240 1.00 49.56 25 LEU D O 1
ATOM 6250 N N . THR D 1 9 ? 26.724 69.555 84.827 1.00 49.41 26 THR D N 1
ATOM 6251 C CA . THR D 1 9 ? 26.086 69.904 86.100 1.00 44.59 26 THR D CA 1
ATOM 6252 C C . THR D 1 9 ? 24.981 70.922 85.841 1.00 41.99 26 THR D C 1
ATOM 6253 O O . THR D 1 9 ? 25.109 72.110 86.176 1.00 38.91 26 THR D O 1
ATOM 6257 N N . PRO D 1 10 ? 23.863 70.482 85.254 1.00 41.72 27 PRO D N 1
ATOM 6258 C CA . PRO D 1 10 ? 22.828 71.446 84.824 1.00 42.15 27 PRO D CA 1
ATOM 6259 C C . PRO D 1 10 ? 22.154 72.217 85.957 1.00 42.25 27 PRO D C 1
ATOM 6260 O O . PRO D 1 10 ? 21.526 73.245 85.683 1.00 39.88 27 PRO D O 1
ATOM 6264 N N . LEU D 1 11 ? 22.266 71.781 87.208 1.00 40.45 28 LEU D N 1
ATOM 6265 C CA . LEU D 1 11 ? 21.666 72.511 88.320 1.00 42.81 28 LEU D CA 1
ATOM 6266 C C . LEU D 1 11 ? 22.623 73.515 88.957 1.00 44.50 28 LEU D C 1
ATOM 6267 O O . LEU D 1 11 ? 22.274 74.132 89.968 1.00 46.61 28 LEU D O 1
ATOM 6272 N N . GLU D 1 12 ? 23.812 73.701 88.397 1.00 44.77 29 GLU D N 1
ATOM 6273 C CA . GLU D 1 12 ? 24.759 74.615 89.023 1.00 49.38 29 GLU D CA 1
ATOM 6274 C C . GLU D 1 12 ? 24.239 76.057 88.992 1.00 53.27 29 GLU D C 1
ATOM 6275 O O . GLU D 1 12 ? 23.362 76.423 88.204 1.00 55.07 29 GLU D O 1
ATOM 6281 N N . ALA D 1 13 ? 24.824 76.886 89.847 1.00 56.83 30 ALA D N 1
ATOM 6282 C CA . ALA D 1 13 ? 24.384 78.267 89.998 1.00 59.62 30 ALA D CA 1
ATOM 6283 C C . ALA D 1 13 ? 24.518 79.065 88.706 1.00 65.32 30 ALA D C 1
ATOM 6284 O O . ALA D 1 13 ? 25.479 78.905 87.946 1.00 65.67 30 ALA D O 1
ATOM 6286 N N . GLY D 1 14 ? 23.547 79.945 88.476 1.00 69.49 31 GLY D N 1
ATOM 6287 C CA . GLY D 1 14 ? 23.681 80.973 87.460 1.00 74.15 31 GLY D CA 1
ATOM 6288 C C . GLY D 1 14 ? 23.619 80.503 86.023 1.00 77.57 31 GLY D C 1
ATOM 6289 O O . GLY D 1 14 ? 24.232 81.132 85.152 1.00 83.18 31 GLY D O 1
ATOM 6290 N N . VAL D 1 15 ? 22.904 79.410 85.740 1.00 73.83 32 VAL D N 1
ATOM 6291 C CA . VAL D 1 15 ? 22.654 79.046 84.348 1.00 70.69 32 VAL D CA 1
ATOM 6292 C C . VAL D 1 15 ? 21.532 79.901 83.767 1.00 75.34 32 VAL D C 1
ATOM 6293 O O . VAL D 1 15 ? 21.654 80.435 82.659 1.00 74.16 32 VAL D O 1
ATOM 6297 N N . GLU D 1 16 ? 20.423 80.042 84.511 1.00 84.81 33 GLU D N 1
ATOM 6298 C CA . GLU D 1 16 ? 19.282 80.829 84.043 1.00 92.12 33 GLU D CA 1
ATOM 6299 C C . GLU D 1 16 ? 19.662 82.295 83.830 1.00 96.02 33 GLU D C 1
ATOM 6300 O O . GLU D 1 16 ? 19.173 82.943 82.895 1.00 97.45 33 GLU D O 1
ATOM 6306 N N . GLU D 1 17 ? 20.543 82.831 84.679 1.00 96.62 34 GLU D N 1
ATOM 6307 C CA . GLU D 1 17 ? 21.052 84.182 84.462 1.00 98.11 34 GLU D CA 1
ATOM 6308 C C . GLU D 1 17 ? 21.921 84.248 83.210 1.00 93.67 34 GLU D C 1
ATOM 6309 O O . GLU D 1 17 ? 21.848 85.217 82.443 1.00 94.78 34 GLU D O 1
ATOM 6315 N N . GLU D 1 18 ? 22.744 83.222 82.983 1.00 83.92 35 GLU D N 1
ATOM 6316 C CA . GLU D 1 18 ? 23.683 83.227 81.867 1.00 78.04 35 GLU D CA 1
ATOM 6317 C C . GLU D 1 18 ? 23.036 82.753 80.568 1.00 69.78 35 GLU D C 1
ATOM 6318 O O . GLU D 1 18 ? 23.523 83.090 79.481 1.00 69.09 35 GLU D O 1
ATOM 6324 N N . ASP D 1 19 ? 21.958 81.968 80.651 1.00 61.29 36 ASP D N 1
ATOM 6325 C CA . ASP D 1 19 ? 21.271 81.425 79.475 1.00 55.79 36 ASP D CA 1
ATOM 6326 C C . ASP D 1 19 ? 19.776 81.732 79.580 1.00 51.36 36 ASP D C 1
ATOM 6327 O O . ASP D 1 19 ? 19.027 80.987 80.222 1.00 52.86 36 ASP D O 1
ATOM 6332 N N . ARG D 1 20 ? 19.345 82.799 78.901 1.00 49.91 37 ARG D N 1
ATOM 6333 C CA . ARG D 1 20 ? 17.963 83.268 78.985 1.00 53.34 37 ARG D CA 1
ATOM 6334 C C . ARG D 1 20 ? 16.970 82.245 78.447 1.00 52.17 37 ARG D C 1
ATOM 6335 O O . ARG D 1 20 ? 15.822 82.202 78.902 1.00 52.35 37 ARG D O 1
ATOM 6343 N N . GLN D 1 21 ? 17.390 81.416 77.485 1.00 48.47 38 GLN D N 1
ATOM 6344 C CA . GLN D 1 21 ? 16.536 80.388 76.897 1.00 49.34 38 GLN D CA 1
ATOM 6345 C C . GLN D 1 21 ? 16.380 79.138 77.752 1.00 46.12 38 GLN D C 1
ATOM 6346 O O . GLN D 1 21 ? 15.519 78.308 77.436 1.00 44.68 38 GLN D O 1
ATOM 6352 N N . PHE D 1 22 ? 17.189 78.968 78.795 1.00 43.00 39 PHE D N 1
ATOM 6353 C CA . PHE D 1 22 ? 17.217 77.714 79.549 1.00 39.55 39 PHE D CA 1
ATOM 6354 C C . PHE D 1 22 ? 15.973 77.584 80.424 1.00 35.60 39 PHE D C 1
ATOM 6355 O O . PHE D 1 22 ? 15.649 78.490 81.195 1.00 36.14 39 PHE D O 1
ATOM 6363 N N . VAL D 1 23 ? 15.282 76.454 80.332 1.00 33.07 40 VAL D N 1
ATOM 6364 C CA . VAL D 1 23 ? 14.031 76.258 81.066 1.00 37.01 40 VAL D CA 1
ATOM 6365 C C . VAL D 1 23 ? 14.353 75.488 82.339 1.00 37.63 40 VAL D C 1
ATOM 6366 O O . VAL D 1 23 ? 14.411 74.255 82.342 1.00 30.53 40 VAL D O 1
ATOM 6370 N N . THR D 1 24 ? 14.494 76.206 83.451 1.00 36.44 41 THR D N 1
ATOM 6371 C CA . THR D 1 24 ? 15.032 75.583 84.659 1.00 38.38 41 THR D CA 1
ATOM 6372 C C . THR D 1 24 ? 14.130 74.478 85.208 1.00 36.86 41 THR D C 1
ATOM 6373 O O . THR D 1 24 ? 14.630 73.443 85.668 1.00 33.99 41 THR D O 1
ATOM 6377 N N . ALA D 1 25 ? 12.807 74.673 85.189 1.00 36.27 42 ALA D N 1
ATOM 6378 C CA . ALA D 1 25 ? 11.924 73.658 85.756 1.00 36.34 42 ALA D CA 1
ATOM 6379 C C . ALA D 1 25 ? 12.050 72.334 85.008 1.00 36.18 42 ALA D C 1
ATOM 6380 O O . ALA D 1 25 ? 11.947 71.248 85.616 1.00 32.17 42 ALA D O 1
ATOM 6382 N N . LEU D 1 26 ? 12.233 72.403 83.680 1.00 33.67 43 LEU D N 1
ATOM 6383 C CA . LEU D 1 26 ? 12.423 71.190 82.889 1.00 30.93 43 LEU D CA 1
ATOM 6384 C C . LEU D 1 26 ? 13.720 70.497 83.285 1.00 32.44 43 LEU D C 1
ATOM 6385 O O . LEU D 1 26 ? 13.745 69.280 83.518 1.00 31.57 43 LEU D O 1
ATOM 6390 N N . ALA D 1 27 ? 14.813 71.269 83.383 1.00 31.90 44 ALA D N 1
ATOM 6391 C CA . ALA D 1 27 ? 16.089 70.690 83.786 1.00 31.11 44 ALA D CA 1
ATOM 6392 C C . ALA D 1 27 ? 15.973 70.050 85.161 1.00 30.87 44 ALA D C 1
ATOM 6393 O O . ALA D 1 27 ? 16.482 68.948 85.386 1.00 29.89 44 ALA D O 1
ATOM 6395 N N . ARG D 1 28 ? 15.258 70.706 86.082 1.00 30.48 45 ARG D N 1
ATOM 6396 C CA . ARG D 1 28 ? 15.117 70.157 87.424 1.00 30.41 45 ARG D CA 1
ATOM 6397 C C . ARG D 1 28 ? 14.339 68.848 87.415 1.00 28.07 45 ARG D C 1
ATOM 6398 O O . ARG D 1 28 ? 14.711 67.894 88.110 1.00 26.32 45 ARG D O 1
ATOM 6406 N N . GLY D 1 29 ? 13.252 68.776 86.644 1.00 25.17 46 GLY D N 1
ATOM 6407 C CA . GLY D 1 29 ? 12.478 67.543 86.628 1.00 24.75 46 GLY D CA 1
ATOM 6408 C C . GLY D 1 29 ? 13.265 66.397 86.018 1.00 28.47 46 GLY D C 1
ATOM 6409 O O . GLY D 1 29 ? 13.184 65.256 86.479 1.00 24.04 46 GLY D O 1
ATOM 6410 N N . LEU D 1 30 ? 14.049 66.687 84.989 1.00 26.89 47 LEU D N 1
ATOM 6411 C CA . LEU D 1 30 ? 14.866 65.645 84.383 1.00 31.31 47 LEU D CA 1
ATOM 6412 C C . LEU D 1 30 ? 15.985 65.205 85.322 1.00 26.99 47 LEU D C 1
ATOM 6413 O O . LEU D 1 30 ? 16.318 64.019 85.359 1.00 27.91 47 LEU D O 1
ATOM 6418 N N . GLU D 1 31 ? 16.595 66.137 86.080 1.00 29.14 48 GLU D N 1
ATOM 6419 C CA . GLU D 1 31 ? 17.581 65.700 87.074 1.00 33.28 48 GLU D CA 1
ATOM 6420 C C . GLU D 1 31 ? 16.947 64.801 88.136 1.00 31.10 48 GLU D C 1
ATOM 6421 O O . GLU D 1 31 ? 17.600 63.881 88.645 1.00 26.96 48 GLU D O 1
ATOM 6427 N N . VAL D 1 32 ? 15.688 65.064 88.518 1.00 25.40 49 VAL D N 1
ATOM 6428 C CA . VAL D 1 32 ? 15.009 64.158 89.445 1.00 26.73 49 VAL D CA 1
ATOM 6429 C C . VAL D 1 32 ? 14.980 62.737 88.878 1.00 24.49 49 VAL D C 1
ATOM 6430 O O . VAL D 1 32 ? 15.337 61.767 89.562 1.00 24.54 49 VAL D O 1
ATOM 6434 N N . LEU D 1 33 ? 14.579 62.596 87.613 1.00 24.57 50 LEU D N 1
ATOM 6435 C CA . LEU D 1 33 ? 14.508 61.265 87.002 1.00 23.70 50 LEU D CA 1
ATOM 6436 C C . LEU D 1 33 ? 15.873 60.587 86.968 1.00 25.91 50 LEU D C 1
ATOM 6437 O O . LEU D 1 33 ? 15.977 59.373 87.172 1.00 27.63 50 LEU D O 1
ATOM 6442 N N . ARG D 1 34 ? 16.946 61.356 86.733 1.00 26.70 51 ARG D N 1
ATOM 6443 C CA . ARG D 1 34 ? 18.285 60.760 86.720 1.00 26.25 51 ARG D CA 1
ATOM 6444 C C . ARG D 1 34 ? 18.745 60.285 88.085 1.00 29.60 51 ARG D C 1
ATOM 6445 O O . ARG D 1 34 ? 19.736 59.554 88.149 1.00 31.91 51 ARG D O 1
ATOM 6453 N N . CYS D 1 35 ? 18.085 60.691 89.177 1.00 27.34 52 CYS D N 1
ATOM 6454 C CA . CYS D 1 35 ? 18.449 60.172 90.490 1.00 27.39 52 CYS D CA 1
ATOM 6455 C C . CYS D 1 35 ? 18.233 58.679 90.593 1.00 30.19 52 CYS D C 1
ATOM 6456 O O . CYS D 1 35 ? 18.811 58.037 91.480 1.00 29.15 52 CYS D O 1
ATOM 6459 N N . PHE D 1 36 ? 17.356 58.126 89.759 1.00 28.95 53 PHE D N 1
ATOM 6460 C CA . PHE D 1 36 ? 16.953 56.731 89.875 1.00 31.62 53 PHE D CA 1
ATOM 6461 C C . PHE D 1 36 ? 17.948 55.907 89.078 1.00 38.77 53 PHE D C 1
ATOM 6462 O O . PHE D 1 36 ? 18.151 56.159 87.884 1.00 39.72 53 PHE D O 1
ATOM 6470 N N . THR D 1 37 ? 18.583 54.967 89.739 1.00 36.75 54 THR D N 1
ATOM 6471 C CA . THR D 1 37 ? 19.544 54.125 89.055 1.00 44.32 54 THR D CA 1
ATOM 6472 C C . THR D 1 37 ? 19.135 52.668 89.220 1.00 46.51 54 THR D C 1
ATOM 6473 O O . THR D 1 37 ? 18.255 52.365 90.029 1.00 45.40 54 THR D O 1
ATOM 6477 N N . PRO D 1 38 ? 19.765 51.734 88.498 1.00 50.56 55 PRO D N 1
ATOM 6478 C CA . PRO D 1 38 ? 19.521 50.309 88.791 1.00 46.66 55 PRO D CA 1
ATOM 6479 C C . PRO D 1 38 ? 19.733 49.930 90.251 1.00 47.36 55 PRO D C 1
ATOM 6480 O O . PRO D 1 38 ? 19.019 49.058 90.753 1.00 51.58 55 PRO D O 1
ATOM 6484 N N . THR D 1 39 ? 20.651 50.576 90.972 1.00 43.23 56 THR D N 1
ATOM 6485 C CA . THR D 1 39 ? 20.892 50.209 92.371 1.00 47.85 56 THR D CA 1
ATOM 6486 C C . THR D 1 39 ? 20.120 51.048 93.382 1.00 51.09 56 THR D C 1
ATOM 6487 O O . THR D 1 39 ? 20.019 50.647 94.547 1.00 57.39 56 THR D O 1
ATOM 6491 N N . GLU D 1 40 ? 19.601 52.210 92.986 1.00 48.63 57 GLU D N 1
ATOM 6492 C CA . GLU D 1 40 ? 18.814 53.066 93.875 1.00 45.02 57 GLU D CA 1
ATOM 6493 C C . GLU D 1 40 ? 17.510 53.335 93.152 1.00 37.78 57 GLU D C 1
ATOM 6494 O O . GLU D 1 40 ? 17.316 54.382 92.528 1.00 33.13 57 GLU D O 1
ATOM 6500 N N . ASN D 1 41 ? 16.640 52.335 93.155 1.00 34.67 58 ASN D N 1
ATOM 6501 C CA . ASN D 1 41 ? 15.492 52.422 92.279 1.00 38.26 58 ASN D CA 1
ATOM 6502 C C . ASN D 1 41 ? 14.248 52.881 93.009 1.00 30.58 58 ASN D C 1
ATOM 6503 O O . ASN D 1 41 ? 13.194 52.981 92.379 1.00 34.88 58 ASN D O 1
ATOM 6508 N N . THR D 1 42 ? 14.346 53.145 94.320 1.00 28.96 59 THR D N 1
ATOM 6509 C CA . THR D 1 42 ? 13.222 53.579 95.149 1.00 33.81 59 THR D CA 1
ATOM 6510 C C . THR D 1 42 ? 13.645 54.771 96.008 1.00 36.48 59 THR D C 1
ATOM 6511 O O . THR D 1 42 ? 14.499 54.624 96.884 1.00 37.65 59 THR D O 1
ATOM 6515 N N . LEU D 1 43 ? 13.033 55.940 95.785 1.00 28.56 60 LEU D N 1
ATOM 6516 C CA . LEU D 1 43 ? 13.461 57.186 96.419 1.00 27.03 60 LEU D CA 1
ATOM 6517 C C . LEU D 1 43 ? 12.252 58.042 96.776 1.00 26.63 60 LEU D C 1
ATOM 6518 O O . LEU D 1 43 ? 11.321 58.148 95.980 1.00 26.66 60 LEU D O 1
ATOM 6523 N N . GLY D 1 44 ? 12.282 58.704 97.934 1.00 26.24 61 GLY D N 1
ATOM 6524 C CA . GLY D 1 44 ? 11.262 59.680 98.279 1.00 23.78 61 GLY D CA 1
ATOM 6525 C C . GLY D 1 44 ? 11.753 61.119 98.081 1.00 27.52 61 GLY D C 1
ATOM 6526 O O . GLY D 1 44 ? 12.884 61.369 97.672 1.00 26.26 61 GLY D O 1
ATOM 6527 N N . ASN D 1 45 ? 10.884 62.079 98.405 1.00 27.71 62 ASN D N 1
ATOM 6528 C CA . ASN D 1 45 ? 11.266 63.481 98.215 1.00 28.23 62 ASN D CA 1
ATOM 6529 C C . ASN D 1 45 ? 12.512 63.841 99.015 1.00 29.35 62 ASN D C 1
ATOM 6530 O O . ASN D 1 45 ? 13.376 64.595 98.535 1.00 28.74 62 ASN D O 1
ATOM 6535 N N . GLN D 1 46 ? 12.641 63.285 100.217 1.00 28.80 63 GLN D N 1
ATOM 6536 C CA . GLN D 1 46 ? 13.772 63.636 101.066 1.00 33.76 63 GLN D CA 1
ATOM 6537 C C . GLN D 1 46 ? 15.084 63.178 100.445 1.00 32.05 63 GLN D C 1
ATOM 6538 O O . GLN D 1 46 ? 16.064 63.934 100.409 1.00 32.56 63 GLN D O 1
ATOM 6544 N N . GLU D 1 47 ? 15.125 61.941 99.937 1.00 31.14 64 GLU D N 1
ATOM 6545 C CA . GLU D 1 47 ? 16.356 61.445 99.338 1.00 33.23 64 GLU D CA 1
ATOM 6546 C C . GLU D 1 47 ? 16.659 62.156 98.024 1.00 32.48 64 GLU D C 1
ATOM 6547 O O . GLU D 1 47 ? 17.835 62.378 97.690 1.00 33.27 64 GLU D O 1
ATOM 6553 N N . ILE D 1 48 ? 15.628 62.550 97.283 1.00 26.78 65 ILE D N 1
ATOM 6554 C CA . ILE D 1 48 ? 15.856 63.230 96.011 1.00 26.38 65 ILE D CA 1
ATOM 6555 C C . ILE D 1 48 ? 16.368 64.645 96.245 1.00 28.15 65 ILE D C 1
ATOM 6556 O O . ILE D 1 48 ? 17.175 65.160 95.467 1.00 30.35 65 ILE D O 1
ATOM 6561 N N . ALA D 1 49 ? 15.851 65.317 97.273 1.00 28.21 66 ALA D N 1
ATOM 6562 C CA . ALA D 1 49 ? 16.355 66.631 97.631 1.00 32.36 66 ALA D CA 1
ATOM 6563 C C . ALA D 1 49 ? 17.826 66.549 98.017 1.00 35.43 66 ALA D C 1
ATOM 6564 O O . ALA D 1 49 ? 18.624 67.428 97.657 1.00 36.01 66 ALA D O 1
ATOM 6566 N N . HIS D 1 50 ? 18.210 65.477 98.740 1.00 31.25 67 HIS D N 1
ATOM 6567 C CA . HIS D 1 50 ? 19.603 65.313 99.120 1.00 35.34 67 HIS D CA 1
ATOM 6568 C C . HIS D 1 50 ? 20.489 65.121 97.892 1.00 38.54 67 HIS D C 1
ATOM 6569 O O . HIS D 1 50 ? 21.555 65.738 97.793 1.00 36.90 67 HIS D O 1
ATOM 6576 N N . LYS D 1 51 ? 20.060 64.306 96.930 1.00 35.26 68 LYS D N 1
ATOM 6577 C CA . LYS D 1 51 ? 20.887 64.065 95.745 1.00 34.75 68 LYS D CA 1
ATOM 6578 C C . LYS D 1 51 ? 20.935 65.258 94.800 1.00 36.08 68 LYS D C 1
ATOM 6579 O O . LYS D 1 51 ? 21.946 65.468 94.128 1.00 40.65 68 LYS D O 1
ATOM 6585 N N . THR D 1 52 ? 19.848 66.007 94.678 1.00 35.90 69 THR D N 1
ATOM 6586 C CA . THR D 1 52 ? 19.802 67.098 93.719 1.00 35.57 69 THR D CA 1
ATOM 6587 C C . THR D 1 52 ? 20.261 68.419 94.305 1.00 37.56 69 THR D C 1
ATOM 6588 O O . THR D 1 52 ? 20.557 69.338 93.540 1.00 37.41 69 THR D O 1
ATOM 6592 N N . GLY D 1 53 ? 20.253 68.552 95.630 1.00 35.46 70 GLY D N 1
ATOM 6593 C CA . GLY D 1 53 ? 20.477 69.832 96.263 1.00 37.31 70 GLY D CA 1
ATOM 6594 C C . GLY D 1 53 ? 19.325 70.791 96.156 1.00 40.36 70 GLY D C 1
ATOM 6595 O O . GLY D 1 53 ? 19.465 71.938 96.579 1.00 38.42 70 GLY D O 1
ATOM 6596 N N . LEU D 1 54 ? 18.156 70.348 95.603 1.00 37.05 71 LEU D N 1
ATOM 6597 C CA . LEU D 1 54 ? 16.982 71.195 95.494 1.00 36.16 71 LEU D CA 1
ATOM 6598 C C . LEU D 1 54 ? 16.194 71.202 96.804 1.00 38.29 71 LEU D C 1
ATOM 6599 O O . LEU D 1 54 ? 16.240 70.235 97.571 1.00 40.48 71 LEU D O 1
ATOM 6604 N N . PRO D 1 55 ? 15.466 72.278 97.083 1.00 36.61 72 PRO D N 1
ATOM 6605 C CA . PRO D 1 55 ? 14.615 72.289 98.272 1.00 37.18 72 PRO D CA 1
ATOM 6606 C C . PRO D 1 55 ? 13.542 71.216 98.147 1.00 40.44 72 PRO D C 1
ATOM 6607 O O . PRO D 1 55 ? 12.965 71.012 97.072 1.00 35.29 72 PRO D O 1
ATOM 6611 N N . LYS D 1 56 ? 13.282 70.524 99.255 1.00 38.69 73 LYS D N 1
ATOM 6612 C CA . LYS D 1 56 ? 12.235 69.496 99.260 1.00 38.01 73 LYS D CA 1
ATOM 6613 C C . LYS D 1 56 ? 10.909 69.975 98.678 1.00 34.47 73 LYS D C 1
ATOM 6614 O O . LYS D 1 56 ? 10.308 69.229 97.887 1.00 34.79 73 LYS D O 1
ATOM 6620 N N . PRO D 1 57 ? 10.391 71.169 98.996 1.00 36.58 74 PRO D N 1
ATOM 6621 C CA . PRO D 1 57 ? 9.102 71.549 98.388 1.00 35.89 74 PRO D CA 1
ATOM 6622 C C . PRO D 1 57 ? 9.178 71.692 96.880 1.00 34.71 74 PRO D C 1
ATOM 6623 O O . PRO D 1 57 ? 8.181 71.438 96.190 1.00 34.05 74 PRO D O 1
ATOM 6627 N N . THR D 1 58 ? 10.330 72.102 96.348 1.00 34.52 75 THR D N 1
ATOM 6628 C CA . THR D 1 58 ? 10.524 72.074 94.901 1.00 35.47 75 THR D CA 1
ATOM 6629 C C . THR D 1 58 ? 10.510 70.638 94.378 1.00 29.17 75 THR D C 1
ATOM 6630 O O . THR D 1 58 ? 9.787 70.322 93.423 1.00 29.94 75 THR D O 1
ATOM 6634 N N . VAL D 1 59 ? 11.241 69.732 95.045 1.00 30.94 76 VAL D N 1
ATOM 6635 C CA . VAL D 1 59 ? 11.243 68.324 94.644 1.00 27.81 76 VAL D CA 1
ATOM 6636 C C . VAL D 1 59 ? 9.827 67.759 94.666 1.00 28.97 76 VAL D C 1
ATOM 6637 O O . VAL D 1 59 ? 9.407 67.027 93.755 1.00 26.08 76 VAL D O 1
ATOM 6641 N N . SER D 1 60 ? 9.067 68.115 95.697 1.00 29.84 77 SER D N 1
ATOM 6642 C CA . SER D 1 60 ? 7.705 67.606 95.862 1.00 30.75 77 SER D CA 1
ATOM 6643 C C . SER D 1 60 ? 6.811 67.935 94.659 1.00 28.93 77 SER D C 1
ATOM 6644 O O . SER D 1 60 ? 6.042 67.087 94.195 1.00 30.60 77 SER D O 1
ATOM 6647 N N . ARG D 1 61 ? 6.882 69.164 94.144 1.00 30.54 78 ARG D N 1
ATOM 6648 C CA . ARG D 1 61 ? 6.096 69.491 92.958 1.00 29.02 78 ARG D CA 1
ATOM 6649 C C . ARG D 1 61 ? 6.568 68.703 91.733 1.00 28.35 78 ARG D C 1
ATOM 6650 O O . ARG D 1 61 ? 5.752 68.294 90.897 1.00 29.14 78 ARG D O 1
ATOM 6658 N N . LEU D 1 62 ? 7.884 68.529 91.577 1.00 30.46 79 LEU D N 1
ATOM 6659 C CA . LEU D 1 62 ? 8.394 67.804 90.414 1.00 27.92 79 LEU D CA 1
ATOM 6660 C C . LEU D 1 62 ? 7.927 66.353 90.415 1.00 21.05 79 LEU D C 1
ATOM 6661 O O . LEU D 1 62 ? 7.481 65.840 89.381 1.00 24.10 79 LEU D O 1
ATOM 6666 N N . THR D 1 63 ? 8.050 65.663 91.552 1.00 29.30 80 THR D N 1
ATOM 6667 C CA . THR D 1 63 ? 7.654 64.254 91.584 1.00 25.51 80 THR D CA 1
ATOM 6668 C C . THR D 1 63 ? 6.140 64.105 91.469 1.00 30.91 80 THR D C 1
ATOM 6669 O O . THR D 1 63 ? 5.655 63.145 90.861 1.00 26.00 80 THR D O 1
ATOM 6673 N N . HIS D 1 64 ? 5.382 65.017 92.090 1.00 29.93 81 HIS D N 1
ATOM 6674 C CA . HIS D 1 64 ? 3.929 65.024 91.925 1.00 29.21 81 HIS D CA 1
ATOM 6675 C C . HIS D 1 64 ? 3.566 65.053 90.452 1.00 28.82 81 HIS D C 1
ATOM 6676 O O . HIS D 1 64 ? 2.800 64.209 89.968 1.00 31.44 81 HIS D O 1
ATOM 6683 N N . THR D 1 65 ? 4.168 65.993 89.714 1.00 25.15 82 THR D N 1
ATOM 6684 C CA . THR D 1 65 ? 3.931 66.149 88.280 1.00 27.25 82 THR D CA 1
ATOM 6685 C C . THR D 1 65 ? 4.345 64.897 87.506 1.00 27.63 82 THR D C 1
ATOM 6686 O O . THR D 1 65 ? 3.628 64.431 86.619 1.00 28.66 82 THR D O 1
ATOM 6690 N N . LEU D 1 66 ? 5.518 64.359 87.817 1.00 24.91 83 LEU D N 1
ATOM 6691 C CA . LEU D 1 66 ? 5.997 63.163 87.125 1.00 27.46 83 LEU D CA 1
ATOM 6692 C C . LEU D 1 66 ? 5.063 61.969 87.363 1.00 26.15 83 LEU D C 1
ATOM 6693 O O . LEU D 1 66 ? 4.860 61.149 86.464 1.00 25.78 83 LEU D O 1
ATOM 6698 N N . VAL D 1 67 ? 4.506 61.842 88.575 1.00 24.92 84 VAL D N 1
ATOM 6699 C CA . VAL D 1 67 ? 3.515 60.788 88.825 1.00 26.04 84 VAL D CA 1
ATOM 6700 C C . VAL D 1 67 ? 2.274 61.014 87.966 1.00 31.71 84 VAL D C 1
ATOM 6701 O O . VAL D 1 67 ? 1.798 60.095 87.288 1.00 30.35 84 VAL D O 1
ATOM 6705 N N . ARG D 1 68 ? 1.736 62.246 87.963 1.00 30.53 85 ARG D N 1
ATOM 6706 C CA . ARG D 1 68 ? 0.529 62.497 87.171 1.00 29.05 85 ARG D CA 1
ATOM 6707 C C . ARG D 1 68 ? 0.754 62.175 85.707 1.00 31.74 85 ARG D C 1
ATOM 6708 O O . ARG D 1 68 ? -0.162 61.688 85.031 1.00 31.45 85 ARG D O 1
ATOM 6716 N N . LEU D 1 69 ? 1.977 62.366 85.218 1.00 29.21 86 LEU D N 1
ATOM 6717 C CA . LEU D 1 69 ? 2.287 62.123 83.815 1.00 29.01 86 LEU D CA 1
ATOM 6718 C C . LEU D 1 69 ? 2.671 60.684 83.513 1.00 34.53 86 LEU D C 1
ATOM 6719 O O . LEU D 1 69 ? 2.930 60.370 82.348 1.00 37.83 86 LEU D O 1
ATOM 6724 N N . GLY D 1 70 ? 2.794 59.825 84.523 1.00 33.97 87 GLY D N 1
ATOM 6725 C CA . GLY D 1 70 ? 3.166 58.444 84.294 1.00 29.90 87 GLY D CA 1
ATOM 6726 C C . GLY D 1 70 ? 4.643 58.141 84.185 1.00 31.60 87 GLY D C 1
ATOM 6727 O O . GLY D 1 70 ? 4.985 57.047 83.750 1.00 33.00 87 GLY D O 1
ATOM 6728 N N . TYR D 1 71 ? 5.538 59.071 84.557 1.00 25.48 88 TYR D N 1
ATOM 6729 C CA . TYR D 1 71 ? 6.970 58.791 84.545 1.00 24.98 88 TYR D CA 1
ATOM 6730 C C . TYR D 1 71 ? 7.468 58.259 85.880 1.00 27.99 88 TYR D C 1
ATOM 6731 O O . TYR D 1 71 ? 8.492 57.569 85.925 1.00 26.36 88 TYR D O 1
ATOM 6740 N N . LEU D 1 72 ? 6.795 58.592 86.972 1.00 22.28 89 LEU D N 1
ATOM 6741 C CA . LEU D 1 72 ? 7.062 57.974 88.259 1.00 23.87 89 LEU D CA 1
ATOM 6742 C C . LEU D 1 72 ? 5.786 57.299 88.729 1.00 25.56 89 LEU D C 1
ATOM 6743 O O . LEU D 1 72 ? 4.696 57.672 88.316 1.00 25.29 89 LEU D O 1
ATOM 6748 N N . ARG D 1 73 ? 5.928 56.305 89.587 1.00 27.80 90 ARG D N 1
ATOM 6749 C CA . ARG D 1 73 ? 4.805 55.801 90.356 1.00 29.31 90 ARG D CA 1
ATOM 6750 C C . ARG D 1 73 ? 5.182 55.900 91.826 1.00 31.08 90 ARG D C 1
ATOM 6751 O O . ARG D 1 73 ? 6.366 55.904 92.174 1.00 26.38 90 ARG D O 1
ATOM 6759 N N . GLN D 1 74 ? 4.190 56.030 92.692 1.00 29.10 91 GLN D N 1
ATOM 6760 C CA . GLN D 1 74 ? 4.452 56.209 94.111 1.00 30.89 91 GLN D CA 1
ATOM 6761 C C . GLN D 1 74 ? 3.783 55.118 94.929 1.00 32.77 91 GLN D C 1
ATOM 6762 O O . GLN D 1 74 ? 2.595 54.841 94.740 1.00 29.15 91 GLN D O 1
ATOM 6768 N N . ASP D 1 75 ? 4.527 54.531 95.874 1.00 25.82 92 ASP D N 1
ATOM 6769 C CA . ASP D 1 75 ? 3.939 53.609 96.853 1.00 31.06 92 ASP D CA 1
ATOM 6770 C C . ASP D 1 75 ? 3.144 54.404 97.890 1.00 34.78 92 ASP D C 1
ATOM 6771 O O . ASP D 1 75 ? 3.719 55.192 98.644 1.00 35.80 92 ASP D O 1
ATOM 6776 N N . ALA D 1 76 ? 1.828 54.183 97.957 1.00 37.21 93 ALA D N 1
ATOM 6777 C CA . ALA D 1 76 ? 0.996 55.025 98.816 1.00 42.23 93 ALA D CA 1
ATOM 6778 C C . ALA D 1 76 ? 1.331 54.878 100.300 1.00 45.74 93 ALA D C 1
ATOM 6779 O O . ALA D 1 76 ? 1.106 55.821 101.068 1.00 53.01 93 ALA D O 1
ATOM 6781 N N . LEU D 1 77 ? 1.884 53.738 100.719 1.00 34.70 94 LEU D N 1
ATOM 6782 C CA . LEU D 1 77 ? 2.161 53.528 102.135 1.00 35.42 94 LEU D CA 1
ATOM 6783 C C . LEU D 1 77 ? 3.470 54.190 102.551 1.00 38.86 94 LEU D C 1
ATOM 6784 O O . LEU D 1 77 ? 3.509 54.963 103.516 1.00 40.73 94 LEU D O 1
ATOM 6789 N N . SER D 1 78 ? 4.563 53.854 101.855 1.00 33.91 95 SER D N 1
ATOM 6790 C CA . SER D 1 78 ? 5.880 54.409 102.160 1.00 37.87 95 SER D CA 1
ATOM 6791 C C . SER D 1 78 ? 6.085 55.826 101.631 1.00 39.17 95 SER D C 1
ATOM 6792 O O . SER D 1 78 ? 6.961 56.525 102.138 1.00 38.48 95 SER D O 1
ATOM 6795 N N . GLY D 1 79 ? 5.321 56.256 100.624 1.00 36.54 96 GLY D N 1
ATOM 6796 C CA . GLY D 1 79 ? 5.600 57.505 99.941 1.00 35.16 96 GLY D CA 1
ATOM 6797 C C . GLY D 1 79 ? 6.787 57.493 98.982 1.00 33.38 96 GLY D C 1
ATOM 6798 O O . GLY D 1 79 ? 7.108 58.542 98.415 1.00 38.41 96 GLY D O 1
ATOM 6799 N N . LEU D 1 80 ? 7.419 56.350 98.751 1.00 29.38 97 LEU D N 1
ATOM 6800 C CA . LEU D 1 80 ? 8.590 56.293 97.888 1.00 28.79 97 LEU D CA 1
ATOM 6801 C C . LEU D 1 80 ? 8.184 56.159 96.432 1.00 27.88 97 LEU D C 1
ATOM 6802 O O . LEU D 1 80 ? 7.187 55.504 96.101 1.00 27.42 97 LEU D O 1
ATOM 6807 N N . TYR D 1 81 ? 8.976 56.776 95.563 1.00 22.59 98 TYR D N 1
ATOM 6808 C CA . TYR D 1 81 ? 8.763 56.721 94.126 1.00 23.07 98 TYR D CA 1
ATOM 6809 C C . TYR D 1 81 ? 9.656 55.691 93.467 1.00 27.90 98 TYR D C 1
ATOM 6810 O O . TYR D 1 81 ? 10.745 55.342 93.968 1.00 24.13 98 TYR D O 1
ATOM 6819 N N . GLN D 1 82 ? 9.188 55.237 92.304 1.00 27.33 99 GLN D N 1
ATOM 6820 C CA . GLN D 1 82 ? 9.982 54.453 91.360 1.00 25.18 99 GLN D CA 1
ATOM 6821 C C . GLN D 1 82 ? 9.693 54.957 89.951 1.00 25.76 99 GLN D C 1
ATOM 6822 O O . GLN D 1 82 ? 8.606 55.488 89.680 1.00 23.88 99 GLN D O 1
ATOM 6828 N N . LEU D 1 83 ? 10.639 54.730 89.033 1.00 25.78 100 LEU D N 1
ATOM 6829 C CA . LEU D 1 83 ? 10.375 55.036 87.627 1.00 26.36 100 LEU D CA 1
ATOM 6830 C C . LEU D 1 83 ? 9.237 54.158 87.099 1.00 27.24 100 LEU D C 1
ATOM 6831 O O . LEU D 1 83 ? 9.037 53.025 87.554 1.00 24.29 100 LEU D O 1
ATOM 6836 N N . ASP D 1 84 ? 8.504 54.675 86.108 1.00 25.01 101 ASP D N 1
ATOM 6837 C CA . ASP D 1 84 ? 7.314 53.998 85.597 1.00 32.17 101 ASP D CA 1
ATOM 6838 C C . ASP D 1 84 ? 7.396 53.916 84.070 1.00 32.32 101 ASP D C 1
ATOM 6839 O O . ASP D 1 84 ? 8.261 54.527 83.438 1.00 32.13 101 ASP D O 1
ATOM 6844 N N A ILE D 1 85 ? 6.565 53.085 83.446 0.38 35.73 102 ILE D N 1
ATOM 6845 N N B ILE D 1 85 ? 6.392 53.200 83.543 0.62 35.20 102 ILE D N 1
ATOM 6846 C CA A ILE D 1 85 ? 6.922 52.617 82.104 0.38 37.11 102 ILE D CA 1
ATOM 6847 C CA B ILE D 1 85 ? 6.300 52.806 82.138 0.62 38.32 102 ILE D CA 1
ATOM 6848 C C A ILE D 1 85 ? 6.889 53.698 81.028 0.38 35.74 102 ILE D C 1
ATOM 6849 C C B ILE D 1 85 ? 6.334 54.025 81.229 0.62 35.92 102 ILE D C 1
ATOM 6850 O O A ILE D 1 85 ? 7.368 53.458 79.916 0.38 33.76 102 ILE D O 1
ATOM 6851 O O B ILE D 1 85 ? 6.957 54.000 80.157 0.62 33.44 102 ILE D O 1
ATOM 6860 N N A GLY D 1 86 ? 6.351 54.884 81.314 0.38 33.86 103 GLY D N 1
ATOM 6861 N N B GLY D 1 86 ? 5.641 55.096 81.628 0.62 34.74 103 GLY D N 1
ATOM 6862 C CA A GLY D 1 86 ? 6.414 55.956 80.329 0.38 32.99 103 GLY D CA 1
ATOM 6863 C CA B GLY D 1 86 ? 5.659 56.346 80.899 0.62 34.45 103 GLY D CA 1
ATOM 6864 C C A GLY D 1 86 ? 7.823 56.377 79.977 0.38 30.76 103 GLY D C 1
ATOM 6865 C C B GLY D 1 86 ? 7.040 56.706 80.393 0.62 30.66 103 GLY D C 1
ATOM 6866 O O A GLY D 1 86 ? 8.013 57.113 79.002 0.38 30.79 103 GLY D O 1
ATOM 6867 O O B GLY D 1 86 ? 7.156 57.214 79.283 0.62 28.90 103 GLY D O 1
ATOM 6868 N N A ILE D 1 87 ? 8.812 55.892 80.726 0.38 29.91 104 ILE D N 1
ATOM 6869 N N B ILE D 1 87 ? 8.088 56.392 81.174 0.62 30.67 104 ILE D N 1
ATOM 6870 C CA A ILE D 1 87 ? 10.207 56.247 80.507 0.38 29.51 104 ILE D CA 1
ATOM 6871 C CA B ILE D 1 87 ? 9.466 56.698 80.777 0.62 29.12 104 ILE D CA 1
ATOM 6872 C C A ILE D 1 87 ? 10.781 55.504 79.306 0.38 30.46 104 ILE D C 1
ATOM 6873 C C B ILE D 1 87 ? 9.769 56.143 79.394 0.62 28.60 104 ILE D C 1
ATOM 6874 O O A ILE D 1 87 ? 11.462 56.092 78.456 0.38 31.04 104 ILE D O 1
ATOM 6875 O O B ILE D 1 87 ? 10.447 56.786 78.584 0.62 30.30 104 ILE D O 1
ATOM 6884 N N A LEU D 1 88 ? 1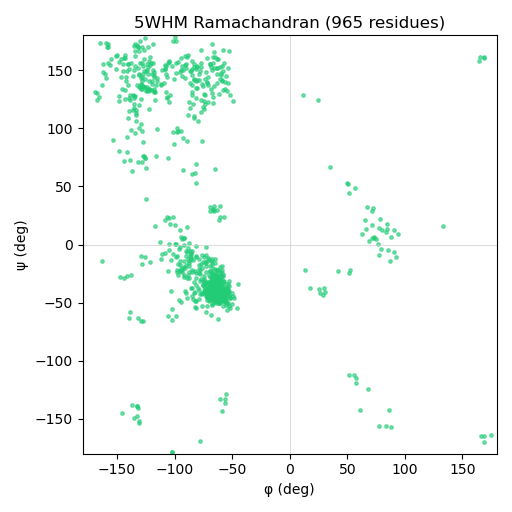0.563 54.184 79.245 0.38 29.84 105 LEU D N 1
ATOM 6885 N N B LEU D 1 88 ? 9.313 54.920 79.116 0.62 25.33 105 LEU D N 1
ATOM 6886 C CA A LEU D 1 88 ? 11.119 53.378 78.162 0.38 30.35 105 LEU D CA 1
ATOM 6887 C CA B LEU D 1 88 ? 9.723 54.256 77.888 0.62 28.88 105 LEU D CA 1
ATOM 6888 C C A LEU D 1 88 ? 10.464 53.649 76.822 0.38 30.48 105 LEU D C 1
ATOM 6889 C C B LEU D 1 88 ? 9.165 54.955 76.659 0.62 29.91 105 LEU D C 1
ATOM 6890 O O A LEU D 1 88 ? 11.022 53.230 75.801 0.38 33.28 105 LEU D O 1
ATOM 6891 O O B LEU D 1 88 ? 9.731 54.810 75.571 0.62 29.52 105 LEU D O 1
ATOM 6900 N N A ARG D 1 89 ? 9.292 54.295 76.804 0.38 30.63 106 ARG D N 1
ATOM 6901 N N B ARG D 1 89 ? 8.095 55.735 76.811 0.62 26.77 106 ARG D N 1
ATOM 6902 C CA A ARG D 1 89 ? 8.718 54.763 75.546 0.38 29.20 106 ARG D CA 1
ATOM 6903 C CA B ARG D 1 89 ? 7.532 56.459 75.673 0.62 30.26 106 ARG D CA 1
ATOM 6904 C C A ARG D 1 89 ? 9.705 55.672 74.831 0.38 30.10 106 ARG D C 1
ATOM 6905 C C B ARG D 1 89 ? 8.339 57.695 75.291 0.62 27.44 106 ARG D C 1
ATOM 6906 O O A ARG D 1 89 ? 10.062 55.442 73.668 0.38 29.78 106 ARG D O 1
ATOM 6907 O O B ARG D 1 89 ? 8.011 58.332 74.286 0.62 26.86 106 ARG D O 1
ATOM 6922 N N A LEU D 1 90 ? 10.169 56.711 75.527 0.38 29.68 107 LEU D N 1
ATOM 6923 N N B LEU D 1 90 ? 9.340 58.084 76.084 0.62 23.10 107 LEU D N 1
ATOM 6924 C CA A LEU D 1 90 ? 11.203 57.564 74.963 0.38 28.66 107 LEU D CA 1
ATOM 6925 C CA B LEU D 1 90 ? 10.193 59.183 75.644 0.62 25.15 107 LEU D CA 1
ATOM 6926 C C A LEU D 1 90 ? 12.433 56.744 74.607 0.38 28.86 107 LEU D C 1
ATOM 6927 C C B LEU D 1 90 ? 11.137 58.768 74.519 0.62 29.19 107 LEU D C 1
ATOM 6928 O O A LEU D 1 90 ? 13.057 56.967 73.563 0.38 29.61 107 LEU D O 1
ATOM 6929 O O B LEU D 1 90 ? 11.844 59.630 73.994 0.62 31.27 107 LEU D O 1
ATOM 6938 N N A GLY D 1 91 ? 12.804 55.798 75.478 0.38 28.77 108 GLY D N 1
ATOM 6939 N N B GLY D 1 91 ? 11.183 57.482 74.154 0.62 29.38 108 GLY D N 1
ATOM 6940 C CA A GLY D 1 91 ? 14.021 55.028 75.270 0.38 27.88 108 GLY D CA 1
ATOM 6941 C CA B GLY D 1 91 ? 11.902 57.045 72.967 0.62 27.88 108 GLY D CA 1
ATOM 6942 C C A GLY D 1 91 ? 14.034 54.256 73.968 0.38 29.08 108 GLY D C 1
ATOM 6943 C C B GLY D 1 91 ? 12.825 55.844 73.106 0.62 29.79 108 GLY D C 1
ATOM 6944 O O A GLY D 1 91 ? 15.087 54.113 73.334 0.38 28.96 108 GLY D O 1
ATOM 6945 O O B GLY D 1 91 ? 13.675 55.656 72.228 0.62 30.21 108 GLY D O 1
ATOM 6946 N N A TYR D 1 92 ? 12.872 53.773 73.536 0.38 30.24 109 TYR D N 1
ATOM 6947 N N B TYR D 1 92 ? 12.674 55.025 74.165 0.62 27.34 109 TYR D N 1
ATOM 6948 C CA A TYR D 1 92 ? 12.796 52.991 72.309 0.38 31.77 109 TYR D CA 1
ATOM 6949 C CA B TYR D 1 92 ? 13.561 53.874 74.374 0.62 28.07 109 TYR D CA 1
ATOM 6950 C C A TYR D 1 92 ? 12.930 53.880 71.078 0.38 32.65 109 TYR D C 1
ATOM 6951 C C B TYR D 1 92 ? 13.653 53.002 73.119 0.62 29.71 109 TYR D C 1
ATOM 6952 O O A TYR D 1 92 ? 13.714 53.582 70.172 0.38 31.94 109 TYR D O 1
ATOM 6953 O O B TYR D 1 92 ? 14.748 52.721 72.628 0.62 29.89 109 TYR D O 1
ATOM 6970 N N A ALA D 1 93 ? 12.176 54.985 71.034 0.38 34.34 110 ALA D N 1
ATOM 6971 N N B ALA D 1 93 ? 12.508 52.604 72.560 0.62 30.87 110 ALA D N 1
ATOM 6972 C CA A ALA D 1 93 ? 12.256 55.890 69.891 0.38 41.24 110 ALA D CA 1
ATOM 6973 C CA B ALA D 1 93 ? 12.518 51.657 71.446 0.62 35.03 110 ALA D CA 1
ATOM 6974 C C A ALA D 1 93 ? 13.675 56.420 69.695 0.38 36.31 110 ALA D C 1
ATOM 6975 C C B ALA D 1 93 ? 13.288 52.193 70.235 0.62 34.31 110 ALA D C 1
ATOM 6976 O O A ALA D 1 93 ? 14.118 56.628 68.560 0.38 37.13 110 ALA D O 1
ATOM 6977 O O B ALA D 1 93 ? 14.047 51.448 69.599 0.62 29.44 110 ALA D O 1
ATOM 6996 N N A LEU D 1 95 ? 16.639 54.832 70.600 0.38 32.39 112 LEU D N 1
ATOM 6997 N N B LEU D 1 95 ? 15.754 54.525 70.126 0.62 33.20 112 LEU D N 1
ATOM 6998 C CA A LEU D 1 95 ? 17.348 53.706 69.998 0.38 31.71 112 LEU D CA 1
ATOM 6999 C CA B LEU D 1 95 ? 17.182 54.559 70.417 0.62 32.34 112 LEU D CA 1
ATOM 7000 C C A LEU D 1 95 ? 17.070 53.572 68.510 0.38 34.24 112 LEU D C 1
ATOM 7001 C C B LEU D 1 95 ? 17.801 53.170 70.579 0.62 31.31 112 LEU D C 1
ATOM 7002 O O A LEU D 1 95 ? 17.912 53.058 67.763 0.38 37.54 112 LEU D O 1
ATOM 7003 O O B LEU D 1 95 ? 19.031 53.057 70.593 0.62 30.00 112 LEU D O 1
ATOM 7012 N N A SER D 1 96 ? 15.893 54.010 68.068 0.38 34.68 113 SER D N 1
ATOM 7013 N N B SER D 1 96 ? 16.999 52.119 70.718 0.62 30.73 113 SER D N 1
ATOM 7014 C CA A SER D 1 96 ? 15.429 53.758 66.711 0.38 34.96 113 SER D CA 1
ATOM 7015 C CA B SER D 1 96 ? 17.516 50.754 70.702 0.62 30.03 113 SER D CA 1
ATOM 7016 C C A SER D 1 96 ? 16.067 54.669 65.672 0.38 33.19 113 SER D C 1
ATOM 7017 C C B SER D 1 96 ? 17.645 50.209 69.282 0.62 31.96 113 SER D C 1
ATOM 7018 O O A SER D 1 96 ? 16.037 54.335 64.481 0.38 35.73 113 SER D O 1
ATOM 7019 O O B SER D 1 96 ? 18.203 49.119 69.083 0.62 31.00 113 SER D O 1
ATOM 7024 N N A ASN D 1 97 ? 16.616 55.815 66.075 0.38 31.03 114 ASN D N 1
ATOM 7025 N N B ASN D 1 97 ? 17.208 50.981 68.293 0.62 35.68 114 ASN D N 1
ATOM 7026 C CA A ASN D 1 97 ? 17.250 56.691 65.101 0.38 34.16 114 ASN D CA 1
ATOM 7027 C CA B ASN D 1 97 ? 17.139 50.604 66.887 0.62 38.19 114 ASN D CA 1
ATOM 7028 C C A ASN D 1 97 ? 18.683 56.267 64.783 0.38 35.61 114 ASN D C 1
ATOM 7029 C C B ASN D 1 97 ? 17.765 51.684 66.016 0.62 37.29 114 ASN D C 1
ATOM 7030 O O A ASN D 1 97 ? 19.271 56.785 63.826 0.38 31.88 114 ASN D O 1
ATOM 7031 O O B ASN D 1 97 ? 17.193 52.098 65.003 0.62 36.10 114 ASN D O 1
ATOM 7040 N N A LEU D 1 98 ? 19.246 55.335 65.561 0.38 39.16 115 LEU D N 1
ATOM 7041 N N B LEU D 1 98 ? 18.954 52.153 66.398 0.62 39.62 115 LEU D N 1
ATOM 7042 C CA A LEU D 1 98 ? 20.579 54.770 65.329 0.38 40.86 115 LEU D CA 1
ATOM 7043 C CA B LEU D 1 98 ? 19.655 53.182 65.633 0.62 40.41 115 LEU D CA 1
ATOM 7044 C C A LEU D 1 98 ? 20.519 53.784 64.161 0.38 43.42 115 LEU D C 1
ATOM 7045 C C B LEU D 1 98 ? 20.045 52.663 64.250 0.62 44.50 115 LEU D C 1
ATOM 7046 O O A LEU D 1 98 ? 20.481 52.563 64.331 0.38 43.22 115 LEU D O 1
ATOM 7047 O O B LEU D 1 98 ? 20.240 51.464 64.047 0.62 43.38 115 LEU D O 1
ATOM 7072 N N . ILE D 1 100 ? 22.810 52.959 62.305 1.00 41.64 117 ILE D N 1
ATOM 7073 C CA . ILE D 1 100 ? 24.115 52.312 62.165 1.00 42.74 117 ILE D CA 1
ATOM 7074 C C . ILE D 1 100 ? 24.047 50.843 62.561 1.00 42.84 117 ILE D C 1
ATOM 7075 O O . ILE D 1 100 ? 24.827 50.012 62.081 1.00 40.85 117 ILE D O 1
ATOM 7080 N N . ARG D 1 101 ? 23.074 50.504 63.400 1.00 38.79 118 ARG D N 1
ATOM 7081 C CA . ARG D 1 101 ? 22.963 49.149 63.907 1.00 37.25 118 ARG D CA 1
ATOM 7082 C C . ARG D 1 101 ? 22.726 48.139 62.790 1.00 40.23 118 ARG D C 1
ATOM 7083 O O . ARG D 1 101 ? 23.124 46.975 62.911 1.00 40.40 118 ARG D O 1
ATOM 7091 N N . THR D 1 102 ? 22.116 48.552 61.680 1.00 38.34 119 THR D N 1
ATOM 7092 C CA . THR D 1 102 ? 21.907 47.573 60.625 1.00 45.34 119 THR D CA 1
ATOM 7093 C C . THR D 1 102 ? 23.218 47.222 59.920 1.00 44.84 119 THR D C 1
ATOM 7094 O O . THR D 1 102 ? 23.336 46.128 59.362 1.00 44.37 119 THR D O 1
ATOM 7098 N N . VAL D 1 103 ? 24.214 48.107 59.956 1.00 42.62 120 VAL D N 1
ATOM 7099 C CA . VAL D 1 103 ? 25.550 47.726 59.481 1.00 43.21 120 VAL D CA 1
ATOM 7100 C C . VAL D 1 103 ? 26.348 47.041 60.584 1.00 37.62 120 VAL D C 1
ATOM 7101 O O . VAL D 1 103 ? 27.011 46.020 60.357 1.00 41.27 120 VAL D O 1
ATOM 7105 N N . ALA D 1 104 ? 26.310 47.593 61.798 1.00 32.46 121 ALA D N 1
ATOM 7106 C CA . ALA D 1 104 ? 27.264 47.214 62.829 1.00 30.84 121 ALA D CA 1
ATOM 7107 C C . ALA D 1 104 ? 26.899 45.902 63.494 1.00 35.02 121 ALA D C 1
ATOM 7108 O O . ALA D 1 104 ? 27.781 45.113 63.854 1.00 32.13 121 ALA D O 1
ATOM 7110 N N . SER D 1 105 ? 25.618 45.677 63.725 1.00 31.39 122 SER D N 1
ATOM 7111 C CA . SER D 1 105 ? 25.238 44.520 64.521 1.00 35.02 122 SER D CA 1
ATOM 7112 C C . SER D 1 105 ? 25.640 43.192 63.880 1.00 34.43 122 SER D C 1
ATOM 7113 O O . SER D 1 105 ? 26.098 42.300 64.618 1.00 33.60 122 SER D O 1
ATOM 7116 N N . PRO D 1 106 ? 25.488 42.978 62.562 1.00 35.56 123 PRO D N 1
ATOM 7117 C CA . PRO D 1 106 ? 25.985 41.716 61.979 1.00 37.45 123 PRO D CA 1
ATOM 7118 C C . PRO D 1 106 ? 27.491 41.552 62.098 1.00 39.00 123 PRO D C 1
ATOM 7119 O O . PRO D 1 106 ? 27.978 40.430 62.298 1.00 44.33 123 PRO D O 1
ATOM 7123 N N . LEU D 1 107 ? 28.247 42.639 61.949 1.00 34.31 124 LEU D N 1
ATOM 7124 C CA . LEU D 1 107 ? 29.695 42.533 62.113 1.00 35.24 124 LEU D CA 1
ATOM 7125 C C . LEU D 1 107 ? 30.038 42.261 63.570 1.00 35.66 124 LEU D C 1
ATOM 7126 O O . LEU D 1 107 ? 30.966 41.507 63.872 1.00 34.58 124 LEU D O 1
ATOM 7139 N N . GLN D 1 109 ? 28.247 40.593 65.669 1.00 34.51 126 GLN D N 1
ATOM 7140 C CA . GLN D 1 109 ? 27.928 39.195 65.934 1.00 38.15 126 GLN D CA 1
ATOM 7141 C C . GLN D 1 109 ? 29.043 38.272 65.449 1.00 35.28 126 GLN D C 1
ATOM 7142 O O . GLN D 1 109 ? 29.426 37.336 66.158 1.00 38.88 126 GLN D O 1
ATOM 7148 N N . VAL D 1 110 ? 29.611 38.547 64.270 1.00 38.15 127 VAL D N 1
ATOM 7149 C CA . VAL D 1 110 ? 30.707 37.718 63.752 1.00 37.12 127 VAL D CA 1
ATOM 7150 C C . VAL D 1 110 ? 31.913 37.767 64.688 1.00 40.82 127 VAL D C 1
ATOM 7151 O O . VAL D 1 110 ? 32.592 36.750 64.905 1.00 38.28 127 VAL D O 1
ATOM 7155 N N . LEU D 1 111 ? 32.207 38.945 65.256 1.00 38.47 128 LEU D N 1
ATOM 7156 C CA . LEU D 1 111 ? 33.353 39.053 66.159 1.00 35.82 128 LEU D CA 1
ATOM 7157 C C . LEU D 1 111 ? 33.047 38.363 67.479 1.00 34.62 128 LEU D C 1
ATOM 7158 O O . LEU D 1 111 ? 33.894 37.649 68.029 1.00 35.52 128 LEU D O 1
ATOM 7163 N N . ALA D 1 112 ? 31.830 38.560 67.985 1.00 35.12 129 ALA D N 1
ATOM 7164 C CA . ALA D 1 112 ? 31.419 37.915 69.227 1.00 36.52 129 ALA D CA 1
ATOM 7165 C C . ALA D 1 112 ? 31.445 36.395 69.096 1.00 40.36 129 ALA D C 1
ATOM 7166 O O . ALA D 1 112 ? 31.884 35.700 70.016 1.00 43.58 129 ALA D O 1
ATOM 7168 N N . ASP D 1 113 ? 31.019 35.864 67.946 1.00 40.99 130 ASP D N 1
ATOM 7169 C CA . ASP D 1 113 ? 31.102 34.420 67.726 1.00 43.49 130 ASP D CA 1
ATOM 7170 C C . ASP D 1 113 ? 32.550 33.958 67.686 1.00 45.42 130 ASP D C 1
ATOM 7171 O O . ASP D 1 113 ? 32.901 32.930 68.275 1.00 44.67 130 ASP D O 1
ATOM 7176 N N . TYR D 1 114 ? 33.415 34.719 67.019 1.00 44.55 131 TYR D N 1
ATOM 7177 C CA . TYR D 1 114 ? 34.812 34.322 66.940 1.00 41.20 131 TYR D CA 1
ATOM 7178 C C . TYR D 1 114 ? 35.490 34.363 68.304 1.00 44.11 131 TYR D C 1
ATOM 7179 O O . TYR D 1 114 ? 36.264 33.465 68.651 1.00 40.06 131 TYR D O 1
ATOM 7188 N N . ALA D 1 115 ? 35.247 35.416 69.081 1.00 43.45 132 ALA D N 1
ATOM 7189 C CA . ALA D 1 115 ? 35.973 35.587 70.329 1.00 44.13 132 ALA D CA 1
ATOM 7190 C C . ALA D 1 115 ? 35.287 34.904 71.493 1.00 46.47 132 ALA D C 1
ATOM 7191 O O . ALA D 1 115 ? 35.893 34.798 72.563 1.00 48.92 132 ALA D O 1
ATOM 7193 N N . LYS D 1 116 ? 34.038 34.475 71.303 1.00 49.34 133 LYS D N 1
ATOM 7194 C CA . LYS D 1 116 ? 33.206 33.867 72.344 1.00 52.38 133 LYS D CA 1
ATOM 7195 C C . LYS D 1 116 ? 33.071 34.796 73.547 1.00 52.06 133 LYS D C 1
ATOM 7196 O O . LYS D 1 116 ? 33.226 34.404 74.705 1.00 50.16 133 LYS D O 1
ATOM 7202 N N . ALA D 1 117 ? 32.735 36.048 73.251 1.00 51.25 134 ALA D N 1
ATOM 7203 C CA . ALA D 1 117 ? 32.681 37.108 74.247 1.00 43.98 134 ALA D CA 1
ATOM 7204 C C . ALA D 1 117 ? 31.710 38.157 73.734 1.00 42.65 134 ALA D C 1
ATOM 7205 O O . ALA D 1 117 ? 31.432 38.221 72.535 1.00 47.27 134 ALA D O 1
ATOM 7207 N N . ALA D 1 118 ? 31.200 38.981 74.650 1.00 36.67 135 ALA D N 1
ATOM 7208 C CA . ALA D 1 118 ? 30.265 40.030 74.266 1.00 35.59 135 ALA D CA 1
ATOM 7209 C C . ALA D 1 118 ? 30.966 41.161 73.508 1.00 36.83 135 ALA D C 1
ATOM 7210 O O . ALA D 1 118 ? 32.078 41.589 73.863 1.00 34.15 135 ALA D O 1
ATOM 7212 N N . VAL D 1 119 ? 30.297 41.665 72.472 1.00 32.40 136 VAL D N 1
ATOM 7213 C CA . VAL D 1 119 ? 30.728 42.849 71.730 1.00 28.17 136 VAL D CA 1
ATOM 7214 C C . VAL D 1 119 ? 29.640 43.906 71.889 1.00 31.40 136 VAL D C 1
ATOM 7215 O O . VAL D 1 119 ? 28.449 43.603 71.714 1.00 29.75 136 VAL D O 1
ATOM 7219 N N . ALA D 1 120 ? 30.040 45.129 72.246 1.00 31.37 137 ALA D N 1
ATOM 7220 C CA . ALA D 1 120 ? 29.077 46.191 72.540 1.00 30.18 137 ALA D CA 1
ATOM 7221 C C . ALA D 1 120 ? 29.445 47.460 71.787 1.00 30.90 137 ALA D C 1
ATOM 7222 O O . ALA D 1 120 ? 30.592 47.658 71.379 1.00 29.36 137 ALA D O 1
ATOM 7232 N N . ALA D 1 122 ? 28.831 51.715 72.311 1.00 32.49 139 ALA D N 1
ATOM 7233 C CA . ALA D 1 122 ? 28.552 52.597 73.441 1.00 35.37 139 ALA D CA 1
ATOM 7234 C C . ALA D 1 122 ? 28.808 54.035 73.030 1.00 30.76 139 ALA D C 1
ATOM 7235 O O . ALA D 1 122 ? 29.466 54.299 72.032 1.00 30.14 139 ALA D O 1
ATOM 7237 N N . ALA D 1 123 ? 28.247 54.975 73.801 1.00 33.11 140 ALA D N 1
ATOM 7238 C CA . ALA D 1 123 ? 28.543 56.386 73.604 1.00 33.68 140 ALA D CA 1
ATOM 7239 C C . ALA D 1 123 ? 28.425 57.106 74.949 1.00 29.19 140 ALA D C 1
ATOM 7240 O O . ALA D 1 123 ? 27.839 56.597 75.910 1.00 34.47 140 ALA D O 1
ATOM 7242 N N . ARG D 1 124 ? 28.995 58.294 75.001 1.00 34.96 141 ARG D N 1
ATOM 7243 C CA . ARG D 1 124 ? 29.137 59.017 76.255 1.00 39.03 141 ARG D CA 1
ATOM 7244 C C . ARG D 1 124 ? 27.865 59.803 76.552 1.00 41.65 141 ARG D C 1
ATOM 7245 O O . ARG D 1 124 ? 27.342 60.514 75.683 1.00 41.30 141 ARG D O 1
ATOM 7253 N N . ASP D 1 125 ? 27.373 59.673 77.775 1.00 41.84 142 ASP D N 1
ATOM 7254 C CA . ASP D 1 125 ? 26.489 60.675 78.347 1.00 45.51 142 ASP D CA 1
ATOM 7255 C C . ASP D 1 125 ? 27.100 61.203 79.640 1.00 42.53 142 ASP D C 1
ATOM 7256 O O . ASP D 1 125 ? 27.207 60.460 80.625 1.00 46.96 142 ASP D O 1
ATOM 7261 N N . ARG D 1 126 ? 27.429 62.494 79.648 1.00 51.38 143 ARG D N 1
ATOM 7262 C CA . ARG D 1 126 ? 28.029 63.156 80.802 1.00 52.62 143 ARG D CA 1
ATOM 7263 C C . ARG D 1 126 ? 29.323 62.449 81.178 1.00 48.91 143 ARG D C 1
ATOM 7264 O O . ARG D 1 126 ? 30.262 62.433 80.379 1.00 45.83 143 ARG D O 1
ATOM 7272 N N . LEU D 1 127 ? 29.364 61.835 82.362 1.00 47.90 144 LEU D N 1
ATOM 7273 C CA . LEU D 1 127 ? 30.566 61.183 82.872 1.00 51.81 144 LEU D CA 1
ATOM 7274 C C . LEU D 1 127 ? 30.509 59.659 82.772 1.00 50.86 144 LEU D C 1
ATOM 7275 O O . LEU D 1 127 ? 31.281 58.973 83.451 1.00 55.28 144 LEU D O 1
ATOM 7280 N N . SER D 1 128 ? 29.620 59.115 81.948 1.00 47.69 145 SER D N 1
ATOM 7281 C CA . SER D 1 128 ? 29.474 57.671 81.801 1.00 47.02 145 SER D CA 1
ATOM 7282 C C . SER D 1 128 ? 29.438 57.302 80.328 1.00 45.98 145 SER D C 1
ATOM 7283 O O . SER D 1 128 ? 29.210 58.151 79.462 1.00 46.28 145 SER D O 1
ATOM 7294 N N . VAL D 1 130 ? 27.341 54.691 77.799 1.00 39.64 147 VAL D N 1
ATOM 7295 C CA . VAL D 1 130 ? 26.034 54.042 77.788 1.00 39.51 147 VAL D CA 1
ATOM 7296 C C . VAL D 1 130 ? 26.053 53.015 76.674 1.00 34.84 147 VAL D C 1
ATOM 7297 O O . VAL D 1 130 ? 26.416 53.351 75.544 1.00 31.98 147 VAL D O 1
ATOM 7301 N N . TYR D 1 131 ? 25.627 51.786 76.975 1.00 36.33 148 TYR D N 1
ATOM 7302 C CA . TYR D 1 131 ? 25.546 50.738 75.956 1.00 33.93 148 TYR D CA 1
ATOM 7303 C C . TYR D 1 131 ? 24.346 50.986 75.042 1.00 35.55 148 TYR D C 1
ATOM 7304 O O . TYR D 1 131 ? 23.202 51.074 75.515 1.00 38.87 148 TYR D O 1
ATOM 7313 N N . LEU D 1 132 ? 24.603 51.094 73.734 1.00 32.62 149 LEU D N 1
ATOM 7314 C CA . LEU D 1 132 ? 23.552 51.270 72.736 1.00 36.77 149 LEU D CA 1
ATOM 7315 C C . LEU D 1 132 ? 23.152 49.969 72.066 1.00 36.81 149 LEU D C 1
ATOM 7316 O O . LEU D 1 132 ? 22.037 49.879 71.547 1.00 37.60 149 LEU D O 1
ATOM 7321 N N . ASP D 1 133 ? 24.032 48.970 72.060 1.00 32.12 150 ASP D N 1
ATOM 7322 C CA . ASP D 1 133 ? 23.750 47.667 71.472 1.00 35.62 150 ASP D CA 1
ATOM 7323 C C . ASP D 1 133 ? 24.767 46.699 72.037 1.00 35.08 150 ASP D C 1
ATOM 7324 O O . ASP D 1 133 ? 25.888 47.097 72.347 1.00 32.48 150 ASP D O 1
ATOM 7329 N N . VAL D 1 134 ? 24.365 45.436 72.184 1.00 33.35 151 VAL D N 1
ATOM 7330 C CA . VAL D 1 134 ? 25.215 44.383 72.742 1.00 37.03 151 VAL D CA 1
ATOM 7331 C C . VAL D 1 134 ? 24.877 43.084 72.033 1.00 39.68 151 VAL D C 1
ATOM 7332 O O . VAL D 1 134 ? 23.703 42.750 71.875 1.00 38.59 151 VAL D O 1
ATOM 7336 N N . VAL D 1 135 ? 25.886 42.340 71.610 1.00 34.11 152 VAL D N 1
ATOM 7337 C CA . VAL D 1 135 ? 25.653 40.984 71.129 1.00 40.56 152 VAL D CA 1
ATOM 7338 C C . VAL D 1 135 ? 26.545 40.046 71.926 1.00 46.40 152 VAL D C 1
ATOM 7339 O O . VAL D 1 135 ? 27.631 40.413 72.384 1.00 42.71 152 VAL D O 1
ATOM 7343 N N . GLN D 1 136 ? 26.064 38.829 72.107 1.00 48.79 153 GLN D N 1
ATOM 7344 C CA . GLN D 1 136 ? 26.752 37.813 72.878 1.00 58.96 153 GLN D CA 1
ATOM 7345 C C . GLN D 1 136 ? 27.295 36.766 71.918 1.00 61.93 153 GLN D C 1
ATOM 7346 O O . GLN D 1 136 ? 26.723 36.536 70.848 1.00 64.02 153 GLN D O 1
ATOM 7352 N N . GLY D 1 137 ? 28.393 36.126 72.301 1.00 65.44 154 GLY D N 1
ATOM 7353 C CA . GLY D 1 137 ? 28.840 34.977 71.533 1.00 70.70 154 GLY D CA 1
ATOM 7354 C C . GLY D 1 137 ? 27.799 33.874 71.549 1.00 77.23 154 GLY D C 1
ATOM 7355 O O . GLY D 1 137 ? 27.312 33.505 72.621 1.00 80.31 154 GLY D O 1
ATOM 7356 N N . GLU D 1 138 ? 27.433 33.344 70.386 1.00 83.44 155 GLU D N 1
ATOM 7357 C CA . GLU D 1 138 ? 26.359 32.345 70.324 1.00 96.47 155 GLU D CA 1
ATOM 7358 C C . GLU D 1 138 ? 26.846 30.936 70.680 1.00 100.79 155 GLU D C 1
ATOM 7359 O O . GLU D 1 138 ? 27.419 30.227 69.853 1.00 102.38 155 GLU D O 1
ATOM 7365 N N . THR D 1 142 ? 28.044 33.614 79.799 1.00 90.69 159 THR D N 1
ATOM 7366 C CA . THR D 1 142 ? 28.148 34.857 80.560 1.00 90.33 159 THR D CA 1
ATOM 7367 C C . THR D 1 142 ? 26.874 35.690 80.412 1.00 92.17 159 THR D C 1
ATOM 7368 O O . THR D 1 142 ? 26.409 35.942 79.292 1.00 88.81 159 THR D O 1
ATOM 7380 N N . ARG D 1 144 ? 24.430 38.692 80.025 1.00 94.86 161 ARG D N 1
ATOM 7381 C CA . ARG D 1 144 ? 24.592 39.812 79.114 1.00 97.03 161 ARG D CA 1
ATOM 7382 C C . ARG D 1 144 ? 24.361 41.136 79.832 1.00 93.16 161 ARG D C 1
ATOM 7383 O O . ARG D 1 144 ? 23.423 41.273 80.625 1.00 95.59 161 ARG D O 1
ATOM 7391 N N . ARG D 1 145 ? 25.221 42.113 79.547 1.00 82.02 162 ARG D N 1
ATOM 7392 C CA . ARG D 1 145 ? 24.931 43.476 79.965 1.00 74.66 162 ARG D CA 1
ATOM 7393 C C . ARG D 1 145 ? 23.816 44.055 79.097 1.00 67.58 162 ARG D C 1
ATOM 7394 O O . ARG D 1 145 ? 23.646 43.693 77.930 1.00 67.03 162 ARG D O 1
ATOM 7402 N N . GLN D 1 146 ? 23.018 44.926 79.690 1.00 62.43 163 GLN D N 1
ATOM 7403 C CA . GLN D 1 146 ? 21.792 45.366 79.049 1.00 56.01 163 GLN D CA 1
ATOM 7404 C C . GLN D 1 146 ? 21.996 46.699 78.336 1.00 51.35 163 GLN D C 1
ATOM 7405 O O . GLN D 1 146 ? 22.889 47.486 78.659 1.00 47.89 163 GLN D O 1
ATOM 7411 N N . ILE D 1 147 ? 21.128 46.943 77.356 1.00 51.64 164 ILE D N 1
ATOM 7412 C CA . ILE D 1 147 ? 21.136 48.204 76.628 1.00 47.07 164 ILE D CA 1
ATOM 7413 C C . ILE D 1 147 ? 20.688 49.328 77.555 1.00 43.12 164 ILE D C 1
ATOM 7414 O O . ILE D 1 147 ? 19.698 49.197 78.279 1.00 44.43 164 ILE D O 1
ATOM 7419 N N . GLY D 1 148 ? 21.419 50.437 77.532 1.00 39.44 165 GLY D N 1
ATOM 7420 C CA . GLY D 1 148 ? 21.189 51.538 78.430 1.00 42.93 165 GLY D CA 1
ATOM 7421 C C . GLY D 1 148 ? 21.998 51.485 79.706 1.00 46.94 165 GLY D C 1
ATOM 7422 O O . GLY D 1 148 ? 22.017 52.472 80.443 1.00 43.03 165 GLY D O 1
ATOM 7423 N N . SER D 1 149 ? 22.659 50.364 79.998 1.00 50.55 166 SER D N 1
ATOM 7424 C CA . SER D 1 149 ? 23.475 50.293 81.198 1.00 50.05 166 SER D CA 1
ATOM 7425 C C . SER D 1 149 ? 24.719 51.149 81.005 1.00 41.87 166 SER D C 1
ATOM 7426 O O . SER D 1 149 ? 25.082 51.518 79.889 1.00 42.56 166 SER D O 1
ATOM 7429 N N . THR D 1 150 ? 25.347 51.508 82.108 1.00 44.88 167 THR D N 1
ATOM 7430 C CA . THR D 1 150 ? 26.416 52.489 82.054 1.00 49.26 167 THR D CA 1
ATOM 7431 C C . THR D 1 150 ? 27.702 51.930 82.649 1.00 51.16 167 THR D C 1
ATOM 7432 O O . THR D 1 150 ? 27.683 51.017 83.481 1.00 52.93 167 THR D O 1
ATOM 7436 N N . LEU D 1 151 ? 28.821 52.509 82.201 1.00 52.30 168 LEU D N 1
ATOM 7437 C CA . LEU D 1 151 ? 30.176 52.265 82.685 1.00 51.85 168 LEU D CA 1
ATOM 7438 C C . LEU D 1 151 ? 30.837 53.596 83.007 1.00 52.93 168 LEU D C 1
ATOM 7439 O O . LEU D 1 151 ? 30.619 54.587 82.294 1.00 50.96 168 LEU D O 1
ATOM 7444 N N . PRO D 1 152 ? 31.650 53.657 84.059 1.00 56.64 169 PRO D N 1
ATOM 7445 C CA . PRO D 1 152 ? 32.367 54.898 84.342 1.00 57.65 169 PRO D CA 1
ATOM 7446 C C . PRO D 1 152 ? 33.421 55.159 83.279 1.00 54.24 169 PRO D C 1
ATOM 7447 O O . PRO D 1 152 ? 33.899 54.250 82.595 1.00 51.02 169 PRO D O 1
ATOM 7451 N N . LEU D 1 153 ? 33.757 56.437 83.135 1.00 55.08 170 LEU D N 1
ATOM 7452 C CA . LEU D 1 153 ? 34.596 56.889 82.031 1.00 55.44 170 LEU D CA 1
ATOM 7453 C C . LEU D 1 153 ? 36.055 56.453 82.199 1.00 57.91 170 LEU D C 1
ATOM 7454 O O . LEU D 1 153 ? 36.680 55.984 81.239 1.00 56.60 170 LEU D O 1
ATOM 7459 N N . ALA D 1 154 ? 36.610 56.587 83.410 1.00 59.39 171 ALA D N 1
ATOM 7460 C CA . ALA D 1 154 ? 38.058 56.494 83.595 1.00 61.45 171 ALA D CA 1
ATOM 7461 C C . ALA D 1 154 ? 38.576 55.060 83.537 1.00 63.96 171 ALA D C 1
ATOM 7462 O O . ALA D 1 154 ? 39.635 54.809 82.953 1.00 66.33 171 ALA D O 1
ATOM 7464 N N . GLY D 1 155 ? 37.868 54.113 84.150 1.00 64.07 172 GLY D N 1
ATOM 7465 C CA . GLY D 1 155 ? 38.395 52.768 84.294 1.00 62.91 172 GLY D CA 1
ATOM 7466 C C . GLY D 1 155 ? 37.912 51.738 83.287 1.00 59.33 172 GLY D C 1
ATOM 7467 O O . GLY D 1 155 ? 38.457 50.632 83.229 1.00 62.77 172 GLY D O 1
ATOM 7468 N N . SER D 1 156 ? 36.899 52.066 82.493 1.00 51.02 173 SER D N 1
ATOM 7469 C CA . SER D 1 156 ? 36.400 51.122 81.507 1.00 47.91 173 SER D CA 1
ATOM 7470 C C . SER D 1 156 ? 37.144 51.298 80.186 1.00 48.54 173 SER D C 1
ATOM 7471 O O . SER D 1 156 ? 37.619 52.391 79.859 1.00 46.93 173 SER D O 1
ATOM 7474 N N . SER D 1 157 ? 37.239 50.202 79.423 1.00 45.99 174 SER D N 1
ATOM 7475 C CA . SER D 1 157 ? 37.899 50.272 78.123 1.00 42.63 174 SER D CA 1
ATOM 7476 C C . SER D 1 157 ? 37.132 51.195 77.173 1.00 42.28 174 SER D C 1
ATOM 7477 O O . SER D 1 157 ? 37.742 52.002 76.457 1.00 40.68 174 SER D O 1
ATOM 7480 N N . VAL D 1 158 ? 35.792 51.115 77.168 1.00 37.39 175 VAL D N 1
ATOM 7481 C CA . VAL D 1 158 ? 35.012 52.018 76.319 1.00 36.43 175 VAL D CA 1
ATOM 7482 C C . VAL D 1 158 ? 35.217 53.461 76.753 1.00 37.84 175 VAL D C 1
ATOM 7483 O O . VAL D 1 158 ? 35.329 54.362 75.916 1.00 39.45 175 VAL D O 1
ATOM 7487 N N . GLY D 1 159 ? 35.213 53.713 78.061 1.00 35.81 176 GLY D N 1
ATOM 7488 C CA . GLY D 1 159 ? 35.387 55.077 78.525 1.00 40.78 176 GLY D CA 1
ATOM 7489 C C . GLY D 1 159 ? 36.757 55.624 78.187 1.00 43.11 176 GLY D C 1
ATOM 7490 O O . GLY D 1 159 ? 36.891 56.780 77.775 1.00 41.99 176 GLY D O 1
ATOM 7491 N N . ARG D 1 160 ? 37.791 54.791 78.335 1.00 44.35 177 ARG D N 1
ATOM 7492 C CA . ARG D 1 160 ? 39.139 55.210 77.975 1.00 45.23 177 ARG D CA 1
ATOM 7493 C C . ARG D 1 160 ? 39.243 55.543 76.497 1.00 44.04 177 ARG D C 1
ATOM 7494 O O . ARG D 1 160 ? 39.890 56.530 76.115 1.00 41.36 177 ARG D O 1
ATOM 7502 N N . ALA D 1 161 ? 38.622 54.725 75.645 1.00 39.99 178 ALA D N 1
ATOM 7503 C CA . ALA D 1 161 ? 38.711 54.974 74.215 1.00 39.70 178 ALA D CA 1
ATOM 7504 C C . ALA D 1 161 ? 37.935 56.226 73.833 1.00 40.17 178 ALA D C 1
ATOM 7505 O O . ALA D 1 161 ? 38.317 56.932 72.897 1.00 37.77 178 ALA D O 1
ATOM 7507 N N . CYS D 1 162 ? 36.839 56.507 74.536 1.00 40.31 179 CYS D N 1
ATOM 7508 C CA . CYS D 1 162 ? 36.125 57.757 74.302 1.00 39.22 179 CYS D CA 1
ATOM 7509 C C . CYS D 1 162 ? 37.000 58.953 74.661 1.00 41.86 179 CYS D C 1
ATOM 7510 O O . CYS D 1 162 ? 37.145 59.892 73.867 1.00 39.55 179 CYS D O 1
ATOM 7513 N N . LEU D 1 163 ? 37.583 58.934 75.867 1.00 40.38 180 LEU D N 1
ATOM 7514 C CA . LEU D 1 163 ? 38.510 59.989 76.282 1.00 47.27 180 LEU D CA 1
ATOM 7515 C C . LEU D 1 163 ? 39.647 60.171 75.285 1.00 48.37 180 LEU D C 1
ATOM 7516 O O . LEU D 1 163 ? 40.030 61.304 74.976 1.00 46.89 180 LEU D O 1
ATOM 7521 N N . ALA D 1 164 ? 40.190 59.067 74.760 1.00 47.96 181 ALA D N 1
ATOM 7522 C CA . ALA D 1 164 ? 41.312 59.158 73.825 1.00 46.81 181 ALA D CA 1
ATOM 7523 C C . ALA D 1 164 ? 40.922 59.839 72.519 1.00 48.64 181 ALA D C 1
ATOM 7524 O O . ALA D 1 164 ? 41.699 60.628 71.973 1.00 49.99 181 ALA D O 1
ATOM 7526 N N . ALA D 1 165 ? 39.725 59.533 71.988 1.00 48.51 182 ALA D N 1
ATOM 7527 C CA . ALA D 1 165 ? 39.328 59.999 70.662 1.00 47.42 182 ALA D CA 1
ATOM 7528 C C . ALA D 1 165 ? 38.795 61.421 70.667 1.00 53.93 182 ALA D C 1
ATOM 7529 O O . ALA D 1 165 ? 38.651 62.013 69.593 1.00 54.00 182 ALA D O 1
ATOM 7539 N N . PRO D 1 167 ? 38.895 65.557 71.234 1.00 71.95 184 PRO D N 1
ATOM 7540 C CA . PRO D 1 167 ? 39.888 66.636 71.171 1.00 76.28 184 PRO D CA 1
ATOM 7541 C C . PRO D 1 167 ? 40.453 66.934 72.553 1.00 80.11 184 PRO D C 1
ATOM 7542 O O . PRO D 1 167 ? 39.774 66.786 73.571 1.00 79.82 184 PRO D O 1
ATOM 7546 N N . GLU D 1 168 ? 41.721 67.354 72.569 1.00 87.03 185 GLU D N 1
ATOM 7547 C CA . GLU D 1 168 ? 42.467 67.508 73.817 1.00 95.15 185 GLU D CA 1
ATOM 7548 C C . GLU D 1 168 ? 41.727 68.374 74.832 1.00 94.85 185 GLU D C 1
ATOM 7549 O O . GLU D 1 168 ? 41.676 68.042 76.023 1.00 95.28 185 GLU D O 1
ATOM 7555 N N . ASP D 1 169 ? 41.153 69.493 74.382 1.00 92.16 186 ASP D N 1
ATOM 7556 C CA . ASP D 1 169 ? 40.547 70.440 75.313 1.00 90.22 186 ASP D CA 1
ATOM 7557 C C . ASP D 1 169 ? 39.277 69.874 75.941 1.00 82.19 186 ASP D C 1
ATOM 7558 O O . ASP D 1 169 ? 39.033 70.061 77.138 1.00 79.42 186 ASP D O 1
ATOM 7563 N N . GLU D 1 170 ? 38.456 69.180 75.155 1.00 80.08 187 GLU D N 1
ATOM 7564 C CA . GLU D 1 170 ? 37.280 68.525 75.718 1.00 78.92 187 GLU D CA 1
ATOM 7565 C C . GLU D 1 170 ? 37.673 67.474 76.754 1.00 72.28 187 GLU D C 1
ATOM 7566 O O . GLU D 1 170 ? 37.006 67.322 77.783 1.00 70.21 187 GLU D O 1
ATOM 7572 N N . ARG D 1 171 ? 38.754 66.735 76.503 1.00 68.86 188 ARG D N 1
ATOM 7573 C CA . ARG D 1 171 ? 39.169 65.713 77.458 1.00 64.53 188 ARG D CA 1
ATOM 7574 C C . ARG D 1 171 ? 39.645 66.342 78.762 1.00 65.81 188 ARG D C 1
ATOM 7575 O O . ARG D 1 171 ? 39.302 65.872 79.853 1.00 64.79 188 ARG D O 1
ATOM 7583 N N . THR D 1 172 ? 40.461 67.397 78.665 1.00 67.34 189 THR D N 1
ATOM 7584 C CA . THR D 1 172 ? 40.967 68.047 79.867 1.00 69.35 189 THR D CA 1
ATOM 7585 C C . THR D 1 172 ? 39.824 68.577 80.727 1.00 72.73 189 THR D C 1
ATOM 7586 O O . THR D 1 172 ? 39.841 68.423 81.954 1.00 73.80 189 THR D O 1
ATOM 7590 N N . PHE D 1 173 ? 38.806 69.181 80.097 1.00 72.90 190 PHE D N 1
ATOM 7591 C CA . PHE D 1 173 ? 37.673 69.708 80.858 1.00 74.08 190 PHE D CA 1
ATOM 7592 C C . PHE D 1 173 ? 36.936 68.593 81.585 1.00 67.40 190 PHE D C 1
ATOM 7593 O O . PHE D 1 173 ? 36.509 68.767 82.732 1.00 67.05 190 PHE D O 1
ATOM 7601 N N . ILE D 1 174 ? 36.796 67.434 80.944 1.00 61.24 191 ILE D N 1
ATOM 7602 C CA . ILE D 1 174 ? 36.136 66.304 81.588 1.00 60.52 191 ILE D CA 1
ATOM 7603 C C . ILE D 1 174 ? 37.018 65.721 82.689 1.00 66.76 191 ILE D C 1
ATOM 7604 O O . ILE D 1 174 ? 36.544 65.428 83.794 1.00 71.55 191 ILE D O 1
ATOM 7609 N N . LEU D 1 175 ? 38.314 65.544 82.409 1.00 65.22 192 LEU D N 1
ATOM 7610 C CA . LEU D 1 175 ? 39.218 65.008 83.425 1.00 68.97 192 LEU D CA 1
ATOM 7611 C C . LEU D 1 175 ? 39.339 65.958 84.613 1.00 72.53 192 LEU D C 1
ATOM 7612 O O . LEU D 1 175 ? 39.271 65.528 85.770 1.00 75.06 192 LEU D O 1
ATOM 7617 N N . GLU D 1 176 ? 39.507 67.261 84.345 1.00 74.01 193 GLU D N 1
ATOM 7618 C CA . GLU D 1 176 ? 39.566 68.243 85.431 1.00 82.81 193 GLU D CA 1
ATOM 7619 C C . GLU D 1 176 ? 38.305 68.210 86.275 1.00 82.01 193 GLU D C 1
ATOM 7620 O O . GLU D 1 176 ? 38.349 68.498 87.477 1.00 82.57 193 GLU D O 1
ATOM 7626 N N . HIS D 1 177 ? 37.170 67.903 85.648 1.00 80.05 194 HIS D N 1
ATOM 7627 C CA . HIS D 1 177 ? 35.929 67.720 86.384 1.00 81.39 194 HIS D CA 1
ATOM 7628 C C . HIS D 1 177 ? 35.965 66.425 87.183 1.00 82.43 194 HIS D C 1
ATOM 7629 O O . HIS D 1 177 ? 35.504 66.378 88.330 1.00 87.31 194 HIS D O 1
ATOM 7636 N N . ILE D 1 178 ? 36.528 65.367 86.594 1.00 80.48 195 ILE D N 1
ATOM 7637 C CA . ILE D 1 178 ? 36.632 64.087 87.288 1.00 79.40 195 ILE D CA 1
ATOM 7638 C C . ILE D 1 178 ? 37.603 64.191 88.454 1.00 86.43 195 ILE D C 1
ATOM 7639 O O . ILE D 1 178 ? 37.390 63.583 89.506 1.00 88.45 195 ILE D O 1
ATOM 7644 N N . ARG D 1 179 ? 38.676 64.972 88.294 1.00 89.85 196 ARG D N 1
ATOM 7645 C CA . ARG D 1 179 ? 39.702 65.024 89.329 1.00 98.07 196 ARG D CA 1
ATOM 7646 C C . ARG D 1 179 ? 39.246 65.832 90.538 1.00 104.22 196 ARG D C 1
ATOM 7647 O O . ARG D 1 179 ? 39.685 65.557 91.660 1.00 107.51 196 ARG D O 1
ATOM 7655 N N . GLU D 1 180 ? 38.373 66.824 90.331 1.00 106.60 197 GLU D N 1
ATOM 7656 C CA . GLU D 1 180 ? 37.863 67.620 91.444 1.00 111.55 197 GLU D CA 1
ATOM 7657 C C . GLU D 1 180 ? 36.897 66.796 92.289 1.00 112.84 197 GLU D C 1
ATOM 7658 O O . GLU D 1 180 ? 36.994 66.773 93.522 1.00 119.25 197 GLU D O 1
ATOM 7664 N N . ARG D 1 181 ? 35.955 66.119 91.638 1.00 108.59 198 ARG D N 1
ATOM 7665 C CA . ARG D 1 181 ? 35.284 64.975 92.237 1.00 108.73 198 ARG D CA 1
ATOM 7666 C C . ARG D 1 181 ? 36.324 63.917 92.600 1.00 112.48 198 ARG D C 1
ATOM 7667 O O . ARG D 1 181 ? 37.410 63.867 92.019 1.00 111.49 198 ARG D O 1
ATOM 7675 N N . GLU D 1 182 ? 35.999 63.086 93.597 1.00 118.28 199 GLU D N 1
ATOM 7676 C CA . GLU D 1 182 ? 36.847 61.988 94.067 1.00 121.85 199 GLU D CA 1
ATOM 7677 C C . GLU D 1 182 ? 38.336 62.326 94.000 1.00 117.97 199 GLU D C 1
ATOM 7678 O O . GLU D 1 182 ? 39.070 61.733 93.199 1.00 115.20 199 GLU D O 1
ATOM 7684 N N . PRO D 1 183 ? 38.823 63.281 94.799 1.00 117.14 200 PRO D N 1
ATOM 7685 C CA . PRO D 1 183 ? 40.261 63.587 94.775 1.00 117.22 200 PRO D CA 1
ATOM 7686 C C . PRO D 1 183 ? 41.112 62.511 95.425 1.00 120.03 200 PRO D C 1
ATOM 7687 O O . PRO D 1 183 ? 42.344 62.631 95.421 1.00 120.67 200 PRO D O 1
ATOM 7691 N N . GLU D 1 184 ? 40.483 61.466 95.967 1.00 122.73 201 GLU D N 1
ATOM 7692 C CA . GLU D 1 184 ? 41.209 60.408 96.660 1.00 127.90 201 GLU D CA 1
ATOM 7693 C C . GLU D 1 184 ? 42.169 59.693 95.721 1.00 123.21 201 GLU D C 1
ATOM 7694 O O . GLU D 1 184 ? 43.391 59.733 95.903 1.00 126.24 201 GLU D O 1
ATOM 7700 N N . ASN D 1 185 ? 41.627 59.031 94.702 1.00 114.51 202 ASN D N 1
ATOM 7701 C CA . ASN D 1 185 ? 42.393 58.122 93.865 1.00 109.29 202 ASN D CA 1
ATOM 7702 C C . ASN D 1 185 ? 42.828 58.744 92.548 1.00 101.04 202 ASN D C 1
ATOM 7703 O O . ASN D 1 185 ? 43.201 58.007 91.630 1.00 96.99 202 ASN D O 1
ATOM 7708 N N . TRP D 1 186 ? 42.798 60.071 92.431 1.00 98.35 203 TRP D N 1
ATOM 7709 C CA . TRP D 1 186 ? 43.162 60.696 91.161 1.00 93.81 203 TRP D CA 1
ATOM 7710 C C . TRP D 1 186 ? 44.535 60.280 90.633 1.00 94.28 203 TRP D C 1
ATOM 7711 O O . TRP D 1 186 ? 44.661 60.116 89.408 1.00 90.58 203 TRP D O 1
ATOM 7722 N N . PRO D 1 187 ? 45.580 60.085 91.453 1.00 99.57 204 PRO D N 1
ATOM 7723 C CA . PRO D 1 187 ? 46.827 59.541 90.881 1.00 100.13 204 PRO D CA 1
ATOM 7724 C C . PRO D 1 187 ? 46.699 58.099 90.405 1.00 98.30 204 PRO D C 1
ATOM 7725 O O . PRO D 1 187 ? 47.237 57.755 89.344 1.00 94.36 204 PRO D O 1
ATOM 7729 N N . SER D 1 188 ? 45.998 57.243 91.152 1.00 99.78 205 SER D N 1
ATOM 7730 C CA . SER D 1 188 ? 45.851 55.853 90.727 1.00 95.87 205 SER D CA 1
ATOM 7731 C C . SER D 1 188 ? 45.046 55.748 89.438 1.00 91.72 205 SER D C 1
ATOM 7732 O O . SER D 1 188 ? 45.365 54.935 88.561 1.00 88.28 205 SER D O 1
ATOM 7735 N N . ILE D 1 189 ? 43.997 56.560 89.304 1.00 91.22 206 ILE D N 1
ATOM 7736 C CA . ILE D 1 189 ? 43.174 56.494 88.106 1.00 85.85 206 ILE D CA 1
ATOM 7737 C C . ILE D 1 189 ? 43.778 57.296 86.957 1.00 80.77 206 ILE D C 1
ATOM 7738 O O . ILE D 1 189 ? 43.481 57.002 85.795 1.00 73.56 206 ILE D O 1
ATOM 7743 N N . ARG D 1 190 ? 44.635 58.286 87.238 1.00 83.90 207 ARG D N 1
ATOM 7744 C CA . ARG D 1 190 ? 45.377 58.935 86.159 1.00 82.26 207 ARG D CA 1
ATOM 7745 C C . ARG D 1 190 ? 46.441 58.000 85.594 1.00 81.88 207 ARG D C 1
ATOM 7746 O O . ARG D 1 190 ? 46.681 57.981 84.381 1.00 79.29 207 ARG D O 1
ATOM 7754 N N . LYS D 1 191 ? 47.080 57.212 86.461 1.00 84.86 208 LYS D N 1
ATOM 7755 C CA . LYS D 1 191 ? 48.076 56.242 86.013 1.00 86.63 208 LYS D CA 1
ATOM 7756 C C . LYS D 1 191 ? 47.480 55.262 85.005 1.00 81.27 208 LYS D C 1
ATOM 7757 O O . LYS D 1 191 ? 48.011 55.089 83.901 1.00 79.19 208 LYS D O 1
ATOM 7763 N N . GLY D 1 192 ? 46.362 54.620 85.364 1.00 78.95 209 GLY D N 1
ATOM 7764 C CA . GLY D 1 192 ? 45.716 53.696 84.445 1.00 75.51 209 GLY D CA 1
ATOM 7765 C C . GLY D 1 192 ? 45.199 54.364 83.185 1.00 71.97 209 GLY D C 1
ATOM 7766 O O . GLY D 1 192 ? 45.157 53.743 82.120 1.00 67.78 209 GLY D O 1
ATOM 7767 N N . LEU D 1 193 ? 44.816 55.638 83.283 1.00 72.43 210 LEU D N 1
ATOM 7768 C CA . LEU D 1 193 ? 44.335 56.363 82.114 1.00 70.80 210 LEU D CA 1
ATOM 7769 C C . LEU D 1 193 ? 45.473 56.672 81.144 1.00 70.12 210 LEU D C 1
ATOM 7770 O O . LEU D 1 193 ? 45.337 56.471 79.933 1.00 63.50 210 LEU D O 1
ATOM 7775 N N . ASP D 1 194 ? 46.614 57.136 81.652 1.00 75.34 211 ASP D N 1
ATOM 7776 C CA . ASP D 1 194 ? 47.708 57.479 80.749 1.00 77.00 211 ASP D CA 1
ATOM 7777 C C . ASP D 1 194 ? 48.288 56.248 80.050 1.00 67.65 211 ASP D C 1
ATOM 7778 O O . ASP D 1 194 ? 48.725 56.342 78.899 1.00 60.92 211 ASP D O 1
ATOM 7783 N N . ARG D 1 195 ? 48.267 55.083 80.699 1.00 68.02 212 ARG D N 1
ATOM 7784 C CA . ARG D 1 195 ? 48.687 53.861 80.017 1.00 67.97 212 ARG D CA 1
ATOM 7785 C C . ARG D 1 195 ? 47.719 53.484 78.896 1.00 61.48 212 ARG D C 1
ATOM 7786 O O . ARG D 1 195 ? 48.141 53.025 77.826 1.00 56.57 212 ARG D O 1
ATOM 7794 N N . ALA D 1 196 ? 46.412 53.669 79.114 1.00 56.70 213 ALA D N 1
ATOM 7795 C CA . ALA D 1 196 ? 45.472 53.381 78.040 1.00 56.17 213 ALA D CA 1
ATOM 7796 C C . ALA D 1 196 ? 45.539 54.441 76.950 1.00 53.95 213 ALA D C 1
ATOM 7797 O O . ALA D 1 196 ? 45.376 54.120 75.768 1.00 48.91 213 ALA D O 1
ATOM 7799 N N . LEU D 1 197 ? 45.813 55.695 77.322 1.00 55.63 214 LEU D N 1
ATOM 7800 C CA . LEU D 1 197 ? 46.023 56.738 76.322 1.00 55.07 214 LEU D CA 1
ATOM 7801 C C . LEU D 1 197 ? 47.244 56.431 75.467 1.00 51.59 214 LEU D C 1
ATOM 7802 O O . LEU D 1 197 ? 47.209 56.564 74.241 1.00 49.92 214 LEU D O 1
ATOM 7807 N N . ARG D 1 198 ? 48.345 56.036 76.103 1.00 54.39 215 ARG D N 1
ATOM 7808 C CA . ARG D 1 198 ? 49.516 55.624 75.339 1.00 55.79 215 ARG D CA 1
ATOM 7809 C C . ARG D 1 198 ? 49.183 54.457 74.412 1.00 54.18 215 ARG D C 1
ATOM 7810 O O . ARG D 1 198 ? 49.631 54.421 73.260 1.00 57.39 215 ARG D O 1
ATOM 7818 N N . ASP D 1 199 ? 48.402 53.489 74.895 1.00 49.54 216 ASP D N 1
ATOM 7819 C CA . ASP D 1 199 ? 48.020 52.373 74.032 1.00 51.93 216 ASP D CA 1
ATOM 7820 C C . ASP D 1 199 ? 47.203 52.842 72.830 1.00 49.13 216 ASP D C 1
ATOM 7821 O O . ASP D 1 199 ? 47.391 52.352 71.710 1.00 41.63 216 ASP D O 1
ATOM 7826 N N . PHE D 1 200 ? 46.296 53.791 73.027 1.00 46.29 217 PHE D N 1
ATOM 7827 C CA . PHE D 1 200 ? 45.531 54.260 71.871 1.00 44.80 217 PHE D CA 1
ATOM 7828 C C . PHE D 1 200 ? 46.424 54.998 70.877 1.00 44.48 217 PHE D C 1
ATOM 7829 O O . PHE D 1 200 ? 46.253 54.857 69.658 1.00 44.48 217 PHE D O 1
ATOM 7837 N N . GLU D 1 201 ? 47.389 55.784 71.375 1.00 43.27 218 GLU D N 1
ATOM 7838 C CA . GLU D 1 201 ? 48.302 56.453 70.461 1.00 54.85 218 GLU D CA 1
ATOM 7839 C C . GLU D 1 201 ? 49.146 55.442 69.695 1.00 55.15 218 GLU D C 1
ATOM 7840 O O . GLU D 1 201 ? 49.458 55.662 68.520 1.00 57.53 218 GLU D O 1
ATOM 7846 N N . ASP D 1 202 ? 49.514 54.329 70.340 1.00 49.55 219 ASP D N 1
ATOM 7847 C CA . ASP D 1 202 ? 50.459 53.388 69.743 1.00 53.78 219 ASP D CA 1
ATOM 7848 C C . ASP D 1 202 ? 49.758 52.448 68.779 1.00 48.57 219 ASP D C 1
ATOM 7849 O O . ASP D 1 202 ? 50.298 52.119 67.714 1.00 50.59 219 ASP D O 1
ATOM 7854 N N . TYR D 1 203 ? 48.576 51.989 69.172 1.00 43.05 220 TYR D N 1
ATOM 7855 C CA . TYR D 1 203 ? 47.884 50.899 68.517 1.00 45.11 220 TYR D CA 1
ATOM 7856 C C . TYR D 1 203 ? 46.453 51.209 68.136 1.00 46.98 220 TYR D C 1
ATOM 7857 O O . TYR D 1 203 ? 45.884 50.467 67.335 1.00 49.17 220 TYR D O 1
ATOM 7866 N N . GLY D 1 204 ? 45.843 52.252 68.686 1.00 45.76 221 GLY D N 1
ATOM 7867 C CA . GLY D 1 204 ? 44.470 52.548 68.340 1.00 43.61 221 GLY D CA 1
ATOM 7868 C C . GLY D 1 204 ? 43.416 51.776 69.107 1.00 42.38 221 GLY D C 1
ATOM 7869 O O . GLY D 1 204 ? 42.246 51.815 68.708 1.00 38.75 221 GLY D O 1
ATOM 7870 N N . TYR D 1 205 ? 43.782 51.060 70.176 1.00 39.87 222 TYR D N 1
ATOM 7871 C CA . TYR D 1 205 ? 42.797 50.506 71.093 1.00 42.97 222 TYR D CA 1
ATOM 7872 C C . TYR D 1 205 ? 43.130 50.933 72.516 1.00 41.28 222 TYR D C 1
ATOM 7873 O O . TYR D 1 205 ? 44.218 51.446 72.797 1.00 41.98 222 TYR D O 1
ATOM 7882 N N . CYS D 1 206 ? 42.166 50.724 73.416 1.00 36.91 223 CYS D N 1
ATOM 7883 C CA . CYS D 1 206 ? 42.367 50.863 74.850 1.00 39.94 223 CYS D CA 1
ATOM 7884 C C . CYS D 1 206 ? 41.938 49.583 75.536 1.00 41.09 223 CYS D C 1
ATOM 7885 O O . CYS D 1 206 ? 40.923 48.973 75.162 1.00 37.08 223 CYS D O 1
ATOM 7888 N N . LEU D 1 207 ? 42.682 49.215 76.568 1.00 37.61 224 LEU D N 1
ATOM 7889 C CA . LEU D 1 207 ? 42.387 48.051 77.386 1.00 45.04 224 LEU D CA 1
ATOM 7890 C C . LEU D 1 207 ? 41.887 48.455 78.765 1.00 49.88 224 LEU D C 1
ATOM 7891 O O . LEU D 1 207 ? 42.278 49.489 79.316 1.00 51.66 224 LEU D O 1
ATOM 7896 N N . SER D 1 208 ? 41.061 47.591 79.342 1.00 50.93 225 SER D N 1
ATOM 7897 C CA . SER D 1 208 ? 40.770 47.617 80.772 1.00 52.81 225 SER D CA 1
ATOM 7898 C C . SER D 1 208 ? 40.956 46.190 81.262 1.00 54.63 225 SER D C 1
ATOM 7899 O O . SER D 1 208 ? 40.078 45.341 81.071 1.00 58.14 225 SER D O 1
ATOM 7902 N N . ILE D 1 209 ? 42.101 45.921 81.878 1.00 57.53 226 ILE D N 1
ATOM 7903 C CA . ILE D 1 209 ? 42.392 44.609 82.434 1.00 58.13 226 ILE D CA 1
ATOM 7904 C C . ILE D 1 209 ? 41.997 44.661 83.906 1.00 64.21 226 ILE D C 1
ATOM 7905 O O . ILE D 1 209 ? 42.751 45.150 84.752 1.00 71.35 226 ILE D O 1
ATOM 7910 N N . GLY D 1 210 ? 40.805 44.166 84.212 1.00 65.14 227 GLY D N 1
ATOM 7911 C CA . GLY D 1 210 ? 40.328 44.112 85.581 1.00 69.21 227 GLY D CA 1
ATOM 7912 C C . GLY D 1 210 ? 40.169 45.468 86.238 1.00 69.86 227 GLY D C 1
ATOM 7913 O O . GLY D 1 210 ? 39.920 45.553 87.444 1.00 71.46 227 GLY D O 1
ATOM 7914 N N . GLU D 1 211 ? 40.290 46.537 85.449 1.00 67.64 228 GLU D N 1
ATOM 7915 C CA . GLU D 1 211 ? 40.309 47.893 85.978 1.00 70.35 228 GLU D CA 1
ATOM 7916 C C . GLU D 1 211 ? 38.923 48.522 86.079 1.00 67.75 228 GLU D C 1
ATOM 7917 O O . GLU D 1 211 ? 38.790 49.591 86.685 1.00 69.25 228 GLU D O 1
ATOM 7923 N N . TRP D 1 212 ? 37.893 47.897 85.508 1.00 63.34 229 TRP D N 1
ATOM 7924 C CA . TRP D 1 212 ? 36.513 48.284 85.777 1.00 65.31 229 TRP D CA 1
ATOM 7925 C C . TRP D 1 212 ? 35.855 47.316 86.756 1.00 68.41 229 TRP D C 1
ATOM 7926 O O . TRP D 1 212 ? 35.347 47.727 87.804 1.00 68.83 229 TRP D O 1
ATOM 7937 N N . HIS D 1 213 ? 35.861 46.027 86.419 1.00 68.87 230 HIS D N 1
ATOM 7938 C CA . HIS D 1 213 ? 35.425 44.937 87.281 1.00 72.37 230 HIS D CA 1
ATOM 7939 C C . HIS D 1 213 ? 36.572 43.936 87.327 1.00 71.19 230 HIS D C 1
ATOM 7940 O O . HIS D 1 213 ? 37.178 43.640 86.293 1.00 63.97 230 HIS D O 1
ATOM 7947 N N . ARG D 1 214 ? 36.895 43.437 88.526 1.00 77.69 231 ARG D N 1
ATOM 7948 C CA . ARG D 1 214 ? 38.131 42.677 88.696 1.00 80.98 231 ARG D CA 1
ATOM 7949 C C . ARG D 1 214 ? 38.162 41.417 87.833 1.00 79.48 231 ARG D C 1
ATOM 7950 O O . ARG D 1 214 ? 39.242 40.976 87.419 1.00 79.31 231 ARG D O 1
ATOM 7958 N N . ASP D 1 215 ? 37.005 40.833 87.537 1.00 79.51 232 ASP D N 1
ATOM 7959 C CA . ASP D 1 215 ? 36.939 39.551 86.847 1.00 80.85 232 ASP D CA 1
ATOM 7960 C C . ASP D 1 215 ? 36.856 39.682 85.326 1.00 70.94 232 ASP D C 1
ATOM 7961 O O . ASP D 1 215 ? 36.707 38.664 84.642 1.00 70.88 232 ASP D O 1
ATOM 7966 N N . VAL D 1 216 ? 36.965 40.893 84.779 1.00 63.25 233 VAL D N 1
ATOM 7967 C CA . VAL D 1 216 ? 36.630 41.155 83.382 1.00 57.77 233 VAL D CA 1
ATOM 7968 C C . VAL D 1 216 ? 37.773 41.909 82.717 1.00 55.19 233 VAL D C 1
ATOM 7969 O O . VAL D 1 216 ? 38.312 42.860 83.290 1.00 56.91 233 VAL D O 1
ATOM 7973 N N . ASN D 1 217 ? 38.135 41.484 81.504 1.00 53.23 234 ASN D N 1
ATOM 7974 C CA . ASN D 1 217 ? 39.098 42.170 80.648 1.00 51.09 234 ASN D CA 1
ATOM 7975 C C . ASN D 1 217 ? 38.402 42.616 79.371 1.00 48.26 234 ASN D C 1
ATOM 7976 O O . ASN D 1 217 ? 37.518 41.923 78.869 1.00 45.58 234 ASN D O 1
ATOM 7981 N N . SER D 1 218 ? 38.820 43.762 78.826 1.00 42.95 235 SER D N 1
ATOM 7982 C CA . SER D 1 218 ? 38.137 44.336 77.675 1.00 40.52 235 SER D CA 1
ATOM 7983 C C . SER D 1 218 ? 39.104 45.144 76.828 1.00 40.65 235 SER D C 1
ATOM 7984 O O . SER D 1 218 ? 40.070 45.714 77.336 1.00 38.20 235 SER D O 1
ATOM 7987 N N . VAL D 1 219 ? 38.812 45.207 75.533 1.00 38.49 236 VAL D N 1
ATOM 7988 C CA . VAL D 1 219 ? 39.538 46.065 74.606 1.00 37.28 236 VAL D CA 1
ATOM 7989 C C . VAL D 1 219 ? 38.496 46.889 73.863 1.00 32.69 236 VAL D C 1
ATOM 7990 O O . VAL D 1 219 ? 37.411 46.385 73.546 1.00 31.98 236 VAL D O 1
ATOM 7994 N N . ALA D 1 220 ? 38.789 48.163 73.618 1.00 30.69 237 ALA D N 1
ATOM 7995 C CA . ALA D 1 220 ? 37.827 49.046 72.956 1.00 29.91 237 ALA D CA 1
ATOM 7996 C C . ALA D 1 220 ? 38.506 49.860 71.863 1.00 32.35 237 ALA D C 1
ATOM 7997 O O . ALA D 1 220 ? 39.708 50.126 71.916 1.00 33.69 237 ALA D O 1
ATOM 7999 N N . VAL D 1 221 ? 37.712 50.248 70.872 1.00 32.04 238 VAL D N 1
ATOM 8000 C CA . VAL D 1 221 ? 38.186 50.997 69.713 1.00 29.25 238 VAL D CA 1
ATOM 8001 C C . VAL D 1 221 ? 37.149 52.065 69.417 1.00 31.66 238 VAL D C 1
ATOM 8002 O O . VAL D 1 221 ? 35.973 51.727 69.252 1.00 29.17 238 VAL D O 1
ATOM 8006 N N . PRO D 1 222 ? 37.531 53.333 69.284 1.00 33.64 239 PRO D N 1
ATOM 8007 C CA . PRO D 1 222 ? 36.554 54.389 69.022 1.00 30.64 239 PRO D CA 1
ATOM 8008 C C . PRO D 1 222 ? 36.341 54.640 67.534 1.00 33.37 239 PRO D C 1
ATOM 8009 O O . PRO D 1 222 ? 37.133 54.254 66.683 1.00 33.55 239 PRO D O 1
ATOM 8013 N N . LEU D 1 223 ? 35.226 55.295 67.238 1.00 34.83 240 LEU D N 1
ATOM 8014 C CA . LEU D 1 223 ? 34.883 55.690 65.881 1.00 34.94 240 LEU D CA 1
ATOM 8015 C C . LEU D 1 223 ? 34.287 57.079 65.968 1.00 34.98 240 LEU D C 1
ATOM 8016 O O . LEU D 1 223 ? 33.227 57.253 66.577 1.00 36.38 240 LEU D O 1
ATOM 8021 N N . VAL D 1 224 ? 34.965 58.064 65.384 1.00 39.63 241 VAL D N 1
ATOM 8022 C CA . VAL D 1 224 ? 34.460 59.434 65.374 1.00 45.10 241 VAL D CA 1
ATOM 8023 C C . VAL D 1 224 ? 33.486 59.540 64.212 1.00 49.79 241 VAL D C 1
ATOM 8024 O O . VAL D 1 224 ? 33.897 59.504 63.053 1.00 55.76 241 VAL D O 1
ATOM 8028 N N . HIS D 1 225 ? 32.197 59.653 64.515 1.00 51.65 242 HIS D N 1
ATOM 8029 C CA . HIS D 1 225 ? 31.157 59.616 63.497 1.00 58.37 242 HIS D CA 1
ATOM 8030 C C . HIS D 1 225 ? 30.554 61.001 63.294 1.00 59.15 242 HIS D C 1
ATOM 8031 O O . HIS D 1 225 ? 30.165 61.660 64.260 1.00 56.48 242 HIS D O 1
ATOM 8038 N N . LYS D 1 226 ? 30.447 61.419 62.031 1.00 68.60 243 LYS D N 1
ATOM 8039 C CA . LYS D 1 226 ? 29.996 62.777 61.735 1.00 80.57 243 LYS D CA 1
ATOM 8040 C C . LYS D 1 226 ? 28.569 63.040 62.219 1.00 83.98 243 LYS D C 1
ATOM 8041 O O . LYS D 1 226 ? 28.229 64.187 62.526 1.00 88.77 243 LYS D O 1
ATOM 8047 N N . GLN D 1 227 ? 27.725 62.010 62.307 1.00 84.01 244 GLN D N 1
ATOM 8048 C CA . GLN D 1 227 ? 26.368 62.173 62.825 1.00 86.52 244 GLN D CA 1
ATOM 8049 C C . GLN D 1 227 ? 26.245 61.818 64.306 1.00 84.64 244 GLN D C 1
ATOM 8050 O O . GLN D 1 227 ? 25.660 62.584 65.080 1.00 86.71 244 GLN D O 1
ATOM 8056 N N . TYR D 1 228 ? 26.781 60.669 64.725 1.00 77.02 245 TYR D N 1
ATOM 8057 C CA . TYR D 1 228 ? 26.583 60.202 66.092 1.00 72.29 245 TYR D CA 1
ATOM 8058 C C . TYR D 1 228 ? 27.584 60.777 67.084 1.00 68.56 245 TYR D C 1
ATOM 8059 O O . TYR D 1 228 ? 27.400 60.604 68.294 1.00 68.30 245 TYR D O 1
ATOM 8068 N N . GLY D 1 229 ? 28.631 61.444 66.621 1.00 65.50 246 GLY D N 1
ATOM 8069 C CA . GLY D 1 229 ? 29.733 61.740 67.512 1.00 61.60 246 GLY D CA 1
ATOM 8070 C C . GLY D 1 229 ? 30.583 60.496 67.708 1.00 55.64 246 GLY D C 1
ATOM 8071 O O . GLY D 1 229 ? 30.589 59.580 66.875 1.00 54.98 246 GLY D O 1
ATOM 8072 N N . VAL D 1 230 ? 31.294 60.453 68.832 1.00 50.39 247 VAL D N 1
ATOM 8073 C CA . VAL D 1 230 ? 32.207 59.348 69.114 1.00 45.78 247 VAL D CA 1
ATOM 8074 C C . VAL D 1 230 ? 31.401 58.129 69.557 1.00 42.19 247 VAL D C 1
ATOM 8075 O O . VAL D 1 230 ? 30.766 58.140 70.613 1.00 42.60 247 VAL D O 1
ATOM 8079 N N . LEU D 1 231 ? 31.417 57.078 68.740 1.00 35.81 248 LEU D N 1
ATOM 8080 C CA . LEU D 1 231 ? 30.934 55.762 69.136 1.00 34.01 248 LEU D CA 1
ATOM 8081 C C . LEU D 1 231 ? 32.134 54.915 69.527 1.00 37.27 248 LEU D C 1
ATOM 8082 O O . LEU D 1 231 ? 33.238 55.099 69.005 1.00 38.41 248 LEU D O 1
ATOM 8087 N N . VAL D 1 232 ? 31.939 54.020 70.484 1.00 33.69 249 VAL D N 1
ATOM 8088 C CA . VAL D 1 232 ? 33.026 53.149 70.922 1.00 33.76 249 VAL D CA 1
ATOM 8089 C C . VAL D 1 232 ? 32.522 51.718 70.903 1.00 33.22 249 VAL D C 1
ATOM 8090 O O . VAL D 1 232 ? 31.394 51.445 71.330 1.00 30.27 249 VAL D O 1
ATOM 8094 N N . PHE D 1 233 ? 33.354 50.808 70.410 1.00 26.31 250 PHE D N 1
ATOM 8095 C CA . PHE D 1 233 ? 33.016 49.395 70.346 1.00 26.24 250 PHE D CA 1
ATOM 8096 C C . PHE D 1 233 ? 33.980 48.649 71.243 1.00 29.64 250 PHE D C 1
ATOM 8097 O O . PHE D 1 233 ? 35.174 48.934 71.233 1.00 30.98 250 PHE D O 1
ATOM 8105 N N . ASN D 1 234 ? 33.485 47.688 72.018 1.00 29.28 251 ASN D N 1
ATOM 8106 C CA . ASN D 1 234 ? 34.420 46.916 72.823 1.00 27.43 251 ASN D CA 1
ATOM 8107 C C . ASN D 1 234 ? 34.190 45.427 72.593 1.00 28.30 251 ASN D C 1
ATOM 8108 O O . ASN D 1 234 ? 33.215 45.001 71.963 1.00 32.11 251 ASN D O 1
ATOM 8113 N N . CYS D 1 235 ? 35.111 44.635 73.118 1.00 31.44 252 CYS D N 1
ATOM 8114 C CA . CYS D 1 235 ? 34.943 43.197 73.178 1.00 33.85 252 CYS D CA 1
ATOM 8115 C C . CYS D 1 235 ? 35.557 42.767 74.499 1.00 33.15 252 CYS D C 1
ATOM 8116 O O . CYS D 1 235 ? 36.709 43.114 74.781 1.00 32.19 252 CYS D O 1
ATOM 8119 N N . GLY D 1 236 ? 34.789 42.065 75.332 1.00 31.63 253 GLY D N 1
ATOM 8120 C CA . GLY D 1 236 ? 35.296 41.764 76.663 1.00 34.13 253 GLY D CA 1
ATOM 8121 C C . GLY D 1 236 ? 34.566 40.590 77.272 1.00 39.12 253 GLY D C 1
ATOM 8122 O O . GLY D 1 236 ? 33.604 40.077 76.710 1.00 38.00 253 GLY D O 1
ATOM 8123 N N . GLY D 1 237 ? 35.054 40.157 78.426 1.00 41.74 254 GLY D N 1
ATOM 8124 C CA . GLY D 1 237 ? 34.511 39.011 79.113 1.00 44.83 254 GLY D CA 1
ATOM 8125 C C . GLY D 1 237 ? 35.419 38.580 80.244 1.00 51.69 254 GLY D C 1
ATOM 8126 O O . GLY D 1 237 ? 36.360 39.292 80.610 1.00 51.02 254 GLY D O 1
ATOM 8127 N N . PRO D 1 238 ? 35.143 37.407 80.824 1.00 56.67 255 PRO D N 1
ATOM 8128 C CA . PRO D 1 238 ? 35.903 36.949 81.997 1.00 61.17 255 PRO D CA 1
ATOM 8129 C C . PRO D 1 238 ? 37.409 36.949 81.757 1.00 63.47 255 PRO D C 1
ATOM 8130 O O . PRO D 1 238 ? 37.891 36.579 80.683 1.00 61.92 255 PRO D O 1
ATOM 8134 N N . SER D 1 239 ? 38.155 37.382 82.779 1.00 66.34 256 SER D N 1
ATOM 8135 C CA . SER D 1 239 ? 39.598 37.562 82.626 1.00 69.58 256 SER D CA 1
ATOM 8136 C C . SER D 1 239 ? 40.311 36.251 82.312 1.00 72.74 256 SER D C 1
ATOM 8137 O O . SER D 1 239 ? 41.349 36.260 81.644 1.00 71.13 256 SER D O 1
ATOM 8140 N N . PHE D 1 240 ? 39.771 35.115 82.763 1.00 77.27 257 PHE D N 1
ATOM 8141 C CA . PHE D 1 240 ? 40.425 33.841 82.476 1.00 83.01 257 PHE D CA 1
ATOM 8142 C C . PHE D 1 240 ? 40.318 33.466 80.999 1.00 78.55 257 PHE D C 1
ATOM 8143 O O . PHE D 1 240 ? 41.188 32.766 80.476 1.00 79.00 257 PHE D O 1
ATOM 8151 N N . GLN D 1 241 ? 39.293 33.939 80.302 1.00 75.42 258 GLN D N 1
ATOM 8152 C CA . GLN D 1 241 ? 39.133 33.590 78.897 1.00 74.70 258 GLN D CA 1
ATOM 8153 C C . GLN D 1 241 ? 39.845 34.556 77.954 1.00 69.82 258 GLN D C 1
ATOM 8154 O O . GLN D 1 241 ? 40.264 34.152 76.859 1.00 66.59 258 GLN D O 1
ATOM 8160 N N . LEU D 1 242 ? 39.996 35.818 78.350 1.00 67.85 259 LEU D N 1
ATOM 8161 C CA . LEU D 1 242 ? 40.608 36.852 77.515 1.00 60.76 259 LEU D CA 1
ATOM 8162 C C . LEU D 1 242 ? 41.735 37.544 78.279 1.00 58.93 259 LEU D C 1
ATOM 8163 O O . LEU D 1 242 ? 41.571 38.672 78.762 1.00 56.39 259 LEU D O 1
ATOM 8168 N N . PRO D 1 243 ? 42.895 36.898 78.413 1.00 57.45 260 PRO D N 1
ATOM 8169 C CA . PRO D 1 243 ? 44.051 37.584 79.016 1.00 61.10 260 PRO D CA 1
ATOM 8170 C C . PRO D 1 243 ? 44.523 38.738 78.137 1.00 62.44 260 PRO D C 1
ATOM 8171 O O . PRO D 1 243 ? 44.141 38.866 76.967 1.00 61.70 260 PRO D O 1
ATOM 8175 N N . ARG D 1 244 ? 45.357 39.608 78.727 1.00 64.45 261 ARG D N 1
ATOM 8176 C CA . ARG D 1 244 ? 45.83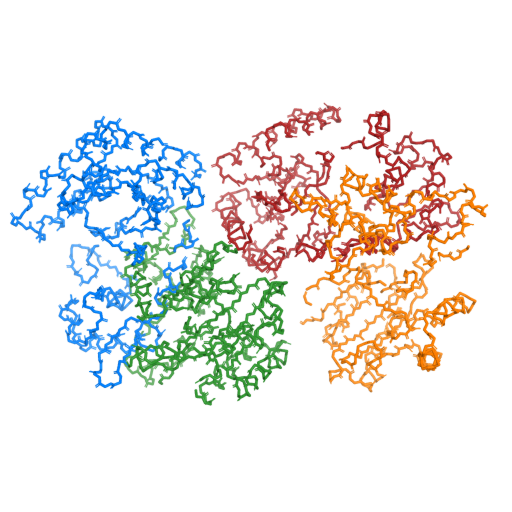0 40.793 78.008 1.00 63.23 261 ARG D CA 1
ATOM 8177 C C . ARG D 1 244 ? 46.478 40.419 76.683 1.00 61.24 261 ARG D C 1
ATOM 8178 O O . ARG D 1 244 ? 46.280 41.108 75.676 1.00 55.69 261 ARG D O 1
ATOM 8186 N N . GLU D 1 245 ? 47.209 39.300 76.651 1.00 63.17 262 GLU D N 1
ATOM 8187 C CA . GLU D 1 245 ? 47.945 38.934 75.444 1.00 67.79 262 GLU D CA 1
ATOM 8188 C C . GLU D 1 245 ? 47.010 38.591 74.295 1.00 65.01 262 GLU D C 1
ATOM 8189 O O . GLU D 1 245 ? 47.283 38.955 73.145 1.00 66.05 262 GLU D O 1
ATOM 8195 N N . LYS D 1 246 ? 45.922 37.861 74.571 1.00 61.52 263 LYS D N 1
ATOM 8196 C CA . LYS D 1 246 ? 44.988 37.541 73.498 1.00 61.30 263 LYS D CA 1
ATOM 8197 C C . LYS D 1 246 ? 44.267 38.789 72.999 1.00 52.41 263 LYS D C 1
ATOM 8198 O O . LYS D 1 246 ? 43.983 38.903 71.801 1.00 50.83 263 LYS D O 1
ATOM 8204 N N . LEU D 1 247 ? 43.988 39.746 73.889 1.00 46.96 264 LEU D N 1
ATOM 8205 C CA . LEU D 1 247 ? 43.406 40.997 73.438 1.00 46.40 264 LEU D CA 1
ATOM 8206 C C . LEU D 1 247 ? 44.409 41.818 72.636 1.00 49.67 264 LEU D C 1
ATOM 8207 O O . LEU D 1 247 ? 44.023 42.478 71.666 1.00 47.30 264 LEU D O 1
ATOM 8212 N N . GLU D 1 248 ? 45.699 41.782 73.005 1.00 48.79 265 GLU D N 1
ATOM 8213 C CA . GLU D 1 248 ? 46.684 42.570 72.272 1.00 52.71 265 GLU D CA 1
ATOM 8214 C C . GLU D 1 248 ? 46.985 41.955 70.910 1.00 53.41 265 GLU D C 1
ATOM 8215 O O . GLU D 1 248 ? 47.143 42.676 69.919 1.00 54.47 265 GLU D O 1
ATOM 8221 N N . ASP D 1 249 ? 47.063 40.631 70.836 1.00 53.35 266 ASP D N 1
ATOM 8222 C CA . ASP D 1 249 ? 47.568 39.964 69.643 1.00 55.35 266 ASP D CA 1
ATOM 8223 C C . ASP D 1 249 ? 46.482 39.521 68.667 1.00 53.59 266 ASP D C 1
ATOM 8224 O O . ASP D 1 249 ? 46.787 39.305 67.485 1.00 58.31 266 ASP D O 1
ATOM 8229 N N . ASP D 1 250 ? 45.242 39.347 69.124 1.00 48.02 267 ASP D N 1
ATOM 8230 C CA . ASP D 1 250 ? 44.210 38.829 68.236 1.00 51.21 267 ASP D CA 1
ATOM 8231 C C . ASP D 1 250 ? 42.919 39.646 68.280 1.00 45.44 267 ASP D C 1
ATOM 8232 O O . ASP D 1 250 ? 42.560 40.248 67.266 1.00 46.79 267 ASP D O 1
ATOM 8237 N N . ILE D 1 251 ? 42.237 39.689 69.438 1.00 40.69 268 ILE D N 1
ATOM 8238 C CA . ILE D 1 251 ? 40.924 40.336 69.529 1.00 38.01 268 ILE D CA 1
ATOM 8239 C C . ILE D 1 251 ? 41.023 41.820 69.192 1.00 37.38 268 ILE D C 1
ATOM 8240 O O . ILE D 1 251 ? 40.246 42.343 68.384 1.00 35.57 268 ILE D O 1
ATOM 8245 N N . GLY D 1 252 ? 41.959 42.526 69.829 1.00 37.44 269 GLY D N 1
ATOM 8246 C CA . GLY D 1 252 ? 42.171 43.936 69.584 1.00 35.59 269 GLY D CA 1
ATOM 8247 C C . GLY D 1 252 ? 42.348 44.279 68.113 1.00 33.06 269 GLY D C 1
ATOM 8248 O O . GLY D 1 252 ? 41.645 45.144 67.575 1.00 31.65 269 GLY D O 1
ATOM 8249 N N . PRO D 1 253 ? 43.302 43.629 67.435 1.00 33.84 270 PRO D N 1
ATOM 8250 C CA . PRO D 1 253 ? 43.428 43.855 65.982 1.00 35.36 270 PRO D CA 1
ATOM 8251 C C . PRO D 1 253 ? 42.164 43.527 65.178 1.00 35.67 270 PRO D C 1
ATOM 8252 O O . PRO D 1 253 ? 41.866 44.238 64.211 1.00 33.48 270 PRO D O 1
ATOM 8256 N N . ARG D 1 254 ? 41.426 42.466 65.522 1.00 33.90 271 ARG D N 1
ATOM 8257 C CA . ARG D 1 254 ? 40.161 42.186 64.827 1.00 31.14 271 ARG D CA 1
ATOM 8258 C C . ARG D 1 254 ? 39.107 43.256 65.114 1.00 31.75 271 ARG D C 1
ATOM 8259 O O . ARG D 1 254 ? 38.335 43.641 64.220 1.00 33.72 271 ARG D O 1
ATOM 8267 N N . LEU D 1 255 ? 39.058 43.761 66.346 1.00 29.57 272 LEU D N 1
ATOM 8268 C CA . LEU D 1 255 ? 38.136 44.858 66.636 1.00 26.83 272 LEU D CA 1
ATOM 8269 C C . LEU D 1 255 ? 38.486 46.113 65.829 1.00 27.64 272 LEU D C 1
ATOM 8270 O O . LEU D 1 255 ? 37.596 46.807 65.341 1.00 27.81 272 LEU D O 1
ATOM 8275 N N . ILE D 1 256 ? 39.778 46.417 65.672 1.00 30.52 273 ILE D N 1
ATOM 8276 C CA . ILE D 1 256 ? 40.176 47.559 64.846 1.00 32.69 273 ILE D CA 1
ATOM 8277 C C . ILE D 1 256 ? 39.625 47.402 63.432 1.00 29.76 273 ILE D C 1
ATOM 8278 O O . ILE D 1 256 ? 39.089 48.350 62.845 1.00 30.70 273 ILE D O 1
ATOM 8283 N N . GLU D 1 257 ? 39.793 46.204 62.853 1.00 31.58 274 GLU D N 1
ATOM 8284 C CA . GLU D 1 257 ? 39.321 45.925 61.498 1.00 34.13 274 GLU D CA 1
ATOM 8285 C C . GLU D 1 257 ? 37.811 46.091 61.404 1.00 27.32 274 GLU D C 1
ATOM 8286 O O . GLU D 1 257 ? 37.299 46.644 60.423 1.00 25.94 274 GLU D O 1
ATOM 8300 N N . VAL D 1 259 ? 35.753 47.931 63.347 1.00 26.07 276 VAL D N 1
ATOM 8301 C CA . VAL D 1 259 ? 35.354 49.343 63.421 1.00 27.83 276 VAL D CA 1
ATOM 8302 C C . VAL D 1 259 ? 35.701 50.054 62.121 1.00 29.46 276 VAL D C 1
ATOM 8303 O O . VAL D 1 259 ? 34.912 50.847 61.598 1.00 30.36 276 VAL D O 1
ATOM 8307 N N . HIS D 1 260 ? 36.840 49.701 61.523 1.00 31.60 277 HIS D N 1
ATOM 8308 C CA . HIS D 1 260 ? 37.184 50.230 60.214 1.00 33.41 277 HIS D CA 1
ATOM 8309 C C . HIS D 1 260 ? 36.134 49.861 59.164 1.00 31.39 277 HIS D C 1
ATOM 8310 O O . HIS D 1 260 ? 35.734 50.701 58.349 1.00 32.45 277 HIS D O 1
ATOM 8317 N N . ASN D 1 261 ? 35.705 48.598 59.142 1.00 26.50 278 ASN D N 1
ATOM 8318 C CA . ASN D 1 261 ? 34.681 48.171 58.182 1.00 32.04 278 ASN D CA 1
ATOM 8319 C C . ASN D 1 261 ? 33.324 48.837 58.444 1.00 33.73 278 ASN D C 1
ATOM 8320 O O . ASN D 1 261 ? 32.575 49.137 57.504 1.00 34.82 278 ASN D O 1
ATOM 8325 N N . ILE D 1 262 ? 32.975 49.057 59.708 1.00 32.10 279 ILE D N 1
ATOM 8326 C CA . ILE D 1 262 ? 31.720 49.759 60.003 1.00 30.37 279 ILE D CA 1
ATOM 8327 C C . ILE D 1 262 ? 31.782 51.179 59.450 1.00 36.12 279 ILE D C 1
ATOM 8328 O O . ILE D 1 262 ? 30.891 51.621 58.716 1.00 39.83 279 ILE D O 1
ATOM 8333 N N . SER D 1 263 ? 32.878 51.878 59.729 1.00 36.67 280 SER D N 1
ATOM 8334 C CA . SER D 1 263 ? 33.070 53.243 59.239 1.00 38.82 280 SER D CA 1
ATOM 8335 C C . SER D 1 263 ? 33.022 53.324 57.711 1.00 42.52 280 SER D C 1
ATOM 8336 O O . SER D 1 263 ? 32.513 54.304 57.151 1.00 44.47 280 SER D O 1
ATOM 8339 N N . SER D 1 264 ? 33.538 52.306 57.015 1.00 40.18 281 SER D N 1
ATOM 8340 C CA . SER D 1 264 ? 33.497 52.330 55.552 1.00 46.93 281 SER D CA 1
ATOM 8341 C C . SER D 1 264 ? 32.079 52.221 55.009 1.00 48.70 281 SER D C 1
ATOM 8342 O O . SER D 1 264 ? 31.808 52.693 53.900 1.00 51.96 281 SER D O 1
ATOM 8345 N N . ALA D 1 265 ? 31.170 51.582 55.748 1.00 48.24 282 ALA D N 1
ATOM 8346 C CA . ALA D 1 265 ? 29.825 51.339 55.240 1.00 59.79 282 ALA D CA 1
ATOM 8347 C C . ALA D 1 265 ? 28.838 52.456 55.572 1.00 72.07 282 ALA D C 1
ATOM 8348 O O . ALA D 1 265 ? 27.780 52.534 54.934 1.00 77.54 282 ALA D O 1
ATOM 8350 N N . VAL D 1 266 ? 29.154 53.308 56.537 1.00 79.05 283 VAL D N 1
ATOM 8351 C CA . VAL D 1 266 ? 28.277 54.393 56.976 1.00 86.15 283 VAL D CA 1
ATOM 8352 C C . VAL D 1 266 ? 28.855 55.712 56.472 1.00 90.65 283 VAL D C 1
ATOM 8353 O O . VAL D 1 266 ? 30.032 55.996 56.726 1.00 89.30 283 VAL D O 1
ATOM 8357 N N . PRO D 1 267 ? 28.068 56.545 55.766 1.00 97.18 284 PRO D N 1
ATOM 8358 C CA . PRO D 1 267 ? 28.542 57.818 55.205 1.00 100.50 284 PRO D CA 1
ATOM 8359 C C . PRO D 1 267 ? 28.782 58.888 56.270 1.00 99.00 284 PRO D C 1
ATOM 8360 O O . PRO D 1 267 ? 29.767 58.793 57.002 1.00 96.28 284 PRO D O 1
#

B-factor: mean 49.35, std 22.0, range [16.66, 150.75]

Nearest PDB structures (foldseek):
  5whm-assembly1_A  TM=1.003E+00  e=1.324E-46  Brucella abortus
  5whm-assembly1_C  TM=9.686E-01  e=1.913E-43  Brucella abortus
  5whm-assembly2_D  TM=9.666E-01  e=2.626E-42  Brucella abortus
  8ejv-assembly1_A  TM=8.058E-01  e=6.425E-14  Pseudomonas putida KT2440
  3r4k-assembly1_B  TM=7.746E-01  e=1.728E-13  Ruegeria sp. TM1040

Radius of gyration: 33.03 Å; Cα contacts (8 Å, |Δi|>4): 1848; chains: 4; bounding box: 94×73×83 Å

Secondary structure (DSSP, 8-state):
-----TTS--SPPP-TT--HHHHHHHHHHHT--SSS-SB-HHHHHHHH---HHHHHHHHHHHHHHTSEEE-TTT--EEE-THHHHHHH--TT--HHHHTT--HHHHHHTSEE--B--TT------B--S------TT----TTTSHHHHHHHH--HHHHHHHHHHHHHH-TTTHHHHHHHHHHHHHHHHHHS-EEEESSSSTTEEEEEEEEEETTTEEEEEEEEEETTTS-HHHIIIIIHHHHH--HHHHHH--/-----TT-TTHHHH-TT--HHHHHHHHHHHT--SSS--B-HHHHHHHH---HHHHHHHHHHHHHHTSEEE-TTT--EEE-THHHHHHH--TT--HHHHTT--HHHHHHTSEE-----TT---S--B-------TT----TTTSHHHHHHHH--HHHHHHHHHHHHHH-TTTHHHHHHHHHHHHHHHHHHS-EEEESSSSTTEEEEEEEEEETTTEEEEEEEEEETTTS-HHHIIIIIHHHHH--HHHHT--/-----TTSTTHHHH-TT--HHHHHHHHHHTT-BTTB--B-HHHHHHHH---HHHHHHHHHHHHHHTSEEE-TTT--EEE-GGGGGGTT--TT--HHHHTT--HHHHHHTSEE-----TT---S--B--TT---PPTT----TTTSHHHHHHHH--HHHHHHHHHHHHHH-SSSHHHHHHHHHHHHHHHHHHS-EEEESSSSTTEEEEEEEEEETTTEEEEEEEEEETTTS-HHHIIIIIHHHHH--HHHHHH--/----TTSTTHHHH-TT--HHHHHHHHHHHT--SS---B-HHHHHHHH---HHHHHHHHHHHHHTTSEEE-TTT--EEE-THHHHHHH--TT--HHHHTT--HHHHHHTSEE-----TT---S--B-----PPTT----TTTSHHHHHHHH--HHHHHHHHHHHHHSS-SSHHHHHHHHHHHHHHHHHHS-EEEESSSSTTEEEEEEEEEETTTEEEEEEEEEETTTS-HHHIIIIIHHHHH--HHHHHH--

Solvent-accessible surface area: 48330 Å² total

Sequence (1010 aa):
KPTLTPLEAGVEEEDRQQFVTALARGLEVLRCFTPTENTLGNQEIAHKTGLPKPTVSRLTHTLVRLGYLRQDALSGLYQLDIGILRLGYALSSNLIRTVASPLQVLADYAKAAVAAARDRLSVYLDVVQGEGNTRRQIGSTLPLAGSSVGRACLAAPEDERTFILEHIREREPENWPSIRKGLDRALRDFEDYGYCLSIGEWHRDVNSVAVPLVHKQYGVLVFNCGGPSFQLPREKLEDDIGPRLIEVHHNISSAVPKPTLTPLEAGVEEEDRQFVTALARGLEVLRCFTPTENTLGNQEIAHKTGLPKPTVSRLTHTLVRLGYLRQDALSGLYQLDIGILRLGYALSNLIRTVASPLQVLADYAKAAVAAARDRLSVYLDVVQGETRRQIGSTLPLAGSSVGRACLAAPEDERTFILEHIREREPENWPSIRKGLDRALRDFEDYGYCLSIGEWHRDVNSVAVPLVHKQYGVLVFNCGGPSFQLPREKLEDDIGPRLIEVHHNISSAVKPTLTPLEAGVEEEDRQFVTALARGLEVLRCFTPTENTLGNQEIAHKTGLPKPTVSSRRLTHTLVRRLGYLRQDALSGLYQLDIGILRLGYALSNLIRTVASPLQVLADYAKAAVAAARDRLSVYLDVVQGEGNTRRQIGSTLPLAGSSVGRACLAAPEDERTFILEHIREREPENWPSIRKGLDRALRDFEDYGYCLSIGEWHRDVNSVAVPLVHKQYGVLVFNCGGPSFQLPREKLEDDIGPRLIEVHHNISSAVPPTLTPLEAGVEEEDRQFVTALARGLEVLRCFTPTENTLGNQEIAHKTGLPKPTVSRLTHTLVRLGYLRQDALSGLYQLDIIGGIILLRRLLGGYYAALLSSNNLLIRTVASPLQVLADYAKAAVAAARDRLSVYLDVVQGETRRQIGSTLPLAGSSVGRACLAAPEDERTFILEHIREREPENWPSIRKGLDRALRDFEDYGYCLSIGEWHRDVNSVAVPLVHKQYGVLVFNCGGPSFQLPREKLEDDIGPRLIEVHNISSAVP